Protein AF-0000000082941943 (afdb_homodimer)

Secondary structure (DSSP, 8-state):
--HHHHHHH-TTS-HHHHHH-EEEEEEE-SSTTEE--SEEEEESS------EE--TTPPSEEEEEEEEEEETT-GGG-EEEEEEEEEEE-EE--TTSEEEEEEEEE-SS--EEEEEEEPPTT--EEEEEEE---TT--EEEEEEEE---TTS-TTTTEEEEEEEESSSEEEEEEE--TTSEEEEEEEE-TT--S-EEEEEEEEEE--EESBSSEEEETT---EEEEEE--SS-EEEEEEEEEEEEEEEE--SEEEEEE--TTSEETTTEEPEEEEEEEEEEESS-EEEEEE-TTTTT-STT-SSS--EEEEEETT--EEEEE-SSGGG--EEE-SEEEEEEEEEEES-HHHHHTTTT--EEEEEEEEEEEEE-EESSHHHHHTT-PPPPPEEEPTTPPPEEEEEPPPPHHHHHHTT--TT-EEEEEEEEE--HHHHHHS-EEEEEE---------SS--------HHHHHHHHHHHHHHHHHHHSPTTHHHHHHHHHHHHHTTT--HHHHHHHHHHHS-GGGPPPTTS-GGG--HHHHHHHHHHHHHHHHHS-HHHHHHHHH-S----TTHHHHHHHHHHHHHHHHHHHHHHHHHHHHHHHHHHHHH----HHHHHHHHHHHHHHHTTS-TT---HHHHHHHHHHHHHHT-HHHHHHHHHHHHHH---HHHHHHHHHHHHHHS-TTTTHHHHHHHHHHHHHHS-SSPPP-/--HHHHHHH-TTS-HHHHHH-EEEEEEE-SSTTEE--SEEEEESS------EE--TTPPSEEEEEEEEEEETT-GGG-EEEEEEEEEEE-EE--TTSEEEEEEEEE-SS--EEEEEEEPPTT--EEEEEEEE--TT--EEEEEEEE---TTS-TTTTEEEEEEEESSSEEEEEEE--TTSEEEEEEEE-TT--S-EEEEEEEEEE--EESBSSEEEETT---EEEEEE--SS-EEEEEEEEEEEEEEEE--SEEEEEE--TTSEETTTEEPEEEEEEEEEEESS-EEEEEE-TTTTT-STT-SSS--EEEEEETT--EEEEE-SSGGG--EEE-SEEEEEEEEEEES-HHHHHTTTT--EEEEEEEEEEEEE-EESSHHHHHTT-PPPPPEEEPTTPPPEEEEEPPPPHHHHHHTT--TT-EEEEEEEEE--HHHHHHS-EEEEEE---------SS--------HHHHHHHHHHHHHHHHHHHSPTTHHHHHHHHHHHHHTTT--HHHHHHHHHHHS-GGGPPPTTS-GGG--HHHHHHHHHHHHHHHHHS-HHHHHHHHH-S----TTHHHHHHHHHHHHHHHHHHHHHHHHHHHHHHHHHHHHH----HHHHHHHHHHHHHHHTTS-TT---HHHHHHHHHHHHHHT-HHHHHHHHHHHHHH---HHHHHHHHHHHHHHS-TTTTHHHHHHHHHHHHHHS-SSPPP-

Sequence (1420 aa):
MRNAGNLLYQVFLDAEKKINFQMSLCLTSDVSWVSVPKYLELMYMSRNFNIKIDPSGLHPGVHTTTVRAYDTKNATKGPVFTFEVTIIRPLVTDHSGSLSHDNVEFNANSLIKRNFVLVPRNVSWATLHIKHLDTDVNANFCLHVVQLLPQKSCKHMEYCKMFNMKSNEFQAHFSVEENVVIEFVLAKYWSSCSSIKLSYKLQFHGVIPKTQNIAMYHGMGLHPVVLKSGIKNEEILPSVSLKHLITVLKPNEGKITALTSRDVIPPNRPIYQLILSYAFSLSKSTDAYATCGLFGELLYESEYESQLWMLFDSNKQYISAGDAYANRHVYKLDKGDYTIKMHVRHERREILEKIIDLPIQVVQKLQNPISLDVYSSHHQATIFGKKCSTFVIAPDSDLCRLFIGSLSNDKIISLKLIAGHCLSGSIHYVKDDNGKKVDNYVFKYFITDTLKTKNGLKPVEENKTKLEEFNEAMCETKLNWLTKLEYGVDSNVLYESLCDETENKNSLVHISWIQCIEPEDKKKFPNFSMKDIDVEKIKKIISAANAVLTIIDQDDLLAFYGIKSDQRPEASKLKISNDRLKNNLIEALSRKGAAMCQLYYYNFMNTKIKDESYLQEIDDVWLQVICFISPDSDSKSLNYFNIWHGAVHQNYGRMMKVLLRMLEDKHTKEVESCLLWTIKAKFAEDESKHLATAISNALIVHYPKTFRPFMRNAGNLLYQVFLDAEKKINFQMSLCLTSDVSWVSVPKYLELMYMSRNFNIKIDPSGLHPGVHTTTVRAYDTKNATKGPVFTFEVTIIRPLVTDHSGSLSHDNVEFNANSLIKRNFVLVPRNVSWATLHIKHLDTDVNANFCLHVVQLLPQKSCKHMEYCKMFNMKSNEFQAHFSVEENVVIEFVLAKYWSSCSSIKLSYKLQFHGVIPKTQNIAMYHGMGLHPVVLKSGIKNEEILPSVSLKHLITVLKPNEGKITALTSRDVIPPNRPIYQLILSYAFSLSKSTDAYATCGLFGELLYESEYESQLWMLFDSNKQYISAGDAYANRHVYKLDKGDYTIKMHVRHERREILEKIIDLPIQVVQKLQNPISLDVYSSHHQATIFGKKCSTFVIAPDSDLCRLFIGSLSNDKIISLKLIAGHCLSGSIHYVKDDNGKKVDNYVFKYFITDTLKTKNGLKPVEENKTKLEEFNEAMCETKLNWLTKLEYGVDSNVLYESLCDETENKNSLVHISWIQCIEPEDKKKFPNFSMKDIDVEKIKKIISAANAVLTIIDQDDLLAFYGIKSDQRPEASKLKISNDRLKNNLIEALSRKGAAMCQLYYYNFMNTKIKDESYLQEIDDVWLQVICFISPDSDSKSLNYFNIWHGAVHQNYGRMMKVLLRMLEDKHTKEVESCLLWTIKAKFAEDESKHLATAISNALIVHYPKTFRPF

Nearest PDB structures (foldseek):
  3lxu-assembly1_X-2  TM=8.836E-01  e=1.991E-58  Drosophila melanogaster
  8h3u-assembly1_A  TM=2.605E-01  e=3.645E-02  Homo sapiens
  7kzv-assembly1_G  TM=2.876E-01  e=2.899E-01  Homo sapiens
  5ykv-assembly1_A  TM=3.336E-01  e=2.429E+00  Macrobrachium rosenbergii nodavirus
  5l73-assembly1_B  TM=4.118E-01  e=5.862E+00  Homo sapiens

Foldseek 3Di:
DPPVVCVLPPPPDDPVCQQPDKFKKAKDKPDPQKDWDGIDIDHSDDDDTDIHGHCVPPDAAKDKIKIFIAGPVCNVVDGPDIDIDIDGRAAEDDLQQKDKDFFAKQALPRFKDKHKHQHAPFFWKKKKKKAFQAQPFKFKKKKWKFFDDPPDDRVPQIDIDIDMDHNDMDMDMATDDHRTMMMIMMGTDNPGHDMTTMMMMMHTHDKDKPDQEDEAEFPPFKDKIKIAFGSFKFKWDKWWKFWKKKDKWWFPFKDKDWDDPVAADPPGQTKIKIKTKTKDFDQAKFKKWKFFPVQAQDAPPGQWPFFKKWKAFPLQFTDDIDGHPGVVGIDTDGGHMMMMMTMIMDSDPVVVVVCRGGMMMMMTTDPDMDIWFKAQDPVCSNVVHDTDDMDIDGHPDDMGMMMTGHDDPVVCVVVQPAAPMKTKDWMDIGPDPSCRVHPIGIYMYGYHHGDDDPPDDPPPPPPDDVVRVVVVVVLVVLLVVLLVDAPDDVSVVSLVVSCVVVVLQDLSSLLSNLCNLPPPVRDDAPLDDLVPDDLVSLVSLLVSLVSLVVNDDLVVLLVLVVDPDDPDPCVVVVVVVSVVSLVSNLLSLLSNLLSLLSNQVSVCVVPVDHDVVSLVVSVVSLVSNCSRPPLPDPDPSNLSSQLSNCVSVVVLVSNLVSLVVVVVVPNDLNSLSSNLVSLCSVAPCVRCVVVSVVSVVVSPSNRPPHHDDD/DPPVVCVLPPPPDDPVCQQPDKFKKAKDKPDPQKDWDGIDIDHSDDDDTDIGGHCVPPDAAKDKIKIFIAGPVCRVVDGPDIDIDIDGRAAEDDLQQKDKDFFAKDALPRFKDKHKHAHAPFFWKKKKKKAFQDQPFKFKKKKWKFFDDPPDDRVPQIDIDIDMDHRDMDMDMATDDHRTMMMIMMGTDNPGHDMTTMMMMMHTHDKDKPDQEDEAEDPPFKDKIKIAFGSFKFKWDKWWKFWKKKDKWWFPFKDKDWDDPVAADPPGQTKIKIKTKTKDFDQAKFKKWKFFPVQAQDAPPGQKPFFKKWKAFPLLFTDDIDGHPGVVGIDTDGGHMMMMMTMIMDSDPVVSVVCRGGMMMMMTTDPDMDIWFKAQDPVCSNVVHDTDDMDMDGHPDDMGMMITGDDDPVVCVVVQPAAPMKTKDWMDIGPDPSCRVHPIGIYMYGYHHGDDDPPDDPPDPPPDDVVRVVVVVVLVVLLVVLLVDAPDDVSVVSLVVSCVVVVLQDLSSLLSNLCNLPPPVRDAAPLDDLVPDDLVSLVSLLVSLVSLVVNDDLVVLLVLVVDPDDPDPCNVVVVVVSVVSLVSNLLSLLSNLLSLLSVQVSVCVVPVDHDVVSLVVSVVSLVSNCSRPPLPDPDPSNLSSQLSNCVSVVVLVSNLVSLVVVVVVPNDLNSLSSNLVSLCSVAPCVRCVVVSVVSVVVSCSNRPPHHDDD

Solvent-accessible surface area (backbone atoms only — not comparable to full-atom values): 76467 Å² total; per-residue (Å²): 92,62,70,67,45,39,63,78,64,44,82,83,58,59,66,67,57,46,72,67,39,69,45,53,28,34,41,48,58,91,50,88,47,46,46,63,56,55,69,46,77,44,47,80,57,93,77,86,83,67,74,47,74,54,67,85,85,58,69,73,42,79,46,74,52,56,36,35,27,22,34,72,89,47,52,86,76,41,60,63,35,71,45,81,44,76,46,74,38,53,43,73,55,54,86,74,38,39,47,76,45,75,68,42,72,31,40,74,84,45,35,71,49,78,43,48,33,43,34,57,71,44,33,33,26,36,37,41,41,35,37,29,80,56,68,86,50,62,40,42,34,37,41,41,34,39,35,82,50,78,98,52,57,63,68,75,44,48,47,75,50,77,48,78,44,30,68,43,74,47,77,47,74,43,52,50,57,49,73,37,58,35,36,44,32,46,25,49,40,86,89,34,70,56,68,45,53,36,28,38,35,41,38,59,36,46,62,39,48,50,46,46,53,44,63,48,46,57,46,47,37,52,45,78,44,45,34,38,42,14,65,46,78,38,52,33,39,65,47,40,42,34,40,30,41,37,41,68,40,56,42,80,44,57,49,76,46,75,50,59,89,87,42,46,48,82,94,75,44,55,24,30,35,36,43,35,34,31,69,54,71,39,92,54,65,36,43,31,30,56,42,45,34,61,63,48,72,40,60,90,80,35,89,46,76,37,65,39,32,37,35,22,41,79,48,34,21,82,74,50,64,42,42,57,49,28,87,75,39,66,41,81,41,64,48,44,47,35,36,37,40,34,40,34,30,38,66,53,61,71,63,52,61,75,48,51,70,54,38,29,31,40,41,30,48,46,94,64,68,44,72,46,55,40,13,60,41,71,70,33,51,65,68,68,53,66,60,53,63,78,45,73,44,41,47,85,43,74,66,42,55,34,34,34,48,60,80,56,68,66,56,39,50,76,66,65,49,41,38,23,34,30,35,33,35,35,33,30,43,46,56,49,70,69,50,40,74,45,43,57,31,53,30,35,40,34,34,35,55,65,64,70,77,77,68,64,79,71,71,76,74,71,89,68,53,65,66,54,50,45,53,50,51,52,50,50,49,52,44,56,44,39,44,69,33,62,69,51,71,68,37,49,52,51,50,51,51,50,37,59,75,47,70,63,60,50,47,64,56,34,51,26,46,40,33,18,71,50,34,84,92,63,62,82,57,91,65,58,62,76,86,72,62,54,68,68,60,37,52,50,38,38,53,34,22,50,52,31,57,69,55,49,58,63,66,59,55,52,52,54,74,64,56,87,77,74,83,52,94,56,36,67,58,50,48,55,54,49,49,50,50,50,52,51,48,46,45,28,40,19,52,25,34,26,33,51,30,52,52,49,46,53,48,27,73,74,67,72,53,84,58,64,69,61,51,49,54,43,50,50,38,54,54,55,42,47,72,76,40,61,87,84,49,87,46,66,48,51,50,55,18,47,38,35,50,18,59,69,69,66,33,45,68,62,27,47,54,54,45,54,53,50,45,70,69,49,83,45,71,69,55,53,50,32,44,43,42,40,45,47,69,67,27,53,70,79,76,25,42,70,58,46,49,50,48,56,53,41,51,55,58,55,51,34,93,55,67,80,79,133,93,63,69,67,43,39,64,79,62,43,81,85,60,60,66,67,57,46,73,66,39,68,45,54,29,33,40,48,59,91,50,88,46,46,47,62,56,55,67,47,77,44,47,80,56,92,78,86,82,70,74,47,75,53,68,87,84,58,69,73,42,81,46,74,52,56,37,34,28,22,34,72,89,47,51,88,76,41,60,62,35,69,46,81,42,76,47,74,38,53,44,74,55,53,88,74,37,39,47,74,44,75,68,42,74,32,39,80,84,44,37,69,48,78,44,48,34,42,34,58,73,45,34,33,26,35,37,40,42,36,38,34,81,56,69,87,50,62,40,43,34,37,41,41,34,40,35,83,51,78,99,51,58,62,67,74,47,48,46,77,49,77,48,75,43,33,71,44,76,46,78,48,72,42,53,49,60,48,72,38,58,34,38,44,30,46,25,49,39,85,88,36,71,57,68,45,51,36,30,37,37,41,38,58,38,45,63,40,48,52,45,46,53,43,64,49,48,57,45,46,36,54,45,78,43,45,35,38,44,15,68,46,77,40,52,32,39,65,48,40,41,33,40,30,42,37,41,68,39,58,44,80,44,58,50,77,47,76,51,58,89,86,42,45,49,83,92,74,44,54,25,29,35,36,43,34,34,32,68,51,73,38,93,52,64,35,43,31,31,57,43,44,34,60,62,48,73,39,58,90,79,36,91,46,77,36,66,38,32,38,34,23,40,78,48,36,20,81,75,51,63,43,42,57,49,28,86,75,39,65,42,82,41,64,49,44,49,36,35,37,40,35,38,36,30,39,65,52,62,70,63,52,60,74,49,51,69,53,37,29,30,41,40,30,46,45,95,64,68,44,72,50,56,40,14,62,40,71,70,30,51,66,68,69,54,66,62,53,64,80,45,73,43,41,48,85,43,74,66,42,54,36,35,34,48,63,82,56,68,66,57,40,48,75,65,66,49,41,36,24,34,31,35,33,34,34,35,30,43,46,55,47,69,68,50,40,73,46,43,58,30,52,30,36,39,34,32,35,57,65,65,69,78,78,69,64,81,71,71,75,73,72,91,67,54,64,65,55,51,45,54,49,50,51,50,49,49,52,44,58,44,38,44,67,32,63,68,51,70,67,36,50,51,52,49,52,51,50,35,59,75,47,70,63,60,49,47,65,57,34,52,25,46,40,33,17,70,48,34,84,90,63,63,81,60,100,61,64,64,75,85,71,64,57,66,68,60,36,52,49,38,37,51,33,23,51,51,31,57,70,54,48,58,64,66,59,54,52,52,54,73,63,56,88,77,72,83,52,94,55,36,68,59,50,49,54,54,48,50,49,49,49,51,51,49,44,44,27,40,18,51,25,34,26,33,50,30,50,52,49,46,55,48,27,73,74,67,71,54,84,58,66,69,60,53,49,53,44,50,51,40,52,54,56,42,47,74,75,40,60,88,84,50,87,46,67,46,50,48,55,17,48,39,35,51,18,58,70,70,65,34,45,68,62,27,47,54,54,45,54,52,49,44,70,68,48,83,45,71,69,55,53,50,31,44,42,41,41,45,47,69,65,26,53,68,79,77,26,42,68,60,46,49,50,48,57,53,42,52,56,57,54,52,34,92,54,68,80,79,134

Organism: Aphis glycines (NCBI:txid307491)

pLDDT: mean 90.05, std 9.96, range [26.09, 98.19]

InterPro domains:
  IPR022229 Tripeptidyl peptidase II, second Ig-like domain [PF12580] (231-412)
  IPR022232 Tripeptidyl peptidase II, C-terminal domain, arthropoda [PF12583] (461-524)
  IPR046939 Tripeptidyl-peptidase 2, C-terminal domain superfamily [G3DSA:1.25.40.710] (464-710)
  IPR046940 Tripeptidyl peptidase II, Ig-like domain superfamily [G3DSA:2.60.40.3170] (10-99)
  IPR048383 Tripeptidyl-peptidase II, first Ig-like domain [PF21223] (13-88)
  IPR048384 Tripeptidyl-peptidase II, galactose-binding domain-like [PF21316] (112-193)

Radius of gyration: 41.9 Å; Cα contacts (8 Å, |Δi|>4): 2748; chains: 2; bounding box: 110×112×106 Å

Structure (mmCIF, N/CA/C/O backbone):
data_AF-0000000082941943-model_v1
#
loop_
_entity.id
_entity.type
_entity.pdbx_description
1 polymer 'Uncharacterized protein'
#
loop_
_atom_site.group_PDB
_atom_site.id
_atom_site.type_symbol
_atom_site.label_atom_id
_atom_site.label_alt_id
_atom_site.label_comp_id
_atom_site.label_asym_id
_atom_site.label_entity_id
_atom_site.label_seq_id
_atom_site.pdbx_PDB_ins_code
_atom_site.Cartn_x
_atom_site.Cartn_y
_atom_site.Cartn_z
_atom_site.occupancy
_atom_site.B_iso_or_equiv
_atom_site.auth_seq_id
_atom_site.auth_comp_id
_atom_site.auth_asym_id
_atom_site.auth_atom_id
_atom_site.pdbx_PDB_model_num
ATOM 1 N N . MET A 1 1 ? 25 -11.938 -43.75 1 26.09 1 MET A N 1
ATOM 2 C CA . MET A 1 1 ? 23.766 -11.18 -43.906 1 26.09 1 MET A CA 1
ATOM 3 C C . MET A 1 1 ? 24.062 -9.719 -44.25 1 26.09 1 MET A C 1
ATOM 5 O O . MET A 1 1 ? 23.141 -8.898 -44.312 1 26.09 1 MET A O 1
ATOM 9 N N . ARG A 1 2 ? 25.516 -9.484 -44.25 1 31.75 2 ARG A N 1
ATOM 10 C CA . ARG A 1 2 ? 25.953 -8.102 -44.312 1 31.75 2 ARG A CA 1
ATOM 11 C C . ARG A 1 2 ? 25.766 -7.523 -45.719 1 31.75 2 ARG A C 1
ATOM 13 O O . ARG A 1 2 ? 25.344 -6.371 -45.875 1 31.75 2 ARG A O 1
ATOM 20 N N . ASN A 1 3 ? 26.203 -8.305 -46.594 1 33.75 3 ASN A N 1
ATOM 21 C CA . ASN A 1 3 ? 26.344 -7.66 -47.875 1 33.75 3 ASN A CA 1
ATOM 22 C C . ASN A 1 3 ? 25 -7.52 -48.594 1 33.75 3 ASN A C 1
ATOM 24 O O . ASN A 1 3 ? 24.766 -6.531 -49.281 1 33.75 3 ASN A O 1
ATOM 28 N N . ALA A 1 4 ? 24.234 -8.617 -48.781 1 39.06 4 ALA A N 1
ATOM 29 C CA . ALA A 1 4 ? 22.922 -8.422 -49.375 1 39.06 4 ALA A CA 1
ATOM 30 C C . ALA A 1 4 ? 22.031 -7.543 -48.5 1 39.06 4 ALA A C 1
ATOM 32 O O . ALA A 1 4 ? 21.141 -6.855 -49 1 39.06 4 ALA A O 1
ATOM 33 N N . GLY A 1 5 ? 22.219 -7.609 -47.219 1 44.59 5 GLY A N 1
ATOM 34 C CA . GLY A 1 5 ? 21.547 -6.77 -46.219 1 44.59 5 GLY A CA 1
ATOM 35 C C . GLY A 1 5 ? 21.828 -5.289 -46.406 1 44.59 5 GLY A C 1
ATOM 36 O O . GLY A 1 5 ? 21.016 -4.449 -46.031 1 44.59 5 GLY A O 1
ATOM 37 N N . ASN A 1 6 ? 23 -5.043 -46.938 1 46.09 6 ASN A N 1
ATOM 38 C CA . ASN A 1 6 ? 23.375 -3.648 -47.156 1 46.09 6 ASN A CA 1
ATOM 39 C C . ASN A 1 6 ? 22.516 -2.99 -48.219 1 46.09 6 ASN A C 1
ATOM 41 O O . ASN A 1 6 ? 22.203 -1.801 -48.125 1 46.09 6 ASN A O 1
ATOM 45 N N . LEU A 1 7 ? 22.266 -3.662 -49.281 1 46.09 7 LEU A N 1
ATOM 46 C CA . LEU A 1 7 ? 21.484 -3.008 -50.312 1 46.09 7 LEU A CA 1
ATOM 47 C C . LEU A 1 7 ? 20.078 -2.682 -49.812 1 46.09 7 LEU A C 1
ATOM 49 O O . LEU A 1 7 ? 19.531 -1.626 -50.156 1 46.09 7 LEU A O 1
ATOM 53 N N . LEU A 1 8 ? 19.547 -3.678 -49.156 1 47.53 8 LEU A N 1
ATOM 54 C CA . LEU A 1 8 ? 18.188 -3.443 -48.656 1 47.53 8 LEU A CA 1
ATOM 55 C C . LEU A 1 8 ? 18.188 -2.365 -47.562 1 47.53 8 LEU A C 1
ATOM 57 O O . LEU A 1 8 ? 17.141 -1.789 -47.25 1 47.53 8 LEU A O 1
ATOM 61 N N . TYR A 1 9 ? 19.344 -2.156 -46.938 1 49.22 9 TYR A N 1
ATOM 62 C CA . TYR A 1 9 ? 19.359 -1.21 -45.844 1 49.22 9 TYR A CA 1
ATOM 63 C C . TYR A 1 9 ? 20 0.114 -46.25 1 49.22 9 TYR A C 1
ATOM 65 O O . TYR A 1 9 ? 20.109 1.04 -45.438 1 49.22 9 TYR A O 1
ATOM 73 N N . GLN A 1 10 ? 20.469 0.109 -47.562 1 51.56 10 GLN A N 1
ATOM 74 C CA . GLN A 1 10 ? 21.047 1.404 -47.906 1 51.56 10 GLN A CA 1
ATOM 75 C C . GLN A 1 10 ? 19.969 2.396 -48.312 1 51.56 10 GLN A C 1
ATOM 77 O O . GLN A 1 10 ? 19.188 2.133 -49.219 1 51.56 10 GLN A O 1
ATOM 82 N N . VAL A 1 11 ? 19.734 3.277 -47.594 1 55.22 11 VAL A N 1
ATOM 83 C CA . VAL A 1 11 ? 18.781 4.379 -47.75 1 55.22 11 VAL A CA 1
ATOM 84 C C . VAL A 1 11 ? 19.016 5.078 -49.094 1 55.22 11 VAL A C 1
ATOM 86 O O . VAL A 1 11 ? 18.047 5.508 -49.75 1 55.22 11 VAL A O 1
ATOM 89 N N . PHE A 1 12 ? 20.281 5.188 -49.562 1 60.69 12 PHE A N 1
ATOM 90 C CA . PHE A 1 12 ? 20.516 6.141 -50.656 1 60.69 12 PHE A CA 1
ATOM 91 C C . PHE A 1 12 ? 20.578 5.422 -52 1 60.69 12 PHE A C 1
ATOM 93 O O . PHE A 1 12 ? 21.344 5.824 -52.875 1 60.69 12 PHE A O 1
ATOM 100 N N . LEU A 1 13 ? 20.016 4.375 -52.125 1 62.31 13 LEU A N 1
ATOM 101 C CA . LEU A 1 13 ? 20.109 3.744 -53.438 1 62.31 13 LEU A CA 1
ATOM 102 C C . LEU A 1 13 ? 19.047 4.305 -54.375 1 62.31 13 LEU A C 1
ATOM 104 O O . LEU A 1 13 ? 17.969 4.715 -53.938 1 62.31 13 LEU A O 1
ATOM 108 N N . ASP A 1 14 ? 19.391 4.492 -55.688 1 74.81 14 ASP A N 1
ATOM 109 C CA . ASP A 1 14 ? 18.5 4.953 -56.75 1 74.81 14 ASP A CA 1
ATOM 110 C C . ASP A 1 14 ? 17.219 4.125 -56.812 1 74.81 14 ASP A C 1
ATOM 112 O O . ASP A 1 14 ? 17.266 2.904 -56.625 1 74.81 14 ASP A O 1
ATOM 116 N N . ALA A 1 15 ? 16.109 4.777 -56.812 1 77.81 15 ALA A N 1
ATOM 117 C CA . ALA A 1 15 ? 14.773 4.184 -56.812 1 77.81 15 ALA A CA 1
ATOM 118 C C . ALA A 1 15 ? 14.648 3.1 -57.875 1 77.81 15 ALA A C 1
ATOM 120 O O . ALA A 1 15 ? 14.023 2.062 -57.656 1 77.81 15 ALA A O 1
ATOM 121 N N . GLU A 1 16 ? 15.305 3.404 -59 1 80.75 16 GLU A N 1
ATOM 122 C CA . GLU A 1 16 ? 15.219 2.451 -60.094 1 80.75 16 GLU A CA 1
ATOM 123 C C . GLU A 1 16 ? 15.898 1.133 -59.75 1 80.75 16 GLU A C 1
ATOM 125 O O . GLU A 1 16 ? 15.406 0.058 -60.094 1 80.75 16 GLU A O 1
ATOM 130 N N . LYS A 1 17 ? 16.922 1.167 -59.094 1 78.56 17 LYS A N 1
ATOM 131 C CA . LYS A 1 17 ? 17.641 -0.032 -58.656 1 78.56 17 LYS A CA 1
ATOM 132 C C . LYS A 1 17 ? 16.844 -0.825 -57.625 1 78.56 17 LYS A C 1
ATOM 134 O O . LYS A 1 17 ? 16.844 -2.057 -57.656 1 78.56 17 LYS A O 1
ATOM 139 N N . LYS A 1 18 ? 16.172 -0.12 -56.875 1 79.75 18 LYS A N 1
ATOM 140 C CA . LYS A 1 18 ? 15.352 -0.771 -55.844 1 79.75 18 LYS A CA 1
ATOM 141 C C . LYS A 1 18 ? 14.203 -1.542 -56.5 1 79.75 18 LYS A C 1
ATOM 143 O O . LYS A 1 18 ? 13.938 -2.688 -56.125 1 79.75 18 LYS A O 1
ATOM 148 N N . ILE A 1 19 ? 13.617 -0.896 -57.375 1 80.5 19 ILE A N 1
ATOM 149 C CA . ILE A 1 19 ? 12.445 -1.466 -58.031 1 80.5 19 ILE A CA 1
ATOM 150 C C . ILE A 1 19 ? 12.852 -2.686 -58.875 1 80.5 19 ILE A C 1
ATOM 152 O O . ILE A 1 19 ? 12.109 -3.674 -58.938 1 80.5 19 ILE A O 1
ATOM 156 N N . ASN A 1 20 ? 14.078 -2.57 -59.469 1 82.44 20 ASN A N 1
ATOM 157 C CA . ASN A 1 20 ? 14.492 -3.621 -60.375 1 82.44 20 ASN A CA 1
ATOM 158 C C . ASN A 1 20 ? 15.258 -4.727 -59.656 1 82.44 20 ASN A C 1
ATOM 160 O O . ASN A 1 20 ? 15.656 -5.719 -60.281 1 82.44 20 ASN A O 1
ATOM 164 N N . PHE A 1 21 ? 15.359 -4.535 -58.469 1 84.06 21 PHE A N 1
ATOM 165 C CA . PHE A 1 21 ? 16.141 -5.535 -57.75 1 84.06 21 PHE A CA 1
ATOM 166 C C . PHE A 1 21 ? 15.383 -6.855 -57.688 1 84.06 21 PHE A C 1
ATOM 168 O O . PHE A 1 21 ? 14.227 -6.898 -57.25 1 84.06 21 PHE A O 1
ATOM 175 N N . GLN A 1 22 ? 15.953 -7.871 -58.188 1 87.19 22 GLN A N 1
ATOM 176 C CA . GLN A 1 22 ? 15.43 -9.227 -58.094 1 87.19 22 GLN A CA 1
ATOM 177 C C . GLN A 1 22 ? 16.562 -10.25 -58.062 1 87.19 22 GLN A C 1
ATOM 179 O O . GLN A 1 22 ? 17.5 -10.195 -58.844 1 87.19 22 GLN A O 1
ATOM 184 N N . MET A 1 23 ? 16.531 -11.055 -57.031 1 89 23 MET A N 1
ATOM 185 C CA . MET A 1 23 ? 17.531 -12.117 -56.906 1 89 23 MET A CA 1
ATOM 186 C C . MET A 1 23 ? 16.859 -13.461 -56.625 1 89 23 MET A C 1
ATOM 188 O O . MET A 1 23 ? 16.047 -13.57 -55.688 1 89 23 MET A O 1
ATOM 192 N N . SER A 1 24 ? 17.141 -14.445 -57.5 1 92 24 SER A N 1
ATOM 193 C CA . SER A 1 24 ? 16.625 -15.797 -57.281 1 92 24 SER A CA 1
ATOM 194 C C . SER A 1 24 ? 17.609 -16.641 -56.5 1 92 24 SER A C 1
ATOM 196 O O . SER A 1 24 ? 18.734 -16.875 -56.969 1 92 24 SER A O 1
ATOM 198 N N . LEU A 1 25 ? 17.078 -17.047 -55.344 1 93.5 25 LEU A N 1
ATOM 199 C CA . LEU A 1 25 ? 17.984 -17.781 -54.469 1 93.5 25 LEU A CA 1
ATOM 200 C C . LEU A 1 25 ? 17.531 -19.234 -54.344 1 93.5 25 LEU A C 1
ATOM 202 O O . LEU A 1 25 ? 16.344 -19.547 -54.438 1 93.5 25 LEU A O 1
ATOM 206 N N . CYS A 1 26 ? 18.5 -20.125 -54.281 1 94.19 26 CYS A N 1
ATOM 207 C CA . CYS A 1 26 ? 18.281 -21.531 -53.938 1 94.19 26 CYS A CA 1
ATOM 208 C C . CYS A 1 26 ? 18.844 -21.844 -52.562 1 94.19 26 CYS A C 1
ATOM 210 O O . CYS A 1 26 ? 20.016 -21.594 -52.281 1 94.19 26 CYS A O 1
ATOM 212 N N . LEU A 1 27 ? 17.906 -22.312 -51.688 1 94.75 27 LEU A N 1
ATOM 213 C CA . LEU A 1 27 ? 18.328 -22.688 -50.344 1 94.75 27 LEU A CA 1
ATOM 214 C C . LEU A 1 27 ? 18.703 -24.156 -50.281 1 94.75 27 LEU A C 1
ATOM 216 O O . LEU A 1 27 ? 18.047 -25 -50.875 1 94.75 27 LEU A O 1
ATOM 220 N N . THR A 1 28 ? 19.766 -24.453 -49.625 1 92.88 28 THR A N 1
ATOM 221 C CA . THR A 1 28 ? 20.203 -25.828 -49.469 1 92.88 28 THR A CA 1
ATOM 222 C C . THR A 1 28 ? 20.594 -26.109 -48.031 1 92.88 28 THR A C 1
ATOM 224 O O . THR A 1 28 ? 21 -25.203 -47.312 1 92.88 28 THR A O 1
ATOM 227 N N . SER A 1 29 ? 20.297 -27.344 -47.5 1 92.88 29 SER A N 1
ATOM 228 C CA . SER A 1 29 ? 20.766 -27.875 -46.25 1 92.88 29 SER A CA 1
ATOM 229 C C . SER A 1 29 ? 21.531 -29.172 -46.406 1 92.88 29 SER A C 1
ATOM 231 O O . SER A 1 29 ? 21.203 -29.969 -47.312 1 92.88 29 SER A O 1
ATOM 233 N N . ASP A 1 30 ? 22.516 -29.359 -45.656 1 90.88 30 ASP A N 1
ATOM 234 C CA . ASP A 1 30 ? 23.391 -30.516 -45.812 1 90.88 30 ASP A CA 1
ATOM 235 C C . ASP A 1 30 ? 22.938 -31.672 -44.938 1 90.88 30 ASP A C 1
ATOM 237 O O . ASP A 1 30 ? 23.594 -32.719 -44.875 1 90.88 30 ASP A O 1
ATOM 241 N N . VAL A 1 31 ? 21.844 -31.5 -44.188 1 93.88 31 VAL A N 1
ATOM 242 C CA . VAL A 1 31 ? 21.406 -32.562 -43.25 1 93.88 31 VAL A CA 1
ATOM 243 C C . VAL A 1 31 ? 19.953 -32.938 -43.562 1 93.88 31 VAL A C 1
ATOM 245 O O . VAL A 1 31 ? 19.203 -32.125 -44.125 1 93.88 31 VAL A O 1
ATOM 248 N N . SER A 1 32 ? 19.516 -34.094 -43.219 1 92.12 32 SER A N 1
ATOM 249 C CA . SER A 1 32 ? 18.172 -34.594 -43.531 1 92.12 32 SER A CA 1
ATOM 250 C C . SER A 1 32 ? 17.156 -34.094 -42.5 1 92.12 32 SER A C 1
ATOM 252 O O . SER A 1 32 ? 15.953 -34.062 -42.812 1 92.12 32 SER A O 1
ATOM 254 N N . TRP A 1 33 ? 17.672 -33.688 -41.312 1 94.31 33 TRP A N 1
ATOM 255 C CA . TRP A 1 33 ? 16.734 -33.312 -40.281 1 94.31 33 TRP A CA 1
ATOM 256 C C . TRP A 1 33 ? 16.328 -31.844 -40.406 1 94.31 33 TRP A C 1
ATOM 258 O O . TRP A 1 33 ? 15.547 -31.328 -39.594 1 94.31 33 TRP A O 1
ATOM 268 N N . VAL A 1 34 ? 16.891 -31.141 -41.344 1 94.88 34 VAL A N 1
ATOM 269 C CA . VAL A 1 34 ? 16.484 -29.766 -41.656 1 94.88 34 VAL A CA 1
ATOM 270 C C . VAL A 1 34 ? 15.969 -29.688 -43.094 1 94.88 34 VAL A C 1
ATOM 272 O O . VAL A 1 34 ? 16.656 -30.094 -44.031 1 94.88 34 VAL A O 1
ATOM 275 N N . SER A 1 35 ? 14.734 -29.203 -43.25 1 93.69 35 SER A N 1
ATOM 276 C CA . SER A 1 35 ? 14.141 -28.984 -44.562 1 93.69 35 SER A CA 1
ATOM 277 C C . SER A 1 35 ? 13.898 -27.516 -44.812 1 93.69 35 SER A C 1
ATOM 279 O O . SER A 1 35 ? 13.359 -26.797 -43.969 1 93.69 35 SER A O 1
ATOM 281 N N . VAL A 1 36 ? 14.375 -27.047 -45.875 1 93.75 36 VAL A N 1
ATOM 282 C CA . VAL A 1 36 ? 14.203 -25.656 -46.25 1 93.75 36 VAL A CA 1
ATOM 283 C C . VAL A 1 36 ? 13.547 -25.578 -47.625 1 93.75 36 VAL A C 1
ATOM 285 O O . VAL A 1 36 ? 13.625 -26.516 -48.406 1 93.75 36 VAL A O 1
ATOM 288 N N . PRO A 1 37 ? 12.852 -24.5 -47.844 1 91.69 37 PRO A N 1
ATOM 289 C CA . PRO A 1 37 ? 12.336 -24.297 -49.219 1 91.69 37 PRO A CA 1
ATOM 290 C C . PRO A 1 37 ? 13.445 -24.234 -50.25 1 91.69 37 PRO A C 1
ATOM 292 O O . PRO A 1 37 ? 14.508 -23.672 -50 1 91.69 37 PRO A O 1
ATOM 295 N N . LYS A 1 38 ? 13.172 -24.672 -51.406 1 90.06 38 LYS A N 1
ATOM 296 C CA . LYS A 1 38 ? 14.195 -24.781 -52.438 1 90.06 38 LYS A CA 1
ATOM 297 C C . LYS A 1 38 ? 14.5 -23.422 -53.062 1 90.06 38 LYS A C 1
ATOM 299 O O . LYS A 1 38 ? 15.648 -23.141 -53.406 1 90.06 38 LYS A O 1
ATOM 304 N N . TYR A 1 39 ? 13.43 -22.688 -53.219 1 91 39 TYR A N 1
ATOM 305 C CA . TYR A 1 39 ? 13.633 -21.422 -53.906 1 91 39 TYR A CA 1
ATOM 306 C C . TYR A 1 39 ? 13.086 -20.266 -53.094 1 91 39 TYR A C 1
ATOM 308 O O . TYR A 1 39 ? 12.047 -20.375 -52.438 1 91 39 TYR A O 1
ATOM 316 N N . LEU A 1 40 ? 13.836 -19.172 -53 1 91.31 40 LEU A N 1
ATOM 317 C CA . LEU A 1 40 ? 13.438 -17.922 -52.375 1 91.31 40 LEU A CA 1
ATOM 318 C C . LEU A 1 40 ? 13.711 -16.75 -53.312 1 91.31 40 LEU A C 1
ATOM 320 O O . LEU A 1 40 ? 14.844 -16.562 -53.781 1 91.31 40 LEU A O 1
ATOM 324 N N . GLU A 1 41 ? 12.68 -16.062 -53.719 1 89.56 41 GLU A N 1
ATOM 325 C CA . GLU A 1 41 ? 12.836 -14.875 -54.562 1 89.56 41 GLU A CA 1
ATOM 326 C C . GLU A 1 41 ? 12.938 -13.609 -53.719 1 89.56 41 GLU A C 1
ATOM 328 O O . GLU A 1 41 ? 12.016 -13.273 -52.969 1 89.56 41 GLU A O 1
ATOM 333 N N . LEU A 1 42 ? 14.094 -13.078 -53.75 1 86.69 42 LEU A N 1
ATOM 334 C CA . LEU A 1 42 ? 14.297 -11.852 -53 1 86.69 42 LEU A CA 1
ATOM 335 C C . LEU A 1 42 ? 14.055 -10.625 -53.875 1 86.69 42 LEU A C 1
ATOM 337 O O . LEU A 1 42 ? 14.602 -10.516 -54.969 1 86.69 42 LEU A O 1
ATOM 341 N N . MET A 1 43 ? 13.07 -9.82 -53.469 1 83.75 43 MET A N 1
ATOM 342 C CA . MET A 1 43 ? 12.828 -8.5 -54.031 1 83.75 43 MET A CA 1
ATOM 343 C C . MET A 1 43 ? 13.117 -7.406 -53.031 1 83.75 43 MET A C 1
ATOM 345 O O . MET A 1 43 ? 13.609 -7.688 -51.938 1 83.75 43 MET A O 1
ATOM 349 N N . TYR A 1 44 ? 12.969 -6.234 -53.469 1 79.25 44 TYR A N 1
ATOM 350 C CA . TYR A 1 44 ? 13.203 -5.137 -52.531 1 79.25 44 TYR A CA 1
ATOM 351 C C . TYR A 1 44 ? 12.109 -5.07 -51.469 1 79.25 44 TYR A C 1
ATOM 353 O O . TYR A 1 44 ? 11.398 -4.066 -51.375 1 79.25 44 TYR A O 1
ATOM 361 N N . MET A 1 45 ? 11.82 -6.242 -50.844 1 78.62 45 MET A N 1
ATOM 362 C CA . MET A 1 45 ? 10.875 -6.348 -49.719 1 78.62 45 MET A CA 1
ATOM 363 C C . MET A 1 45 ? 11.297 -7.441 -48.75 1 78.62 45 MET A C 1
ATOM 365 O O . MET A 1 45 ? 12.039 -8.352 -49.125 1 78.62 45 MET A O 1
ATOM 369 N N . SER A 1 46 ? 10.969 -7.297 -47.562 1 80.56 46 SER A N 1
ATOM 370 C CA . SER A 1 46 ? 11.234 -8.328 -46.562 1 80.56 46 SER A CA 1
ATOM 371 C C . SER A 1 46 ? 10.484 -9.617 -46.906 1 80.56 46 SER A C 1
ATOM 373 O O . SER A 1 46 ? 9.328 -9.586 -47.312 1 80.56 46 SER A O 1
ATOM 375 N N . ARG A 1 47 ? 11.219 -10.68 -46.969 1 82.06 47 ARG A N 1
ATOM 376 C CA . ARG A 1 47 ? 10.617 -11.992 -47.219 1 82.06 47 ARG A CA 1
ATOM 377 C C . ARG A 1 47 ? 10.922 -12.938 -46.062 1 82.06 47 ARG A C 1
ATOM 379 O O . ARG A 1 47 ? 11.992 -12.875 -45.469 1 82.06 47 ARG A O 1
ATOM 386 N N . ASN A 1 48 ? 9.914 -13.727 -45.688 1 85.88 48 ASN A N 1
ATOM 387 C CA . ASN A 1 48 ? 10.078 -14.758 -44.656 1 85.88 48 ASN A CA 1
ATOM 388 C C . ASN A 1 48 ? 10.094 -16.156 -45.281 1 85.88 48 ASN A C 1
ATOM 390 O O . ASN A 1 48 ? 9.547 -16.375 -46.344 1 85.88 48 ASN A O 1
ATOM 394 N N . PHE A 1 49 ? 10.906 -16.984 -44.844 1 86.88 49 PHE A N 1
ATOM 395 C CA . PHE A 1 49 ? 10.836 -18.391 -45.219 1 86.88 49 PHE A CA 1
ATOM 396 C C . PHE A 1 49 ? 10.82 -19.281 -43.969 1 86.88 49 PHE A C 1
ATOM 398 O O . PHE A 1 49 ? 11.258 -18.875 -42.906 1 86.88 49 PHE A O 1
ATOM 405 N N . ASN A 1 50 ? 10.312 -20.469 -44.031 1 89.25 50 ASN A N 1
ATOM 406 C CA . ASN A 1 50 ? 10.188 -21.391 -42.938 1 89.25 50 ASN A CA 1
ATOM 407 C C . ASN A 1 50 ? 11.203 -22.531 -43.031 1 89.25 50 ASN A C 1
ATOM 409 O O . ASN A 1 50 ? 11.484 -23.016 -44.125 1 89.25 50 ASN A O 1
ATOM 413 N N . ILE A 1 51 ? 11.758 -22.797 -42 1 90.12 51 ILE A N 1
ATOM 414 C CA . ILE A 1 51 ? 12.633 -23.953 -41.844 1 90.12 51 ILE A CA 1
ATOM 415 C C . ILE A 1 51 ? 11.953 -25.016 -41 1 90.12 51 ILE A C 1
ATOM 417 O O . ILE A 1 51 ? 11.438 -24.719 -39.906 1 90.12 51 ILE A O 1
ATOM 421 N N . LYS A 1 52 ? 11.875 -26.203 -41.5 1 92.88 52 LYS A N 1
ATOM 422 C CA . LYS A 1 52 ? 11.297 -27.312 -40.75 1 92.88 52 LYS A CA 1
ATOM 423 C C . LYS A 1 52 ? 12.383 -28.203 -40.156 1 92.88 52 LYS A C 1
ATOM 425 O O . LYS A 1 52 ? 13.289 -28.641 -40.875 1 92.88 52 LYS A O 1
ATOM 430 N N . ILE A 1 53 ? 12.312 -28.422 -38.906 1 92.25 53 ILE A N 1
ATOM 431 C CA . ILE A 1 53 ? 13.289 -29.234 -38.188 1 92.25 53 ILE A CA 1
ATOM 432 C C . ILE A 1 53 ? 12.617 -30.5 -37.656 1 92.25 53 ILE A C 1
ATOM 434 O O . ILE A 1 53 ? 11.594 -30.422 -36.969 1 92.25 53 ILE A O 1
ATOM 438 N N . ASP A 1 54 ? 13.109 -31.688 -37.969 1 91.81 54 ASP A N 1
ATOM 439 C CA . ASP A 1 54 ? 12.648 -32.969 -37.438 1 91.81 54 ASP A CA 1
ATOM 440 C C . ASP A 1 54 ? 13.719 -33.625 -36.562 1 91.81 54 ASP A C 1
ATOM 442 O O . ASP A 1 54 ? 14.617 -34.281 -37.062 1 91.81 54 ASP A O 1
ATOM 446 N N . PRO A 1 55 ? 13.5 -33.5 -35.312 1 89.06 55 PRO A N 1
ATOM 447 C CA . PRO A 1 55 ? 14.539 -34 -34.406 1 89.06 55 PRO A CA 1
ATOM 448 C C . PRO A 1 55 ? 14.367 -35.469 -34.062 1 89.06 55 PRO A C 1
ATOM 450 O O . PRO A 1 55 ? 15.164 -36.031 -33.312 1 89.06 55 PRO A O 1
ATOM 453 N N . SER A 1 56 ? 13.398 -36.281 -34.469 1 87.69 56 SER A N 1
ATOM 454 C CA . SER A 1 56 ? 13.031 -37.625 -34.062 1 87.69 56 SER A CA 1
ATOM 455 C C . SER A 1 56 ? 14.18 -38.594 -34.281 1 87.69 56 SER A C 1
ATOM 457 O O . SER A 1 56 ? 14.383 -39.531 -33.5 1 87.69 56 SER A O 1
ATOM 459 N N . GLY A 1 57 ? 14.938 -38.469 -35.219 1 87.81 57 GLY A N 1
ATOM 460 C CA . GLY A 1 57 ? 15.984 -39.438 -35.531 1 87.81 57 GLY A CA 1
ATOM 461 C C . GLY A 1 57 ? 17.344 -39.031 -35 1 87.81 57 GLY A C 1
ATOM 462 O O . GLY A 1 57 ? 18.328 -39.75 -35.188 1 87.81 57 GLY A O 1
ATOM 463 N N . LEU A 1 58 ? 17.344 -38 -34.219 1 92.81 58 LEU A N 1
ATOM 464 C CA . LEU A 1 58 ? 18.625 -37.5 -33.75 1 92.81 58 LEU A CA 1
ATOM 465 C C . LEU A 1 58 ? 19 -38.094 -32.406 1 92.81 58 LEU A C 1
ATOM 467 O O . LEU A 1 58 ? 18.125 -38.312 -31.547 1 92.81 58 LEU A O 1
ATOM 471 N N . HIS A 1 59 ? 20.188 -38.5 -32.156 1 92.62 59 HIS A N 1
ATOM 472 C CA . HIS A 1 59 ? 20.688 -38.906 -30.859 1 92.62 59 HIS A CA 1
ATOM 473 C C . HIS A 1 59 ? 20.781 -37.75 -29.906 1 92.62 59 HIS A C 1
ATOM 475 O O . HIS A 1 59 ? 20.844 -36.594 -30.344 1 92.62 59 HIS A O 1
ATOM 481 N N . PRO A 1 60 ? 20.719 -37.969 -28.578 1 91.94 60 PRO A N 1
ATOM 482 C CA . PRO A 1 60 ? 20.859 -36.844 -27.625 1 91.94 60 PRO A CA 1
ATOM 483 C C . PRO A 1 60 ? 22.156 -36.062 -27.828 1 91.94 60 PRO A C 1
ATOM 485 O O . PRO A 1 60 ? 23.203 -36.656 -28.109 1 91.94 60 PRO A O 1
ATOM 488 N N . GLY A 1 61 ? 22.078 -34.781 -27.719 1 91.62 61 GLY A N 1
ATOM 489 C CA . GLY A 1 61 ? 23.234 -33.906 -27.906 1 91.62 61 GLY A CA 1
ATOM 490 C C . GLY A 1 61 ? 22.938 -32.719 -28.766 1 91.62 61 GLY A C 1
ATOM 491 O O . GLY A 1 61 ? 21.781 -32.312 -28.938 1 91.62 61 GLY A O 1
ATOM 492 N N . VAL A 1 62 ? 24.047 -32.062 -29.203 1 93.81 62 VAL A N 1
ATOM 493 C CA . VAL A 1 62 ? 23.953 -30.844 -30 1 93.81 62 VAL A CA 1
ATOM 494 C C . VAL A 1 62 ? 24.156 -31.172 -31.469 1 93.81 62 VAL A C 1
ATOM 496 O O . VAL A 1 62 ? 25.078 -31.906 -31.828 1 93.81 62 VAL A O 1
ATOM 499 N N . HIS A 1 63 ? 23.297 -30.719 -32.25 1 94.81 63 HIS A N 1
ATOM 500 C CA . HIS A 1 63 ? 23.359 -30.891 -33.688 1 94.81 63 HIS A CA 1
ATOM 501 C C . HIS A 1 63 ? 23.312 -29.531 -34.406 1 94.81 63 HIS A C 1
ATOM 503 O O . HIS A 1 63 ? 22.469 -28.688 -34.094 1 94.81 63 HIS A O 1
ATOM 509 N N . THR A 1 64 ? 24.266 -29.281 -35.25 1 94.19 64 THR A N 1
ATOM 510 C CA . THR A 1 64 ? 24.344 -28 -35.938 1 94.19 64 THR A CA 1
ATOM 511 C C . THR A 1 64 ? 24.375 -28.203 -37.438 1 94.19 64 THR A C 1
ATOM 513 O O . THR A 1 64 ? 24.781 -29.266 -37.906 1 94.19 64 THR A O 1
ATOM 516 N N . THR A 1 65 ? 23.844 -27.312 -38.125 1 94.75 65 THR A N 1
ATOM 517 C CA . THR A 1 65 ? 23.938 -27.266 -39.594 1 94.75 65 THR A CA 1
ATOM 518 C C . THR A 1 65 ? 23.797 -25.844 -40.094 1 94.75 65 THR A C 1
ATOM 520 O O . THR A 1 65 ? 23.547 -24.922 -39.312 1 94.75 65 THR A O 1
ATOM 523 N N . THR A 1 66 ? 24.172 -25.578 -41.219 1 95 66 THR A N 1
ATOM 524 C CA . THR A 1 66 ? 24.078 -24.266 -41.844 1 95 66 THR A CA 1
ATOM 525 C C . THR A 1 66 ? 23.219 -24.328 -43.094 1 95 66 THR A C 1
ATOM 527 O O . THR A 1 66 ? 23.484 -25.141 -44 1 95 66 THR A O 1
ATOM 530 N N . VAL A 1 67 ? 22.234 -23.562 -43.125 1 94.56 67 VAL A N 1
ATOM 531 C CA . VAL A 1 67 ? 21.453 -23.375 -44.344 1 94.56 67 VAL A CA 1
ATOM 532 C C . VAL A 1 67 ? 22.109 -22.297 -45.219 1 94.56 67 VAL A C 1
ATOM 534 O O . VAL A 1 67 ? 22.469 -21.234 -44.719 1 94.56 67 VAL A O 1
ATOM 537 N N . ARG A 1 68 ? 22.266 -22.578 -46.406 1 94.5 68 ARG A N 1
ATOM 538 C CA . ARG A 1 68 ? 22.938 -21.672 -47.344 1 94.5 68 ARG A CA 1
ATOM 539 C C . ARG A 1 68 ? 22.016 -21.266 -48.5 1 94.5 68 ARG A C 1
ATOM 541 O O . ARG A 1 68 ? 21.25 -22.094 -49 1 94.5 68 ARG A O 1
ATOM 548 N N . ALA A 1 69 ? 22.078 -20.062 -48.781 1 93.88 69 ALA A N 1
ATOM 549 C CA . ALA A 1 69 ? 21.344 -19.547 -49.906 1 93.88 69 ALA A CA 1
ATOM 550 C C . ALA A 1 69 ? 22.281 -19.125 -51.031 1 93.88 69 ALA A C 1
ATOM 552 O O . ALA A 1 69 ? 23.156 -18.281 -50.844 1 93.88 69 ALA A O 1
ATOM 553 N N . TYR A 1 70 ? 22.047 -19.703 -52.281 1 93.5 70 TYR A N 1
ATOM 554 C CA . TYR A 1 70 ? 22.891 -19.406 -53.406 1 93.5 70 TYR A CA 1
ATOM 555 C C . TYR A 1 70 ? 22.109 -18.672 -54.5 1 93.5 70 TYR A C 1
ATOM 557 O O . TYR A 1 70 ? 20.922 -18.938 -54.719 1 93.5 70 TYR A O 1
ATOM 565 N N . ASP A 1 71 ? 22.797 -17.812 -55.062 1 93.06 71 ASP A N 1
ATOM 566 C CA . ASP A 1 71 ? 22.234 -17.203 -56.25 1 93.06 71 ASP A CA 1
ATOM 567 C C . ASP A 1 71 ? 22.141 -18.188 -57.406 1 93.06 71 ASP A C 1
ATOM 569 O O . ASP A 1 71 ? 23.156 -18.734 -57.844 1 93.06 71 ASP A O 1
ATOM 573 N N . THR A 1 72 ? 20.922 -18.406 -57.906 1 91.56 72 THR A N 1
ATOM 574 C CA . THR A 1 72 ? 20.734 -19.391 -58.969 1 91.56 72 THR A CA 1
ATOM 575 C C . THR A 1 72 ? 21.531 -19 -60.219 1 91.56 72 THR A C 1
ATOM 577 O O . THR A 1 72 ? 21.906 -19.875 -61 1 91.56 72 THR A O 1
ATOM 580 N N . LYS A 1 73 ? 21.797 -17.688 -60.375 1 89.56 73 LYS A N 1
ATOM 581 C CA . LYS A 1 73 ? 22.516 -17.203 -61.562 1 89.56 73 LYS A CA 1
ATOM 582 C C . LYS A 1 73 ? 24.016 -17.297 -61.375 1 89.56 73 LYS A C 1
ATOM 584 O O . LYS A 1 73 ? 24.766 -17.359 -62.344 1 89.56 73 LYS A O 1
ATOM 589 N N . ASN A 1 74 ? 24.438 -17.234 -60.219 1 87.88 74 ASN A N 1
ATOM 590 C CA . ASN A 1 74 ? 25.875 -17.266 -59.938 1 87.88 74 ASN A CA 1
ATOM 591 C C . ASN A 1 74 ? 26.188 -18.031 -58.656 1 87.88 74 ASN A C 1
ATOM 593 O O . ASN A 1 74 ? 26.656 -17.453 -57.688 1 87.88 74 ASN A O 1
ATOM 597 N N . ALA A 1 75 ? 26.047 -19.328 -58.656 1 85.5 75 ALA A N 1
ATOM 598 C CA . ALA A 1 75 ? 26.234 -20.156 -57.469 1 85.5 75 ALA A CA 1
ATOM 599 C C . ALA A 1 75 ? 27.719 -20.234 -57.094 1 85.5 75 ALA A C 1
ATOM 601 O O . ALA A 1 75 ? 28.062 -20.469 -55.938 1 85.5 75 ALA A O 1
ATOM 602 N N . THR A 1 76 ? 28.578 -19.938 -58.125 1 88.31 76 THR A N 1
ATOM 603 C CA . THR A 1 76 ? 30.016 -20.094 -57.906 1 88.31 76 THR A CA 1
ATOM 604 C C . THR A 1 76 ? 30.547 -18.984 -57 1 88.31 76 THR A C 1
ATOM 606 O O . THR A 1 76 ? 31.625 -19.125 -56.438 1 88.31 76 THR A O 1
ATOM 609 N N . LYS A 1 77 ? 29.734 -17.938 -56.875 1 89.81 77 LYS A N 1
ATOM 610 C CA . LYS A 1 77 ? 30.156 -16.812 -56.031 1 89.81 77 LYS A CA 1
ATOM 611 C C . LYS A 1 77 ? 30.016 -17.156 -54.562 1 89.81 77 LYS A C 1
ATOM 613 O O . LYS A 1 77 ? 30.484 -16.406 -53.719 1 89.81 77 LYS A O 1
ATOM 618 N N . GLY A 1 78 ? 29.516 -18.219 -54.188 1 89.94 78 GLY A N 1
ATOM 619 C CA . GLY A 1 78 ? 29.281 -18.578 -52.781 1 89.94 78 GLY A CA 1
ATOM 620 C C . GLY A 1 78 ? 27.891 -18.203 -52.312 1 89.94 78 GLY A C 1
ATOM 621 O O . GLY A 1 78 ? 27.109 -17.625 -53.062 1 89.94 78 GLY A O 1
ATOM 622 N N . PRO A 1 79 ? 27.578 -18.609 -51.094 1 93 79 PRO A N 1
ATOM 623 C CA . PRO A 1 79 ? 26.25 -18.281 -50.562 1 93 79 PRO A CA 1
ATOM 624 C C . PRO A 1 79 ? 26.047 -16.797 -50.344 1 93 79 PRO A C 1
ATOM 626 O O . PRO A 1 79 ? 26.969 -16.094 -49.906 1 93 79 PRO A O 1
ATOM 629 N N . VAL A 1 80 ? 24.891 -16.328 -50.75 1 92.12 80 VAL A N 1
ATOM 630 C CA . VAL A 1 80 ? 24.516 -14.945 -50.5 1 92.12 80 VAL A CA 1
ATOM 631 C C . VAL A 1 80 ? 24.359 -14.688 -49 1 92.12 80 VAL A C 1
ATOM 633 O O . VAL A 1 80 ? 24.781 -13.648 -48.5 1 92.12 80 VAL A O 1
ATOM 636 N N . PHE A 1 81 ? 23.719 -15.594 -48.281 1 90.5 81 PHE A N 1
ATOM 637 C CA . PHE A 1 81 ? 23.641 -15.547 -46.812 1 90.5 81 PHE A CA 1
ATOM 638 C C . PHE A 1 81 ? 23.594 -16.953 -46.25 1 90.5 81 PHE A C 1
ATOM 640 O O . PHE A 1 81 ? 23.391 -17.922 -46.969 1 90.5 81 PHE A O 1
ATOM 647 N N . THR A 1 82 ? 23.969 -17.016 -45.031 1 93.12 82 THR A N 1
ATOM 648 C CA . THR A 1 82 ? 23.922 -18.266 -44.281 1 93.12 82 THR A CA 1
ATOM 649 C C . THR A 1 82 ? 23.094 -18.109 -43.031 1 93.12 82 THR A C 1
ATOM 651 O O . THR A 1 82 ? 22.984 -17.016 -42.469 1 93.12 82 THR A O 1
ATOM 654 N N . PHE A 1 83 ? 22.359 -19.156 -42.75 1 92.06 83 PHE A N 1
ATOM 655 C CA . PHE A 1 83 ? 21.609 -19.25 -41.5 1 92.06 83 PHE A CA 1
ATOM 656 C C . PHE A 1 83 ? 22.047 -20.453 -40.688 1 92.06 83 PHE A C 1
ATOM 658 O O . PHE A 1 83 ? 21.891 -21.594 -41.125 1 92.06 83 PHE A O 1
ATOM 665 N N . GLU A 1 84 ? 22.547 -20.172 -39.5 1 93.38 84 GLU A N 1
ATOM 666 C CA . GLU A 1 84 ? 23 -21.25 -38.656 1 93.38 84 GLU A CA 1
ATOM 667 C C . GLU A 1 84 ? 21.844 -21.859 -37.875 1 93.38 84 GLU A C 1
ATOM 669 O O . GLU A 1 84 ? 21 -21.141 -37.344 1 93.38 84 GLU A O 1
ATOM 674 N N . VAL A 1 85 ? 21.75 -23.188 -37.906 1 93.62 85 VAL A N 1
ATOM 675 C CA . VAL A 1 85 ? 20.719 -23.906 -37.156 1 93.62 85 VAL A CA 1
ATOM 676 C C . VAL A 1 85 ? 21.375 -24.812 -36.125 1 93.62 85 VAL A C 1
ATOM 678 O O . VAL A 1 85 ? 22.234 -25.641 -36.438 1 93.62 85 VAL A O 1
ATOM 681 N N . THR A 1 86 ? 21.016 -24.562 -34.906 1 93 86 THR A N 1
ATOM 682 C CA . THR A 1 86 ? 21.484 -25.406 -33.812 1 93 86 THR A CA 1
ATOM 683 C C . THR A 1 86 ? 20.297 -26.031 -33.062 1 93 86 THR A C 1
ATOM 685 O O . THR A 1 86 ? 19.359 -25.312 -32.688 1 93 86 THR A O 1
ATOM 688 N N . ILE A 1 87 ? 20.297 -27.344 -32.969 1 92.56 87 ILE A N 1
ATOM 689 C CA . ILE A 1 87 ? 19.25 -28.047 -32.25 1 92.56 87 ILE A CA 1
ATOM 690 C C . ILE A 1 87 ? 19.875 -28.875 -31.125 1 92.56 87 ILE A C 1
ATOM 692 O O . ILE A 1 87 ? 20.922 -29.5 -31.312 1 92.56 87 ILE A O 1
ATOM 696 N N . ILE A 1 88 ? 19.203 -28.781 -29.984 1 93.88 88 ILE A N 1
ATOM 697 C CA . ILE A 1 88 ? 19.656 -29.578 -28.844 1 93.88 88 ILE A CA 1
ATOM 698 C C . ILE A 1 88 ? 18.609 -30.656 -28.531 1 93.88 88 ILE A C 1
ATOM 700 O O . ILE A 1 88 ? 17.453 -30.344 -28.266 1 93.88 88 ILE A O 1
ATOM 704 N N . ARG A 1 89 ? 18.969 -31.875 -28.703 1 94.69 89 ARG A N 1
ATOM 705 C CA . ARG A 1 89 ? 18.172 -32.969 -28.188 1 94.69 89 ARG A CA 1
ATOM 706 C C . ARG A 1 89 ? 18.578 -33.344 -26.75 1 94.69 89 ARG A C 1
ATOM 708 O O . ARG A 1 89 ? 19.578 -34 -26.531 1 94.69 89 ARG A O 1
ATOM 715 N N . PRO A 1 90 ? 17.766 -32.969 -25.812 1 95.19 90 PRO A N 1
ATOM 716 C CA . PRO A 1 90 ? 18.188 -33.125 -24.422 1 95.19 90 PRO A CA 1
ATOM 717 C C . PRO A 1 90 ? 18 -34.531 -23.906 1 95.19 90 PRO A C 1
ATOM 719 O O . PRO A 1 90 ? 17.25 -35.312 -24.484 1 95.19 90 PRO A O 1
ATOM 722 N N . LEU A 1 91 ? 18.781 -34.875 -22.828 1 95.06 91 LEU A N 1
ATOM 723 C CA . LEU A 1 91 ? 18.531 -36.094 -22.047 1 95.06 91 LEU A CA 1
ATOM 724 C C . LEU A 1 91 ? 17.281 -35.938 -21.188 1 95.06 91 LEU A C 1
ATOM 726 O O . LEU A 1 91 ? 16.953 -34.812 -20.75 1 95.06 91 LEU A O 1
ATOM 730 N N . VAL A 1 92 ? 16.547 -37 -21 1 93.06 92 VAL A N 1
ATOM 731 C CA . VAL A 1 92 ? 15.352 -37 -20.156 1 93.06 92 VAL A CA 1
ATOM 732 C C . VAL A 1 92 ? 15.57 -37.906 -18.953 1 93.06 92 VAL A C 1
ATOM 734 O O . VAL A 1 92 ? 16.125 -39 -19.078 1 93.06 92 VAL A O 1
ATOM 737 N N . THR A 1 93 ? 15.188 -37.438 -17.828 1 92.19 93 THR A N 1
ATOM 738 C CA . THR A 1 93 ? 15.367 -38.188 -16.609 1 92.19 93 THR A CA 1
ATOM 739 C C . THR A 1 93 ? 14.352 -39.312 -16.516 1 92.19 93 THR A C 1
ATOM 741 O O . THR A 1 93 ? 13.336 -39.312 -17.203 1 92.19 93 THR A O 1
ATOM 744 N N . ASP A 1 94 ? 14.664 -40.25 -15.656 1 85.25 94 ASP A N 1
ATOM 745 C CA . ASP A 1 94 ? 13.711 -41.312 -15.328 1 85.25 94 ASP A CA 1
ATOM 746 C C . ASP A 1 94 ? 12.664 -40.812 -14.328 1 85.25 94 ASP A C 1
ATOM 748 O O . ASP A 1 94 ? 12.648 -39.625 -13.977 1 85.25 94 ASP A O 1
ATOM 752 N N . HIS A 1 95 ? 11.836 -41.688 -13.891 1 81.94 95 HIS A N 1
ATOM 753 C CA . HIS A 1 95 ? 10.734 -41.344 -13 1 81.94 95 HIS A CA 1
ATOM 754 C C . HIS A 1 95 ? 11.25 -40.844 -11.656 1 81.94 95 HIS A C 1
ATOM 756 O O . HIS A 1 95 ? 10.539 -40.125 -10.938 1 81.94 95 HIS A O 1
ATOM 762 N N . SER A 1 96 ? 12.492 -41.125 -11.398 1 83.19 96 SER A N 1
ATOM 763 C CA . SER A 1 96 ? 13.07 -40.688 -10.125 1 83.19 96 SER A CA 1
ATOM 764 C C . SER A 1 96 ? 13.57 -39.25 -10.211 1 83.19 96 SER A C 1
ATOM 766 O O . SER A 1 96 ? 13.891 -38.656 -9.188 1 83.19 96 SER A O 1
ATOM 768 N N . GLY A 1 97 ? 13.594 -38.781 -11.359 1 89.06 97 GLY A N 1
ATOM 769 C CA . GLY A 1 97 ? 14.07 -37.406 -11.539 1 89.06 97 GLY A CA 1
ATOM 770 C C . GLY A 1 97 ? 15.578 -37.281 -11.414 1 89.06 97 GLY A C 1
ATOM 771 O O . GLY A 1 97 ? 16.078 -36.281 -10.953 1 89.06 97 GLY A O 1
ATOM 772 N N . SER A 1 98 ? 16.281 -38.344 -11.688 1 93.19 98 SER A N 1
ATOM 773 C CA . SER A 1 98 ? 17.734 -38.312 -11.555 1 93.19 98 SER A CA 1
ATOM 774 C C . SER A 1 98 ? 18.422 -38.781 -12.836 1 93.19 98 SER A C 1
ATOM 776 O O . SER A 1 98 ? 17.797 -39.469 -13.664 1 93.19 98 SER A O 1
ATOM 778 N N . LEU A 1 99 ? 19.578 -38.312 -13.086 1 94.81 99 LEU A N 1
ATOM 779 C CA . LEU A 1 99 ? 20.453 -38.719 -14.188 1 94.81 99 LEU A CA 1
ATOM 780 C C . LEU A 1 99 ? 21.891 -38.906 -13.703 1 94.81 99 LEU A C 1
ATOM 782 O O . LEU A 1 99 ? 22.438 -38.062 -13 1 94.81 99 LEU A O 1
ATOM 786 N N . SER A 1 100 ? 22.422 -40.094 -14.086 1 94 100 SER A N 1
ATOM 787 C CA . SER A 1 100 ? 23.781 -40.375 -13.617 1 94 100 SER A CA 1
ATOM 788 C C . SER A 1 100 ? 24.719 -40.625 -14.789 1 94 100 SER A C 1
ATOM 790 O O . SER A 1 100 ? 24.328 -41.188 -15.812 1 94 100 SER A O 1
ATOM 792 N N . HIS A 1 101 ? 25.906 -40.156 -14.703 1 93.62 101 HIS A N 1
ATOM 793 C CA . HIS A 1 101 ? 27.031 -40.406 -15.586 1 93.62 101 HIS A CA 1
ATOM 794 C C . HIS A 1 101 ? 28.188 -41.062 -14.82 1 93.62 101 HIS A C 1
ATOM 796 O O . HIS A 1 101 ? 28.812 -40.406 -13.977 1 93.62 101 HIS A O 1
ATOM 802 N N . ASP A 1 102 ? 28.438 -42.281 -15.234 1 93.19 102 ASP A N 1
ATOM 803 C CA . ASP A 1 102 ? 29.438 -43 -14.461 1 93.19 102 ASP A CA 1
ATOM 804 C C . ASP A 1 102 ? 30.781 -43.031 -15.195 1 93.19 102 ASP A C 1
ATOM 806 O O . ASP A 1 102 ? 30.812 -43.188 -16.422 1 93.19 102 ASP A O 1
ATOM 810 N N . ASN A 1 103 ? 31.797 -42.812 -14.516 1 90.94 103 ASN A N 1
ATOM 811 C CA . ASN A 1 103 ? 33.188 -43 -14.961 1 90.94 103 ASN A CA 1
ATOM 812 C C . ASN A 1 103 ? 33.469 -42.188 -16.203 1 90.94 103 ASN A C 1
ATOM 814 O O . ASN A 1 103 ? 33.969 -42.719 -17.203 1 90.94 103 ASN A O 1
ATOM 818 N N . VAL A 1 104 ? 33.156 -41 -16.125 1 92.19 104 VAL A N 1
ATOM 819 C CA . VAL A 1 104 ? 33.438 -40.094 -17.234 1 92.19 104 VAL A CA 1
ATOM 820 C C . VAL A 1 104 ? 34.906 -39.688 -17.188 1 92.19 104 VAL A C 1
ATOM 822 O O . VAL A 1 104 ? 35.375 -39.156 -16.172 1 92.19 104 VAL A O 1
ATOM 825 N N . GLU A 1 105 ? 35.594 -39.844 -18.25 1 89.69 105 GLU A N 1
ATOM 826 C CA . GLU A 1 105 ? 37.031 -39.625 -18.297 1 89.69 105 GLU A CA 1
ATOM 827 C C . GLU A 1 105 ? 37.344 -38.188 -18.75 1 89.69 105 GLU A C 1
ATOM 829 O O . GLU A 1 105 ? 36.781 -37.719 -19.75 1 89.69 105 GLU A O 1
ATOM 834 N N . PHE A 1 106 ? 38.125 -37.531 -17.922 1 90.75 106 PHE A N 1
ATOM 835 C CA . PHE A 1 106 ? 38.688 -36.25 -18.281 1 90.75 106 PHE A CA 1
ATOM 836 C C . PHE A 1 106 ? 40.188 -36.344 -18.469 1 90.75 106 PHE A C 1
ATOM 838 O O . PHE A 1 106 ? 40.938 -36.375 -17.5 1 90.75 106 PHE A O 1
ATOM 845 N N . ASN A 1 107 ? 40.531 -36.406 -19.734 1 84 107 ASN A N 1
ATOM 846 C CA . ASN A 1 107 ? 41.938 -36.562 -20.062 1 84 107 ASN A CA 1
ATOM 847 C C . ASN A 1 107 ? 42.594 -35.188 -20.375 1 84 107 ASN A C 1
ATOM 849 O O . ASN A 1 107 ? 41.906 -34.156 -20.312 1 84 107 ASN A O 1
ATOM 853 N N . ALA A 1 108 ? 43.906 -35.219 -20.609 1 74.25 108 ALA A N 1
ATOM 854 C CA . ALA A 1 108 ? 44.656 -33.969 -20.906 1 74.25 108 ALA A CA 1
ATOM 855 C C . ALA A 1 108 ? 44.062 -33.25 -22.109 1 74.25 108 ALA A C 1
ATOM 857 O O . ALA A 1 108 ? 44.156 -32.031 -22.219 1 74.25 108 ALA A O 1
ATOM 858 N N . ASN A 1 109 ? 43.375 -34 -22.969 1 68.5 109 ASN A N 1
ATOM 859 C CA . ASN A 1 109 ? 42.812 -33.406 -24.172 1 68.5 109 ASN A CA 1
ATOM 860 C C . ASN A 1 109 ? 41.312 -33.156 -24.016 1 68.5 109 ASN A C 1
ATOM 862 O O . ASN A 1 109 ? 40.719 -32.406 -24.812 1 68.5 109 ASN A O 1
ATOM 866 N N . SER A 1 110 ? 40.719 -33.875 -23.172 1 66.12 110 SER A N 1
ATOM 867 C CA . SER A 1 110 ? 39.312 -33.719 -22.969 1 66.12 110 SER A CA 1
ATOM 868 C C . SER A 1 110 ? 39 -32.844 -21.75 1 66.12 110 SER A C 1
ATOM 870 O O . SER A 1 110 ? 38.875 -33.344 -20.641 1 66.12 110 SER A O 1
ATOM 872 N N . LEU A 1 111 ? 38.656 -31.516 -22.094 1 79.81 111 LEU A N 1
ATOM 873 C CA . LEU A 1 111 ? 38.625 -30.578 -20.969 1 79.81 111 LEU A CA 1
ATOM 874 C C . LEU A 1 111 ? 37.219 -30.156 -20.625 1 79.81 111 LEU A C 1
ATOM 876 O O . LEU A 1 111 ? 36.906 -29.844 -19.484 1 79.81 111 LEU A O 1
ATOM 880 N N . ILE A 1 112 ? 36.312 -30.422 -21.625 1 91.12 112 ILE A N 1
ATOM 881 C CA . ILE A 1 112 ? 35 -29.859 -21.359 1 91.12 112 ILE A CA 1
ATOM 882 C C . ILE A 1 112 ? 33.938 -30.906 -21.656 1 91.12 112 ILE A C 1
ATOM 884 O O . ILE A 1 112 ? 33.906 -31.484 -22.75 1 91.12 112 ILE A O 1
ATOM 888 N N . LYS A 1 113 ? 33.188 -31.312 -20.75 1 92.94 113 LYS A N 1
ATOM 889 C CA . LYS A 1 113 ? 32.031 -32.188 -20.906 1 92.94 113 LYS A CA 1
ATOM 890 C C . LYS A 1 113 ? 30.734 -31.406 -20.75 1 92.94 113 LYS A C 1
ATOM 892 O O . LYS A 1 113 ? 30.453 -30.859 -19.688 1 92.94 113 LYS A O 1
ATOM 897 N N . ARG A 1 114 ? 29.906 -31.375 -21.781 1 94.12 114 ARG A N 1
ATOM 898 C CA . ARG A 1 114 ? 28.641 -30.641 -21.812 1 94.12 114 ARG A CA 1
ATOM 899 C C . ARG A 1 114 ? 27.453 -31.578 -21.781 1 94.12 114 ARG A C 1
ATOM 901 O O . ARG A 1 114 ? 27.422 -32.594 -22.484 1 94.12 114 ARG A O 1
ATOM 908 N N . ASN A 1 115 ? 26.547 -31.312 -20.938 1 95.19 115 ASN A N 1
ATOM 909 C CA . ASN A 1 115 ? 25.328 -32.094 -20.812 1 95.19 115 ASN A CA 1
ATOM 910 C C . ASN A 1 115 ? 24.078 -31.219 -20.953 1 95.19 115 ASN A C 1
ATOM 912 O O . ASN A 1 115 ? 24.031 -30.125 -20.375 1 95.19 115 ASN A O 1
ATOM 916 N N . PHE A 1 116 ? 23.125 -31.672 -21.75 1 96.75 116 PHE A N 1
ATOM 917 C CA . PHE A 1 116 ? 21.828 -31.016 -21.906 1 96.75 116 PHE A CA 1
ATOM 918 C C . PHE A 1 116 ? 20.703 -31.906 -21.391 1 96.75 116 PHE A C 1
ATOM 920 O O . PHE A 1 116 ? 20.516 -33 -21.891 1 96.75 116 PHE A O 1
ATOM 927 N N . VAL A 1 117 ? 20.031 -31.422 -20.375 1 96.88 117 VAL A N 1
ATOM 928 C CA . VAL A 1 117 ? 18.984 -32.219 -19.75 1 96.88 117 VAL A CA 1
ATOM 929 C C . VAL A 1 117 ? 17.672 -31.453 -19.734 1 96.88 117 VAL A C 1
ATOM 931 O O . VAL A 1 117 ? 17.641 -30.266 -19.391 1 96.88 117 VAL A O 1
ATOM 934 N N . LEU A 1 118 ? 16.578 -32.094 -20.141 1 95.88 118 LEU A N 1
ATOM 935 C CA . LEU A 1 118 ? 15.258 -31.5 -19.984 1 95.88 118 LEU A CA 1
ATOM 936 C C . LEU A 1 118 ? 14.805 -31.562 -18.531 1 95.88 118 LEU A C 1
ATOM 938 O O . LEU A 1 118 ? 14.641 -32.656 -17.969 1 95.88 118 LEU A O 1
ATOM 942 N N . VAL A 1 119 ? 14.641 -30.438 -17.922 1 96.62 119 VAL A N 1
ATOM 943 C CA . VAL A 1 119 ? 14.203 -30.391 -16.531 1 96.62 119 VAL A CA 1
ATOM 944 C C . VAL A 1 119 ? 12.773 -30.906 -16.406 1 96.62 119 VAL A C 1
ATOM 946 O O . VAL A 1 119 ? 11.883 -30.469 -17.141 1 96.62 119 VAL A O 1
ATOM 949 N N . PRO A 1 120 ? 12.547 -31.859 -15.484 1 94.5 120 PRO A N 1
ATOM 950 C CA . PRO A 1 120 ? 11.195 -32.406 -15.32 1 94.5 120 PRO A CA 1
ATOM 951 C C . PRO A 1 120 ? 10.195 -31.359 -14.82 1 94.5 120 PRO A C 1
ATOM 953 O O . PRO A 1 120 ? 10.602 -30.297 -14.359 1 94.5 120 PRO A O 1
ATOM 956 N N . ARG A 1 121 ? 8.891 -31.766 -14.883 1 91.38 121 ARG A N 1
ATOM 957 C CA . ARG A 1 121 ? 7.836 -30.891 -14.383 1 91.38 121 ARG A CA 1
ATOM 958 C C . ARG A 1 121 ? 7.762 -30.922 -12.867 1 91.38 121 ARG A C 1
ATOM 960 O O . ARG A 1 121 ? 8.102 -31.938 -12.242 1 91.38 121 ARG A O 1
ATOM 967 N N . ASN A 1 122 ? 7.336 -29.797 -12.266 1 92.94 122 ASN A N 1
ATOM 968 C CA . ASN A 1 122 ? 7.043 -29.641 -10.852 1 92.94 122 ASN A CA 1
ATOM 969 C C . ASN A 1 122 ? 8.305 -29.734 -10 1 92.94 122 ASN A C 1
ATOM 971 O O . ASN A 1 122 ? 8.297 -30.359 -8.938 1 92.94 122 ASN A O 1
ATOM 975 N N . VAL A 1 123 ? 9.406 -29.312 -10.531 1 95.62 123 VAL A N 1
ATOM 976 C CA . VAL A 1 123 ? 10.625 -29.188 -9.742 1 95.62 123 VAL A CA 1
ATOM 977 C C . VAL A 1 123 ? 11.102 -27.734 -9.734 1 95.62 123 VAL A C 1
ATOM 979 O O . VAL A 1 123 ? 10.75 -26.953 -10.625 1 95.62 123 VAL A O 1
ATOM 982 N N . SER A 1 124 ? 11.906 -27.438 -8.711 1 96.06 124 SER A N 1
ATOM 983 C CA . SER A 1 124 ? 12.297 -26.031 -8.586 1 96.06 124 SER A CA 1
ATOM 984 C C . SER A 1 124 ? 13.797 -25.891 -8.359 1 96.06 124 SER A C 1
ATOM 986 O O . SER A 1 124 ? 14.359 -24.812 -8.5 1 96.06 124 SER A O 1
ATOM 988 N N . TRP A 1 125 ? 14.539 -26.938 -7.973 1 97.31 125 TRP A N 1
ATOM 989 C CA . TRP A 1 125 ? 15.992 -26.875 -7.859 1 97.31 125 TRP A CA 1
ATOM 990 C C . TRP A 1 125 ? 16.609 -28.25 -8.109 1 97.31 125 TRP A C 1
ATOM 992 O O . TRP A 1 125 ? 15.906 -29.25 -8.242 1 97.31 125 TRP A O 1
ATOM 1002 N N . ALA A 1 126 ? 17.906 -28.25 -8.273 1 97.56 126 ALA A N 1
ATOM 1003 C CA . ALA A 1 126 ? 18.625 -29.484 -8.57 1 97.56 126 ALA A CA 1
ATOM 1004 C C . ALA A 1 126 ? 19.938 -29.562 -7.781 1 97.56 126 ALA A C 1
ATOM 1006 O O . ALA A 1 126 ? 20.453 -28.531 -7.332 1 97.56 126 ALA A O 1
ATOM 1007 N N . THR A 1 127 ? 20.344 -30.766 -7.531 1 97.12 127 THR A N 1
ATOM 1008 C CA . THR A 1 127 ? 21.625 -31.047 -6.891 1 97.12 127 THR A CA 1
ATOM 1009 C C . THR A 1 127 ? 22.5 -31.891 -7.801 1 97.12 127 THR A C 1
ATOM 1011 O O . THR A 1 127 ? 22.062 -32.906 -8.32 1 97.12 127 THR A O 1
ATOM 1014 N N . LEU A 1 128 ? 23.688 -31.422 -8.062 1 97 128 LEU A N 1
ATOM 1015 C CA . LEU A 1 128 ? 24.688 -32.188 -8.789 1 97 128 LEU A CA 1
ATOM 1016 C C . LEU A 1 128 ? 25.75 -32.75 -7.84 1 97 128 LEU A C 1
ATOM 1018 O O . LEU A 1 128 ? 26.469 -31.984 -7.191 1 97 128 LEU A O 1
ATOM 1022 N N . HIS A 1 129 ? 25.75 -34.062 -7.746 1 96 129 HIS A N 1
ATOM 1023 C CA . HIS A 1 129 ? 26.734 -34.75 -6.914 1 96 129 HIS A CA 1
ATOM 1024 C C . HIS A 1 129 ? 27.875 -35.281 -7.754 1 96 129 HIS A C 1
ATOM 1026 O O . HIS A 1 129 ? 27.656 -36.125 -8.633 1 96 129 HIS A O 1
ATOM 1032 N N . ILE A 1 130 ? 29.094 -34.812 -7.508 1 94.94 130 ILE A N 1
ATOM 1033 C CA . ILE A 1 130 ? 30.266 -35.281 -8.25 1 94.94 130 ILE A CA 1
ATOM 1034 C C . ILE A 1 130 ? 31.203 -36.031 -7.32 1 94.94 130 ILE A C 1
ATOM 1036 O O . ILE A 1 130 ? 31.516 -35.562 -6.227 1 94.94 130 ILE A O 1
ATOM 1040 N N . LYS A 1 131 ? 31.594 -37.188 -7.836 1 92.25 131 LYS A N 1
ATOM 1041 C CA . LYS A 1 131 ? 32.469 -38.031 -7.02 1 92.25 131 LYS A CA 1
ATOM 1042 C C . LYS A 1 131 ? 33.688 -38.5 -7.809 1 92.25 131 LYS A C 1
ATOM 1044 O O . LYS A 1 131 ? 33.562 -38.781 -9 1 92.25 131 LYS A O 1
ATOM 1049 N N . HIS A 1 132 ? 34.781 -38.344 -7.219 1 86.62 132 HIS A N 1
ATOM 1050 C CA . HIS A 1 132 ? 36.031 -38.938 -7.688 1 86.62 132 HIS A CA 1
ATOM 1051 C C . HIS A 1 132 ? 36.625 -39.906 -6.66 1 86.62 132 HIS A C 1
ATOM 1053 O O . HIS A 1 132 ? 36.75 -39.562 -5.484 1 86.62 132 HIS A O 1
ATOM 1059 N N . LEU A 1 133 ? 36.875 -41.156 -7.027 1 75.06 133 LEU A N 1
ATOM 1060 C CA . LEU A 1 133 ? 37.281 -42.156 -6.043 1 75.06 133 LEU A CA 1
ATOM 1061 C C . LEU A 1 133 ? 38.781 -42.344 -6.043 1 75.06 133 LEU A C 1
ATOM 1063 O O . LEU A 1 133 ? 39.344 -42.938 -5.113 1 75.06 133 LEU A O 1
ATOM 1067 N N . ASP A 1 134 ? 39.469 -41.875 -7.141 1 75.5 134 ASP A N 1
ATOM 1068 C CA . ASP A 1 134 ? 40.906 -42.125 -7.141 1 75.5 134 ASP A CA 1
ATOM 1069 C C . ASP A 1 134 ? 41.625 -41.125 -6.25 1 75.5 134 ASP A C 1
ATOM 1071 O O . ASP A 1 134 ? 41.5 -39.906 -6.426 1 75.5 134 ASP A O 1
ATOM 1075 N N . THR A 1 135 ? 42.25 -41.531 -5.172 1 70.19 135 THR A N 1
ATOM 1076 C CA . THR A 1 135 ? 42.875 -40.719 -4.121 1 70.19 135 THR A CA 1
ATOM 1077 C C . THR A 1 135 ? 44.188 -40.125 -4.605 1 70.19 135 THR A C 1
ATOM 1079 O O . THR A 1 135 ? 44.688 -39.156 -4.016 1 70.19 135 THR A O 1
ATOM 1082 N N . ASP A 1 136 ? 44.656 -40.5 -5.641 1 77.31 136 ASP A N 1
ATOM 1083 C CA . ASP A 1 136 ? 46.062 -40.156 -5.934 1 77.31 136 ASP A CA 1
ATOM 1084 C C . ASP A 1 136 ? 46.094 -39 -6.938 1 77.31 136 ASP A C 1
ATOM 1086 O O . ASP A 1 136 ? 47.188 -38.469 -7.242 1 77.31 136 ASP A O 1
ATOM 1090 N N . VAL A 1 137 ? 44.969 -38.625 -7.449 1 80.75 137 VAL A N 1
ATOM 1091 C CA . VAL A 1 137 ? 45.031 -37.594 -8.484 1 80.75 137 VAL A CA 1
ATOM 1092 C C . VAL A 1 137 ? 44.094 -36.469 -8.102 1 80.75 137 VAL A C 1
ATOM 1094 O O . VAL A 1 137 ? 43.031 -36.688 -7.523 1 80.75 137 VAL A O 1
ATOM 1097 N N . ASN A 1 138 ? 44.719 -35.25 -8.266 1 85.19 138 ASN A N 1
ATOM 1098 C CA . ASN A 1 138 ? 43.875 -34.062 -8.039 1 85.19 138 ASN A CA 1
ATOM 1099 C C . ASN A 1 138 ? 43.781 -33.188 -9.289 1 85.19 138 ASN A C 1
ATOM 1101 O O . ASN A 1 138 ? 44.688 -33.219 -10.125 1 85.19 138 ASN A O 1
ATOM 1105 N N . ALA A 1 139 ? 42.656 -32.562 -9.461 1 88.12 139 ALA A N 1
ATOM 1106 C CA . ALA A 1 139 ? 42.469 -31.656 -10.586 1 88.12 139 ALA A CA 1
ATOM 1107 C C . ALA A 1 139 ? 41.438 -30.562 -10.258 1 88.12 139 ALA A C 1
ATOM 1109 O O . ALA A 1 139 ? 40.5 -30.797 -9.5 1 88.12 139 ALA A O 1
ATOM 1110 N N . ASN A 1 140 ? 41.75 -29.438 -10.859 1 89.69 140 ASN A N 1
ATOM 1111 C CA . ASN A 1 140 ? 40.781 -28.344 -10.742 1 89.69 140 ASN A CA 1
ATOM 1112 C C . ASN A 1 140 ? 39.719 -28.406 -11.836 1 89.69 140 ASN A C 1
ATOM 1114 O O . ASN A 1 140 ? 40.031 -28.688 -12.992 1 89.69 140 ASN A O 1
ATOM 1118 N N . PHE A 1 141 ? 38.469 -28.156 -11.391 1 92.31 141 PHE A N 1
ATOM 1119 C CA . PHE A 1 141 ? 37.375 -28.203 -12.336 1 92.31 141 PHE A CA 1
ATOM 1120 C C . PHE A 1 141 ? 36.531 -26.922 -12.258 1 92.31 141 PHE A C 1
ATOM 1122 O O . PHE A 1 141 ? 36.594 -26.203 -11.258 1 92.31 141 PHE A O 1
ATOM 1129 N N . CYS A 1 142 ? 35.875 -26.625 -13.367 1 94.5 142 CYS A N 1
ATOM 1130 C CA . CYS A 1 142 ? 34.844 -25.578 -13.422 1 94.5 142 CYS A CA 1
ATOM 1131 C C . CYS A 1 142 ? 33.5 -26.172 -13.773 1 94.5 142 CYS A C 1
ATOM 1133 O O . CYS A 1 142 ? 33.375 -26.922 -14.75 1 94.5 142 CYS A O 1
ATOM 1135 N N . LEU A 1 143 ? 32.5 -25.875 -12.891 1 96.56 143 LEU A N 1
ATOM 1136 C CA . LEU A 1 143 ? 31.125 -26.219 -13.188 1 96.56 143 LEU A CA 1
ATOM 1137 C C . LEU A 1 143 ? 30.344 -25 -13.641 1 96.56 143 LEU A C 1
ATOM 1139 O O . LEU A 1 143 ? 30.312 -23.984 -12.945 1 96.56 143 LEU A O 1
ATOM 1143 N N . HIS A 1 144 ? 29.766 -25.094 -14.828 1 97.25 144 HIS A N 1
ATOM 1144 C CA . HIS A 1 144 ? 28.922 -24.031 -15.367 1 97.25 144 HIS A CA 1
ATOM 1145 C C . HIS A 1 144 ? 27.531 -24.547 -15.719 1 97.25 144 HIS A C 1
ATOM 1147 O O . HIS A 1 144 ? 27.406 -25.469 -16.531 1 97.25 144 HIS A O 1
ATOM 1153 N N . VAL A 1 145 ? 26.5 -24 -15.047 1 97.88 145 VAL A N 1
ATOM 1154 C CA . VAL A 1 145 ? 25.125 -24.391 -15.281 1 97.88 145 VAL A CA 1
ATOM 1155 C C . VAL A 1 145 ? 24.312 -23.188 -15.773 1 97.88 145 VAL A C 1
ATOM 1157 O O . VAL A 1 145 ? 24.344 -22.125 -15.164 1 97.88 145 VAL A O 1
ATOM 1160 N N . VAL A 1 146 ? 23.516 -23.391 -16.922 1 97.12 146 VAL A N 1
ATOM 1161 C CA . VAL A 1 146 ? 22.766 -22.266 -17.469 1 97.12 146 VAL A CA 1
ATOM 1162 C C . VAL A 1 146 ? 21.422 -22.734 -18.016 1 97.12 146 VAL A C 1
ATOM 1164 O O . VAL A 1 146 ? 21.344 -23.812 -18.609 1 97.12 146 VAL A O 1
ATOM 1167 N N . GLN A 1 147 ? 20.375 -22.047 -17.75 1 96.06 147 GLN A N 1
ATOM 1168 C CA . GLN A 1 147 ? 19.109 -22.125 -18.453 1 96.06 147 GLN A CA 1
ATOM 1169 C C . GLN A 1 147 ? 18.781 -20.781 -19.109 1 96.06 147 GLN A C 1
ATOM 1171 O O . GLN A 1 147 ? 18.859 -19.734 -18.469 1 96.06 147 GLN A O 1
ATOM 1176 N N . LEU A 1 148 ? 18.422 -20.797 -20.344 1 92.94 148 LEU A N 1
ATOM 1177 C CA . LEU A 1 148 ? 18.047 -19.578 -21.047 1 92.94 148 LEU A CA 1
ATOM 1178 C C . LEU A 1 148 ? 16.547 -19.359 -20.984 1 92.94 148 LEU A C 1
ATOM 1180 O O . LEU A 1 148 ? 15.766 -20.188 -21.453 1 92.94 148 LEU A O 1
ATOM 1184 N N . LEU A 1 149 ? 16.141 -18.281 -20.391 1 91.75 149 LEU A N 1
ATOM 1185 C CA . LEU A 1 149 ? 14.742 -17.906 -20.312 1 91.75 149 LEU A CA 1
ATOM 1186 C C . LEU A 1 149 ? 14.438 -16.75 -21.266 1 91.75 149 LEU A C 1
ATOM 1188 O O . LEU A 1 149 ? 15.305 -15.914 -21.531 1 91.75 149 LEU A O 1
ATOM 1192 N N . PRO A 1 150 ? 13.18 -16.719 -21.703 1 88.12 150 PRO A N 1
ATOM 1193 C CA . PRO A 1 150 ? 12.836 -15.648 -22.641 1 88.12 150 PRO A CA 1
ATOM 1194 C C . PRO A 1 150 ? 12.945 -14.258 -22.031 1 88.12 150 PRO A C 1
ATOM 1196 O O . PRO A 1 150 ? 12.43 -14.023 -20.922 1 88.12 150 PRO A O 1
ATOM 1199 N N . GLN A 1 151 ? 13.609 -13.367 -22.797 1 85.19 151 GLN A N 1
ATOM 1200 C CA . GLN A 1 151 ? 13.719 -11.945 -22.469 1 85.19 151 GLN A CA 1
ATOM 1201 C C . GLN A 1 151 ? 14.43 -11.734 -21.141 1 85.19 151 GLN A C 1
ATOM 1203 O O . GLN A 1 151 ? 14.039 -10.867 -20.359 1 85.19 151 GLN A O 1
ATOM 1208 N N . LYS A 1 152 ? 15.25 -12.672 -20.75 1 86.5 152 LYS A N 1
ATOM 1209 C CA . LYS A 1 152 ? 16.125 -12.547 -19.594 1 86.5 152 LYS A CA 1
ATOM 1210 C C . LYS A 1 152 ? 17.594 -12.703 -19.969 1 86.5 152 LYS A C 1
ATOM 1212 O O . LYS A 1 152 ? 17.906 -13.289 -21.016 1 86.5 152 LYS A O 1
ATOM 1217 N N . SER A 1 153 ? 18.422 -12.172 -19.156 1 84.62 153 SER A N 1
ATOM 1218 C CA . SER A 1 153 ? 19.844 -12.352 -19.359 1 84.62 153 SER A CA 1
ATOM 1219 C C . SER A 1 153 ? 20.281 -13.789 -19.062 1 84.62 153 SER A C 1
ATOM 1221 O O . SER A 1 153 ? 19.625 -14.492 -18.297 1 84.62 153 SER A O 1
ATOM 1223 N N . CYS A 1 154 ? 21.328 -14.227 -19.688 1 86.69 154 CYS A N 1
ATOM 1224 C CA . CYS A 1 154 ? 21.859 -15.57 -19.469 1 86.69 154 CYS A CA 1
ATOM 1225 C C . CYS A 1 154 ? 22.328 -15.742 -18.031 1 86.69 154 CYS A C 1
ATOM 1227 O O . CYS A 1 154 ? 22.453 -16.859 -17.547 1 86.69 154 CYS A O 1
ATOM 1229 N N . LYS A 1 155 ? 22.516 -14.617 -17.391 1 87.25 155 LYS A N 1
ATOM 1230 C CA . LYS A 1 155 ? 23.047 -14.648 -16.016 1 87.25 155 LYS A CA 1
ATOM 1231 C C . LYS A 1 155 ? 21.922 -14.891 -15.008 1 87.25 155 LYS A C 1
ATOM 1233 O O . LYS A 1 155 ? 22.188 -15.219 -13.852 1 87.25 155 LYS A O 1
ATOM 1238 N N . HIS A 1 156 ? 20.766 -14.773 -15.508 1 87.62 156 HIS A N 1
ATOM 1239 C CA . HIS A 1 156 ? 19.625 -14.867 -14.594 1 87.62 156 HIS A CA 1
ATOM 1240 C C . HIS A 1 156 ? 19.562 -16.234 -13.922 1 87.62 156 HIS A C 1
ATOM 1242 O O . HIS A 1 156 ? 19.344 -16.328 -12.711 1 87.62 156 HIS A O 1
ATOM 1248 N N . MET A 1 157 ? 19.781 -17.312 -14.656 1 93.56 157 MET A N 1
ATOM 1249 C CA . MET A 1 157 ? 19.781 -18.672 -14.133 1 93.56 157 MET A CA 1
ATOM 1250 C C . MET A 1 157 ? 21.156 -19.312 -14.273 1 93.56 157 MET A C 1
ATOM 1252 O O . MET A 1 157 ? 21.266 -20.484 -14.664 1 93.56 157 MET A O 1
ATOM 1256 N N . GLU A 1 158 ? 22.125 -18.578 -14.008 1 95.25 158 GLU A N 1
ATOM 1257 C CA . GLU A 1 158 ? 23.484 -19.062 -14.172 1 95.25 158 GLU A CA 1
ATOM 1258 C C . GLU A 1 158 ? 24.094 -19.469 -12.82 1 95.25 158 GLU A C 1
ATOM 1260 O O . GLU A 1 158 ? 23.875 -18.781 -11.812 1 95.25 158 GLU A O 1
ATOM 1265 N N . TYR A 1 159 ? 24.703 -20.547 -12.773 1 96.38 159 TYR A N 1
ATOM 1266 C CA . TYR A 1 159 ? 25.547 -21 -11.664 1 96.38 159 TYR A CA 1
ATOM 1267 C C . TYR A 1 159 ? 26.938 -21.375 -12.148 1 96.38 159 TYR A C 1
ATOM 1269 O O . TYR A 1 159 ? 27.094 -22.219 -13.031 1 96.38 159 TYR A O 1
ATOM 1277 N N . CYS A 1 160 ? 27.969 -20.766 -11.625 1 96.5 160 CYS A N 1
ATOM 1278 C CA . CYS A 1 160 ? 29.344 -21.031 -12 1 96.5 160 CYS A CA 1
ATOM 1279 C C . CYS A 1 160 ? 30.234 -21.156 -10.766 1 96.5 160 CYS A C 1
ATOM 1281 O O . CYS A 1 160 ? 30.281 -20.25 -9.938 1 96.5 160 CYS A O 1
ATOM 1283 N N . LYS A 1 161 ? 30.953 -22.266 -10.656 1 96 161 LYS A N 1
ATOM 1284 C CA . LYS A 1 161 ? 31.797 -22.5 -9.484 1 96 161 LYS A CA 1
ATOM 1285 C C . LYS A 1 161 ? 33.062 -23.266 -9.859 1 96 161 LYS A C 1
ATOM 1287 O O . LYS A 1 161 ? 33 -24.234 -10.617 1 96 161 LYS A O 1
ATOM 1292 N N . MET A 1 162 ? 34.188 -22.828 -9.328 1 94.44 162 MET A N 1
ATOM 1293 C CA . MET A 1 162 ? 35.438 -23.578 -9.414 1 94.44 162 MET A CA 1
ATOM 1294 C C . MET A 1 162 ? 35.656 -24.453 -8.18 1 94.44 162 MET A C 1
ATOM 1296 O O . MET A 1 162 ? 35.344 -24.016 -7.062 1 94.44 162 MET A O 1
ATOM 1300 N N . PHE A 1 163 ? 36.062 -25.672 -8.438 1 91.44 163 PHE A N 1
ATOM 1301 C CA . PHE A 1 163 ? 36.312 -26.547 -7.301 1 91.44 163 PHE A CA 1
ATOM 1302 C C . PHE A 1 163 ? 37.438 -27.5 -7.582 1 91.44 163 PHE A C 1
ATOM 1304 O O . PHE A 1 163 ? 37.812 -27.734 -8.742 1 91.44 163 PHE A O 1
ATOM 1311 N N . ASN A 1 164 ? 38 -27.953 -6.527 1 89.56 164 ASN A N 1
ATOM 1312 C CA . ASN A 1 164 ? 39.094 -28.938 -6.621 1 89.56 164 ASN A CA 1
ATOM 1313 C C . ASN A 1 164 ? 38.625 -30.344 -6.293 1 89.56 164 ASN A C 1
ATOM 1315 O O . ASN A 1 164 ? 37.906 -30.547 -5.305 1 89.56 164 ASN A O 1
ATOM 1319 N N . MET A 1 165 ? 38.969 -31.281 -7.301 1 87.44 165 MET A N 1
ATOM 1320 C CA . MET A 1 165 ? 38.562 -32.688 -7.074 1 87.44 165 MET A CA 1
ATOM 1321 C C . MET A 1 165 ? 39.781 -33.5 -6.652 1 87.44 165 MET A C 1
ATOM 1323 O O . MET A 1 165 ? 40.75 -33.656 -7.418 1 87.44 165 MET A O 1
ATOM 1327 N N . LYS A 1 166 ? 39.812 -33.906 -5.562 1 79.12 166 LYS A N 1
ATOM 1328 C CA . LYS A 1 166 ? 40.781 -34.906 -5.145 1 79.12 166 LYS A CA 1
ATOM 1329 C C . LYS A 1 166 ? 40.094 -36.188 -4.691 1 79.12 166 LYS A C 1
ATOM 1331 O O . LYS A 1 166 ? 39.125 -36.625 -5.309 1 79.12 166 LYS A O 1
ATOM 1336 N N . SER A 1 167 ? 40.188 -36.625 -3.449 1 67.56 167 SER A N 1
ATOM 1337 C CA . SER A 1 167 ? 39.5 -37.781 -2.918 1 67.56 167 SER A CA 1
ATOM 1338 C C . SER A 1 167 ? 38.219 -37.406 -2.178 1 67.56 167 SER A C 1
ATOM 1340 O O . SER A 1 167 ? 37.875 -37.969 -1.142 1 67.56 167 SER A O 1
ATOM 1342 N N . ASN A 1 168 ? 37.625 -36.344 -2.828 1 77.75 168 ASN A N 1
ATOM 1343 C CA . ASN A 1 168 ? 36.438 -35.844 -2.117 1 77.75 168 ASN A CA 1
ATOM 1344 C C . ASN A 1 168 ? 35.219 -35.781 -3.027 1 77.75 168 ASN A C 1
ATOM 1346 O O . ASN A 1 168 ? 35.25 -36.281 -4.148 1 77.75 168 ASN A O 1
ATOM 1350 N N . GLU A 1 169 ? 34.125 -35.625 -2.412 1 89 169 GLU A N 1
ATOM 1351 C CA . GLU A 1 169 ? 32.844 -35.406 -3.072 1 89 169 GLU A CA 1
ATOM 1352 C C . GLU A 1 169 ? 32.531 -33.938 -3.137 1 89 169 GLU A C 1
ATOM 1354 O O . GLU A 1 169 ? 32.906 -33.156 -2.264 1 89 169 GLU A O 1
ATOM 1359 N N . PHE A 1 170 ? 32.094 -33.531 -4.336 1 92.38 170 PHE A N 1
ATOM 1360 C CA . PHE A 1 170 ? 31.625 -32.156 -4.512 1 92.38 170 PHE A CA 1
ATOM 1361 C C . PHE A 1 170 ? 30.141 -32.125 -4.82 1 92.38 170 PHE A C 1
ATOM 1363 O O . PHE A 1 170 ? 29.641 -32.969 -5.59 1 92.38 170 PHE A O 1
ATOM 1370 N N . GLN A 1 171 ? 29.375 -31.219 -4.113 1 95 171 GLN A N 1
ATOM 1371 C CA . GLN A 1 171 ? 27.938 -31.047 -4.363 1 95 171 GLN A CA 1
ATOM 1372 C C . GLN A 1 171 ? 27.609 -29.594 -4.719 1 95 171 GLN A C 1
ATOM 1374 O O . GLN A 1 171 ? 28.109 -28.672 -4.074 1 95 171 GLN A O 1
ATOM 1379 N N . ALA A 1 172 ? 26.906 -29.469 -5.781 1 96.38 172 ALA A N 1
ATOM 1380 C CA . ALA A 1 172 ? 26.406 -28.156 -6.188 1 96.38 172 ALA A CA 1
ATOM 1381 C C . ALA A 1 172 ? 24.891 -28.125 -6.188 1 96.38 172 ALA A C 1
ATOM 1383 O O . ALA A 1 172 ? 24.234 -29.109 -6.574 1 96.38 172 ALA A O 1
ATOM 1384 N N . HIS A 1 173 ? 24.281 -27.031 -5.703 1 97.31 173 HIS A N 1
ATOM 1385 C CA . HIS A 1 173 ? 22.844 -26.812 -5.691 1 97.31 173 HIS A CA 1
ATOM 1386 C C . HIS A 1 173 ? 22.469 -25.531 -6.453 1 97.31 173 HIS A C 1
ATOM 1388 O O . HIS A 1 173 ? 23.141 -24.516 -6.32 1 97.31 173 HIS A O 1
ATOM 1394 N N . PHE A 1 174 ? 21.484 -25.594 -7.289 1 97.06 174 PHE A N 1
ATOM 1395 C CA . PHE A 1 174 ? 21.078 -24.422 -8.062 1 97.06 174 PHE A CA 1
ATOM 1396 C C . PHE A 1 174 ? 19.609 -24.484 -8.438 1 97.06 174 PHE A C 1
ATOM 1398 O O . PHE A 1 174 ? 19.031 -25.578 -8.516 1 97.06 174 PHE A O 1
ATOM 1405 N N . SER A 1 175 ? 18.984 -23.375 -8.617 1 96.12 175 SER A N 1
ATOM 1406 C CA . SER A 1 175 ? 17.594 -23.297 -9.023 1 96.12 175 SER A CA 1
ATOM 1407 C C . SER A 1 175 ? 17.406 -23.703 -10.477 1 96.12 175 SER A C 1
ATOM 1409 O O . SER A 1 175 ? 18.312 -23.547 -11.297 1 96.12 175 SER A O 1
ATOM 1411 N N . VAL A 1 176 ? 16.25 -24.25 -10.766 1 97.12 176 VAL A N 1
ATOM 1412 C CA . VAL A 1 176 ? 15.953 -24.641 -12.141 1 97.12 176 VAL A CA 1
ATOM 1413 C C . VAL A 1 176 ? 14.523 -24.25 -12.5 1 97.12 176 VAL A C 1
ATOM 1415 O O . VAL A 1 176 ? 13.688 -24.047 -11.609 1 97.12 176 VAL A O 1
ATOM 1418 N N . GLU A 1 177 ? 14.281 -24.078 -13.789 1 95.62 177 GLU A N 1
ATOM 1419 C CA . GLU A 1 177 ? 12.953 -23.875 -14.359 1 95.62 177 GLU A CA 1
ATOM 1420 C C . GLU A 1 177 ? 12.43 -25.141 -15.023 1 95.62 177 GLU A C 1
ATOM 1422 O O . GLU A 1 177 ? 13.125 -25.75 -15.844 1 95.62 177 GLU A O 1
ATOM 1427 N N . GLU A 1 178 ? 11.266 -25.516 -14.609 1 94.44 178 GLU A N 1
ATOM 1428 C CA . GLU A 1 178 ? 10.688 -26.75 -15.156 1 94.44 178 GLU A CA 1
ATOM 1429 C C . GLU A 1 178 ? 10.477 -26.625 -16.656 1 94.44 178 GLU A C 1
ATOM 1431 O O . GLU A 1 178 ? 10.203 -25.547 -17.172 1 94.44 178 GLU A O 1
ATOM 1436 N N . ASN A 1 179 ? 10.594 -27.766 -17.328 1 92.38 179 ASN A N 1
ATOM 1437 C CA . ASN A 1 179 ? 10.305 -27.906 -18.75 1 92.38 179 ASN A CA 1
ATOM 1438 C C . ASN A 1 179 ? 11.188 -27 -19.594 1 92.38 179 ASN A C 1
ATOM 1440 O O . ASN A 1 179 ? 10.75 -26.5 -20.641 1 92.38 179 ASN A O 1
ATOM 1444 N N . VAL A 1 180 ? 12.281 -26.578 -19.156 1 95.12 180 VAL A N 1
ATOM 1445 C CA . VAL A 1 180 ? 13.32 -25.844 -19.859 1 95.12 180 VAL A CA 1
ATOM 1446 C C . VAL A 1 180 ? 14.641 -26.625 -19.797 1 95.12 180 VAL A C 1
ATOM 1448 O O . VAL A 1 180 ? 14.992 -27.172 -18.75 1 95.12 180 VAL A O 1
ATOM 1451 N N . VAL A 1 181 ? 15.297 -26.672 -20.906 1 95.94 181 VAL A N 1
ATOM 1452 C CA . VAL A 1 181 ? 16.531 -27.453 -20.969 1 95.94 181 VAL A CA 1
ATOM 1453 C C . VAL A 1 181 ? 17.625 -26.766 -20.156 1 95.94 181 VAL A C 1
ATOM 1455 O O . VAL A 1 181 ? 17.812 -25.547 -20.25 1 95.94 181 VAL A O 1
ATOM 1458 N N . ILE A 1 182 ? 18.281 -27.531 -19.328 1 97.19 182 ILE A N 1
ATOM 1459 C CA . ILE A 1 182 ? 19.422 -27.031 -18.562 1 97.19 182 ILE A CA 1
ATOM 1460 C C . ILE A 1 182 ? 20.719 -27.562 -19.156 1 97.19 182 ILE A C 1
ATOM 1462 O O . ILE A 1 182 ? 20.781 -28.734 -19.578 1 97.19 182 ILE A O 1
ATOM 1466 N N . GLU A 1 183 ? 21.656 -26.672 -19.312 1 97 183 GLU A N 1
ATOM 1467 C CA . GLU A 1 183 ? 23.016 -27.047 -19.703 1 97 183 GLU A CA 1
ATOM 14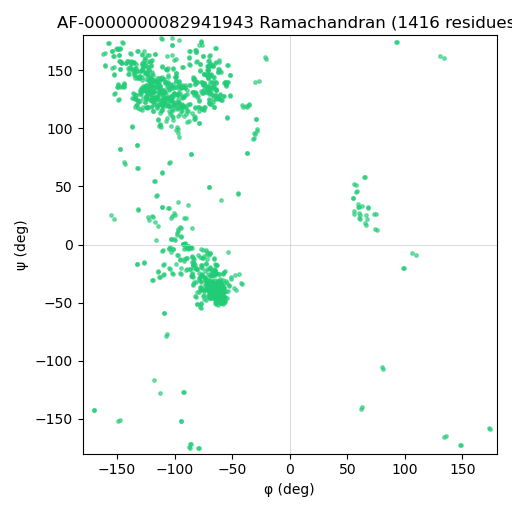68 C C . GLU A 1 183 ? 23.953 -27.016 -18.5 1 97 183 GLU A C 1
ATOM 1470 O O . GLU A 1 183 ? 24.125 -25.984 -17.859 1 97 183 GLU A O 1
ATOM 1475 N N . PHE A 1 184 ? 24.5 -28.125 -18.125 1 96.62 184 PHE A N 1
ATOM 1476 C CA . PHE A 1 184 ? 25.562 -28.078 -17.141 1 96.62 184 PHE A CA 1
ATOM 1477 C C . PHE A 1 184 ? 26.859 -28.641 -17.719 1 96.62 184 PHE A C 1
ATOM 1479 O O . PHE A 1 184 ? 26.844 -29.656 -18.422 1 96.62 184 PHE A O 1
ATOM 1486 N N . VAL A 1 185 ? 27.938 -27.922 -17.531 1 96.06 185 VAL A N 1
ATOM 1487 C CA . VAL A 1 185 ? 29.234 -28.203 -18.141 1 96.06 185 VAL A CA 1
ATOM 1488 C C . VAL A 1 185 ? 30.281 -28.406 -17.047 1 96.06 185 VAL A C 1
ATOM 1490 O O . VAL A 1 185 ? 30.359 -27.625 -16.109 1 96.06 185 VAL A O 1
ATOM 1493 N N . LEU A 1 186 ? 30.984 -29.469 -17.172 1 95 186 LEU A N 1
ATOM 1494 C CA . LEU A 1 186 ? 32.156 -29.719 -16.344 1 95 186 LEU A CA 1
ATOM 1495 C C . LEU A 1 186 ? 33.438 -29.609 -17.156 1 95 186 LEU A C 1
ATOM 1497 O O . LEU A 1 186 ? 33.594 -30.297 -18.156 1 95 186 LEU A O 1
ATOM 1501 N N . ALA A 1 187 ? 34.219 -28.719 -16.703 1 93.25 187 ALA A N 1
ATOM 1502 C CA . ALA A 1 187 ? 35.469 -28.5 -17.422 1 93.25 187 ALA A CA 1
ATOM 1503 C C . ALA A 1 187 ? 36.688 -28.641 -16.484 1 93.25 187 ALA A C 1
ATOM 1505 O O . ALA A 1 187 ? 36.719 -28.016 -15.422 1 93.25 187 ALA A O 1
ATOM 1506 N N . LYS A 1 188 ? 37.562 -29.469 -16.891 1 91.5 188 LYS A N 1
ATOM 1507 C CA . LYS A 1 188 ? 38.812 -29.547 -16.188 1 91.5 188 LYS A CA 1
ATOM 1508 C C . LYS A 1 188 ? 39.719 -28.344 -16.516 1 91.5 188 LYS A C 1
ATOM 1510 O O . LYS A 1 188 ? 39.781 -27.922 -17.672 1 91.5 188 LYS A O 1
ATOM 1515 N N . TYR A 1 189 ? 40.281 -27.875 -15.516 1 87.44 189 TYR A N 1
ATOM 1516 C CA . TYR A 1 189 ? 41.156 -26.719 -15.75 1 87.44 189 TYR A CA 1
ATOM 1517 C C . TYR A 1 189 ? 42.406 -27.109 -16.547 1 87.44 189 TYR A C 1
ATOM 1519 O O . TYR A 1 189 ? 42.969 -28.188 -16.312 1 87.44 189 TYR A O 1
ATOM 1527 N N . TRP A 1 190 ? 42.906 -26.312 -17.344 1 81.5 190 TRP A N 1
ATOM 1528 C CA . TRP A 1 190 ? 43.938 -26.609 -18.312 1 81.5 190 TRP A CA 1
ATOM 1529 C C . TRP A 1 190 ? 45.281 -26.938 -17.625 1 81.5 190 TRP A C 1
ATOM 1531 O O . TRP A 1 190 ? 46.094 -27.688 -18.141 1 81.5 190 TRP A O 1
ATOM 1541 N N . SER A 1 191 ? 45.438 -26.391 -16.438 1 79.25 191 SER A N 1
ATOM 1542 C CA . SER A 1 191 ? 46.719 -26.531 -15.758 1 79.25 191 SER A CA 1
ATOM 1543 C C . SER A 1 191 ? 46.844 -27.906 -15.094 1 79.25 191 SER A C 1
ATOM 1545 O O . SER A 1 191 ? 47.906 -28.281 -14.609 1 79.25 191 SER A O 1
ATOM 1547 N N . SER A 1 192 ? 45.688 -28.625 -15.102 1 78.56 192 SER A N 1
ATOM 1548 C CA . SER A 1 192 ? 45.719 -29.938 -14.484 1 78.56 192 SER A CA 1
ATOM 1549 C C . SER A 1 192 ? 46.094 -31.016 -15.5 1 78.56 192 SER A C 1
ATOM 1551 O O . SER A 1 192 ? 45.375 -31.25 -16.469 1 78.56 192 SER A O 1
ATOM 1553 N N . CYS A 1 193 ? 47.188 -31.703 -15.32 1 75.12 193 CYS A N 1
ATOM 1554 C CA . CYS A 1 193 ? 47.719 -32.656 -16.312 1 75.12 193 CYS A CA 1
ATOM 1555 C C . CYS A 1 193 ? 47.188 -34.062 -16.047 1 75.12 193 CYS A C 1
ATOM 1557 O O . CYS A 1 193 ? 47.25 -34.906 -16.938 1 75.12 193 CYS A O 1
ATOM 1559 N N . SER A 1 194 ? 46.656 -34.25 -15.016 1 78.44 194 SER A N 1
ATOM 1560 C CA . SER A 1 194 ? 46.281 -35.625 -14.633 1 78.44 194 SER A CA 1
ATOM 1561 C C . SER A 1 194 ? 44.969 -36.062 -15.297 1 78.44 194 SER A C 1
ATOM 1563 O O . SER A 1 194 ? 44.094 -35.219 -15.531 1 78.44 194 SER A O 1
ATOM 1565 N N . SER A 1 195 ? 44.969 -37.281 -15.711 1 85.38 195 SER A N 1
ATOM 1566 C CA . SER A 1 195 ? 43.719 -37.906 -16.141 1 85.38 195 SER A CA 1
ATOM 1567 C C . SER A 1 195 ? 42.906 -38.344 -14.945 1 85.38 195 SER A C 1
ATOM 1569 O O . SER A 1 195 ? 43.406 -38.969 -14.008 1 85.38 195 SER A O 1
ATOM 1571 N N . ILE A 1 196 ? 41.688 -37.812 -14.984 1 87.44 196 ILE A N 1
ATOM 1572 C CA . ILE A 1 196 ? 40.812 -38.125 -13.844 1 87.44 196 ILE A CA 1
ATOM 1573 C C . ILE A 1 196 ? 39.469 -38.656 -14.344 1 87.44 196 ILE A C 1
ATOM 1575 O O . ILE A 1 196 ? 39 -38.25 -15.406 1 87.44 196 ILE A O 1
ATOM 1579 N N . LYS A 1 197 ? 38.938 -39.594 -13.602 1 88.38 197 LYS A N 1
ATOM 1580 C CA . LYS A 1 197 ? 37.625 -40.125 -13.875 1 88.38 197 LYS A CA 1
ATOM 1581 C C . LYS A 1 197 ? 36.625 -39.656 -12.82 1 88.38 197 LYS A C 1
ATOM 1583 O O . LYS A 1 197 ? 36.812 -39.875 -11.625 1 88.38 197 LYS A O 1
ATOM 1588 N N . LEU A 1 198 ? 35.562 -39.031 -13.336 1 91.25 198 LEU A N 1
ATOM 1589 C CA . LEU A 1 198 ? 34.562 -38.562 -12.414 1 91.25 198 LEU A CA 1
ATOM 1590 C C . LEU A 1 198 ? 33.219 -39.25 -12.68 1 91.25 198 LEU A C 1
ATOM 1592 O O . LEU A 1 198 ? 32.906 -39.594 -13.828 1 91.25 198 LEU A O 1
ATOM 1596 N N . SER A 1 199 ? 32.531 -39.562 -11.57 1 93.56 199 SER A N 1
ATOM 1597 C CA . SER A 1 199 ? 31.125 -39.906 -11.648 1 93.56 199 SER A CA 1
ATOM 1598 C C . SER A 1 199 ? 30.25 -38.812 -11.062 1 93.56 199 SER A C 1
ATOM 1600 O O . SER A 1 199 ? 30.562 -38.25 -10.016 1 93.56 199 SER A O 1
ATOM 1602 N N . TYR A 1 200 ? 29.25 -38.438 -11.805 1 94.75 200 TYR A N 1
ATOM 1603 C CA . TYR A 1 200 ? 28.375 -37.406 -11.266 1 94.75 200 TYR A CA 1
ATOM 1604 C C . TYR A 1 200 ? 26.906 -37.75 -11.508 1 94.75 200 TYR A C 1
ATOM 1606 O O . TYR A 1 200 ? 26.578 -38.438 -12.461 1 94.75 200 TYR A O 1
ATOM 1614 N N . LYS A 1 201 ? 26.062 -37.25 -10.57 1 95.75 201 LYS A N 1
ATOM 1615 C CA . LYS A 1 201 ? 24.625 -37.531 -10.547 1 95.75 201 LYS A CA 1
ATOM 1616 C C . LYS A 1 201 ? 23.828 -36.25 -10.375 1 95.75 201 LYS A C 1
ATOM 1618 O O . LYS A 1 201 ? 24.078 -35.469 -9.438 1 95.75 201 LYS A O 1
ATOM 1623 N N . LEU A 1 202 ? 22.906 -36 -11.336 1 97.12 202 LEU A N 1
ATOM 1624 C CA . LEU A 1 202 ? 21.984 -34.875 -11.266 1 97.12 202 LEU A CA 1
ATOM 1625 C C . LEU A 1 202 ? 20.641 -35.312 -10.695 1 97.12 202 LEU A C 1
ATOM 1627 O O . LEU A 1 202 ? 20.031 -36.281 -11.18 1 97.12 202 LEU A O 1
ATOM 1631 N N . GLN A 1 203 ? 20.234 -34.656 -9.602 1 96.5 203 GLN A N 1
ATOM 1632 C CA . GLN A 1 203 ? 18.969 -34.969 -8.961 1 96.5 203 GLN A CA 1
ATOM 1633 C C . GLN A 1 203 ? 18.094 -33.719 -8.867 1 96.5 203 GLN A C 1
ATOM 1635 O O . GLN A 1 203 ? 18.547 -32.656 -8.43 1 96.5 203 GLN A O 1
ATOM 1640 N N . PHE A 1 204 ? 16.797 -33.844 -9.281 1 97.19 204 PHE A N 1
ATOM 1641 C CA . PHE A 1 204 ? 15.859 -32.719 -9.227 1 97.19 204 PHE A CA 1
ATOM 1642 C C . PHE A 1 204 ? 14.984 -32.812 -7.984 1 97.19 204 PHE A C 1
ATOM 1644 O O . PHE A 1 204 ? 14.68 -33.906 -7.512 1 97.19 204 PHE A O 1
ATOM 1651 N N . HIS A 1 205 ? 14.664 -31.594 -7.41 1 95.94 205 HIS A N 1
ATOM 1652 C CA . HIS A 1 205 ? 13.906 -31.469 -6.172 1 95.94 205 HIS A CA 1
ATOM 1653 C C . HIS A 1 205 ? 12.891 -30.328 -6.266 1 95.94 205 HIS A C 1
ATOM 1655 O O . HIS A 1 205 ? 12.938 -29.531 -7.195 1 95.94 205 HIS A O 1
ATOM 1661 N N . GLY A 1 206 ? 11.977 -30.375 -5.305 1 94.12 206 GLY A N 1
ATOM 1662 C CA . GLY A 1 206 ? 11.242 -29.141 -5.059 1 94.12 206 GLY A CA 1
ATOM 1663 C C . GLY A 1 206 ? 9.742 -29.344 -5.023 1 94.12 206 GLY A C 1
ATOM 1664 O O . GLY A 1 206 ? 9.242 -30.406 -5.398 1 94.12 206 GLY A O 1
ATOM 1665 N N . VAL A 1 207 ? 9.047 -28.359 -4.445 1 94.88 207 VAL A N 1
ATOM 1666 C CA . VAL A 1 207 ? 7.602 -28.156 -4.508 1 94.88 207 VAL A CA 1
ATOM 1667 C C . VAL A 1 207 ? 7.305 -26.812 -5.156 1 94.88 207 VAL A C 1
ATOM 1669 O O . VAL A 1 207 ? 8.094 -25.875 -5.051 1 94.88 207 VAL A O 1
ATOM 1672 N N . ILE A 1 208 ? 6.234 -26.797 -5.863 1 94 208 ILE A N 1
ATOM 1673 C CA . ILE A 1 208 ? 5.961 -25.594 -6.617 1 94 208 ILE A CA 1
ATOM 1674 C C . ILE A 1 208 ? 4.719 -24.891 -6.055 1 94 208 ILE A C 1
ATOM 1676 O O . ILE A 1 208 ? 3.635 -25.484 -6.02 1 94 208 ILE A O 1
ATOM 1680 N N . PRO A 1 209 ? 4.855 -23.641 -5.605 1 95.88 209 PRO A N 1
ATOM 1681 C CA . PRO A 1 209 ? 3.664 -22.875 -5.238 1 95.88 209 PRO A CA 1
ATOM 1682 C C . PRO A 1 209 ? 2.877 -22.391 -6.457 1 95.88 209 PRO A C 1
ATOM 1684 O O . PRO A 1 209 ? 3.469 -22.047 -7.477 1 95.88 209 PRO A O 1
ATOM 1687 N N . LYS A 1 210 ? 1.569 -22.312 -6.352 1 94.31 210 LYS A N 1
ATOM 1688 C CA . LYS A 1 210 ? 0.731 -21.812 -7.438 1 94.31 210 LYS A CA 1
ATOM 1689 C C . LYS A 1 210 ? 1.006 -20.328 -7.715 1 94.31 210 LYS A C 1
ATOM 1691 O O . LYS A 1 210 ? 0.904 -19.875 -8.859 1 94.31 210 LYS A O 1
ATOM 1696 N N . THR A 1 211 ? 1.26 -19.703 -6.641 1 95.06 211 THR A N 1
ATOM 1697 C CA . THR A 1 211 ? 1.677 -18.312 -6.727 1 95.06 211 THR A CA 1
ATOM 1698 C C . THR A 1 211 ? 3.117 -18.141 -6.254 1 95.06 211 THR A C 1
ATOM 1700 O O . THR A 1 211 ? 3.387 -18.172 -5.051 1 95.06 211 THR A O 1
ATOM 1703 N N . GLN A 1 212 ? 3.967 -17.922 -7.137 1 93.69 212 GLN A N 1
ATOM 1704 C CA . GLN A 1 212 ? 5.387 -17.906 -6.801 1 93.69 212 GLN A CA 1
ATOM 1705 C C . GLN A 1 212 ? 5.773 -16.609 -6.105 1 93.69 212 GLN A C 1
ATOM 1707 O O . GLN A 1 212 ? 6.469 -16.625 -5.086 1 93.69 212 GLN A O 1
ATOM 1712 N N . ASN A 1 213 ? 5.426 -15.492 -6.648 1 91.69 213 ASN A N 1
ATOM 1713 C CA . ASN A 1 213 ? 5.672 -14.211 -5.996 1 91.69 213 ASN A CA 1
ATOM 1714 C C . ASN A 1 213 ? 4.43 -13.711 -5.27 1 91.69 213 ASN A C 1
ATOM 1716 O O . ASN A 1 213 ? 3.408 -13.43 -5.898 1 91.69 213 ASN A O 1
ATOM 1720 N N . ILE A 1 214 ? 4.629 -13.633 -3.938 1 94.5 214 ILE A N 1
ATOM 1721 C CA . ILE A 1 214 ? 3.463 -13.344 -3.113 1 94.5 214 ILE A CA 1
ATOM 1722 C C . ILE A 1 214 ? 3.506 -11.891 -2.654 1 94.5 214 ILE A C 1
ATOM 1724 O O . ILE A 1 214 ? 4.574 -11.359 -2.342 1 94.5 214 ILE A O 1
ATOM 1728 N N . ALA A 1 215 ? 2.424 -11.289 -2.711 1 93.31 215 ALA A N 1
ATOM 1729 C CA . ALA A 1 215 ? 2.236 -9.977 -2.094 1 93.31 215 ALA A CA 1
ATOM 1730 C C . ALA A 1 215 ? 1.068 -10 -1.11 1 93.31 215 ALA A C 1
ATOM 1732 O O . ALA A 1 215 ? -0.061 -10.32 -1.485 1 93.31 215 ALA A O 1
ATOM 1733 N N . MET A 1 216 ? 1.305 -9.758 0.075 1 95.31 216 MET A N 1
ATOM 1734 C CA . MET A 1 216 ? 0.342 -9.656 1.168 1 95.31 216 MET A CA 1
ATOM 1735 C C . MET A 1 216 ? 0.233 -8.211 1.657 1 95.31 216 MET A C 1
ATOM 1737 O O . MET A 1 216 ? 1.084 -7.379 1.342 1 95.31 216 MET A O 1
ATOM 1741 N N . TYR A 1 217 ? -0.898 -7.801 2.238 1 93.94 217 TYR A N 1
ATOM 1742 C CA . TYR A 1 217 ? -1.004 -6.457 2.801 1 93.94 217 TYR A CA 1
ATOM 1743 C C . TYR A 1 217 ? -1.634 -6.496 4.188 1 93.94 217 TYR A C 1
ATOM 1745 O O . TYR A 1 217 ? -2.346 -7.441 4.527 1 93.94 217 TYR A O 1
ATOM 1753 N N . HIS A 1 218 ? -1.289 -5.473 4.875 1 92.94 218 HIS A N 1
ATOM 1754 C CA . HIS A 1 218 ? -1.811 -5.383 6.234 1 92.94 218 HIS A CA 1
ATOM 1755 C C . HIS A 1 218 ? -3.322 -5.184 6.23 1 92.94 218 HIS A C 1
ATOM 1757 O O . HIS A 1 218 ? -3.832 -4.281 5.562 1 92.94 218 HIS A O 1
ATOM 1763 N N . GLY A 1 219 ? -4.117 -5.996 6.84 1 90.88 219 GLY A N 1
ATOM 1764 C CA . GLY A 1 219 ? -5.57 -5.926 6.848 1 90.88 219 GLY A CA 1
ATOM 1765 C C . GLY A 1 219 ? -6.223 -7.043 6.055 1 90.88 219 GLY A C 1
ATOM 1766 O O . GLY A 1 219 ? -7.445 -7.207 6.098 1 90.88 219 GLY A O 1
ATOM 1767 N N . MET A 1 220 ? -5.461 -7.777 5.348 1 91.38 220 MET A N 1
ATOM 1768 C CA . MET A 1 220 ? -5.977 -8.875 4.531 1 91.38 220 MET A CA 1
ATOM 1769 C C . MET A 1 220 ? -6.332 -10.078 5.398 1 91.38 220 MET A C 1
ATOM 1771 O O . MET A 1 220 ? -7.07 -10.961 4.965 1 91.38 220 MET A O 1
ATOM 1775 N N . GLY A 1 221 ? -5.812 -10.094 6.613 1 92.44 221 GLY A N 1
ATOM 1776 C CA . GLY A 1 221 ? -6.012 -11.242 7.477 1 92.44 221 GLY A CA 1
ATOM 1777 C C . GLY A 1 221 ? -5.07 -12.391 7.168 1 92.44 221 GLY A C 1
ATOM 1778 O O . GLY A 1 221 ? -3.865 -12.297 7.402 1 92.44 221 GLY A O 1
ATOM 1779 N N . LEU A 1 222 ? -5.59 -13.414 6.543 1 94.81 222 LEU A N 1
ATOM 1780 C CA . LEU A 1 222 ? -4.781 -14.578 6.199 1 94.81 222 LEU A CA 1
ATOM 1781 C C . LEU A 1 222 ? -4.516 -14.641 4.699 1 94.81 222 LEU A C 1
ATOM 1783 O O . LEU A 1 222 ? -5.383 -14.281 3.896 1 94.81 222 LEU A O 1
ATOM 1787 N N . HIS A 1 223 ? -3.32 -15.008 4.383 1 95.69 223 HIS A N 1
ATOM 1788 C CA . HIS A 1 223 ? -2.986 -15.227 2.98 1 95.69 223 HIS A CA 1
ATOM 1789 C C . HIS A 1 223 ? -2.795 -16.703 2.686 1 95.69 223 HIS A C 1
ATOM 1791 O O . HIS A 1 223 ? -1.881 -17.344 3.221 1 95.69 223 HIS A O 1
ATOM 1797 N N . PRO A 1 224 ? -3.543 -17.219 1.823 1 94.44 224 PRO A N 1
ATOM 1798 C CA . PRO A 1 224 ? -3.418 -18.641 1.511 1 94.44 224 PRO A CA 1
ATOM 1799 C C . PRO A 1 224 ? -2.314 -18.922 0.494 1 94.44 224 PRO A C 1
ATOM 1801 O O . PRO A 1 224 ? -2.086 -18.125 -0.416 1 94.44 224 PRO A O 1
ATOM 1804 N N . VAL A 1 225 ? -1.65 -20.016 0.651 1 96 225 VAL A N 1
ATOM 1805 C CA . VAL A 1 225 ? -0.642 -20.531 -0.267 1 96 225 VAL A CA 1
ATOM 1806 C C . VAL A 1 225 ? -0.95 -21.984 -0.605 1 96 225 VAL A C 1
ATOM 1808 O O . VAL A 1 225 ? -1.291 -22.781 0.279 1 96 225 VAL A O 1
ATOM 1811 N N . VAL A 1 226 ? -0.869 -22.297 -1.846 1 96.31 226 VAL A N 1
ATOM 1812 C CA . VAL A 1 226 ? -1.116 -23.672 -2.277 1 96.31 226 VAL A CA 1
ATOM 1813 C C . VAL A 1 226 ? 0.147 -24.25 -2.912 1 96.31 226 VAL A C 1
ATOM 1815 O O . VAL A 1 226 ? 0.707 -23.656 -3.842 1 96.31 226 VAL A O 1
ATOM 1818 N N . LEU A 1 227 ? 0.557 -25.391 -2.43 1 96.44 227 LEU A N 1
ATOM 1819 C CA . LEU A 1 227 ? 1.742 -26.078 -2.939 1 96.44 227 LEU A CA 1
ATOM 1820 C C . LEU A 1 227 ? 1.355 -27.312 -3.738 1 96.44 227 LEU A C 1
ATOM 1822 O O . LEU A 1 227 ? 0.45 -28.047 -3.346 1 96.44 227 LEU A O 1
ATOM 1826 N N . LYS A 1 228 ? 2.043 -27.453 -4.785 1 95.44 228 LYS A N 1
ATOM 1827 C CA . LYS A 1 228 ? 1.936 -28.672 -5.582 1 95.44 228 LYS A CA 1
ATOM 1828 C C . LYS A 1 228 ? 3.078 -29.641 -5.273 1 95.44 228 LYS A C 1
ATOM 1830 O O . LYS A 1 228 ? 4.219 -29.219 -5.09 1 95.44 228 LYS A O 1
ATOM 1835 N N . SER A 1 229 ? 2.746 -30.891 -5.312 1 94 229 SER A N 1
ATOM 1836 C CA . SER A 1 229 ? 3.756 -31.906 -5.027 1 94 229 SER A CA 1
ATOM 1837 C C . SER A 1 229 ? 4.777 -32 -6.156 1 94 229 SER A C 1
ATOM 1839 O O . SER A 1 229 ? 4.449 -31.75 -7.32 1 94 229 SER A O 1
ATOM 1841 N N . GLY A 1 230 ? 5.984 -32.375 -5.801 1 93.31 230 GLY A N 1
ATOM 1842 C CA . GLY A 1 230 ? 7.047 -32.594 -6.766 1 93.31 230 GLY A CA 1
ATOM 1843 C C . GLY A 1 230 ? 7.172 -34.031 -7.191 1 93.31 230 GLY A C 1
ATOM 1844 O O . GLY A 1 230 ? 6.18 -34.75 -7.238 1 93.31 230 GLY A O 1
ATOM 1845 N N . ILE A 1 231 ? 8.375 -34.438 -7.57 1 93.81 231 ILE A N 1
ATOM 1846 C CA . ILE A 1 231 ? 8.586 -35.75 -8.172 1 93.81 231 ILE A CA 1
ATOM 1847 C C . ILE A 1 231 ? 9.062 -36.719 -7.102 1 93.81 231 ILE A C 1
ATOM 1849 O O . ILE A 1 231 ? 9.109 -37.938 -7.34 1 93.81 231 ILE A O 1
ATOM 1853 N N . LYS A 1 232 ? 9.375 -36.25 -5.945 1 93.69 232 LYS A N 1
ATOM 1854 C CA . LYS A 1 232 ? 9.812 -37.094 -4.844 1 93.69 232 LYS A CA 1
ATOM 1855 C C . LYS A 1 232 ? 9.312 -36.562 -3.504 1 93.69 232 LYS A C 1
ATOM 1857 O O . LYS A 1 232 ? 8.719 -35.469 -3.441 1 93.69 232 LYS A O 1
ATOM 1862 N N . ASN A 1 233 ? 9.555 -37.344 -2.449 1 94.69 233 ASN A N 1
ATOM 1863 C CA . ASN A 1 233 ? 9.227 -36.875 -1.107 1 94.69 233 ASN A CA 1
ATOM 1864 C C . ASN A 1 233 ? 10.055 -35.656 -0.723 1 94.69 233 ASN A C 1
ATOM 1866 O O . ASN A 1 233 ? 11.281 -35.656 -0.868 1 94.69 233 ASN A O 1
ATOM 1870 N N . GLU A 1 234 ? 9.375 -34.656 -0.366 1 95.75 234 GLU A N 1
ATOM 1871 C CA . GLU A 1 234 ? 10.047 -33.438 0.081 1 95.75 234 GLU A CA 1
ATOM 1872 C C . GLU A 1 234 ? 9.617 -33.062 1.491 1 95.75 234 GLU A C 1
ATOM 1874 O O . GLU A 1 234 ? 8.422 -33.062 1.796 1 95.75 234 GLU A O 1
ATOM 1879 N N . GLU A 1 235 ? 10.531 -32.75 2.326 1 97.25 235 GLU A N 1
ATOM 1880 C CA . GLU A 1 235 ? 10.219 -32.219 3.65 1 97.25 235 GLU A CA 1
ATOM 1881 C C . GLU A 1 235 ? 9.953 -30.719 3.596 1 97.25 235 GLU A C 1
ATOM 1883 O O . GLU A 1 235 ? 10.781 -29.953 3.104 1 97.25 235 GLU A O 1
ATOM 1888 N N . ILE A 1 236 ? 8.828 -30.375 4.18 1 96.88 236 ILE A N 1
ATOM 1889 C CA . ILE A 1 236 ? 8.359 -29 4.047 1 96.88 236 ILE A CA 1
ATOM 1890 C C . ILE A 1 236 ? 8.414 -28.297 5.402 1 96.88 236 ILE A C 1
ATOM 1892 O O . ILE A 1 236 ? 7.957 -28.844 6.406 1 96.88 236 ILE A O 1
ATOM 1896 N N . LEU A 1 237 ? 8.961 -27.172 5.449 1 97.5 237 LEU A N 1
ATOM 1897 C CA . LEU A 1 237 ? 8.961 -26.266 6.582 1 97.5 237 LEU A CA 1
ATOM 1898 C C . LEU A 1 237 ? 8.977 -24.812 6.109 1 97.5 237 LEU A C 1
ATOM 1900 O O . LEU A 1 237 ? 10.031 -24.172 6.098 1 97.5 237 LEU A O 1
ATOM 1904 N N . PRO A 1 238 ? 7.797 -24.328 5.777 1 97 238 PRO A N 1
ATOM 1905 C CA . PRO A 1 238 ? 7.723 -23 5.18 1 97 238 PRO A CA 1
ATOM 1906 C C . PRO A 1 238 ? 8.141 -21.891 6.148 1 97 238 PRO A C 1
ATOM 1908 O O . PRO A 1 238 ? 7.867 -21.984 7.348 1 97 238 PRO A O 1
ATOM 1911 N N . SER A 1 239 ? 8.789 -20.891 5.594 1 97.06 239 SER A N 1
ATOM 1912 C CA . SER A 1 239 ? 9.219 -19.75 6.406 1 97.06 239 SER A CA 1
ATOM 1913 C C . SER A 1 239 ? 9.25 -18.469 5.586 1 97.06 239 SER A C 1
ATOM 1915 O O . SER A 1 239 ? 9.656 -18.484 4.422 1 97.06 239 SER A O 1
ATOM 1917 N N . VAL A 1 240 ? 8.734 -17.438 6.172 1 97.69 240 VAL A N 1
ATOM 1918 C CA . VAL A 1 240 ? 8.734 -16.109 5.559 1 97.69 240 VAL A CA 1
ATOM 1919 C C . VAL A 1 240 ? 9.68 -15.188 6.32 1 97.69 240 VAL A C 1
ATOM 1921 O O . VAL A 1 240 ? 9.656 -15.148 7.551 1 97.69 240 VAL A O 1
ATOM 1924 N N . SER A 1 241 ? 10.539 -14.492 5.602 1 97.5 241 SER A N 1
ATOM 1925 C CA . SER A 1 241 ? 11.453 -13.531 6.207 1 97.5 241 SER A CA 1
ATOM 1926 C C . SER A 1 241 ? 11.469 -12.219 5.441 1 97.5 241 SER A C 1
ATOM 1928 O O . SER A 1 241 ? 11.781 -12.188 4.246 1 97.5 241 SER A O 1
ATOM 1930 N N . LEU A 1 242 ? 11.117 -11.156 6.09 1 97.88 242 LEU A N 1
ATOM 1931 C CA . LEU A 1 242 ? 11.18 -9.82 5.523 1 97.88 242 LEU A CA 1
ATOM 1932 C C . LEU A 1 242 ? 12.453 -9.102 5.945 1 97.88 242 LEU A C 1
ATOM 1934 O O . LEU A 1 242 ? 12.734 -8.977 7.141 1 97.88 242 LEU A O 1
ATOM 1938 N N . LYS A 1 243 ? 13.172 -8.578 4.977 1 97.62 243 LYS A N 1
ATOM 1939 C CA . LYS A 1 243 ? 14.516 -8.109 5.297 1 97.62 243 LYS A CA 1
ATOM 1940 C C . LYS A 1 243 ? 14.703 -6.656 4.863 1 97.62 243 LYS A C 1
ATOM 1942 O O . LYS A 1 243 ? 15.656 -5.996 5.281 1 97.62 243 LYS A O 1
ATOM 1947 N N . HIS A 1 244 ? 13.836 -6.121 4.016 1 97.69 244 HIS A N 1
ATOM 1948 C CA . HIS A 1 244 ? 14.047 -4.793 3.453 1 97.69 244 HIS A CA 1
ATOM 1949 C C . HIS A 1 244 ? 12.781 -3.947 3.543 1 97.69 244 HIS A C 1
ATOM 1951 O O . HIS A 1 244 ? 11.672 -4.484 3.566 1 97.69 244 HIS A O 1
ATOM 1957 N N . LEU A 1 245 ? 12.984 -2.705 3.666 1 97.19 245 LEU A N 1
ATOM 1958 C CA . LEU A 1 245 ? 11.914 -1.714 3.535 1 97.19 245 LEU A CA 1
ATOM 1959 C C . LEU A 1 245 ? 12.031 -0.964 2.213 1 97.19 245 LEU A C 1
ATOM 1961 O O . LEU A 1 245 ? 13.086 -0.398 1.905 1 97.19 245 LEU A O 1
ATOM 1965 N N . ILE A 1 246 ? 11.008 -1.031 1.438 1 96.62 246 ILE A N 1
ATOM 1966 C CA . ILE A 1 246 ? 10.977 -0.34 0.153 1 96.62 246 ILE A CA 1
ATOM 1967 C C . ILE A 1 246 ? 10.125 0.926 0.271 1 96.62 246 ILE A C 1
ATOM 1969 O O . ILE A 1 246 ? 8.969 0.87 0.695 1 96.62 246 ILE A O 1
ATOM 1973 N N . THR A 1 247 ? 10.68 2.039 -0.066 1 95.56 247 THR A N 1
ATOM 1974 C CA . THR A 1 247 ? 9.977 3.312 -0.15 1 95.56 247 THR A CA 1
ATOM 1975 C C . THR A 1 247 ? 9.977 3.838 -1.583 1 95.56 247 THR A C 1
ATOM 1977 O O . THR A 1 247 ? 11.031 3.9 -2.227 1 95.56 247 THR A O 1
ATOM 1980 N N . VAL A 1 248 ? 8.82 4.137 -2.039 1 95.62 248 VAL A N 1
ATOM 1981 C CA . VAL A 1 248 ? 8.711 4.676 -3.391 1 95.62 248 VAL A CA 1
ATOM 1982 C C . VAL A 1 248 ? 8.797 6.203 -3.348 1 95.62 248 VAL A C 1
ATOM 1984 O O . VAL A 1 248 ? 8.094 6.848 -2.57 1 95.62 248 VAL A O 1
ATOM 1987 N N . LEU A 1 249 ? 9.672 6.773 -4.168 1 95.62 249 LEU A N 1
ATOM 1988 C CA . LEU A 1 249 ? 9.852 8.219 -4.219 1 95.62 249 LEU A CA 1
ATOM 1989 C C . LEU A 1 249 ? 9.383 8.781 -5.555 1 95.62 249 LEU A C 1
ATOM 1991 O O . LEU A 1 249 ? 9.648 8.195 -6.609 1 95.62 249 LEU A O 1
ATOM 1995 N N . LYS A 1 250 ? 8.711 9.836 -5.484 1 92.88 250 LYS A N 1
ATOM 1996 C CA . LYS A 1 250 ? 8.391 10.609 -6.68 1 92.88 250 LYS A CA 1
ATOM 1997 C C . LYS A 1 250 ? 9.352 11.781 -6.844 1 92.88 250 LYS A C 1
ATOM 1999 O O . LYS A 1 250 ? 9.812 12.359 -5.859 1 92.88 250 LYS A O 1
ATOM 2004 N N . PRO A 1 251 ? 9.586 12.07 -8.094 1 94.81 251 PRO A N 1
ATOM 2005 C CA . PRO A 1 251 ? 10.508 13.203 -8.266 1 94.81 251 PRO A CA 1
ATOM 2006 C C . PRO A 1 251 ? 9.875 14.539 -7.867 1 94.81 251 PRO A C 1
ATOM 2008 O O . PRO A 1 251 ? 8.703 14.789 -8.164 1 94.81 251 PRO A O 1
ATOM 2011 N N . ASN A 1 252 ? 10.641 15.32 -7.172 1 92.19 252 ASN A N 1
ATOM 2012 C CA . ASN A 1 252 ? 10.227 16.672 -6.832 1 92.19 252 ASN A CA 1
ATOM 2013 C C . ASN A 1 252 ? 10.375 17.625 -8.023 1 92.19 252 ASN A C 1
ATOM 2015 O O . ASN A 1 252 ? 9.656 18.625 -8.117 1 92.19 252 ASN A O 1
ATOM 2019 N N . GLU A 1 253 ? 11.383 17.281 -8.797 1 92.62 253 GLU A N 1
ATOM 2020 C CA . GLU A 1 253 ? 11.688 18.094 -9.969 1 92.62 253 GLU A CA 1
ATOM 2021 C C . GLU A 1 253 ? 12.164 17.234 -11.133 1 92.62 253 GLU A C 1
ATOM 2023 O O . GLU A 1 253 ? 12.828 16.203 -10.922 1 92.62 253 GLU A O 1
ATOM 2028 N N . GLY A 1 254 ? 11.719 17.516 -12.344 1 93.94 254 GLY A N 1
ATOM 2029 C CA . GLY A 1 254 ? 12.188 16.922 -13.578 1 93.94 254 GLY A CA 1
ATOM 2030 C C . GLY A 1 254 ? 12.406 17.938 -14.688 1 93.94 254 GLY A C 1
ATOM 2031 O O . GLY A 1 254 ? 11.555 18.797 -14.93 1 93.94 254 GLY A O 1
ATOM 2032 N N . LYS A 1 255 ? 13.609 17.938 -15.266 1 95.25 255 LYS A N 1
ATOM 2033 C CA . LYS A 1 255 ? 13.961 18.906 -16.312 1 95.25 255 LYS A CA 1
ATOM 2034 C C . LYS A 1 255 ? 14.555 18.203 -17.531 1 95.25 255 LYS A C 1
ATOM 2036 O O . LYS A 1 255 ? 15.438 17.359 -17.391 1 95.25 255 LYS A O 1
ATOM 2041 N N . ILE A 1 256 ? 14.023 18.516 -18.688 1 96.44 256 ILE A N 1
ATOM 2042 C CA . ILE A 1 256 ? 14.547 18 -19.938 1 96.44 256 ILE A CA 1
ATOM 2043 C C . ILE A 1 256 ? 15.344 19.078 -20.656 1 96.44 256 ILE A C 1
ATOM 2045 O O . ILE A 1 256 ? 14.852 20.203 -20.859 1 96.44 256 ILE A O 1
ATOM 2049 N N . THR A 1 257 ? 16.594 18.766 -20.984 1 94.69 257 THR A N 1
ATOM 2050 C CA . THR A 1 257 ? 17.438 19.703 -21.703 1 94.69 257 THR A CA 1
ATOM 2051 C C . THR A 1 257 ? 18.156 19.016 -22.859 1 94.69 257 THR A C 1
ATOM 2053 O O . THR A 1 257 ? 18.344 17.797 -22.844 1 94.69 257 THR A O 1
ATOM 2056 N N . ALA A 1 258 ? 18.484 19.75 -23.891 1 92.69 258 ALA A N 1
ATOM 2057 C CA . ALA A 1 258 ? 19.312 19.234 -24.969 1 92.69 258 ALA A CA 1
ATOM 2058 C C . ALA A 1 258 ? 20.781 19.188 -24.562 1 92.69 258 ALA A C 1
ATOM 2060 O O . ALA A 1 258 ? 21.281 20.125 -23.906 1 92.69 258 ALA A O 1
ATOM 2061 N N . LEU A 1 259 ? 21.344 18.078 -24.828 1 89.88 259 LEU A N 1
ATOM 2062 C CA . LEU A 1 259 ? 22.75 17.969 -24.484 1 89.88 259 LEU A CA 1
ATOM 2063 C C . LEU A 1 259 ? 23.625 18.703 -25.5 1 89.88 259 LEU A C 1
ATOM 2065 O O . LEU A 1 259 ? 23.094 19.312 -26.438 1 89.88 259 LEU A O 1
ATOM 2069 N N . THR A 1 260 ? 24.938 18.734 -25.203 1 83.88 260 THR A N 1
ATOM 2070 C CA . THR A 1 260 ? 25.859 19.562 -25.984 1 83.88 260 THR A CA 1
ATOM 2071 C C . THR A 1 260 ? 26.359 18.812 -27.203 1 83.88 260 THR A C 1
ATOM 2073 O O . THR A 1 260 ? 25.844 17.75 -27.547 1 83.88 260 THR A O 1
ATOM 2076 N N . SER A 1 261 ? 27.344 19.391 -27.906 1 79.5 261 SER A N 1
ATOM 2077 C CA . SER A 1 261 ? 27.844 18.922 -29.188 1 79.5 261 SER A CA 1
ATOM 2078 C C . SER A 1 261 ? 28.531 17.562 -29.062 1 79.5 261 SER A C 1
ATOM 2080 O O . SER A 1 261 ? 28.656 16.844 -30.047 1 79.5 261 SER A O 1
ATOM 2082 N N . ARG A 1 262 ? 28.781 17.156 -27.875 1 78.38 262 ARG A N 1
ATOM 2083 C CA . ARG A 1 262 ? 29.422 15.867 -27.688 1 78.38 262 ARG A CA 1
ATOM 2084 C C . ARG A 1 262 ? 28.406 14.727 -27.75 1 78.38 262 ARG A C 1
ATOM 2086 O O . ARG A 1 262 ? 28.766 13.57 -27.984 1 78.38 262 ARG A O 1
ATOM 2093 N N . ASP A 1 263 ? 27.156 15.086 -27.594 1 78.12 263 ASP A N 1
ATOM 2094 C CA . ASP A 1 263 ? 26.109 14.07 -27.484 1 78.12 263 ASP A CA 1
ATOM 2095 C C . ASP A 1 263 ? 25.109 14.172 -28.625 1 78.12 263 ASP A C 1
ATOM 2097 O O . ASP A 1 263 ? 23.938 14.492 -28.422 1 78.12 263 ASP A O 1
ATOM 2101 N N . VAL A 1 264 ? 25.578 14.133 -29.797 1 77.38 264 VAL A N 1
ATOM 2102 C CA . VAL A 1 264 ? 24.734 14.227 -30.984 1 77.38 264 VAL A CA 1
ATOM 2103 C C . VAL A 1 264 ? 24.875 12.953 -31.812 1 77.38 264 VAL A C 1
ATOM 2105 O O . VAL A 1 264 ? 25.953 12.367 -31.891 1 77.38 264 VAL A O 1
ATOM 2108 N N . ILE A 1 265 ? 23.75 12.398 -32.188 1 75.44 265 ILE A N 1
ATOM 2109 C CA . ILE A 1 265 ? 23.781 11.328 -33.188 1 75.44 265 ILE A CA 1
ATOM 2110 C C . ILE A 1 265 ? 24.062 11.914 -34.562 1 75.44 265 ILE A C 1
ATOM 2112 O O . ILE A 1 265 ? 23.328 12.781 -35.062 1 75.44 265 ILE A O 1
ATOM 2116 N N . PRO A 1 266 ? 25.094 11.516 -35.094 1 74.19 266 PRO A N 1
ATOM 2117 C CA . PRO A 1 266 ? 25.422 12.086 -36.406 1 74.19 266 PRO A CA 1
ATOM 2118 C C . PRO A 1 266 ? 24.281 11.977 -37.375 1 74.19 266 PRO A C 1
ATOM 2120 O O . PRO A 1 266 ? 23.562 10.977 -37.406 1 74.19 266 PRO A O 1
ATOM 2123 N N . PRO A 1 267 ? 24.141 12.969 -38.25 1 69.69 267 PRO A N 1
ATOM 2124 C CA . PRO A 1 267 ? 25 14.156 -38.375 1 69.69 267 PRO A CA 1
ATOM 2125 C C . PRO A 1 267 ? 24.578 15.273 -37.406 1 69.69 267 PRO A C 1
ATOM 2127 O O . PRO A 1 267 ? 25.406 16.109 -37.031 1 69.69 267 PRO A O 1
ATOM 2130 N N . ASN A 1 268 ? 23.172 15.289 -37 1 71.81 268 ASN A N 1
ATOM 2131 C CA . ASN A 1 268 ? 22.859 16.484 -36.219 1 71.81 268 ASN A CA 1
ATOM 2132 C C . ASN A 1 268 ? 21.656 16.234 -35.312 1 71.81 268 ASN A C 1
ATOM 2134 O O . ASN A 1 268 ? 21 17.188 -34.875 1 71.81 268 ASN A O 1
ATOM 2138 N N . ARG A 1 269 ? 21.422 15.062 -34.969 1 82.69 269 ARG A N 1
ATOM 2139 C CA . ARG A 1 269 ? 20.281 14.844 -34.094 1 82.69 269 ARG A CA 1
ATOM 2140 C C . ARG A 1 269 ? 20.703 14.945 -32.625 1 82.69 269 ARG A C 1
ATOM 2142 O O . ARG A 1 269 ? 21.516 14.148 -32.156 1 82.69 269 ARG A O 1
ATOM 2149 N N . PRO A 1 270 ? 20.188 15.914 -31.984 1 88.38 270 PRO A N 1
ATOM 2150 C CA . PRO A 1 270 ? 20.594 16.094 -30.578 1 88.38 270 PRO A CA 1
ATOM 2151 C C . PRO A 1 270 ? 20.062 14.992 -29.672 1 88.38 270 PRO A C 1
ATOM 2153 O O . PRO A 1 270 ? 19.016 14.414 -29.938 1 88.38 270 PRO A O 1
ATOM 2156 N N . ILE A 1 271 ? 20.844 14.672 -28.703 1 92.94 271 ILE A N 1
ATOM 2157 C CA . ILE A 1 271 ? 20.406 13.805 -27.609 1 92.94 271 ILE A CA 1
ATOM 2158 C C . ILE A 1 271 ? 19.906 14.648 -26.438 1 92.94 271 ILE A C 1
ATOM 2160 O O . ILE A 1 271 ? 20.531 15.664 -26.094 1 92.94 271 ILE A O 1
ATOM 2164 N N . TYR A 1 272 ? 18.812 14.258 -25.906 1 94.5 272 TYR A N 1
ATOM 2165 C CA . TYR A 1 272 ? 18.219 14.977 -24.797 1 94.5 272 TYR A CA 1
ATOM 2166 C C . TYR A 1 272 ? 18.5 14.266 -23.469 1 94.5 272 TYR A C 1
ATOM 2168 O O . TYR A 1 272 ? 18.734 13.055 -23.453 1 94.5 272 TYR A O 1
ATOM 2176 N N . GLN A 1 273 ? 18.547 15.055 -22.453 1 95.31 273 GLN A N 1
ATOM 2177 C CA . GLN A 1 273 ? 18.703 14.484 -21.109 1 95.31 273 GLN A CA 1
ATOM 2178 C C . GLN A 1 273 ? 17.547 14.859 -20.203 1 95.31 273 GLN A C 1
ATOM 2180 O O . GLN A 1 273 ? 17 15.961 -20.312 1 95.31 273 GLN A O 1
ATOM 2185 N N . LEU A 1 274 ? 17.141 13.945 -19.422 1 96.75 274 LEU A N 1
ATOM 2186 C CA . LEU A 1 274 ? 16.188 14.141 -18.344 1 96.75 274 LEU A CA 1
ATOM 2187 C C . LEU A 1 274 ? 16.859 13.984 -16.984 1 96.75 274 LEU A C 1
ATOM 2189 O O . LEU A 1 274 ? 17.484 12.953 -16.719 1 96.75 274 LEU A O 1
ATOM 2193 N N . ILE A 1 275 ? 16.812 15.07 -16.203 1 97.38 275 ILE A N 1
ATOM 2194 C CA . ILE A 1 275 ? 17.344 15 -14.852 1 97.38 275 ILE A CA 1
ATOM 2195 C C . ILE A 1 275 ? 16.188 15.039 -13.844 1 97.38 275 ILE A C 1
ATOM 2197 O O . ILE A 1 275 ? 15.383 15.977 -13.852 1 97.38 275 ILE A O 1
ATOM 2201 N N . LEU A 1 276 ? 16.141 14.023 -13.055 1 97.25 276 LEU A N 1
ATOM 2202 C CA . LEU A 1 276 ? 15.117 13.914 -12.023 1 97.25 276 LEU A CA 1
ATOM 2203 C C . LEU A 1 276 ? 15.727 14.023 -10.633 1 97.25 276 LEU A C 1
ATOM 2205 O O . LEU A 1 276 ? 16.844 13.539 -10.398 1 97.25 276 LEU A O 1
ATOM 2209 N N . SER A 1 277 ? 15.039 14.68 -9.703 1 97.69 277 SER A N 1
ATOM 2210 C CA . SER A 1 277 ? 15.492 14.844 -8.328 1 97.69 277 SER A CA 1
ATOM 2211 C C . SER A 1 277 ? 14.508 14.234 -7.336 1 97.69 277 SER A C 1
ATOM 2213 O O . SER A 1 277 ? 13.312 14.531 -7.375 1 97.69 277 SER A O 1
ATOM 2215 N N . TYR A 1 278 ? 15.031 13.375 -6.492 1 97.44 278 TYR A N 1
ATOM 2216 C CA . TYR A 1 278 ? 14.234 12.727 -5.461 1 97.44 278 TYR A CA 1
ATOM 2217 C C . TYR A 1 278 ? 14.766 13.055 -4.07 1 97.44 278 TYR A C 1
ATOM 2219 O O . TYR A 1 278 ? 15.977 13.031 -3.844 1 97.44 278 TYR A O 1
ATOM 2227 N N . ALA A 1 279 ? 13.875 13.367 -3.146 1 97 279 ALA A N 1
ATOM 2228 C CA . ALA A 1 279 ? 14.273 13.641 -1.769 1 97 279 ALA A CA 1
ATOM 2229 C C . ALA A 1 279 ? 13.742 12.578 -0.817 1 97 279 ALA A C 1
ATOM 2231 O O . ALA A 1 279 ? 12.633 12.062 -1.008 1 97 279 ALA A O 1
ATOM 2232 N N . PHE A 1 280 ? 14.523 12.18 0.143 1 95.88 280 PHE A N 1
ATOM 2233 C CA . PHE A 1 280 ? 14.055 11.273 1.177 1 95.88 280 PHE A CA 1
ATOM 2234 C C . PHE A 1 280 ? 14.852 11.445 2.461 1 95.88 280 PHE A C 1
ATOM 2236 O O . PHE A 1 280 ? 15.867 12.148 2.477 1 95.88 280 PHE A O 1
ATOM 2243 N N . SER A 1 281 ? 14.398 10.906 3.545 1 94.38 281 SER A N 1
ATOM 2244 C CA . SER A 1 281 ? 15.031 11.016 4.855 1 94.38 281 SER A CA 1
ATOM 2245 C C . SER A 1 281 ? 15.164 9.641 5.516 1 94.38 281 SER A C 1
ATOM 2247 O O . SER A 1 281 ? 14.297 8.781 5.34 1 94.38 281 SER A O 1
ATOM 2249 N N . LEU A 1 282 ? 16.234 9.438 6.211 1 93.31 282 LEU A N 1
ATOM 2250 C CA . LEU A 1 282 ? 16.469 8.219 6.984 1 93.31 282 LEU A CA 1
ATOM 2251 C C . LEU A 1 282 ? 16.484 8.523 8.484 1 93.31 282 LEU A C 1
ATOM 2253 O O . LEU A 1 282 ? 17.172 9.453 8.922 1 93.31 282 LEU A O 1
ATOM 2257 N N . SER A 1 283 ? 15.766 7.785 9.219 1 87.31 283 SER A N 1
ATOM 2258 C CA . SER A 1 283 ? 15.695 7.988 10.664 1 87.31 283 SER A CA 1
ATOM 2259 C C . SER A 1 283 ? 16.812 7.238 11.383 1 87.31 283 SER A C 1
ATOM 2261 O O . SER A 1 283 ? 17.109 7.523 12.547 1 87.31 283 SER A O 1
ATOM 2263 N N . LYS A 1 284 ? 17.391 6.234 10.758 1 89 284 LYS A N 1
ATOM 2264 C CA . LYS A 1 284 ? 18.484 5.438 11.312 1 89 284 LYS A CA 1
ATOM 2265 C C . LYS A 1 284 ? 19.5 5.078 10.234 1 89 284 LYS A C 1
ATOM 2267 O O . LYS A 1 284 ? 19.188 5.086 9.039 1 89 284 LYS A O 1
ATOM 2272 N N . SER A 1 285 ? 20.734 4.809 10.734 1 92.94 285 SER A N 1
ATOM 2273 C CA . SER A 1 285 ? 21.766 4.336 9.82 1 92.94 285 SER A CA 1
ATOM 2274 C C . SER A 1 285 ? 21.422 2.961 9.258 1 92.94 285 SER A C 1
ATOM 2276 O O . SER A 1 285 ? 20.953 2.084 9.992 1 92.94 285 SER A O 1
ATOM 2278 N N . THR A 1 286 ? 21.594 2.799 7.953 1 95.31 286 THR A N 1
ATOM 2279 C CA . THR A 1 286 ? 21.25 1.525 7.332 1 95.31 286 THR A CA 1
ATOM 2280 C C . THR A 1 286 ? 21.938 1.38 5.98 1 95.31 286 THR A C 1
ATOM 2282 O O . THR A 1 286 ? 22.516 2.34 5.465 1 95.31 286 THR A O 1
ATOM 2285 N N . ASP A 1 287 ? 21.953 0.134 5.469 1 96.81 287 ASP A N 1
ATOM 2286 C CA . ASP A 1 287 ? 22.359 -0.113 4.086 1 96.81 287 ASP A CA 1
ATOM 2287 C C . ASP A 1 287 ? 21.188 0.144 3.127 1 96.81 287 ASP A C 1
ATOM 2289 O O . ASP A 1 287 ? 20.062 -0.297 3.371 1 96.81 287 ASP A O 1
ATOM 2293 N N . ALA A 1 288 ? 21.484 0.895 2.111 1 96.12 288 ALA A N 1
ATOM 2294 C CA . ALA A 1 288 ? 20.391 1.241 1.203 1 96.12 288 ALA A CA 1
ATOM 2295 C C . ALA A 1 288 ? 20.891 1.353 -0.235 1 96.12 288 ALA A C 1
ATOM 2297 O O . ALA A 1 288 ? 22.094 1.492 -0.473 1 96.12 288 ALA A O 1
ATOM 2298 N N . TYR A 1 289 ? 20.047 1.186 -1.174 1 94.88 289 TYR A N 1
ATOM 2299 C CA . TYR A 1 289 ? 20.312 1.465 -2.58 1 94.88 289 TYR A CA 1
ATOM 2300 C C . TYR A 1 289 ? 19.031 1.918 -3.293 1 94.88 289 TYR A C 1
ATOM 2302 O O . TYR A 1 289 ? 17.938 1.748 -2.771 1 94.88 289 TYR A O 1
ATOM 2310 N N . ALA A 1 290 ? 19.219 2.51 -4.426 1 94.81 290 ALA A N 1
ATOM 2311 C CA . ALA A 1 290 ? 18.094 2.971 -5.238 1 94.81 290 ALA A CA 1
ATOM 2312 C C . ALA A 1 290 ? 17.938 2.113 -6.488 1 94.81 290 ALA A C 1
ATOM 2314 O O . ALA A 1 290 ? 18.922 1.605 -7.031 1 94.81 290 ALA A O 1
ATOM 2315 N N . THR A 1 291 ? 16.703 1.871 -6.855 1 94 291 THR A N 1
ATOM 2316 C CA . THR A 1 291 ? 16.438 1.117 -8.07 1 94 291 THR A CA 1
ATOM 2317 C C . THR A 1 291 ? 15.25 1.709 -8.828 1 94 291 THR A C 1
ATOM 2319 O O . THR A 1 291 ? 14.367 2.316 -8.219 1 94 291 THR A O 1
ATOM 2322 N N . CYS A 1 292 ? 15.281 1.631 -10.117 1 93.12 292 CYS A N 1
ATOM 2323 C CA . CYS A 1 292 ? 14.195 2.082 -10.984 1 93.12 292 CYS A CA 1
ATOM 2324 C C . CYS A 1 292 ? 13.508 0.899 -11.656 1 93.12 292 CYS A C 1
ATOM 2326 O O . CYS A 1 292 ? 14.086 0.231 -12.508 1 93.12 292 CYS A O 1
ATOM 2328 N N . GLY A 1 293 ? 12.297 0.688 -11.383 1 90.5 293 GLY A N 1
ATOM 2329 C CA . GLY A 1 293 ? 11.555 -0.48 -11.828 1 90.5 293 GLY A CA 1
ATOM 2330 C C . GLY A 1 293 ? 11.297 -0.498 -13.32 1 90.5 293 GLY A C 1
ATOM 2331 O O . GLY A 1 293 ? 11.172 -1.566 -13.922 1 90.5 293 GLY A O 1
ATOM 2332 N N . LEU A 1 294 ? 11.242 0.639 -13.93 1 92.19 294 LEU A N 1
ATOM 2333 C CA . LEU A 1 294 ? 10.945 0.71 -15.352 1 92.19 294 LEU A CA 1
ATOM 2334 C C . LEU A 1 294 ? 12.086 0.134 -16.172 1 92.19 294 LEU A C 1
ATOM 2336 O O . LEU A 1 294 ? 11.859 -0.563 -17.172 1 92.19 294 LEU A O 1
ATOM 2340 N N . PHE A 1 295 ? 13.328 0.462 -15.742 1 88.44 295 PHE A N 1
ATOM 2341 C CA . PHE A 1 295 ? 14.484 0.088 -16.547 1 88.44 295 PHE A CA 1
ATOM 2342 C C . PHE A 1 295 ? 15 -1.289 -16.141 1 88.44 295 PHE A C 1
ATOM 2344 O O . PHE A 1 295 ? 15.648 -1.975 -16.938 1 88.44 295 PHE A O 1
ATOM 2351 N N . GLY A 1 296 ? 14.656 -1.628 -14.992 1 75.75 296 GLY A N 1
ATOM 2352 C CA . GLY A 1 296 ? 15.078 -2.947 -14.547 1 75.75 296 GLY A CA 1
ATOM 2353 C C . GLY A 1 296 ? 16.594 -3.1 -14.477 1 75.75 296 GLY A C 1
ATOM 2354 O O . GLY A 1 296 ? 17.281 -2.207 -13.984 1 75.75 296 GLY A O 1
ATOM 2355 N N . GLU A 1 297 ? 17.031 -4.297 -14.906 1 77.56 297 GLU A N 1
ATOM 2356 C CA . GLU A 1 297 ? 18.438 -4.637 -14.812 1 77.56 297 GLU A CA 1
ATOM 2357 C C . GLU A 1 297 ? 19.125 -4.598 -16.172 1 77.56 297 GLU A C 1
ATOM 2359 O O . GLU A 1 297 ? 20.062 -5.344 -16.422 1 77.56 297 GLU A O 1
ATOM 2364 N N . LEU A 1 298 ? 18.562 -3.674 -16.953 1 80.38 298 LEU A N 1
ATOM 2365 C CA . LEU A 1 298 ? 19.125 -3.621 -18.312 1 80.38 298 LEU A CA 1
ATOM 2366 C C . LEU A 1 298 ? 20.172 -2.531 -18.422 1 80.38 298 LEU A C 1
ATOM 2368 O O . LEU A 1 298 ? 20.031 -1.452 -17.844 1 80.38 298 LEU A O 1
ATOM 2372 N N . LEU A 1 299 ? 21.203 -2.863 -19.062 1 80.06 299 LEU A N 1
ATOM 2373 C CA . LEU A 1 299 ? 22.234 -1.883 -19.344 1 80.06 299 LEU A CA 1
ATOM 2374 C C . LEU A 1 299 ? 22.234 -1.479 -20.812 1 80.06 299 LEU A C 1
ATOM 2376 O O . LEU A 1 299 ? 21.406 -0.654 -21.219 1 80.06 299 LEU A O 1
ATOM 2380 N N . TYR A 1 300 ? 22.797 -2.387 -21.688 1 72.75 300 TYR A N 1
ATOM 2381 C CA . TYR A 1 300 ? 22.938 -2.047 -23.109 1 72.75 300 TYR A CA 1
ATOM 2382 C C . TYR A 1 300 ? 21.641 -2.342 -23.859 1 72.75 300 TYR A C 1
ATOM 2384 O O . TYR A 1 300 ? 21.406 -1.777 -24.938 1 72.75 300 TYR A O 1
ATOM 2392 N N . GLU A 1 301 ? 20.828 -3.127 -23.234 1 78.5 301 GLU A N 1
ATOM 2393 C CA . GLU A 1 301 ? 19.578 -3.537 -23.891 1 78.5 301 GLU A CA 1
ATOM 2394 C C . GLU A 1 301 ? 18.453 -2.549 -23.609 1 78.5 301 GLU A C 1
ATOM 2396 O O . GLU A 1 301 ? 17.391 -2.625 -24.219 1 78.5 301 GLU A O 1
ATOM 2401 N N . SER A 1 302 ? 18.781 -1.616 -22.812 1 82.81 302 SER A N 1
ATOM 2402 C CA . SER A 1 302 ? 17.75 -0.646 -22.453 1 82.81 302 SER A CA 1
ATOM 2403 C C . SER A 1 302 ? 17.516 0.354 -23.594 1 82.81 302 SER A C 1
ATOM 2405 O O . SER A 1 302 ? 18.453 0.753 -24.281 1 82.81 302 SER A O 1
ATOM 2407 N N . GLU A 1 303 ? 16.297 0.665 -23.797 1 85.88 303 GLU A N 1
ATOM 2408 C CA . GLU A 1 303 ? 15.938 1.688 -24.766 1 85.88 303 GLU A CA 1
ATOM 2409 C C . GLU A 1 303 ? 16.484 3.055 -24.359 1 85.88 303 GLU A C 1
ATOM 2411 O O . GLU A 1 303 ? 16.672 3.928 -25.219 1 85.88 303 GLU A O 1
ATOM 2416 N N . TYR A 1 304 ? 16.688 3.168 -23.125 1 90.56 304 TYR A N 1
ATOM 2417 C CA . TYR A 1 304 ? 17.219 4.422 -22.594 1 90.56 304 TYR A CA 1
ATOM 2418 C C . TYR A 1 304 ? 18.734 4.344 -22.438 1 90.56 304 TYR A C 1
ATOM 2420 O O . TYR A 1 304 ? 19.266 3.281 -22.109 1 90.56 304 TYR A O 1
ATOM 2428 N N . GLU A 1 305 ? 19.406 5.363 -22.734 1 84.19 305 GLU A N 1
ATOM 2429 C CA . GLU A 1 305 ? 20.859 5.348 -22.828 1 84.19 305 GLU A CA 1
ATOM 2430 C C . GLU A 1 305 ? 21.5 5.473 -21.453 1 84.19 305 GLU A C 1
ATOM 2432 O O . GLU A 1 305 ? 22.688 5.18 -21.281 1 84.19 305 GLU A O 1
ATOM 2437 N N . SER A 1 306 ? 20.75 5.992 -20.469 1 86.44 306 SER A N 1
ATOM 2438 C CA . SER A 1 306 ? 21.359 6.164 -19.156 1 86.44 306 SER A CA 1
ATOM 2439 C C . SER A 1 306 ? 20.312 6.016 -18.047 1 86.44 306 SER A C 1
ATOM 2441 O O . SER A 1 306 ? 19.156 6.43 -18.219 1 86.44 306 SER A O 1
ATOM 2443 N N . GLN A 1 307 ? 20.734 5.285 -16.953 1 89.12 307 GLN A N 1
ATOM 2444 C CA . GLN A 1 307 ? 19.938 5.262 -15.734 1 89.12 307 GLN A CA 1
ATOM 2445 C C . GLN A 1 307 ? 20.797 5.523 -14.508 1 89.12 307 GLN A C 1
ATOM 2447 O O . GLN A 1 307 ? 20.547 4.988 -13.43 1 89.12 307 GLN A O 1
ATOM 2452 N N . LEU A 1 308 ? 21.797 6.297 -14.797 1 93.19 308 LEU A N 1
ATOM 2453 C CA . LEU A 1 308 ? 22.734 6.637 -13.734 1 93.19 308 LEU A CA 1
ATOM 2454 C C . LEU A 1 308 ? 22.078 7.551 -12.703 1 93.19 308 LEU A C 1
ATOM 2456 O O . LEU A 1 308 ? 21.375 8.492 -13.062 1 93.19 308 LEU A O 1
ATOM 2460 N N . TRP A 1 309 ? 22.312 7.23 -11.43 1 94.88 309 TRP A N 1
ATOM 2461 C CA . TRP A 1 309 ? 21.859 8.133 -10.383 1 94.88 309 TRP A CA 1
ATOM 2462 C C . TRP A 1 309 ? 22.984 8.438 -9.398 1 94.88 309 TRP A C 1
ATOM 2464 O O . TRP A 1 309 ? 23.906 7.629 -9.234 1 94.88 309 TRP A O 1
ATOM 2474 N N . MET A 1 310 ? 22.969 9.594 -8.828 1 97.31 310 MET A N 1
ATOM 2475 C CA . MET A 1 310 ? 23.922 10.039 -7.812 1 97.31 310 MET A CA 1
ATOM 2476 C C . MET A 1 310 ? 23.203 10.383 -6.512 1 97.31 310 MET A C 1
ATOM 2478 O O . MET A 1 310 ? 22.094 10.938 -6.535 1 97.31 310 MET A O 1
ATOM 2482 N N . LEU A 1 311 ? 23.844 10.031 -5.445 1 97.44 311 LEU A N 1
ATOM 2483 C CA . LEU A 1 311 ? 23.297 10.258 -4.113 1 97.44 311 LEU A CA 1
ATOM 2484 C C . LEU A 1 311 ? 24.062 11.367 -3.395 1 97.44 311 LEU A C 1
ATOM 2486 O O . LEU A 1 311 ? 25.297 11.359 -3.371 1 97.44 311 LEU A O 1
ATOM 2490 N N . PHE A 1 312 ? 23.297 12.328 -2.811 1 97.25 312 PHE A N 1
ATOM 2491 C CA . PHE A 1 312 ? 23.875 13.469 -2.107 1 97.25 312 PHE A CA 1
ATOM 2492 C C . PHE A 1 312 ? 23.266 13.602 -0.712 1 97.25 312 PHE A C 1
ATOM 2494 O O . PHE A 1 312 ? 22.125 13.211 -0.482 1 97.25 312 PHE A O 1
ATOM 2501 N N . ASP A 1 313 ? 24.016 14.125 0.188 1 94.75 313 ASP A N 1
ATOM 2502 C CA . ASP A 1 313 ? 23.469 14.414 1.51 1 94.75 313 ASP A CA 1
ATOM 2503 C C . ASP A 1 313 ? 22.828 15.797 1.542 1 94.75 313 ASP A C 1
ATOM 2505 O O . ASP A 1 313 ? 22.625 16.422 0.497 1 94.75 313 ASP A O 1
ATOM 2509 N N . SER A 1 314 ? 22.391 16.25 2.699 1 92.81 314 SER A N 1
ATOM 2510 C CA . SER A 1 314 ? 21.656 17.5 2.842 1 92.81 314 SER A CA 1
ATOM 2511 C C . SER A 1 314 ? 22.531 18.703 2.469 1 92.81 314 SER A C 1
ATOM 2513 O O . SER A 1 314 ? 22.016 19.766 2.141 1 92.81 314 SER A O 1
ATOM 2515 N N . ASN A 1 315 ? 23.891 18.547 2.52 1 94.19 315 ASN A N 1
ATOM 2516 C CA . ASN A 1 315 ? 24.812 19.625 2.193 1 94.19 315 ASN A CA 1
ATOM 2517 C C . ASN A 1 315 ? 25.266 19.562 0.738 1 94.19 315 ASN A C 1
ATOM 2519 O O . ASN A 1 315 ? 26.219 20.234 0.346 1 94.19 315 ASN A O 1
ATOM 2523 N N . LYS A 1 316 ? 24.672 18.641 -0.076 1 95.06 316 LYS A N 1
ATOM 2524 C CA . LYS A 1 316 ? 24.953 18.453 -1.495 1 95.06 316 LYS A CA 1
ATOM 2525 C C . LYS A 1 316 ? 26.281 17.734 -1.697 1 95.06 316 LYS A C 1
ATOM 2527 O O . LYS A 1 316 ? 26.875 17.812 -2.773 1 95.06 316 LYS A O 1
ATOM 2532 N N . GLN A 1 317 ? 26.781 17.203 -0.631 1 94.56 317 GLN A N 1
ATOM 2533 C CA . GLN A 1 317 ? 27.984 16.391 -0.758 1 94.56 317 GLN A CA 1
ATOM 2534 C C . GLN A 1 317 ? 27.703 15.078 -1.47 1 94.56 317 GLN A C 1
ATOM 2536 O O . GLN A 1 317 ? 26.75 14.367 -1.116 1 94.56 317 GLN A O 1
ATOM 2541 N N . TYR A 1 318 ? 28.594 14.734 -2.453 1 95.25 318 TYR A N 1
ATOM 2542 C CA . TYR A 1 318 ? 28.484 13.477 -3.182 1 95.25 318 TYR A CA 1
ATOM 2543 C C . TYR A 1 318 ? 28.812 12.289 -2.281 1 95.25 318 TYR A C 1
ATOM 2545 O O . TYR A 1 318 ? 29.859 12.273 -1.622 1 95.25 318 TYR A O 1
ATOM 2553 N N . ILE A 1 319 ? 27.969 11.297 -2.26 1 94.31 319 ILE A N 1
ATOM 2554 C CA . ILE A 1 319 ? 28.188 10.117 -1.431 1 94.31 319 ILE A CA 1
ATOM 2555 C C . ILE A 1 319 ? 28.531 8.922 -2.316 1 94.31 319 ILE A C 1
ATOM 2557 O O . ILE A 1 319 ? 29.578 8.297 -2.152 1 94.31 319 ILE A O 1
ATOM 2561 N N . SER A 1 320 ? 27.562 8.672 -3.176 1 94.19 320 SER A N 1
ATOM 2562 C CA . SER A 1 320 ? 27.75 7.508 -4.035 1 94.19 320 SER A CA 1
ATOM 2563 C C . SER A 1 320 ? 26.922 7.621 -5.309 1 94.19 320 SER A C 1
ATOM 2565 O O . SER A 1 320 ? 26.234 8.617 -5.52 1 94.19 320 SER A O 1
ATOM 2567 N N . ALA A 1 321 ? 27.125 6.715 -6.172 1 95.19 321 ALA A N 1
ATOM 2568 C CA . ALA A 1 321 ? 26.359 6.617 -7.41 1 95.19 321 ALA A CA 1
ATOM 2569 C C . ALA A 1 321 ? 26 5.168 -7.723 1 95.19 321 ALA A C 1
ATOM 2571 O O . ALA A 1 321 ? 26.578 4.242 -7.145 1 95.19 321 ALA A O 1
ATOM 2572 N N . GLY A 1 322 ? 25.016 5.023 -8.492 1 92.88 322 GLY A N 1
ATOM 2573 C CA . GLY A 1 322 ? 24.609 3.699 -8.93 1 92.88 322 GLY A CA 1
ATOM 2574 C C . GLY A 1 322 ? 24.016 3.695 -10.328 1 92.88 322 GLY A C 1
ATOM 2575 O O . GLY A 1 322 ? 23.781 4.754 -10.914 1 92.88 322 GLY A O 1
ATOM 2576 N N . ASP A 1 323 ? 23.859 2.58 -10.867 1 90.81 323 ASP A N 1
ATOM 2577 C CA . ASP A 1 323 ? 23.344 2.35 -12.219 1 90.81 323 ASP A CA 1
ATOM 2578 C C . ASP A 1 323 ? 22.562 1.042 -12.297 1 90.81 323 ASP A C 1
ATOM 2580 O O . ASP A 1 323 ? 21.844 0.689 -11.359 1 90.81 323 ASP A O 1
ATOM 2584 N N . ALA A 1 324 ? 22.547 0.413 -13.492 1 87.94 324 ALA A N 1
ATOM 2585 C CA . ALA A 1 324 ? 21.875 -0.874 -13.641 1 87.94 324 ALA A CA 1
ATOM 2586 C C . ALA A 1 324 ? 22.391 -1.888 -12.625 1 87.94 324 ALA A C 1
ATOM 2588 O O . ALA A 1 324 ? 23.469 -1.706 -12.055 1 87.94 324 ALA A O 1
ATOM 2589 N N . TYR A 1 325 ? 21.594 -2.871 -12.281 1 87.56 325 TYR A N 1
ATOM 2590 C CA . TYR A 1 325 ? 21.938 -3.881 -11.289 1 87.56 325 TYR A CA 1
ATOM 2591 C C . TYR A 1 325 ? 22.094 -3.254 -9.906 1 87.56 325 TYR A C 1
ATOM 2593 O O . TYR A 1 325 ? 23.141 -3.375 -9.273 1 87.56 325 TYR A O 1
ATOM 2601 N N . ALA A 1 326 ? 21.031 -2.643 -9.531 1 85.88 326 ALA A N 1
ATOM 2602 C CA . ALA A 1 326 ? 20.953 -1.755 -8.375 1 85.88 326 ALA A CA 1
ATOM 2603 C C . ALA A 1 326 ? 21.453 -2.459 -7.109 1 85.88 326 ALA A C 1
ATOM 2605 O O . ALA A 1 326 ? 22.047 -1.834 -6.238 1 85.88 326 ALA A O 1
ATOM 2606 N N . ASN A 1 327 ? 21.25 -3.742 -7 1 84.94 327 ASN A N 1
ATOM 2607 C CA . ASN A 1 327 ? 21.594 -4.469 -5.781 1 84.94 327 ASN A CA 1
ATOM 2608 C C . ASN A 1 327 ? 23.109 -4.562 -5.59 1 84.94 327 ASN A C 1
ATOM 2610 O O . ASN A 1 327 ? 23.578 -4.977 -4.531 1 84.94 327 ASN A O 1
ATOM 2614 N N . ARG A 1 328 ? 23.844 -4.121 -6.586 1 87 328 ARG A N 1
ATOM 2615 C CA . ARG A 1 328 ? 25.312 -4.09 -6.48 1 87 328 ARG A CA 1
ATOM 2616 C C . ARG A 1 328 ? 25.781 -2.758 -5.91 1 87 328 ARG A C 1
ATOM 2618 O O . ARG A 1 328 ? 26.953 -2.621 -5.527 1 87 328 ARG A O 1
ATOM 2625 N N . HIS A 1 329 ? 24.844 -1.834 -5.863 1 90.31 329 HIS A N 1
ATOM 2626 C CA . HIS A 1 329 ? 25.203 -0.493 -5.406 1 90.31 329 HIS A CA 1
ATOM 2627 C C . HIS A 1 329 ? 24.578 -0.193 -4.051 1 90.31 329 HIS A C 1
ATOM 2629 O O . HIS A 1 329 ? 23.812 0.775 -3.908 1 90.31 329 HIS A O 1
ATOM 2635 N N . VAL A 1 330 ? 25.016 -1.062 -3.064 1 93.69 330 VAL A N 1
ATOM 2636 C CA . VAL A 1 330 ? 24.516 -0.9 -1.705 1 93.69 330 VAL A CA 1
ATOM 2637 C C . VAL A 1 330 ? 25.5 -0.073 -0.882 1 93.69 330 VAL A C 1
ATOM 2639 O O . VAL A 1 330 ? 26.688 -0.358 -0.868 1 93.69 330 VAL A O 1
ATOM 2642 N N . TYR A 1 331 ? 24.984 0.917 -0.227 1 94.75 331 TYR A N 1
ATOM 2643 C CA . TYR A 1 331 ? 25.844 1.797 0.557 1 94.75 331 TYR A CA 1
ATOM 2644 C C . TYR A 1 331 ? 25.297 1.981 1.967 1 94.75 331 TYR A C 1
ATOM 2646 O O . TYR A 1 331 ? 24.078 2.021 2.166 1 94.75 331 TYR A O 1
ATOM 2654 N N . LYS A 1 332 ? 26.219 2.082 2.865 1 95.25 332 LYS A N 1
ATOM 2655 C CA . LYS A 1 332 ? 25.828 2.408 4.234 1 95.25 332 LYS A CA 1
ATOM 2656 C C . LYS A 1 332 ? 25.578 3.904 4.391 1 95.25 332 LYS A C 1
ATOM 2658 O O . LYS A 1 332 ? 26.469 4.719 4.164 1 95.25 332 LYS A O 1
ATOM 2663 N N . LEU A 1 333 ? 24.359 4.258 4.738 1 94.94 333 LEU A N 1
ATOM 2664 C CA . LEU A 1 333 ? 23.984 5.656 4.902 1 94.94 333 LEU A CA 1
ATOM 2665 C C . LEU A 1 333 ? 23.625 5.953 6.355 1 94.94 333 LEU A C 1
ATOM 2667 O O . LEU A 1 333 ? 23 5.133 7.027 1 94.94 333 LEU A O 1
ATOM 2671 N N . ASP A 1 334 ? 24 7.07 6.84 1 92.5 334 ASP A N 1
ATOM 2672 C CA . ASP A 1 334 ? 23.688 7.504 8.195 1 92.5 334 ASP A CA 1
ATOM 2673 C C . ASP A 1 334 ? 22.328 8.195 8.242 1 92.5 334 ASP A C 1
ATOM 2675 O O . ASP A 1 334 ? 21.719 8.469 7.203 1 92.5 334 ASP A O 1
ATOM 2679 N N . LYS A 1 335 ? 21.875 8.359 9.438 1 91.19 335 LYS A N 1
ATOM 2680 C CA . LYS A 1 335 ? 20.625 9.109 9.625 1 91.19 335 LYS A CA 1
ATOM 2681 C C . LYS A 1 335 ? 20.734 10.508 9.016 1 91.19 335 LYS A C 1
ATOM 2683 O O . LYS A 1 335 ? 21.781 11.156 9.117 1 91.19 335 LYS A O 1
ATOM 2688 N N . GLY A 1 336 ? 19.625 10.984 8.32 1 92.88 336 GLY A N 1
ATOM 2689 C CA . GLY A 1 336 ? 19.641 12.32 7.754 1 92.88 336 GLY A CA 1
ATOM 2690 C C . GLY A 1 336 ? 18.812 12.445 6.488 1 92.88 336 GLY A C 1
ATOM 2691 O O . GLY A 1 336 ? 18.094 11.516 6.121 1 92.88 336 GLY A O 1
ATOM 2692 N N . ASP A 1 337 ? 18.938 13.609 5.875 1 95.06 337 ASP A N 1
ATOM 2693 C CA . ASP A 1 337 ? 18.219 13.898 4.641 1 95.06 337 ASP A CA 1
ATOM 2694 C C . ASP A 1 337 ? 19.125 13.703 3.422 1 95.06 337 ASP A C 1
ATOM 2696 O O . ASP A 1 337 ? 20.312 14.039 3.459 1 95.06 337 ASP A O 1
ATOM 2700 N N . TYR A 1 338 ? 18.516 13.148 2.389 1 96.94 338 TYR A N 1
ATOM 2701 C CA . TYR A 1 338 ? 19.281 12.82 1.196 1 96.94 338 TYR A CA 1
ATOM 2702 C C . TYR A 1 338 ? 18.547 13.242 -0.066 1 96.94 338 TYR A C 1
ATOM 2704 O O . TYR A 1 338 ? 17.328 13.445 -0.044 1 96.94 338 TYR A O 1
ATOM 2712 N N . THR A 1 339 ? 19.328 13.43 -1.13 1 97.69 339 THR A N 1
ATOM 2713 C CA . THR A 1 339 ? 18.797 13.711 -2.457 1 97.69 339 THR A CA 1
ATOM 2714 C C . THR A 1 339 ? 19.406 12.773 -3.496 1 97.69 339 THR A C 1
ATOM 2716 O O . THR A 1 339 ? 20.625 12.609 -3.545 1 97.69 339 THR A O 1
ATOM 2719 N N . ILE A 1 340 ? 18.562 12.227 -4.309 1 97.75 340 ILE A N 1
ATOM 2720 C CA . ILE A 1 340 ? 19.031 11.414 -5.43 1 97.75 340 ILE A CA 1
ATOM 2721 C C . ILE A 1 340 ? 18.766 12.141 -6.742 1 97.75 340 ILE A C 1
ATOM 2723 O O . ILE A 1 340 ? 17.641 12.625 -6.973 1 97.75 340 ILE A O 1
ATOM 2727 N N . LYS A 1 341 ? 19.781 12.266 -7.535 1 97.69 341 LYS A N 1
ATOM 2728 C CA . LYS A 1 341 ? 19.625 12.789 -8.891 1 97.69 341 LYS A CA 1
ATOM 2729 C C . LYS A 1 341 ? 19.812 11.68 -9.922 1 97.69 341 LYS A C 1
ATOM 2731 O O . LYS A 1 341 ? 20.828 10.992 -9.93 1 97.69 341 LYS A O 1
ATOM 2736 N N . MET A 1 342 ? 18.859 11.531 -10.75 1 96.56 342 MET A N 1
ATOM 2737 C CA . MET A 1 342 ? 18.922 10.492 -11.773 1 96.56 342 MET A CA 1
ATOM 2738 C C . MET A 1 342 ? 18.984 11.102 -13.172 1 96.56 342 MET A C 1
ATOM 2740 O O . MET A 1 342 ? 18.297 12.078 -13.461 1 96.56 342 MET A O 1
ATOM 2744 N N . HIS A 1 343 ? 19.812 10.531 -13.969 1 95.81 343 HIS A N 1
ATOM 2745 C CA . HIS A 1 343 ? 20.062 10.992 -15.328 1 95.81 343 HIS A CA 1
ATOM 2746 C C . HIS A 1 343 ? 19.594 9.961 -16.359 1 95.81 343 HIS A C 1
ATOM 2748 O O . HIS A 1 343 ? 20 8.797 -16.312 1 95.81 343 HIS A O 1
ATOM 2754 N N . VAL A 1 344 ? 18.656 10.367 -17.219 1 95.25 344 VAL A N 1
ATOM 2755 C CA . VAL A 1 344 ? 18.172 9.508 -18.297 1 95.25 344 VAL A CA 1
ATOM 2756 C C . VAL A 1 344 ? 18.344 10.227 -19.641 1 95.25 344 VAL A C 1
ATOM 2758 O O . VAL A 1 344 ? 18.078 11.43 -19.734 1 95.25 344 VAL A O 1
ATOM 2761 N N . ARG A 1 345 ? 18.812 9.508 -20.656 1 93.81 345 ARG A N 1
ATOM 2762 C CA . ARG A 1 345 ? 19.062 10.109 -21.969 1 93.81 345 ARG A CA 1
ATOM 2763 C C . ARG A 1 345 ? 18.281 9.375 -23.062 1 93.81 345 ARG A C 1
ATOM 2765 O O . ARG A 1 345 ? 18.078 8.164 -22.969 1 93.81 345 ARG A O 1
ATOM 2772 N N . HIS A 1 346 ? 17.875 10.109 -23.984 1 92.88 346 HIS A N 1
ATOM 2773 C CA . HIS A 1 346 ? 17.25 9.562 -25.172 1 92.88 346 HIS A CA 1
ATOM 2774 C C . HIS A 1 346 ? 17.281 10.555 -26.328 1 92.88 346 HIS A C 1
ATOM 2776 O O . HIS A 1 346 ? 17.297 11.773 -26.094 1 92.88 346 HIS A O 1
ATOM 2782 N N . GLU A 1 347 ? 17.25 10.094 -27.484 1 91.06 347 GLU A N 1
ATOM 2783 C CA . GLU A 1 347 ? 17.266 10.977 -28.656 1 91.06 347 GLU A CA 1
ATOM 2784 C C . GLU A 1 347 ? 15.906 11.602 -28.906 1 91.06 347 GLU A C 1
ATOM 2786 O O . GLU A 1 347 ? 15.812 12.672 -29.516 1 91.06 347 GLU A O 1
ATOM 2791 N N . ARG A 1 348 ? 14.844 10.938 -28.516 1 91.62 348 ARG A N 1
ATOM 2792 C CA . ARG A 1 348 ? 13.492 11.445 -28.703 1 91.62 348 ARG A CA 1
ATOM 2793 C C . ARG A 1 348 ? 12.992 12.133 -27.438 1 91.62 348 ARG A C 1
ATOM 2795 O O . ARG A 1 348 ? 12.836 11.5 -26.391 1 91.62 348 ARG A O 1
ATOM 2802 N N . ARG A 1 349 ? 12.656 13.336 -27.531 1 93.88 349 ARG A N 1
ATOM 2803 C CA . ARG A 1 349 ? 12.211 14.141 -26.406 1 93.88 349 ARG A CA 1
ATOM 2804 C C . ARG A 1 349 ? 10.867 13.648 -25.875 1 93.88 349 ARG A C 1
ATOM 2806 O O . ARG A 1 349 ? 10.617 13.672 -24.672 1 93.88 349 ARG A O 1
ATOM 2813 N N . GLU A 1 350 ? 9.992 13.219 -26.766 1 93.81 350 GLU A N 1
ATOM 2814 C CA . GLU A 1 350 ? 8.648 12.789 -26.422 1 93.81 350 GLU A CA 1
ATOM 2815 C C . GLU A 1 350 ? 8.688 11.602 -25.453 1 93.81 350 GLU A C 1
ATOM 2817 O O . GLU A 1 350 ? 7.824 11.477 -24.578 1 93.81 350 GLU A O 1
ATOM 2822 N N . ILE A 1 351 ? 9.648 10.742 -25.609 1 94.5 351 ILE A N 1
ATOM 2823 C CA . ILE A 1 351 ? 9.781 9.555 -24.766 1 94.5 351 ILE A CA 1
ATOM 2824 C C . ILE A 1 351 ? 10.195 9.961 -23.359 1 94.5 351 ILE A C 1
ATOM 2826 O O . ILE A 1 351 ? 9.727 9.391 -22.375 1 94.5 351 ILE A O 1
ATOM 2830 N N . LEU A 1 352 ? 11.047 10.961 -23.281 1 96.12 352 LEU A N 1
ATOM 2831 C CA . LEU A 1 352 ? 11.484 11.445 -21.969 1 96.12 352 LEU A CA 1
ATOM 2832 C C . LEU A 1 352 ? 10.352 12.164 -21.25 1 96.12 352 LEU A C 1
ATOM 2834 O O . LEU A 1 352 ? 10.258 12.109 -20.031 1 96.12 352 LEU A O 1
ATOM 2838 N N . GLU A 1 353 ? 9.531 12.844 -22.031 1 95.75 353 GLU A N 1
ATOM 2839 C CA . GLU A 1 353 ? 8.391 13.555 -21.453 1 95.75 353 GLU A CA 1
ATOM 2840 C C . GLU A 1 353 ? 7.434 12.578 -20.766 1 95.75 353 GLU A C 1
ATOM 2842 O O . GLU A 1 353 ? 6.805 12.922 -19.766 1 95.75 353 GLU A O 1
ATOM 2847 N N . LYS A 1 354 ? 7.363 11.414 -21.281 1 93.75 354 LYS A N 1
ATOM 2848 C CA . LYS A 1 354 ? 6.449 10.406 -20.75 1 93.75 354 LYS A CA 1
ATOM 2849 C C . LYS A 1 354 ? 6.902 9.922 -19.375 1 93.75 354 LYS A C 1
ATOM 2851 O O . LYS A 1 354 ? 6.113 9.352 -18.625 1 93.75 354 LYS A O 1
ATOM 2856 N N . ILE A 1 355 ? 8.227 10.133 -19.031 1 95.31 355 ILE A N 1
ATOM 2857 C CA . ILE A 1 355 ? 8.734 9.586 -17.781 1 95.31 355 ILE A CA 1
ATOM 2858 C C . ILE A 1 355 ? 9.219 10.727 -16.891 1 95.31 355 ILE A C 1
ATOM 2860 O O . ILE A 1 355 ? 10.117 10.531 -16.062 1 95.31 355 ILE A O 1
ATOM 2864 N N . ILE A 1 356 ? 8.719 11.945 -17.078 1 95 356 ILE A N 1
ATOM 2865 C CA . ILE A 1 356 ? 9.148 13.125 -16.328 1 95 356 ILE A CA 1
ATOM 2866 C C . ILE A 1 356 ? 8.805 12.953 -14.852 1 95 356 ILE A C 1
ATOM 2868 O O . ILE A 1 356 ? 9.453 13.547 -13.984 1 95 356 ILE A O 1
ATOM 2872 N N . ASP A 1 357 ? 7.777 12.109 -14.523 1 92.75 357 ASP A N 1
ATOM 2873 C CA . ASP A 1 357 ? 7.371 11.828 -13.148 1 92.75 357 ASP A CA 1
ATOM 2874 C C . ASP A 1 357 ? 7.715 10.391 -12.758 1 92.75 357 ASP A C 1
ATOM 2876 O O . ASP A 1 357 ? 7.004 9.773 -11.969 1 92.75 357 ASP A O 1
ATOM 2880 N N . LEU A 1 358 ? 8.773 9.867 -13.289 1 94.62 358 LEU A N 1
ATOM 2881 C CA . LEU A 1 358 ? 9.164 8.477 -13.07 1 94.62 358 LEU A CA 1
ATOM 2882 C C . LEU A 1 358 ? 9.539 8.234 -11.609 1 94.62 358 LEU A C 1
ATOM 2884 O O . LEU A 1 358 ? 10.477 8.859 -11.094 1 94.62 358 LEU A O 1
ATOM 2888 N N . PRO A 1 359 ? 8.844 7.379 -10.938 1 94.62 359 PRO A N 1
ATOM 2889 C CA . PRO A 1 359 ? 9.203 7.07 -9.555 1 94.62 359 PRO A CA 1
ATOM 2890 C C . PRO A 1 359 ? 10.398 6.125 -9.453 1 94.62 359 PRO A C 1
ATOM 2892 O O . PRO A 1 359 ? 10.672 5.375 -10.391 1 94.62 359 PRO A O 1
ATOM 2895 N N . ILE A 1 360 ? 11.078 6.18 -8.367 1 95.69 360 ILE A N 1
ATOM 2896 C CA . ILE A 1 360 ? 12.133 5.215 -8.062 1 95.69 360 ILE A CA 1
ATOM 2897 C C . ILE A 1 360 ? 11.906 4.625 -6.676 1 95.69 360 ILE A C 1
ATOM 2899 O O . ILE A 1 360 ? 11.078 5.117 -5.91 1 95.69 360 ILE A O 1
ATOM 2903 N N . GLN A 1 361 ? 12.586 3.52 -6.414 1 95.81 361 GLN A N 1
ATOM 2904 C CA . GLN A 1 361 ? 12.469 2.852 -5.121 1 95.81 361 GLN A CA 1
ATOM 2905 C C . GLN A 1 361 ? 13.766 2.971 -4.324 1 95.81 361 GLN A C 1
ATOM 2907 O O . GLN A 1 361 ? 14.859 2.855 -4.887 1 95.81 361 GLN A O 1
ATOM 2912 N N . VAL A 1 362 ? 13.641 3.326 -3.127 1 96.62 362 VAL A N 1
ATOM 2913 C CA . VAL A 1 362 ? 14.758 3.213 -2.193 1 96.62 362 VAL A CA 1
ATOM 2914 C C . VAL A 1 362 ? 14.57 1.981 -1.31 1 96.62 362 VAL A C 1
ATOM 2916 O O . VAL A 1 362 ? 13.562 1.856 -0.615 1 96.62 362 VAL A O 1
ATOM 2919 N N . VAL A 1 363 ? 15.523 1.076 -1.389 1 96.5 363 VAL A N 1
ATOM 2920 C CA . VAL A 1 363 ? 15.477 -0.173 -0.635 1 96.5 363 VAL A CA 1
ATOM 2921 C C . VAL A 1 363 ? 16.438 -0.106 0.543 1 96.5 363 VAL A C 1
ATOM 2923 O O . VAL A 1 363 ? 17.656 0.06 0.355 1 96.5 363 VAL A O 1
ATOM 2926 N N . GLN A 1 364 ? 15.93 -0.226 1.714 1 96.5 364 GLN A N 1
ATOM 2927 C CA . GLN A 1 364 ? 16.734 -0.165 2.936 1 96.5 364 GLN A CA 1
ATOM 2928 C C . GLN A 1 364 ? 16.734 -1.513 3.65 1 96.5 364 GLN A C 1
ATOM 2930 O O . GLN A 1 364 ? 15.703 -2.17 3.77 1 96.5 364 GLN A O 1
ATOM 2935 N N . LYS A 1 365 ? 17.875 -1.88 4.105 1 97 365 LYS A N 1
ATOM 2936 C CA . LYS A 1 365 ? 17.984 -3.105 4.891 1 97 365 LYS A CA 1
ATOM 2937 C C . LYS A 1 365 ? 17.453 -2.891 6.312 1 97 365 LYS A C 1
ATOM 2939 O O . LYS A 1 365 ? 17.812 -1.9 6.961 1 97 365 LYS A O 1
ATOM 2944 N N . LEU A 1 366 ? 16.609 -3.768 6.734 1 96.38 366 LEU A N 1
ATOM 2945 C CA . LEU A 1 366 ? 16.141 -3.697 8.109 1 96.38 366 LEU A CA 1
ATOM 2946 C C . LEU A 1 366 ? 17.234 -4.098 9.094 1 96.38 366 LEU A C 1
ATOM 2948 O O . LEU A 1 366 ? 18.062 -4.953 8.781 1 96.38 366 LEU A O 1
ATOM 2952 N N . GLN A 1 367 ? 17.234 -3.51 10.227 1 93.62 367 GLN A N 1
ATOM 2953 C CA . GLN A 1 367 ? 18.203 -3.887 11.25 1 93.62 367 GLN A CA 1
ATOM 2954 C C . GLN A 1 367 ? 18.047 -5.355 11.641 1 93.62 367 GLN A C 1
ATOM 2956 O O . GLN A 1 367 ? 19.031 -6.074 11.773 1 93.62 367 GLN A O 1
ATOM 2961 N N . ASN A 1 368 ? 16.781 -5.75 11.828 1 94.31 368 ASN A N 1
ATOM 2962 C CA . ASN A 1 368 ? 16.453 -7.145 12.094 1 94.31 368 ASN A CA 1
ATOM 2963 C C . ASN A 1 368 ? 15.375 -7.664 11.148 1 94.31 368 ASN A C 1
ATOM 2965 O O . ASN A 1 368 ? 14.359 -6.996 10.938 1 94.31 368 ASN A O 1
ATOM 2969 N N . PRO A 1 369 ? 15.648 -8.797 10.617 1 96.19 369 PRO A N 1
ATOM 2970 C CA . PRO A 1 369 ? 14.594 -9.375 9.773 1 96.19 369 PRO A CA 1
ATOM 2971 C C . PRO A 1 369 ? 13.312 -9.664 10.547 1 96.19 369 PRO A C 1
ATOM 2973 O O . PRO A 1 369 ? 13.352 -9.891 11.758 1 96.19 369 PRO A O 1
ATOM 2976 N N . ILE A 1 370 ? 12.203 -9.602 9.836 1 97.19 370 ILE A N 1
ATOM 2977 C CA . ILE A 1 370 ? 10.906 -9.883 10.43 1 97.19 370 ILE A CA 1
ATOM 2978 C C . ILE A 1 370 ? 10.359 -11.195 9.883 1 97.19 370 ILE A C 1
ATOM 2980 O O . ILE A 1 370 ? 10.375 -11.43 8.672 1 97.19 370 ILE A O 1
ATOM 2984 N N . SER A 1 371 ? 9.883 -12.031 10.734 1 96.94 371 SER A N 1
ATOM 2985 C CA . SER A 1 371 ? 9.289 -13.297 10.312 1 96.94 371 SER A CA 1
ATOM 2986 C C . SER A 1 371 ? 7.773 -13.266 10.43 1 96.94 371 SER A C 1
ATOM 2988 O O . SER A 1 371 ? 7.227 -12.617 11.32 1 96.94 371 SER A O 1
ATOM 2990 N N . LEU A 1 372 ? 7.066 -13.867 9.57 1 97.31 372 LEU A N 1
ATOM 2991 C CA . LEU A 1 372 ? 5.621 -14.062 9.641 1 97.31 372 LEU A CA 1
ATOM 2992 C C . LEU A 1 372 ? 5.289 -15.508 9.984 1 97.31 372 LEU A C 1
ATOM 2994 O O . LEU A 1 372 ? 6.008 -16.422 9.586 1 97.31 372 LEU A O 1
ATOM 2998 N N . ASP A 1 373 ? 4.195 -15.641 10.625 1 97.25 373 ASP A N 1
ATOM 2999 C CA . ASP A 1 373 ? 3.783 -16.984 11.031 1 97.25 373 ASP A CA 1
ATOM 3000 C C . ASP A 1 373 ? 3.094 -17.719 9.875 1 97.25 373 ASP A C 1
ATOM 3002 O O . ASP A 1 373 ? 2.297 -17.125 9.148 1 97.25 373 ASP A O 1
ATOM 3006 N N . VAL A 1 374 ? 3.424 -18.984 9.742 1 98.19 374 VAL A N 1
ATOM 3007 C CA . VAL A 1 374 ? 2.805 -19.844 8.742 1 98.19 374 VAL A CA 1
ATOM 3008 C C . VAL A 1 374 ? 2.057 -20.984 9.422 1 98.19 374 VAL A C 1
ATOM 3010 O O . VAL A 1 374 ? 2.574 -21.594 10.359 1 98.19 374 VAL A O 1
ATOM 3013 N N . TYR A 1 375 ? 0.843 -21.25 8.93 1 97.38 375 TYR A N 1
ATOM 3014 C CA . TYR A 1 375 ? -0.017 -22.266 9.531 1 97.38 375 TYR A CA 1
ATOM 3015 C C . TYR A 1 375 ? -0.393 -23.328 8.508 1 97.38 375 TYR A C 1
ATOM 3017 O O . TYR A 1 375 ? -0.55 -23.031 7.32 1 97.38 375 TYR A O 1
ATOM 3025 N N . SER A 1 376 ? -0.611 -24.547 8.953 1 95.38 376 SER A N 1
ATOM 3026 C CA . SER A 1 376 ? -0.973 -25.656 8.062 1 95.38 376 SER A CA 1
ATOM 3027 C C . SER A 1 376 ? -2.484 -25.844 8.008 1 95.38 376 SER A C 1
ATOM 3029 O O . SER A 1 376 ? -2.986 -26.625 7.199 1 95.38 376 SER A O 1
ATOM 3031 N N . SER A 1 377 ? -3.146 -25.172 8.945 1 92.94 377 SER A N 1
ATOM 3032 C CA . SER A 1 377 ? -4.602 -25.281 8.945 1 92.94 377 SER A CA 1
ATOM 3033 C C . SER A 1 377 ? -5.258 -23.922 9.141 1 92.94 377 SER A C 1
ATOM 3035 O O . SER A 1 377 ? -4.762 -23.094 9.898 1 92.94 377 SER A O 1
ATOM 3037 N N . HIS A 1 378 ? -6.367 -23.797 8.492 1 91.75 378 HIS A N 1
ATOM 3038 C CA . HIS A 1 378 ? -7.125 -22.547 8.594 1 91.75 378 HIS A CA 1
ATOM 3039 C C . HIS A 1 378 ? -7.586 -22.297 10.023 1 91.75 378 HIS A C 1
ATOM 3041 O O . HIS A 1 378 ? -7.566 -21.172 10.5 1 91.75 378 HIS A O 1
ATOM 3047 N N . HIS A 1 379 ? -7.945 -23.375 10.664 1 90.44 379 HIS A N 1
ATOM 3048 C CA . HIS A 1 379 ? -8.422 -23.297 12.039 1 90.44 379 HIS A CA 1
ATOM 3049 C C . HIS A 1 379 ? -7.355 -22.703 12.961 1 90.44 379 HIS A C 1
ATOM 3051 O O . HIS A 1 379 ? -7.617 -21.766 13.695 1 90.44 379 HIS A O 1
ATOM 3057 N N . GLN A 1 380 ? -6.199 -23.25 12.859 1 94 380 GLN A N 1
ATOM 3058 C CA . GLN A 1 380 ? -5.109 -22.781 13.703 1 94 380 GLN A CA 1
ATOM 3059 C C . GLN A 1 380 ? -4.711 -21.359 13.344 1 94 380 GLN A C 1
ATOM 3061 O O . GLN A 1 380 ? -4.371 -20.562 14.219 1 94 380 GLN A O 1
ATOM 3066 N N . ALA A 1 381 ? -4.781 -21.031 12.125 1 94.56 381 ALA A N 1
ATOM 3067 C CA . ALA A 1 381 ? -4.398 -19.703 11.656 1 94.56 381 ALA A CA 1
ATOM 3068 C C . ALA A 1 381 ? -5.324 -18.641 12.227 1 94.56 381 ALA A C 1
ATOM 3070 O O . ALA A 1 381 ? -4.871 -17.547 12.602 1 94.56 381 ALA A O 1
ATOM 3071 N N . THR A 1 382 ? -6.625 -18.891 12.359 1 93.5 382 THR A N 1
ATOM 3072 C CA . THR A 1 382 ? -7.605 -17.891 12.773 1 93.5 382 THR A CA 1
ATOM 3073 C C . THR A 1 382 ? -7.484 -17.609 14.266 1 93.5 382 THR A C 1
ATOM 3075 O O . THR A 1 382 ? -7.816 -16.5 14.719 1 93.5 382 THR A O 1
ATOM 3078 N N . ILE A 1 383 ? -7.016 -18.578 15.055 1 93.75 383 ILE A N 1
ATOM 3079 C CA . ILE A 1 383 ? -6.926 -18.375 16.5 1 93.75 383 ILE A CA 1
ATOM 3080 C C . ILE A 1 383 ? -5.477 -18.109 16.891 1 93.75 383 ILE A C 1
ATOM 3082 O O . ILE A 1 383 ? -5.145 -18.078 18.078 1 93.75 383 ILE A O 1
ATOM 3086 N N . PHE A 1 384 ? -4.598 -18.016 15.914 1 93.69 384 PHE A N 1
ATOM 3087 C CA . PHE A 1 384 ? -3.182 -17.766 16.156 1 93.69 384 PHE A CA 1
ATOM 3088 C C . PHE A 1 384 ? -2.586 -18.844 17.047 1 93.69 384 PHE A C 1
ATOM 3090 O O . PHE A 1 384 ? -1.882 -18.562 18.016 1 93.69 384 PHE A O 1
ATOM 3097 N N . GLY A 1 385 ? -2.932 -20.062 16.688 1 94.5 385 GLY A N 1
ATOM 3098 C CA . GLY A 1 385 ? -2.523 -21.203 17.484 1 94.5 385 GLY A CA 1
ATOM 3099 C C . GLY A 1 385 ? -1.22 -21.828 17.016 1 94.5 385 GLY A C 1
ATOM 3100 O O . GLY A 1 385 ? -0.224 -21.125 16.828 1 94.5 385 GLY A O 1
ATOM 3101 N N . LYS A 1 386 ? -1.282 -23.078 16.797 1 95.25 386 LYS A N 1
ATOM 3102 C CA . LYS A 1 386 ? -0.075 -23.828 16.453 1 95.25 386 LYS A CA 1
ATOM 3103 C C . LYS A 1 386 ? 0.386 -23.516 15.039 1 95.25 386 LYS A C 1
ATOM 3105 O O . LYS A 1 386 ? -0.402 -23.578 14.094 1 95.25 386 LYS A O 1
ATOM 3110 N N . LYS A 1 387 ? 1.649 -23.234 14.938 1 96.44 387 LYS A N 1
ATOM 3111 C CA . LYS A 1 387 ? 2.264 -22.922 13.648 1 96.44 387 LYS A CA 1
ATOM 3112 C C . LYS A 1 387 ? 2.592 -24.203 12.883 1 96.44 387 LYS A C 1
ATOM 3114 O O . LYS A 1 387 ? 2.525 -25.297 13.43 1 96.44 387 LYS A O 1
ATOM 3119 N N . CYS A 1 388 ? 2.852 -24.016 11.641 1 96.88 388 CYS A N 1
ATOM 3120 C CA . CYS A 1 388 ? 3.164 -25.141 10.766 1 96.88 388 CYS A CA 1
ATOM 3121 C C . CYS A 1 388 ? 4.41 -25.875 11.242 1 96.88 388 CYS A C 1
ATOM 3123 O O . CYS A 1 388 ? 5.445 -25.25 11.5 1 96.88 388 CYS A O 1
ATOM 3125 N N . SER A 1 389 ? 4.32 -27.172 11.375 1 95.94 389 SER A N 1
ATOM 3126 C CA . SER A 1 389 ? 5.461 -28.016 11.688 1 95.94 389 SER A CA 1
ATOM 3127 C C . SER A 1 389 ? 5.973 -28.75 10.445 1 95.94 389 SER A C 1
ATOM 3129 O O . SER A 1 389 ? 5.371 -28.641 9.375 1 95.94 389 SER A O 1
ATOM 3131 N N . THR A 1 390 ? 7.07 -29.391 10.594 1 96.5 390 THR A N 1
ATOM 3132 C CA . THR A 1 390 ? 7.664 -30.109 9.477 1 96.5 390 THR A CA 1
ATOM 3133 C C . THR A 1 390 ? 6.754 -31.25 9.023 1 96.5 390 THR A C 1
ATOM 3135 O O . THR A 1 390 ? 6.18 -31.953 9.859 1 96.5 390 THR A O 1
ATOM 3138 N N . PHE A 1 391 ? 6.535 -31.406 7.746 1 95.81 391 PHE A N 1
ATOM 3139 C CA . PHE A 1 391 ? 5.773 -32.531 7.195 1 95.81 391 PHE A CA 1
ATOM 3140 C C . PHE A 1 391 ? 6.281 -32.875 5.809 1 95.81 391 PHE A C 1
ATOM 3142 O O . PHE A 1 391 ? 7.098 -32.156 5.227 1 95.81 391 PHE A O 1
ATOM 3149 N N . VAL A 1 392 ? 5.852 -34 5.316 1 96.62 392 VAL A N 1
ATOM 3150 C CA . VAL A 1 392 ? 6.348 -34.5 4.043 1 96.62 392 VAL A CA 1
ATOM 3151 C C . VAL A 1 392 ? 5.242 -34.438 2.99 1 96.62 392 VAL A C 1
ATOM 3153 O O . VAL A 1 392 ? 4.094 -34.781 3.26 1 96.62 392 VAL A O 1
ATOM 3156 N N . ILE A 1 393 ? 5.566 -33.875 1.853 1 95.88 393 ILE A N 1
ATOM 31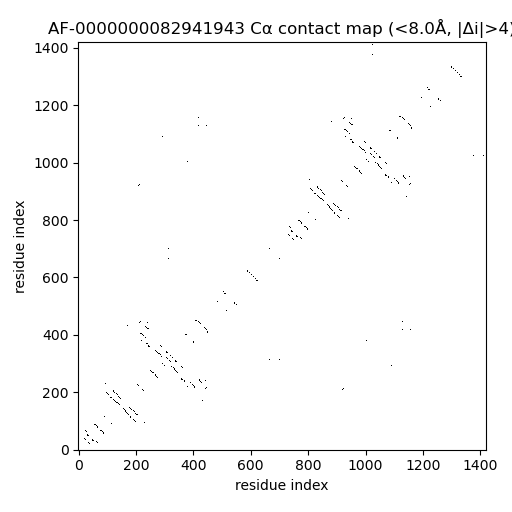57 C CA . ILE A 1 393 ? 4.695 -33.938 0.686 1 95.88 393 ILE A CA 1
ATOM 3158 C C . ILE A 1 393 ? 5.191 -35.031 -0.268 1 95.88 393 ILE A C 1
ATOM 3160 O O . ILE A 1 393 ? 6.324 -34.969 -0.757 1 95.88 393 ILE A O 1
ATOM 3164 N N . ALA A 1 394 ? 4.305 -35.938 -0.521 1 94.19 394 ALA A N 1
ATOM 3165 C CA . ALA A 1 394 ? 4.652 -37.062 -1.411 1 94.19 394 ALA A CA 1
ATOM 3166 C C . ALA A 1 394 ? 4.254 -36.75 -2.85 1 94.19 394 ALA A C 1
ATOM 3168 O O . ALA A 1 394 ? 3.387 -35.906 -3.092 1 94.19 394 ALA A O 1
ATOM 3169 N N . PRO A 1 395 ? 4.988 -37.375 -3.799 1 91.62 395 PRO A N 1
ATOM 3170 C CA . PRO A 1 395 ? 4.562 -37.188 -5.191 1 91.62 395 PRO A CA 1
ATOM 3171 C C . PRO A 1 395 ? 3.1 -37.562 -5.414 1 91.62 395 PRO A C 1
ATOM 3173 O O . PRO A 1 395 ? 2.596 -38.5 -4.801 1 91.62 395 PRO A O 1
ATOM 3176 N N . ASP A 1 396 ? 2.404 -36.781 -6.211 1 86.12 396 ASP A N 1
ATOM 3177 C CA . ASP A 1 396 ? 1.03 -37.031 -6.645 1 86.12 396 ASP A CA 1
ATOM 3178 C C . ASP A 1 396 ? 0.064 -36.969 -5.461 1 86.12 396 ASP A C 1
ATOM 3180 O O . ASP A 1 396 ? -0.994 -37.594 -5.48 1 86.12 396 ASP A O 1
ATOM 3184 N N . SER A 1 397 ? 0.565 -36.344 -4.426 1 89.06 397 SER A N 1
ATOM 3185 C CA . SER A 1 397 ? -0.333 -36.125 -3.299 1 89.06 397 SER A CA 1
ATOM 3186 C C . SER A 1 397 ? -1.271 -34.938 -3.576 1 89.06 397 SER A C 1
ATOM 3188 O O . SER A 1 397 ? -1.133 -34.25 -4.59 1 89.06 397 SER A O 1
ATOM 3190 N N . ASP A 1 398 ? -2.205 -34.812 -2.666 1 88.31 398 ASP A N 1
ATOM 3191 C CA . ASP A 1 398 ? -3.143 -33.688 -2.756 1 88.31 398 ASP A CA 1
ATOM 3192 C C . ASP A 1 398 ? -2.424 -32.375 -2.59 1 88.31 398 ASP A C 1
ATOM 3194 O O . ASP A 1 398 ? -1.32 -32.312 -2.045 1 88.31 398 ASP A O 1
ATOM 3198 N N . LEU A 1 399 ? -3.068 -31.359 -3.123 1 94.06 399 LEU A N 1
ATOM 3199 C CA . LEU A 1 399 ? -2.58 -30 -2.92 1 94.06 399 LEU A CA 1
ATOM 3200 C C . LEU A 1 399 ? -2.445 -29.688 -1.433 1 94.06 399 LEU A C 1
ATOM 3202 O O . LEU A 1 399 ? -3.238 -30.172 -0.619 1 94.06 399 LEU A O 1
ATOM 3206 N N . CYS A 1 400 ? -1.396 -29.031 -1.169 1 95.12 400 CYS A N 1
ATOM 3207 C CA . CYS A 1 400 ? -1.175 -28.609 0.208 1 95.12 400 CYS A CA 1
ATOM 3208 C C . CYS A 1 400 ? -1.485 -27.125 0.375 1 95.12 400 CYS A C 1
ATOM 3210 O O . CYS A 1 400 ? -0.909 -26.281 -0.316 1 95.12 400 CYS A O 1
ATOM 3212 N N . ARG A 1 401 ? -2.34 -26.859 1.324 1 95 401 ARG A N 1
ATOM 3213 C CA . ARG A 1 401 ? -2.715 -25.469 1.556 1 95 401 ARG A CA 1
ATOM 3214 C C . ARG A 1 401 ? -2.129 -24.953 2.867 1 95 401 ARG A C 1
ATOM 3216 O O . ARG A 1 401 ? -2.225 -25.625 3.9 1 95 401 ARG A O 1
ATOM 3223 N N . LEU A 1 402 ? -1.537 -23.859 2.816 1 96.94 402 LEU A N 1
ATOM 3224 C CA . LEU A 1 402 ? -0.962 -23.156 3.963 1 96.94 402 LEU A CA 1
ATOM 3225 C C . LEU A 1 402 ? -1.562 -21.766 4.109 1 96.94 402 LEU A C 1
ATOM 3227 O O . LEU A 1 402 ? -2.195 -21.25 3.182 1 96.94 402 LEU A O 1
ATOM 3231 N N . PHE A 1 403 ? -1.374 -21.188 5.316 1 96.56 403 PHE A N 1
ATOM 3232 C CA . PHE A 1 403 ? -1.883 -19.859 5.582 1 96.56 403 PHE A CA 1
ATOM 3233 C C . PHE A 1 403 ? -0.82 -19 6.258 1 96.56 403 PHE A C 1
ATOM 3235 O O . PHE A 1 403 ? -0.194 -19.422 7.23 1 96.56 403 PHE A O 1
ATOM 3242 N N . ILE A 1 404 ? -0.602 -17.859 5.711 1 97.5 404 ILE A N 1
ATOM 3243 C CA . ILE A 1 404 ? 0.354 -16.922 6.297 1 97.5 404 ILE A CA 1
ATOM 3244 C C . ILE A 1 404 ? -0.391 -15.852 7.086 1 97.5 404 ILE A C 1
ATOM 3246 O O . ILE A 1 404 ? -1.354 -15.266 6.586 1 97.5 404 ILE A O 1
ATOM 3250 N N . GLY A 1 405 ? 0.039 -15.633 8.305 1 96.19 405 GLY A N 1
ATOM 3251 C CA . GLY A 1 405 ? -0.567 -14.617 9.148 1 96.19 405 GLY A CA 1
ATOM 3252 C C . GLY A 1 405 ? -0.04 -13.227 8.875 1 96.19 405 GLY A C 1
ATOM 3253 O O . GLY A 1 405 ? 0.985 -13.062 8.211 1 96.19 405 GLY A O 1
ATOM 3254 N N . SER A 1 406 ? -0.733 -12.25 9.422 1 93.62 406 SER A N 1
ATOM 3255 C CA . SER A 1 406 ? -0.375 -10.852 9.211 1 93.62 406 SER A CA 1
ATOM 3256 C C . SER A 1 406 ? 0.652 -10.383 10.234 1 93.62 406 SER A C 1
ATOM 3258 O O . SER A 1 406 ? 0.819 -11.008 11.289 1 93.62 406 SER A O 1
ATOM 3260 N N . LEU A 1 407 ? 1.293 -9.305 9.859 1 93.56 407 LEU A N 1
ATOM 3261 C CA . LEU A 1 407 ? 2.211 -8.625 10.773 1 93.56 407 LEU A CA 1
ATOM 3262 C C . LEU A 1 407 ? 1.453 -7.98 11.922 1 93.56 407 LEU A C 1
ATOM 3264 O O . LEU A 1 407 ? 0.394 -7.383 11.719 1 93.56 407 LEU A O 1
ATOM 3268 N N . SER A 1 408 ? 1.987 -8.062 13.133 1 90.81 408 SER A N 1
ATOM 3269 C CA . SER A 1 408 ? 1.328 -7.469 14.289 1 90.81 408 SER A CA 1
ATOM 3270 C C . SER A 1 408 ? 1.382 -5.945 14.227 1 90.81 408 SER A C 1
ATOM 3272 O O . SER A 1 408 ? 2.334 -5.371 13.695 1 90.81 408 SER A O 1
ATOM 3274 N N . ASN A 1 409 ? 0.414 -5.266 14.852 1 89.75 409 ASN A N 1
ATOM 3275 C CA . ASN A 1 409 ? 0.381 -3.807 14.906 1 89.75 409 ASN A CA 1
ATOM 3276 C C . ASN A 1 409 ? 1.572 -3.246 15.68 1 89.75 409 ASN A C 1
ATOM 3278 O O . ASN A 1 409 ? 2.09 -2.18 15.344 1 89.75 409 ASN A O 1
ATOM 3282 N N . ASP A 1 410 ? 1.982 -3.961 16.656 1 88.94 410 ASP A N 1
ATOM 3283 C CA . ASP A 1 410 ? 3.111 -3.521 17.469 1 88.94 410 ASP A CA 1
ATOM 3284 C C . ASP A 1 410 ? 4.375 -3.371 16.625 1 88.94 410 ASP A C 1
ATOM 3286 O O . ASP A 1 410 ? 5.152 -2.436 16.828 1 88.94 410 ASP A O 1
ATOM 3290 N N . LYS A 1 411 ? 4.531 -4.305 15.75 1 90.56 411 LYS A N 1
ATOM 3291 C CA . LYS A 1 411 ? 5.703 -4.246 14.883 1 90.56 411 LYS A CA 1
ATOM 3292 C C . LYS A 1 411 ? 5.621 -3.064 13.922 1 90.56 411 LYS A C 1
ATOM 3294 O O . LYS A 1 411 ? 6.633 -2.432 13.617 1 90.56 411 LYS A O 1
ATOM 3299 N N . ILE A 1 412 ? 4.477 -2.818 13.422 1 92.19 412 ILE A N 1
ATOM 3300 C CA . ILE A 1 412 ? 4.277 -1.699 12.508 1 92.19 412 ILE A CA 1
ATOM 3301 C C . ILE A 1 412 ? 4.609 -0.388 13.211 1 92.19 412 ILE A C 1
ATOM 3303 O O . ILE A 1 412 ? 5.285 0.476 12.648 1 92.19 412 ILE A O 1
ATOM 3307 N N . ILE A 1 413 ? 4.148 -0.236 14.453 1 90.94 413 ILE A N 1
ATOM 3308 C CA . ILE A 1 413 ? 4.367 0.972 15.242 1 90.94 413 ILE A CA 1
ATOM 3309 C C . ILE A 1 413 ? 5.852 1.108 15.578 1 90.94 413 ILE A C 1
ATOM 3311 O O . ILE A 1 413 ? 6.434 2.182 15.414 1 90.94 413 ILE A O 1
ATOM 3315 N N . SER A 1 414 ? 6.441 -0.014 16 1 88.81 414 SER A N 1
ATOM 3316 C CA . SER A 1 414 ? 7.836 0.01 16.438 1 88.81 414 SER A CA 1
ATOM 3317 C C . SER A 1 414 ? 8.758 0.372 15.273 1 88.81 414 SER A C 1
ATOM 3319 O O . SER A 1 414 ? 9.773 1.049 15.469 1 88.81 414 SER A O 1
ATOM 3321 N N . LEU A 1 415 ? 8.375 -0.046 14.086 1 90.56 415 LEU A N 1
ATOM 3322 C CA . LEU A 1 415 ? 9.211 0.209 12.914 1 90.56 415 LEU A CA 1
ATOM 3323 C C . LEU A 1 415 ? 8.812 1.513 12.234 1 90.56 415 LEU A C 1
ATOM 3325 O O . LEU A 1 415 ? 9.398 1.896 11.219 1 90.56 415 LEU A O 1
ATOM 3329 N N . LYS A 1 416 ? 7.785 2.229 12.781 1 90.19 416 LYS A N 1
ATOM 3330 C CA . LYS A 1 416 ? 7.309 3.51 12.273 1 90.19 416 LYS A CA 1
ATOM 3331 C C . LYS A 1 416 ? 6.941 3.412 10.797 1 90.19 416 LYS A C 1
ATOM 3333 O O . LYS A 1 416 ? 7.34 4.258 9.992 1 90.19 416 LYS A O 1
ATOM 3338 N N . LEU A 1 417 ? 6.316 2.293 10.461 1 93.56 417 LEU A N 1
ATOM 3339 C CA . LEU A 1 417 ? 5.879 2.094 9.086 1 93.56 417 LEU A CA 1
ATOM 3340 C C . LEU A 1 417 ? 4.641 2.934 8.781 1 93.56 417 LEU A C 1
ATOM 3342 O O . LEU A 1 417 ? 3.764 3.086 9.633 1 93.56 417 LEU A O 1
ATOM 3346 N N . ILE A 1 418 ? 4.59 3.539 7.625 1 92.94 418 ILE A N 1
ATOM 3347 C CA . ILE A 1 418 ? 3.465 4.375 7.223 1 92.94 418 ILE A CA 1
ATOM 3348 C C . ILE A 1 418 ? 2.789 3.771 5.992 1 92.94 418 ILE A C 1
ATOM 3350 O O . ILE A 1 418 ? 3.367 2.918 5.312 1 92.94 418 ILE A O 1
ATOM 3354 N N . ALA A 1 419 ? 1.548 4.234 5.711 1 94.19 419 ALA A N 1
ATOM 3355 C CA . ALA A 1 419 ? 0.817 3.762 4.535 1 94.19 419 ALA A CA 1
ATOM 3356 C C . ALA A 1 419 ? 1.633 3.965 3.264 1 94.19 419 ALA A C 1
ATOM 3358 O O . ALA A 1 419 ? 2.254 5.016 3.078 1 94.19 419 ALA A O 1
ATOM 3359 N N . GLY A 1 420 ? 1.644 2.922 2.355 1 93.62 420 GLY A N 1
ATOM 3360 C CA . GLY A 1 420 ? 2.385 3.01 1.108 1 93.62 420 GLY A CA 1
ATOM 3361 C C . GLY A 1 420 ? 3.734 2.32 1.167 1 93.62 420 GLY A C 1
ATOM 3362 O O . GLY A 1 420 ? 4.332 2.023 0.131 1 93.62 420 GLY A O 1
ATOM 3363 N N . HIS A 1 421 ? 4.277 2.086 2.432 1 95.44 421 HIS A N 1
ATOM 3364 C CA . HIS A 1 421 ? 5.516 1.335 2.592 1 95.44 421 HIS A CA 1
ATOM 3365 C C . HIS A 1 421 ? 5.336 -0.123 2.184 1 95.44 421 HIS A C 1
ATOM 3367 O O . HIS A 1 421 ? 4.223 -0.648 2.219 1 95.44 421 HIS A O 1
ATOM 3373 N N . CYS A 1 422 ? 6.426 -0.727 1.776 1 96.56 422 CYS A N 1
ATOM 3374 C CA . CYS A 1 422 ? 6.438 -2.143 1.423 1 96.56 422 CYS A CA 1
ATOM 3375 C C . CYS A 1 422 ? 7.633 -2.852 2.051 1 96.56 422 CYS A C 1
ATOM 3377 O O . CYS A 1 422 ? 8.766 -2.395 1.923 1 96.56 422 CYS A O 1
ATOM 3379 N N . LEU A 1 423 ? 7.344 -3.887 2.766 1 97.44 423 LEU A N 1
ATOM 3380 C CA . LEU A 1 423 ? 8.406 -4.762 3.24 1 97.44 423 LEU A CA 1
ATOM 3381 C C . LEU A 1 423 ? 8.672 -5.887 2.246 1 97.44 423 LEU A C 1
ATOM 3383 O O . LEU A 1 423 ? 7.734 -6.438 1.661 1 97.44 423 LEU A O 1
ATOM 3387 N N . SER A 1 424 ? 9.906 -6.117 2.012 1 97.12 424 SER A N 1
ATOM 3388 C CA . SER A 1 424 ? 10.234 -7.168 1.058 1 97.12 424 SER A CA 1
ATOM 3389 C C . SER A 1 424 ? 11.195 -8.188 1.665 1 97.12 424 SER A C 1
ATOM 3391 O O . SER A 1 424 ? 12 -7.844 2.533 1 97.12 424 SER A O 1
ATOM 3393 N N . GLY A 1 425 ? 11.078 -9.391 1.261 1 97.38 425 GLY A N 1
ATOM 3394 C CA . GLY A 1 425 ? 11.914 -10.516 1.649 1 97.38 425 GLY A CA 1
ATOM 3395 C C . GLY A 1 425 ? 11.672 -11.758 0.819 1 97.38 425 GLY A C 1
ATOM 3396 O O . GLY A 1 425 ? 11.57 -11.68 -0.407 1 97.38 425 GLY A O 1
ATOM 3397 N N . SER A 1 426 ? 11.742 -12.875 1.52 1 97.19 426 SER A N 1
ATOM 3398 C CA . SER A 1 426 ? 11.633 -14.133 0.783 1 97.19 426 SER A CA 1
ATOM 3399 C C . SER A 1 426 ? 10.812 -15.156 1.562 1 97.19 426 SER A C 1
ATOM 3401 O O . SER A 1 426 ? 10.594 -15 2.766 1 97.19 426 SER A O 1
ATOM 3403 N N . ILE A 1 427 ? 10.297 -16.078 0.813 1 97.5 427 ILE A N 1
ATOM 3404 C CA . ILE A 1 427 ? 9.633 -17.25 1.381 1 97.5 427 ILE A CA 1
ATOM 3405 C C . ILE A 1 427 ? 10.266 -18.516 0.813 1 97.5 427 ILE A C 1
ATOM 3407 O O . ILE A 1 427 ? 10.594 -18.578 -0.374 1 97.5 427 ILE A O 1
ATOM 3411 N N . HIS A 1 428 ? 10.531 -19.484 1.589 1 97.31 428 HIS A N 1
ATOM 3412 C CA . HIS A 1 428 ? 10.922 -20.812 1.16 1 97.31 428 HIS A CA 1
ATOM 3413 C C . HIS A 1 428 ? 10.031 -21.875 1.786 1 97.31 428 HIS A C 1
ATOM 3415 O O . HIS A 1 428 ? 9.398 -21.641 2.818 1 97.31 428 HIS A O 1
ATOM 3421 N N . TYR A 1 429 ? 9.961 -23.016 1.235 1 97.38 429 TYR A N 1
ATOM 3422 C CA . TYR A 1 429 ? 8.984 -24.016 1.67 1 97.38 429 TYR A CA 1
ATOM 3423 C C . TYR A 1 429 ? 9.68 -25.281 2.182 1 97.38 429 TYR A C 1
ATOM 3425 O O . TYR A 1 429 ? 9.211 -25.906 3.127 1 97.38 429 TYR A O 1
ATOM 3433 N N . VAL A 1 430 ? 10.82 -25.578 1.645 1 97.12 430 VAL A N 1
ATOM 3434 C CA . VAL A 1 430 ? 11.445 -26.859 1.966 1 97.12 430 VAL A CA 1
ATOM 3435 C C . VAL A 1 430 ? 12.289 -26.719 3.23 1 97.12 430 VAL A C 1
ATOM 3437 O O . VAL A 1 430 ? 12.75 -25.625 3.559 1 97.12 430 VAL A O 1
ATOM 3440 N N . LYS A 1 431 ? 12.492 -27.797 3.926 1 96.81 431 LYS A N 1
ATOM 3441 C CA . LYS A 1 431 ? 13.289 -27.812 5.148 1 96.81 431 LYS A CA 1
ATOM 3442 C C . LYS A 1 431 ? 14.781 -27.969 4.836 1 96.81 431 LYS A C 1
ATOM 3444 O O . LYS A 1 431 ? 15.625 -27.484 5.59 1 96.81 431 LYS A O 1
ATOM 3449 N N . ASP A 1 432 ? 15.102 -28.547 3.689 1 94.62 432 ASP A N 1
ATOM 3450 C CA . ASP A 1 432 ? 16.484 -28.781 3.281 1 94.62 432 ASP A CA 1
ATOM 3451 C C . ASP A 1 432 ? 17.281 -27.484 3.258 1 94.62 432 ASP A C 1
ATOM 3453 O O . ASP A 1 432 ? 16.891 -26.516 2.584 1 94.62 432 ASP A O 1
ATOM 3457 N N . ASP A 1 433 ? 18.391 -27.484 3.906 1 93.44 433 ASP A N 1
ATOM 3458 C CA . ASP A 1 433 ? 19.172 -26.25 4.043 1 93.44 433 ASP A CA 1
ATOM 3459 C C . ASP A 1 433 ? 19.703 -25.781 2.693 1 93.44 433 ASP A C 1
ATOM 3461 O O . ASP A 1 433 ? 19.797 -24.594 2.43 1 93.44 433 ASP A O 1
ATOM 3465 N N . ASN A 1 434 ? 20.109 -26.734 1.916 1 93.38 434 ASN A N 1
ATOM 3466 C CA . ASN A 1 434 ? 20.609 -26.375 0.594 1 93.38 434 ASN A CA 1
ATOM 3467 C C . ASN A 1 434 ? 19.484 -25.922 -0.326 1 93.38 434 ASN A C 1
ATOM 3469 O O . ASN A 1 434 ? 19.656 -24.984 -1.104 1 93.38 434 ASN A O 1
ATOM 3473 N N . GLY A 1 435 ? 18.375 -26.578 -0.207 1 94.5 435 GLY A N 1
ATOM 3474 C CA . GLY A 1 435 ? 17.203 -26.172 -0.966 1 94.5 435 GLY A CA 1
ATOM 3475 C C . GLY A 1 435 ? 16.719 -24.781 -0.605 1 94.5 435 GLY A C 1
ATOM 3476 O O . GLY A 1 435 ? 16.328 -24 -1.484 1 94.5 435 GLY A O 1
ATOM 3477 N N . LYS A 1 436 ? 16.812 -24.484 0.656 1 94.19 436 LYS A N 1
ATOM 3478 C CA . LYS A 1 436 ? 16.359 -23.188 1.134 1 94.19 436 LYS A CA 1
ATOM 3479 C C . LYS A 1 436 ? 17.156 -22.047 0.482 1 94.19 436 LYS A C 1
ATOM 3481 O O . LYS A 1 436 ? 16.625 -20.969 0.242 1 94.19 436 LYS A O 1
ATOM 3486 N N . LYS A 1 437 ? 18.344 -22.312 0.269 1 93.44 437 LYS A N 1
ATOM 3487 C CA . LYS A 1 437 ? 19.25 -21.297 -0.23 1 93.44 437 LYS A CA 1
ATOM 3488 C C . LYS A 1 437 ? 18.984 -20.984 -1.699 1 93.44 437 LYS A C 1
ATOM 3490 O O . LYS A 1 437 ? 19.203 -19.844 -2.15 1 93.44 437 LYS A O 1
ATOM 3495 N N . VAL A 1 438 ? 18.484 -21.953 -2.408 1 95.31 438 VAL A N 1
ATOM 3496 C CA . VAL A 1 438 ? 18.406 -21.766 -3.854 1 95.31 438 VAL A CA 1
ATOM 3497 C C . VAL A 1 438 ? 16.953 -21.719 -4.289 1 95.31 438 VAL A C 1
ATOM 3499 O O . VAL A 1 438 ? 16.625 -21.188 -5.355 1 95.31 438 VAL A O 1
ATOM 3502 N N . ASP A 1 439 ? 16.109 -22.297 -3.516 1 93.88 439 ASP A N 1
ATOM 3503 C CA . ASP A 1 439 ? 14.68 -22.328 -3.838 1 93.88 439 ASP A CA 1
ATOM 3504 C C . ASP A 1 439 ? 13.898 -21.328 -2.982 1 93.88 439 ASP A C 1
ATOM 3506 O O . ASP A 1 439 ? 13.094 -21.719 -2.141 1 93.88 439 ASP A O 1
ATOM 3510 N N . ASN A 1 440 ? 14.047 -20.141 -3.207 1 94.56 440 ASN A N 1
ATOM 3511 C CA . ASN A 1 440 ? 13.336 -19.094 -2.484 1 94.56 440 ASN A CA 1
ATOM 3512 C C . ASN A 1 440 ? 12.594 -18.172 -3.436 1 94.56 440 ASN A C 1
ATOM 3514 O O . ASN A 1 440 ? 12.961 -18.047 -4.605 1 94.56 440 ASN A O 1
ATOM 3518 N N . TYR A 1 441 ? 11.5 -17.656 -2.998 1 96.12 441 TYR A N 1
ATOM 3519 C CA . TYR A 1 441 ? 10.625 -16.797 -3.787 1 96.12 441 TYR A CA 1
ATOM 3520 C C . TYR A 1 441 ? 10.477 -15.43 -3.135 1 96.12 441 TYR A C 1
ATOM 3522 O O . TYR A 1 441 ? 10.586 -15.305 -1.912 1 96.12 441 TYR A O 1
ATOM 3530 N N . VAL A 1 442 ? 10.203 -14.461 -3.955 1 95.56 442 VAL A N 1
ATOM 3531 C CA . VAL A 1 442 ? 10.055 -13.102 -3.451 1 95.56 442 VAL A CA 1
ATOM 3532 C C . VAL A 1 442 ? 8.75 -12.977 -2.668 1 95.56 442 VAL A C 1
ATOM 3534 O O . VAL A 1 442 ? 7.719 -13.516 -3.082 1 95.56 442 VAL A O 1
ATOM 3537 N N . PHE A 1 443 ? 8.82 -12.359 -1.527 1 97.31 443 PHE A N 1
ATOM 3538 C CA . PHE A 1 443 ? 7.66 -12.055 -0.695 1 97.31 443 PHE A CA 1
ATOM 3539 C C . PHE A 1 443 ? 7.602 -10.562 -0.386 1 97.31 443 PHE A C 1
ATOM 3541 O O . PHE A 1 443 ? 8.594 -9.969 0.046 1 97.31 443 PHE A O 1
ATOM 3548 N N . LYS A 1 444 ? 6.48 -9.969 -0.642 1 96.94 444 LYS A N 1
ATOM 3549 C CA . LYS A 1 444 ? 6.277 -8.562 -0.324 1 96.94 444 LYS A CA 1
ATOM 3550 C C . LYS A 1 444 ? 5.098 -8.375 0.625 1 96.94 444 LYS A C 1
ATOM 3552 O O . LYS A 1 444 ? 4.125 -9.125 0.565 1 96.94 444 LYS A O 1
ATOM 3557 N N . TYR A 1 445 ? 5.172 -7.473 1.517 1 97.31 445 TYR A N 1
ATOM 3558 C CA . TYR A 1 445 ? 4.133 -7.125 2.48 1 97.31 445 TYR A CA 1
ATOM 3559 C C . TYR A 1 445 ? 3.838 -5.629 2.449 1 97.31 445 TYR A C 1
ATOM 3561 O O . TYR A 1 445 ? 4.684 -4.816 2.828 1 97.31 445 TYR A O 1
ATOM 3569 N N . PHE A 1 446 ? 2.625 -5.215 2.109 1 96.62 446 PHE A N 1
ATOM 3570 C CA . PHE A 1 446 ? 2.27 -3.812 1.919 1 96.62 446 PHE A CA 1
ATOM 3571 C C . PHE A 1 446 ? 1.574 -3.258 3.156 1 96.62 446 PHE A C 1
ATOM 3573 O O . PHE A 1 446 ? 0.696 -3.91 3.725 1 96.62 446 PHE A O 1
ATOM 3580 N N . ILE A 1 447 ? 1.974 -2.062 3.557 1 96.25 447 ILE A N 1
ATOM 3581 C CA . ILE A 1 447 ? 1.368 -1.395 4.703 1 96.25 447 ILE A CA 1
ATOM 3582 C C . ILE A 1 447 ? 0.224 -0.499 4.238 1 96.25 447 ILE A C 1
ATOM 3584 O O . ILE A 1 447 ? 0.413 0.361 3.373 1 96.25 447 ILE A O 1
ATOM 3588 N N . THR A 1 448 ? -0.93 -0.668 4.824 1 93 448 THR A N 1
ATOM 3589 C CA . THR A 1 448 ? -2.104 0.024 4.305 1 93 448 THR A CA 1
ATOM 3590 C C . THR A 1 448 ? -2.473 1.208 5.195 1 93 448 THR A C 1
ATOM 3592 O O . THR A 1 448 ? -3.232 2.088 4.785 1 93 448 THR A O 1
ATOM 3595 N N . ASP A 1 449 ? -2.08 1.292 6.449 1 86 449 ASP A N 1
ATOM 3596 C CA . ASP A 1 449 ? -2.488 2.35 7.367 1 86 449 ASP A CA 1
ATOM 3597 C C . ASP A 1 449 ? -1.324 2.785 8.258 1 86 449 ASP A C 1
ATOM 3599 O O . ASP A 1 449 ? -0.339 2.059 8.398 1 86 449 ASP A O 1
ATOM 3603 N N . THR A 1 450 ? -1.502 4.047 8.594 1 78.94 450 THR A N 1
ATOM 3604 C CA . THR A 1 450 ? -0.554 4.574 9.57 1 78.94 450 THR A CA 1
ATOM 3605 C C . THR A 1 450 ? -1.11 4.449 10.984 1 78.94 450 THR A C 1
ATOM 3607 O O . THR A 1 450 ? -2.191 4.965 11.281 1 78.94 450 THR A O 1
ATOM 3610 N N . LEU A 1 451 ? -0.461 3.652 11.766 1 77.69 451 LEU A N 1
ATOM 3611 C CA . LEU A 1 451 ? -0.928 3.432 13.133 1 77.69 451 LEU A CA 1
ATOM 3612 C C . LEU A 1 451 ? -0.203 4.352 14.109 1 77.69 451 LEU A C 1
ATOM 3614 O O . LEU A 1 451 ? 1.005 4.566 13.984 1 77.69 451 LEU A O 1
ATOM 3618 N N . LYS A 1 452 ? -1.008 5.281 14.641 1 68.31 452 LYS A N 1
ATOM 3619 C CA . LYS A 1 452 ? -0.423 6.109 15.688 1 68.31 452 LYS A CA 1
ATOM 3620 C C . LYS A 1 452 ? -0.49 5.41 17.047 1 68.31 452 LYS A C 1
ATOM 3622 O O . LYS A 1 452 ? -1.351 4.555 17.266 1 68.31 452 LYS A O 1
ATOM 3627 N N . THR A 1 453 ? 0.576 5.598 17.781 1 60.94 453 THR A N 1
ATOM 3628 C CA . THR A 1 453 ? 0.604 5.062 19.141 1 60.94 453 THR A CA 1
ATOM 3629 C C . THR A 1 453 ? -0.606 5.547 19.938 1 60.94 453 THR A C 1
ATOM 3631 O O . THR A 1 453 ? -1.01 6.707 19.812 1 60.94 453 THR A O 1
ATOM 3634 N N . LYS A 1 454 ? -1.545 4.684 20.234 1 53.94 454 LYS A N 1
ATOM 3635 C CA . LYS A 1 454 ? -2.678 5.035 21.094 1 53.94 454 LYS A CA 1
ATOM 3636 C C . LYS A 1 454 ? -2.254 5.973 22.219 1 53.94 454 LYS A C 1
ATOM 3638 O O . LYS A 1 454 ? -1.388 5.633 23.031 1 53.94 454 LYS A O 1
ATOM 3643 N N . ASN A 1 455 ? -2.111 7.207 21.859 1 48.16 455 ASN A N 1
ATOM 3644 C CA . ASN A 1 455 ? -1.854 8.094 23 1 48.16 455 ASN A CA 1
ATOM 3645 C C . ASN A 1 455 ? -2.713 7.727 24.203 1 48.16 455 ASN A C 1
ATOM 3647 O O . ASN A 1 455 ? -3.83 7.23 24.047 1 48.16 455 ASN A O 1
ATOM 3651 N N . GLY A 1 456 ? -2.08 7.387 25.234 1 46.03 456 GLY A N 1
ATOM 3652 C CA . GLY A 1 456 ? -2.74 7.262 26.531 1 46.03 456 GLY A CA 1
ATOM 3653 C C . GLY A 1 456 ? -4.047 8.031 26.609 1 46.03 456 GLY A C 1
ATOM 3654 O O . GLY A 1 456 ? -4.387 8.781 25.688 1 46.03 456 GLY A O 1
ATOM 3655 N N . LEU A 1 457 ? -4.918 7.719 27.5 1 46.72 457 LEU A N 1
ATOM 3656 C CA . LEU A 1 457 ? -6.152 8.43 27.828 1 46.72 457 LEU A CA 1
ATOM 3657 C C . LEU A 1 457 ? -6 9.93 27.578 1 46.72 457 LEU A C 1
ATOM 3659 O O . LEU A 1 457 ? -5.035 10.539 28.031 1 46.72 457 LEU A O 1
ATOM 3663 N N . LYS A 1 458 ? -6.426 10.32 26.406 1 48.69 458 LYS A N 1
ATOM 3664 C CA . LYS A 1 458 ? -6.484 11.773 26.25 1 48.69 458 LYS A CA 1
ATOM 3665 C C . LYS A 1 458 ? -6.734 12.461 27.594 1 48.69 458 LYS A C 1
ATOM 3667 O O . LYS A 1 458 ? -7.617 12.055 28.344 1 48.69 458 LYS A O 1
ATOM 3672 N N . PRO A 1 459 ? -5.805 13.117 28.188 1 47.03 459 PRO A N 1
ATOM 3673 C CA . PRO A 1 459 ? -6.09 13.82 29.438 1 47.03 459 PRO A CA 1
ATOM 3674 C C . PRO A 1 459 ? -7.484 14.445 29.453 1 47.03 459 PRO A C 1
ATOM 3676 O O . PRO A 1 459 ? -8 14.844 28.406 1 47.03 459 PRO A O 1
ATOM 3679 N N . VAL A 1 460 ? -8.25 13.992 30.359 1 48.38 460 VAL A N 1
ATOM 3680 C CA . VAL A 1 460 ? -9.531 14.617 30.656 1 48.38 460 VAL A CA 1
ATOM 3681 C C . VAL A 1 460 ? -9.477 16.109 30.328 1 48.38 460 VAL A C 1
ATOM 3683 O O . VAL A 1 460 ? -8.586 16.812 30.781 1 48.38 460 VAL A O 1
ATOM 3686 N N . GLU A 1 461 ? -9.914 16.469 29.266 1 50.38 461 GLU A N 1
ATOM 3687 C CA . GLU A 1 461 ? -10.078 17.859 28.859 1 50.38 461 GLU A CA 1
ATOM 3688 C C . GLU A 1 461 ? -10.375 18.75 30.047 1 50.38 461 GLU A C 1
ATOM 3690 O O . GLU A 1 461 ? -11.305 18.5 30.812 1 50.38 461 GLU A O 1
ATOM 3695 N N . GLU A 1 462 ? -9.43 19.312 30.672 1 55.22 462 GLU A N 1
ATOM 3696 C CA . GLU A 1 462 ? -9.664 20.375 31.641 1 55.22 462 GLU A CA 1
ATOM 3697 C C . GLU A 1 462 ? -10.836 21.266 31.219 1 55.22 462 GLU A C 1
ATOM 3699 O O . GLU A 1 462 ? -11.086 21.453 30.031 1 55.22 462 GLU A O 1
ATOM 3704 N N . ASN A 1 463 ? -11.828 21.359 31.969 1 65.75 463 ASN A N 1
ATOM 3705 C CA . ASN A 1 463 ? -13.008 22.203 31.875 1 65.75 463 ASN A CA 1
ATOM 3706 C C . ASN A 1 463 ? -12.641 23.641 31.516 1 65.75 463 ASN A C 1
ATOM 3708 O O . ASN A 1 463 ? -12.609 24.516 32.375 1 65.75 463 ASN A O 1
ATOM 3712 N N . LYS A 1 464 ? -11.766 23.953 30.578 1 78.44 464 LYS A N 1
ATOM 3713 C CA . LYS A 1 464 ? -11.469 25.328 30.203 1 78.44 464 LYS A CA 1
ATOM 3714 C C . LYS A 1 464 ? -12.602 25.938 29.375 1 78.44 464 LYS A C 1
ATOM 3716 O O . LYS A 1 464 ? -13.281 25.219 28.625 1 78.44 464 LYS A O 1
ATOM 3721 N N . THR A 1 465 ? -12.883 27.25 29.719 1 84.12 465 THR A N 1
ATOM 3722 C CA . THR A 1 465 ? -13.859 27.969 28.906 1 84.12 465 THR A CA 1
ATOM 3723 C C . THR A 1 465 ? -13.305 28.266 27.516 1 84.12 465 THR A C 1
ATOM 3725 O O . THR A 1 465 ? -12.094 28.234 27.312 1 84.12 465 THR A O 1
ATOM 3728 N N . LYS A 1 466 ? -14.039 28.562 26.562 1 88 466 LYS A N 1
ATOM 3729 C CA . LYS A 1 466 ? -13.625 28.875 25.203 1 88 466 LYS A CA 1
ATOM 3730 C C . LYS A 1 466 ? -12.773 30.141 25.156 1 88 466 LYS A C 1
ATOM 3732 O O . LYS A 1 466 ? -11.859 30.266 24.344 1 88 466 LYS A O 1
ATOM 3737 N N . LEU A 1 467 ? -13.141 31.031 26.062 1 87.62 467 LEU A N 1
ATOM 3738 C CA . LEU A 1 467 ? -12.352 32.25 26.141 1 87.62 467 LEU A CA 1
ATOM 3739 C C . LEU A 1 467 ? -10.93 31.969 26.594 1 87.62 467 LEU A C 1
ATOM 3741 O O . LEU A 1 467 ? -9.977 32.562 26.062 1 87.62 467 LEU A O 1
ATOM 3745 N N . GLU A 1 468 ? -10.883 31.109 27.5 1 88.38 468 GLU A N 1
ATOM 3746 C CA . GLU A 1 468 ? -9.562 30.719 27.984 1 88.38 468 GLU A CA 1
ATOM 3747 C C . GLU A 1 468 ? -8.758 30.031 26.891 1 88.38 468 GLU A C 1
ATOM 3749 O O . GLU A 1 468 ? -7.562 30.266 26.734 1 88.38 468 GLU A O 1
ATOM 3754 N N . GLU A 1 469 ? -9.43 29.281 26.172 1 90.31 469 GLU A N 1
ATOM 3755 C CA . GLU A 1 469 ? -8.773 28.594 25.062 1 90.31 469 GLU A CA 1
ATOM 3756 C C . GLU A 1 469 ? -8.289 29.594 24.016 1 90.31 469 GLU A C 1
ATOM 3758 O O . GLU A 1 469 ? -7.223 29.422 23.438 1 90.31 469 GLU A O 1
ATOM 3763 N N . PHE A 1 470 ? -9.141 30.547 23.844 1 89.69 470 PHE A N 1
ATOM 3764 C CA . PHE A 1 470 ? -8.789 31.594 22.906 1 89.69 470 PHE A CA 1
ATOM 3765 C C . PHE A 1 470 ? -7.535 32.344 23.344 1 89.69 470 PHE A C 1
ATOM 3767 O O . PHE A 1 470 ? -6.609 32.531 22.562 1 89.69 470 PHE A O 1
ATOM 3774 N N . ASN A 1 471 ? -7.586 32.75 24.5 1 88.81 471 ASN A N 1
ATOM 3775 C CA . ASN A 1 471 ? -6.445 33.469 25.031 1 88.81 471 ASN A CA 1
ATOM 3776 C C . ASN A 1 471 ? -5.168 32.625 24.969 1 88.81 471 ASN A C 1
ATOM 3778 O O . ASN A 1 471 ? -4.09 33.156 24.672 1 88.81 471 ASN A O 1
ATOM 3782 N N . GLU A 1 472 ? -5.316 31.453 25.266 1 88.12 472 GLU A N 1
ATOM 3783 C CA . GLU A 1 472 ? -4.172 30.547 25.188 1 88.12 472 GLU A CA 1
ATOM 3784 C C . GLU A 1 472 ? -3.666 30.422 23.766 1 88.12 472 GLU A C 1
ATOM 3786 O O . GLU A 1 472 ? -2.455 30.406 23.516 1 88.12 472 GLU A O 1
ATOM 3791 N N . ALA A 1 473 ? -4.566 30.328 22.891 1 91.19 473 ALA A N 1
ATOM 3792 C CA . ALA A 1 473 ? -4.195 30.203 21.484 1 91.19 473 ALA A CA 1
ATOM 3793 C C . ALA A 1 473 ? -3.488 31.469 20.984 1 91.19 473 ALA A C 1
ATOM 3795 O O . ALA A 1 473 ? -2.531 31.391 20.203 1 91.19 473 ALA A O 1
ATOM 3796 N N . MET A 1 474 ? -3.959 32.562 21.391 1 91.06 474 MET A N 1
ATOM 3797 C CA . MET A 1 474 ? -3.352 33.844 21.031 1 91.06 474 MET A CA 1
ATOM 3798 C C . MET A 1 474 ? -1.935 33.938 21.578 1 91.06 474 MET A C 1
ATOM 3800 O O . MET A 1 474 ? -1.019 34.375 20.875 1 91.06 474 MET A O 1
ATOM 3804 N N . CYS A 1 475 ? -1.87 33.594 22.781 1 90.12 475 CYS A N 1
ATOM 3805 C CA . CYS A 1 475 ? -0.559 33.625 23.422 1 90.12 475 CYS A CA 1
ATOM 3806 C C . CYS A 1 475 ? 0.417 32.688 22.719 1 90.12 475 CYS A C 1
ATOM 3808 O O . CYS A 1 475 ? 1.562 33.062 22.453 1 90.12 475 CYS A O 1
ATOM 3810 N N . GLU A 1 476 ? -0.039 31.594 22.453 1 90.88 476 GLU A N 1
ATOM 3811 C CA . GLU A 1 476 ? 0.801 30.609 21.781 1 90.88 476 GLU A CA 1
ATOM 3812 C C . GLU A 1 476 ? 1.23 31.094 20.391 1 90.88 476 GLU A C 1
ATOM 3814 O O . GLU A 1 476 ? 2.369 30.875 19.984 1 90.88 476 GLU A O 1
ATOM 3819 N N . THR A 1 477 ? 0.338 31.688 19.734 1 92.88 477 THR A N 1
ATOM 3820 C CA . THR A 1 477 ? 0.652 32.219 18.406 1 92.88 477 THR A CA 1
ATOM 3821 C C . THR A 1 477 ? 1.712 33.312 18.516 1 92.88 477 THR A C 1
ATOM 3823 O O . THR A 1 477 ? 2.646 33.344 17.703 1 92.88 477 THR A O 1
ATOM 3826 N N . LYS A 1 478 ? 1.514 34.125 19.406 1 92.81 478 LYS A N 1
ATOM 3827 C CA . LYS A 1 478 ? 2.477 35.219 19.609 1 92.81 478 LYS A CA 1
ATOM 3828 C C . LYS A 1 478 ? 3.857 34.656 19.953 1 92.81 478 LYS A C 1
ATOM 3830 O O . LYS A 1 478 ? 4.871 35.156 19.438 1 92.81 478 LYS A O 1
ATOM 3835 N N . LEU A 1 479 ? 3.859 33.656 20.797 1 92.81 479 LEU A N 1
ATOM 3836 C CA . LEU A 1 479 ? 5.117 33.031 21.188 1 92.81 479 LEU A CA 1
ATOM 3837 C C . LEU A 1 479 ? 5.824 32.438 19.984 1 92.81 479 LEU A C 1
ATOM 3839 O O . LEU A 1 479 ? 7.031 32.594 19.812 1 92.81 479 LEU A O 1
ATOM 3843 N N . ASN A 1 480 ? 5.066 31.797 19.281 1 92.94 480 ASN A N 1
ATOM 3844 C CA . ASN A 1 480 ? 5.621 31.156 18.094 1 92.94 480 ASN A CA 1
ATOM 3845 C C . ASN A 1 480 ? 6.199 32.188 17.125 1 92.94 480 ASN A C 1
ATOM 3847 O O . ASN A 1 480 ? 7.242 31.938 16.516 1 92.94 480 ASN A O 1
ATOM 3851 N N . TRP A 1 481 ? 5.539 33.25 17.016 1 92.56 481 TRP A N 1
ATOM 3852 C CA . TRP A 1 481 ? 5.98 34.25 16.062 1 92.56 481 TRP A CA 1
ATOM 3853 C C . TRP A 1 481 ? 7.156 35.062 16.609 1 92.56 481 TRP A C 1
ATOM 3855 O O . TRP A 1 481 ? 7.945 35.625 15.844 1 92.56 481 TRP A O 1
ATOM 3865 N N . LEU A 1 482 ? 7.234 35.094 17.906 1 94.5 482 LEU A N 1
ATOM 3866 C CA . LEU A 1 482 ? 8.383 35.781 18.5 1 94.5 482 LEU A CA 1
ATOM 3867 C C . LEU A 1 482 ? 9.688 35.156 18.062 1 94.5 482 LEU A C 1
ATOM 3869 O O . LEU A 1 482 ? 10.68 35.844 17.828 1 94.5 482 LEU A O 1
ATOM 3873 N N . THR A 1 483 ? 9.656 33.875 17.906 1 93.5 483 THR A N 1
ATOM 3874 C CA . THR A 1 483 ? 10.852 33.156 17.484 1 93.5 483 THR A CA 1
ATOM 3875 C C . THR A 1 483 ? 11.109 33.344 16 1 93.5 483 THR A C 1
ATOM 3877 O O . THR A 1 483 ? 12.242 33.156 15.531 1 93.5 483 THR A O 1
ATOM 3880 N N . LYS A 1 484 ? 10.102 33.719 15.297 1 91.25 484 LYS A N 1
ATOM 3881 C CA . LYS A 1 484 ? 10.211 33.812 13.844 1 91.25 484 LYS A CA 1
ATOM 3882 C C . LYS A 1 484 ? 10.578 35.25 13.414 1 91.25 484 LYS A C 1
ATOM 3884 O O . LYS A 1 484 ? 11.148 35.438 12.336 1 91.25 484 LYS A O 1
ATOM 3889 N N . LEU A 1 485 ? 10.234 36.219 14.234 1 92.62 485 LEU A N 1
ATOM 3890 C CA . LEU A 1 485 ? 10.531 37.625 13.914 1 92.62 485 LEU A CA 1
ATOM 3891 C C . LEU A 1 485 ? 12.023 37.906 14.031 1 92.62 485 LEU A C 1
ATOM 3893 O O . LEU A 1 485 ? 12.711 37.281 14.867 1 92.62 485 LEU A O 1
ATOM 3897 N N . GLU A 1 486 ? 12.477 38.719 13.164 1 91.06 486 GLU A N 1
ATOM 3898 C CA . GLU A 1 486 ? 13.867 39.156 13.305 1 91.06 486 GLU A CA 1
ATOM 3899 C C . GLU A 1 486 ? 14.031 40.094 14.492 1 91.06 486 GLU A C 1
ATOM 3901 O O . GLU A 1 486 ? 13.141 40.875 14.789 1 91.06 486 GLU A O 1
ATOM 3906 N N . TYR A 1 487 ? 15.203 39.875 15.062 1 93.19 487 TYR A N 1
ATOM 3907 C CA . TYR A 1 487 ? 15.508 40.781 16.172 1 93.19 487 TYR A CA 1
ATOM 3908 C C . TYR A 1 487 ? 15.492 42.219 15.727 1 93.19 487 TYR A C 1
ATOM 3910 O O . TYR A 1 487 ? 16.172 42.594 14.766 1 93.19 487 TYR A O 1
ATOM 3918 N N . GLY A 1 488 ? 14.672 43.062 16.406 1 92.06 488 GLY A N 1
ATOM 3919 C CA . GLY A 1 488 ? 14.516 44.469 16.078 1 92.06 488 GLY A CA 1
ATOM 3920 C C . GLY A 1 488 ? 13.43 45.156 16.891 1 92.06 488 GLY A C 1
ATOM 3921 O O . GLY A 1 488 ? 13.094 44.688 18 1 92.06 488 GLY A O 1
ATOM 3922 N N . VAL A 1 489 ? 12.953 46.156 16.469 1 93.12 489 VAL A N 1
ATOM 3923 C CA . VAL A 1 489 ? 11.961 46.969 17.156 1 93.12 489 VAL A CA 1
ATOM 3924 C C . VAL A 1 489 ? 10.664 46.156 17.312 1 93.12 489 VAL A C 1
ATOM 3926 O O . VAL A 1 489 ? 10.078 46.125 18.391 1 93.12 489 VAL A O 1
ATOM 3929 N N . ASP A 1 490 ? 10.297 45.531 16.266 1 92.12 490 ASP A N 1
ATOM 3930 C CA . ASP A 1 490 ? 9.031 44.812 16.25 1 92.12 490 ASP A CA 1
ATOM 3931 C C . ASP A 1 490 ? 9.055 43.656 17.234 1 92.12 490 ASP A C 1
ATOM 3933 O O . ASP A 1 490 ? 8.078 43.406 17.953 1 92.12 490 ASP A O 1
ATOM 3937 N N . SER A 1 491 ? 10.141 42.906 17.25 1 95.25 491 SER A N 1
ATOM 3938 C CA . SER A 1 491 ? 10.242 41.781 18.172 1 95.25 491 SER A CA 1
ATOM 3939 C C . SER A 1 491 ? 10.305 42.25 19.609 1 95.25 491 SER A C 1
ATOM 3941 O O . SER A 1 491 ? 9.781 41.594 20.516 1 95.25 491 SER A O 1
ATOM 3943 N N . ASN A 1 492 ? 10.891 43.344 19.859 1 95.19 492 ASN A N 1
ATOM 3944 C CA . ASN A 1 492 ? 10.945 43.906 21.203 1 95.19 492 ASN A CA 1
ATOM 3945 C C . ASN A 1 492 ? 9.555 44.281 21.719 1 95.19 492 ASN A C 1
ATOM 3947 O O . ASN A 1 492 ? 9.234 44 22.875 1 95.19 492 ASN A O 1
ATOM 3951 N N . VAL A 1 493 ? 8.836 44.844 20.828 1 94.75 493 VAL A N 1
ATOM 3952 C CA . VAL A 1 493 ? 7.48 45.25 21.188 1 94.75 493 VAL A CA 1
ATOM 3953 C C . VAL A 1 493 ? 6.652 44 21.516 1 94.75 493 VAL A C 1
ATOM 3955 O O . VAL A 1 493 ? 5.898 43.969 22.484 1 94.75 493 VAL A O 1
ATOM 3958 N N . LEU A 1 494 ? 6.777 43.062 20.719 1 95.19 494 LEU A N 1
ATOM 3959 C CA . LEU A 1 494 ? 6.035 41.844 20.922 1 95.19 494 LEU A CA 1
ATOM 3960 C C . LEU A 1 494 ? 6.469 41.156 22.234 1 95.19 494 LEU A C 1
ATOM 3962 O O . LEU A 1 494 ? 5.633 40.625 22.969 1 95.19 494 LEU A O 1
ATOM 3966 N N . TYR A 1 495 ? 7.766 41.156 22.484 1 95.81 495 TYR A N 1
ATOM 3967 C CA . TYR A 1 495 ? 8.297 40.562 23.719 1 95.81 495 TYR A CA 1
ATOM 3968 C C . TYR A 1 495 ? 7.734 41.281 24.938 1 95.81 495 TYR A C 1
ATOM 3970 O O . TYR A 1 495 ? 7.277 40.625 25.891 1 95.81 495 TYR A O 1
ATOM 3978 N N . GLU A 1 496 ? 7.727 42.5 24.906 1 95.25 496 GLU A N 1
ATOM 3979 C CA . GLU A 1 496 ? 7.219 43.281 26.031 1 95.25 496 GLU A CA 1
ATOM 3980 C C . GLU A 1 496 ? 5.73 43.062 26.25 1 95.25 496 GLU A C 1
ATOM 3982 O O . GLU A 1 496 ? 5.273 42.938 27.391 1 95.25 496 GLU A O 1
ATOM 3987 N N . SER A 1 497 ? 5.043 43 25.172 1 93.69 497 SER A N 1
ATOM 3988 C CA . SER A 1 497 ? 3.609 42.719 25.25 1 93.69 497 SER A CA 1
ATOM 3989 C C . SER A 1 497 ? 3.338 41.375 25.875 1 93.69 497 SER A C 1
ATOM 3991 O O . SER A 1 497 ? 2.422 41.219 26.703 1 93.69 497 SER A O 1
ATOM 3993 N N . LEU A 1 498 ? 4.094 40.438 25.516 1 95.06 498 LEU A N 1
ATOM 3994 C CA . LEU A 1 498 ? 3.934 39.094 26.047 1 95.06 498 LEU A CA 1
ATOM 3995 C C . LEU A 1 498 ? 4.289 39.062 27.531 1 95.06 498 LEU A C 1
ATOM 3997 O O . LEU A 1 498 ? 3.643 38.344 28.297 1 95.06 498 LEU A O 1
ATOM 4001 N N . CYS A 1 499 ? 5.332 39.75 27.875 1 95 499 CYS A N 1
ATOM 4002 C CA . CYS A 1 499 ? 5.719 39.812 29.281 1 95 499 CYS A CA 1
ATOM 4003 C C . CYS A 1 499 ? 4.594 40.406 30.141 1 95 499 CYS A C 1
ATOM 4005 O O . CYS A 1 499 ? 4.289 39.875 31.203 1 95 499 CYS A O 1
ATOM 4007 N N . ASP A 1 500 ? 3.963 41.375 29.594 1 93.06 500 ASP A N 1
ATOM 4008 C CA . ASP A 1 500 ? 2.869 42.031 30.312 1 93.06 500 ASP A CA 1
ATOM 4009 C C . ASP A 1 500 ? 1.651 41.125 30.406 1 93.06 500 ASP A C 1
ATOM 4011 O O . ASP A 1 500 ? 1.035 41 31.469 1 93.06 500 ASP A O 1
ATOM 4015 N N . GLU A 1 501 ? 1.326 40.531 29.344 1 90.69 501 GLU A N 1
ATOM 4016 C CA . GLU A 1 501 ? 0.149 39.656 29.281 1 90.69 501 GLU A CA 1
ATOM 4017 C C . GLU A 1 501 ? 0.282 38.469 30.203 1 90.69 501 GLU A C 1
ATOM 4019 O O . GLU A 1 501 ? -0.715 37.969 30.734 1 90.69 501 GLU A O 1
ATOM 4024 N N . THR A 1 502 ? 1.451 37.969 30.406 1 91.19 502 THR A N 1
ATOM 4025 C CA . THR A 1 502 ? 1.651 36.781 31.219 1 91.19 502 THR A CA 1
ATOM 4026 C C . THR A 1 502 ? 2.109 37.156 32.625 1 91.19 502 THR A C 1
ATOM 4028 O O . THR A 1 502 ? 2.461 36.281 33.438 1 91.19 502 THR A O 1
ATOM 4031 N N . GLU A 1 503 ? 2.164 38.469 32.906 1 88.25 503 GLU A N 1
ATOM 4032 C CA . GLU A 1 503 ? 2.623 39 34.219 1 88.25 503 GLU A CA 1
ATOM 4033 C C . GLU A 1 503 ? 4.02 38.469 34.531 1 88.25 503 GLU A C 1
ATOM 4035 O O . GLU A 1 503 ? 4.316 38.188 35.688 1 88.25 503 GLU A O 1
ATOM 4040 N N . ASN A 1 504 ? 4.801 38.188 33.438 1 88.69 504 ASN A N 1
ATOM 4041 C CA . ASN A 1 504 ? 6.176 37.688 33.562 1 88.69 504 ASN A CA 1
ATOM 4042 C C . ASN A 1 504 ? 6.25 36.375 34.312 1 88.69 504 ASN A C 1
ATOM 4044 O O . ASN A 1 504 ? 7.164 36.188 35.125 1 88.69 504 ASN A O 1
ATOM 4048 N N . LYS A 1 505 ? 5.27 35.656 34.094 1 90.12 505 LYS A N 1
ATOM 4049 C CA . LYS A 1 505 ? 5.234 34.406 34.812 1 90.12 505 LYS A CA 1
ATOM 4050 C C . LYS A 1 505 ? 5.434 33.219 33.875 1 90.12 505 LYS A C 1
ATOM 4052 O O . LYS A 1 505 ? 5.496 32.062 34.312 1 90.12 505 LYS A O 1
ATOM 4057 N N . ASN A 1 506 ? 5.48 33.531 32.656 1 93.19 506 ASN A N 1
ATOM 4058 C CA . ASN A 1 506 ? 5.652 32.5 31.641 1 93.19 506 ASN A CA 1
ATOM 4059 C C . ASN A 1 506 ? 7.09 32.438 31.125 1 93.19 506 ASN A C 1
ATOM 4061 O O . ASN A 1 506 ? 7.516 33.312 30.375 1 93.19 506 ASN A O 1
ATOM 4065 N N . SER A 1 507 ? 7.746 31.406 31.484 1 94.56 507 SER A N 1
ATOM 4066 C CA . SER A 1 507 ? 9.156 31.281 31.141 1 94.56 507 SER A CA 1
ATOM 4067 C C . SER A 1 507 ? 9.344 31.141 29.641 1 94.56 507 SER A C 1
ATOM 4069 O O . SER A 1 507 ? 10.391 31.516 29.094 1 94.56 507 SER A O 1
ATOM 4071 N N . LEU A 1 508 ? 8.344 30.641 28.969 1 94.25 508 LEU A N 1
ATOM 4072 C CA . LEU A 1 508 ? 8.438 30.391 27.531 1 94.25 508 LEU A CA 1
ATOM 4073 C C . LEU A 1 508 ? 8.594 31.703 26.766 1 94.25 508 LEU A C 1
ATOM 4075 O O . LEU A 1 508 ? 9.18 31.734 25.672 1 94.25 508 LEU A O 1
ATOM 4079 N N . VAL A 1 509 ? 8.125 32.781 27.297 1 95.88 509 VAL A N 1
ATOM 4080 C CA . VAL A 1 509 ? 8.219 34.094 26.672 1 95.88 509 VAL A CA 1
ATOM 4081 C C . VAL A 1 509 ? 9.68 34.5 26.547 1 95.88 509 VAL A C 1
ATOM 4083 O O . VAL A 1 509 ? 10.125 34.938 25.484 1 95.88 509 VAL A O 1
ATOM 4086 N N . HIS A 1 510 ? 10.375 34.281 27.625 1 96.81 510 HIS A N 1
ATOM 4087 C CA . HIS A 1 510 ? 11.781 34.688 27.672 1 96.81 510 HIS A CA 1
ATOM 4088 C C . HIS A 1 510 ? 12.648 33.781 26.828 1 96.81 510 HIS A C 1
ATOM 4090 O O . HIS A 1 510 ? 13.625 34.219 26.219 1 96.81 510 HIS A O 1
ATOM 4096 N N . ILE A 1 511 ? 12.289 32.531 26.797 1 96.12 511 ILE A N 1
ATOM 4097 C CA . ILE A 1 511 ? 13.023 31.594 25.969 1 96.12 511 ILE A CA 1
ATOM 4098 C C . ILE A 1 511 ? 12.836 31.953 24.5 1 96.12 511 ILE A C 1
ATOM 4100 O O . ILE A 1 511 ? 13.805 31.953 23.734 1 96.12 511 ILE A O 1
ATOM 4104 N N . SER A 1 512 ? 11.602 32.25 24.125 1 96.12 512 SER A N 1
ATOM 4105 C CA . SER A 1 512 ? 11.328 32.625 22.75 1 96.12 512 SER A CA 1
ATOM 4106 C C . SER A 1 512 ? 12.07 33.906 22.391 1 96.12 512 SER A C 1
ATOM 4108 O O . SER A 1 512 ? 12.516 34.062 21.25 1 96.12 512 SER A O 1
ATOM 4110 N N . TRP A 1 513 ? 12.188 34.75 23.344 1 96.75 513 TRP A N 1
ATOM 4111 C CA . TRP A 1 513 ? 12.914 36 23.141 1 96.75 513 TRP A CA 1
ATOM 4112 C C . TRP A 1 513 ? 14.398 35.75 22.891 1 96.75 513 TRP A C 1
ATOM 4114 O O . TRP A 1 513 ? 15 36.312 21.984 1 96.75 513 TRP A O 1
ATOM 4124 N N . ILE A 1 514 ? 14.93 34.812 23.641 1 96.75 514 ILE A N 1
ATOM 4125 C CA . ILE A 1 514 ? 16.328 34.438 23.469 1 96.75 514 ILE A CA 1
ATOM 4126 C C . ILE A 1 514 ? 16.531 33.875 22.062 1 96.75 514 ILE A C 1
ATOM 4128 O O . ILE A 1 514 ? 17.516 34.219 21.406 1 96.75 514 ILE A O 1
ATOM 4132 N N . GLN A 1 515 ? 15.625 33.125 21.656 1 95.12 515 GLN A N 1
ATOM 4133 C CA . GLN A 1 515 ? 15.719 32.5 20.344 1 95.12 515 GLN A CA 1
ATOM 4134 C C . GLN A 1 515 ? 15.547 33.531 19.219 1 95.12 515 GLN A C 1
ATOM 4136 O O . GLN A 1 515 ? 16.078 33.344 18.125 1 95.12 515 GLN A O 1
ATOM 4141 N N . CYS A 1 516 ? 14.766 34.531 19.547 1 95.62 516 CYS A N 1
ATOM 4142 C CA . CYS A 1 516 ? 14.609 35.625 18.594 1 95.62 516 CYS A CA 1
ATOM 4143 C C . CYS A 1 516 ? 15.906 36.406 18.438 1 95.62 516 CYS A C 1
ATOM 4145 O O . CYS A 1 516 ? 16.312 36.719 17.312 1 95.62 516 CYS A O 1
ATOM 4147 N N . ILE A 1 517 ? 16.562 36.656 19.547 1 95.88 517 ILE A N 1
ATOM 4148 C CA . ILE A 1 517 ? 17.797 37.438 19.531 1 95.88 517 ILE A CA 1
ATOM 4149 C C . ILE A 1 517 ? 18.906 36.625 18.844 1 95.88 517 ILE A C 1
ATOM 4151 O O . ILE A 1 517 ? 19.656 37.156 18.031 1 95.88 517 ILE A O 1
ATOM 4155 N N . GLU A 1 518 ? 18.984 35.344 19.172 1 93.38 518 GLU A N 1
ATOM 4156 C CA . GLU A 1 518 ? 20 34.469 18.625 1 93.38 518 GLU A CA 1
ATOM 4157 C C . GLU A 1 518 ? 19.375 33.156 18.141 1 93.38 518 GLU A C 1
ATOM 4159 O O . GLU A 1 518 ? 19.359 32.156 18.875 1 93.38 518 GLU A O 1
ATOM 4164 N N . PRO A 1 519 ? 18.922 33.219 16.938 1 91.88 519 PRO A N 1
ATOM 4165 C CA . PRO A 1 519 ? 18.359 31.984 16.391 1 91.88 519 PRO A CA 1
ATOM 4166 C C . PRO A 1 519 ? 19.359 30.859 16.312 1 91.88 519 PRO A C 1
ATOM 4168 O O . PRO A 1 519 ? 20.578 31.094 16.266 1 91.88 519 PRO A O 1
ATOM 4171 N N . GLU A 1 520 ? 18.844 29.734 16.266 1 87.31 520 GLU A N 1
ATOM 4172 C CA . GLU A 1 520 ? 19.656 28.531 16.297 1 87.31 520 GLU A CA 1
ATOM 4173 C C . GLU A 1 520 ? 20.641 28.5 15.125 1 87.31 520 GLU A C 1
ATOM 4175 O O . GLU A 1 520 ? 21.766 28.047 15.273 1 87.31 520 GLU A O 1
ATOM 4180 N N . ASP A 1 521 ? 20.188 29.016 14.039 1 84.12 521 ASP A N 1
ATOM 4181 C CA . ASP A 1 521 ? 21 28.906 12.828 1 84.12 521 ASP A CA 1
ATOM 4182 C C . ASP A 1 521 ? 22.016 30.047 12.742 1 84.12 521 ASP A C 1
ATOM 4184 O O . ASP A 1 521 ? 22.859 30.062 11.852 1 84.12 521 ASP A O 1
ATOM 4188 N N . LYS A 1 522 ? 22.016 30.969 13.688 1 85.19 522 LYS A N 1
ATOM 4189 C CA . LYS A 1 522 ? 22.938 32.094 13.641 1 85.19 522 LYS A CA 1
ATOM 4190 C C . LYS A 1 522 ? 23.797 32.188 14.898 1 85.19 522 LYS A C 1
ATOM 4192 O O . LYS A 1 522 ? 24.297 33.25 15.258 1 85.19 522 LYS A O 1
ATOM 4197 N N . LYS A 1 523 ? 23.906 31.094 15.5 1 88.25 523 LYS A N 1
ATOM 4198 C CA . LYS A 1 523 ? 24.75 31.047 16.688 1 88.25 523 LYS A CA 1
ATOM 4199 C C . LYS A 1 523 ? 26.219 31.281 16.312 1 88.25 523 LYS A C 1
ATOM 4201 O O . LYS A 1 523 ? 26.688 30.797 15.289 1 88.25 523 LYS A O 1
ATOM 4206 N N . LYS A 1 524 ? 26.812 32.031 17.156 1 88.06 524 LYS A N 1
ATOM 4207 C CA . LYS A 1 524 ? 28.219 32.344 16.906 1 88.06 524 LYS A CA 1
ATOM 4208 C C . LYS A 1 524 ? 29.141 31.422 17.688 1 88.06 524 LYS A C 1
ATOM 4210 O O . LYS A 1 524 ? 28.969 31.234 18.891 1 88.06 524 LYS A O 1
ATOM 4215 N N . PHE A 1 525 ? 30.047 30.875 16.969 1 91.44 525 PHE A N 1
ATOM 4216 C CA . PHE A 1 525 ? 31.047 30.016 17.594 1 91.44 525 PHE A CA 1
ATOM 4217 C C . PHE A 1 525 ? 32.375 30.766 17.797 1 91.44 525 PHE A C 1
ATOM 4219 O O . PHE A 1 525 ? 32.562 31.859 17.25 1 91.44 525 PHE A O 1
ATOM 4226 N N . PRO A 1 526 ? 33.281 30.344 18.719 1 88.69 526 PRO A N 1
ATOM 4227 C CA . PRO A 1 526 ? 34.531 31.047 19.016 1 88.69 526 PRO A CA 1
ATOM 4228 C C . PRO A 1 526 ? 35.375 31.297 17.781 1 88.69 526 PRO A C 1
ATOM 4230 O O . PRO A 1 526 ? 36.312 32.125 17.797 1 88.69 526 PRO A O 1
ATOM 4233 N N . ASN A 1 527 ? 35.094 30.828 16.594 1 73.12 527 ASN A N 1
ATOM 4234 C CA . ASN A 1 527 ? 35.906 31.016 15.398 1 73.12 527 ASN A CA 1
ATOM 4235 C C . ASN A 1 527 ? 35.594 32.344 14.711 1 73.12 527 ASN A C 1
ATOM 4237 O O . ASN A 1 527 ? 36.031 32.562 13.578 1 73.12 527 ASN A O 1
ATOM 4241 N N . PHE A 1 528 ? 34.875 33.25 15.438 1 65.5 528 PHE A N 1
ATOM 4242 C CA . PHE A 1 528 ? 34.406 34.438 14.734 1 65.5 528 PHE A CA 1
ATOM 4243 C C . PHE A 1 528 ? 35.312 35.625 15.086 1 65.5 528 PHE A C 1
ATOM 4245 O O . PHE A 1 528 ? 36.125 35.562 16 1 65.5 528 PHE A O 1
ATOM 4252 N N . SER A 1 529 ? 35.156 36.625 14.203 1 67.56 529 SER A N 1
ATOM 4253 C CA . SER A 1 529 ? 35.844 37.906 14.406 1 67.56 529 SER A CA 1
ATOM 4254 C C . SER A 1 529 ? 35.188 38.719 15.508 1 67.56 529 SER A C 1
ATOM 4256 O O . SER A 1 529 ? 33.969 38.656 15.688 1 67.56 529 SER A O 1
ATOM 4258 N N . MET A 1 530 ? 36.031 39.281 16.422 1 69.12 530 MET A N 1
ATOM 4259 C CA . MET A 1 530 ? 35.594 40.125 17.531 1 69.12 530 MET A CA 1
ATOM 4260 C C . MET A 1 530 ? 34.625 41.188 17.047 1 69.12 530 MET A C 1
ATOM 4262 O O . MET A 1 530 ? 33.75 41.625 17.797 1 69.12 530 MET A O 1
ATOM 4266 N N . LYS A 1 531 ? 34.75 41.531 15.805 1 70.19 531 LYS A N 1
ATOM 4267 C CA . LYS A 1 531 ? 33.938 42.594 15.227 1 70.19 531 LYS A CA 1
ATOM 4268 C C . LYS A 1 531 ? 32.469 42.156 15.094 1 70.19 531 LYS A C 1
ATOM 4270 O O . LYS A 1 531 ? 31.562 42.969 15.031 1 70.19 531 LYS A O 1
ATOM 4275 N N . ASP A 1 532 ? 32.281 40.875 15.336 1 76.94 532 ASP A N 1
ATOM 4276 C CA . ASP A 1 532 ? 30.938 40.344 15.07 1 76.94 532 ASP A CA 1
ATOM 4277 C C . ASP A 1 532 ? 30.141 40.188 16.359 1 76.94 532 ASP A C 1
ATOM 4279 O O . ASP A 1 532 ? 28.953 39.844 16.328 1 76.94 532 ASP A O 1
ATOM 4283 N N . ILE A 1 533 ? 30.812 40.469 17.453 1 82.94 533 ILE A N 1
ATOM 4284 C CA . ILE A 1 533 ? 30.156 40.25 18.734 1 82.94 533 ILE A CA 1
ATOM 4285 C C . ILE A 1 533 ? 29.359 41.5 19.109 1 82.94 533 ILE A C 1
ATOM 4287 O O . ILE A 1 533 ? 29.891 42.625 19.109 1 82.94 533 ILE A O 1
ATOM 4291 N N . ASP A 1 534 ? 28.141 41.344 19.281 1 89.38 534 ASP A N 1
ATOM 4292 C CA . ASP A 1 534 ? 27.234 42.406 19.719 1 89.38 534 ASP A CA 1
ATOM 4293 C C . ASP A 1 534 ? 26.984 42.344 21.219 1 89.38 534 ASP A C 1
ATOM 4295 O O . ASP A 1 534 ? 26.109 41.594 21.672 1 89.38 534 ASP A O 1
ATOM 4299 N N . VAL A 1 535 ? 27.672 43.156 21.984 1 93 535 VAL A N 1
ATOM 4300 C CA . VAL A 1 535 ? 27.672 43.094 23.438 1 93 535 VAL A CA 1
ATOM 4301 C C . VAL A 1 535 ? 26.266 43.375 23.953 1 93 535 VAL A C 1
ATOM 4303 O O . VAL A 1 535 ? 25.828 42.812 24.953 1 93 535 VAL A O 1
ATOM 4306 N N . GLU A 1 536 ? 25.547 44.25 23.375 1 93.5 536 GLU A N 1
ATOM 4307 C CA . GLU A 1 536 ? 24.188 44.594 23.812 1 93.5 536 GLU A CA 1
ATOM 4308 C C . GLU A 1 536 ? 23.25 43.406 23.688 1 93.5 536 GLU A C 1
ATOM 4310 O O . GLU A 1 536 ? 22.438 43.156 24.578 1 93.5 536 GLU A O 1
ATOM 4315 N N . LYS A 1 537 ? 23.375 42.719 22.594 1 94.06 537 LYS A N 1
ATOM 4316 C CA . LYS A 1 537 ? 22.562 41.5 22.406 1 94.06 537 LYS A CA 1
ATOM 4317 C C . LYS A 1 537 ? 22.875 40.469 23.453 1 94.06 537 LYS A C 1
ATOM 4319 O O . LYS A 1 537 ? 21.984 39.781 23.969 1 94.06 537 LYS A O 1
ATOM 4324 N N . ILE A 1 538 ? 24.125 40.344 23.734 1 95.94 538 ILE A N 1
ATOM 4325 C CA . ILE A 1 538 ? 24.578 39.344 24.719 1 95.94 538 ILE A CA 1
ATOM 4326 C C . ILE A 1 538 ? 24 39.688 26.094 1 95.94 538 ILE A C 1
ATOM 4328 O O . ILE A 1 538 ? 23.531 38.781 26.797 1 95.94 538 ILE A O 1
ATOM 4332 N N . LYS A 1 539 ? 24.016 40.875 26.438 1 96.62 539 LYS A N 1
ATOM 4333 C CA . LYS A 1 539 ? 23.484 41.312 27.719 1 96.62 539 LYS A CA 1
ATOM 4334 C C . LYS A 1 539 ? 21.984 41.062 27.797 1 96.62 539 LYS A C 1
ATOM 4336 O O . LYS A 1 539 ? 21.453 40.719 28.859 1 96.62 539 LYS A O 1
ATOM 4341 N N . LYS A 1 540 ? 21.312 41.25 26.703 1 96.81 540 LYS A N 1
ATOM 4342 C CA . LYS A 1 540 ? 19.875 41 26.656 1 96.81 540 LYS A CA 1
ATOM 4343 C C . LYS A 1 540 ? 19.578 39.5 26.828 1 96.81 540 LYS A C 1
ATOM 4345 O O . LYS A 1 540 ? 18.594 39.125 27.469 1 96.81 540 LYS A O 1
ATOM 4350 N N . ILE A 1 541 ? 20.406 38.688 26.25 1 97.69 541 ILE A N 1
ATOM 4351 C CA . ILE A 1 541 ? 20.25 37.25 26.422 1 97.69 541 ILE A CA 1
ATOM 4352 C C . ILE A 1 541 ? 20.422 36.875 27.891 1 97.69 541 ILE A C 1
ATOM 4354 O O . ILE A 1 541 ? 19.625 36.094 28.438 1 97.69 541 ILE A O 1
ATOM 4358 N N . ILE A 1 542 ? 21.406 37.438 28.531 1 98.06 542 ILE A N 1
ATOM 4359 C CA . ILE A 1 542 ? 21.672 37.156 29.938 1 98.06 542 ILE A CA 1
ATOM 4360 C C . ILE A 1 542 ? 20.484 37.625 30.781 1 98.06 542 ILE A C 1
ATOM 4362 O O . ILE A 1 542 ? 20.047 36.906 31.688 1 98.06 542 ILE A O 1
ATOM 4366 N N . SER A 1 543 ? 19.984 38.781 30.453 1 97.56 543 SER A N 1
ATOM 4367 C CA . SER A 1 543 ? 18.844 39.312 31.188 1 97.56 543 SER A CA 1
ATOM 4368 C C . SER A 1 543 ? 17.609 38.438 31.031 1 97.56 543 SER A C 1
ATOM 4370 O O . SER A 1 543 ? 16.891 38.188 32 1 97.56 543 SER A O 1
ATOM 4372 N N . ALA A 1 544 ? 17.328 38.062 29.828 1 97.62 544 ALA A N 1
ATOM 4373 C CA . ALA A 1 544 ? 16.188 37.188 29.562 1 97.62 544 ALA A CA 1
ATOM 4374 C C . ALA A 1 544 ? 16.328 35.875 30.281 1 97.62 544 ALA A C 1
ATOM 4376 O O . ALA A 1 544 ? 15.352 35.312 30.812 1 97.62 544 ALA A O 1
ATOM 4377 N N . ALA A 1 545 ? 17.5 35.281 30.25 1 98.19 545 ALA A N 1
ATOM 4378 C CA . ALA A 1 545 ? 17.75 34.031 30.938 1 98.19 545 ALA A CA 1
ATOM 4379 C C . ALA A 1 545 ? 17.531 34.156 32.438 1 98.19 545 ALA A C 1
ATOM 4381 O O . ALA A 1 545 ? 16.984 33.281 33.094 1 98.19 545 ALA A O 1
ATOM 4382 N N . ASN A 1 546 ? 18.031 35.281 32.969 1 97.62 546 ASN A N 1
ATOM 4383 C CA . ASN A 1 546 ? 17.828 35.531 34.375 1 97.62 546 ASN A CA 1
ATOM 4384 C C . ASN A 1 546 ? 16.359 35.594 34.75 1 97.62 546 ASN A C 1
ATOM 4386 O O . ASN A 1 546 ? 15.953 35.188 35.812 1 97.62 546 ASN A O 1
ATOM 4390 N N . ALA A 1 547 ? 15.555 36.125 33.875 1 97.31 547 ALA A N 1
ATOM 4391 C CA . ALA A 1 547 ? 14.109 36.188 34.094 1 97.31 547 ALA A CA 1
ATOM 4392 C C . ALA A 1 547 ? 13.523 34.781 34.188 1 97.31 547 ALA A C 1
ATOM 4394 O O . ALA A 1 547 ? 12.656 34.531 35.031 1 97.31 547 ALA A O 1
ATOM 4395 N N . VAL A 1 548 ? 13.984 33.938 33.375 1 97.69 548 VAL A N 1
ATOM 4396 C CA . VAL A 1 548 ? 13.523 32.531 33.375 1 97.69 548 VAL A CA 1
ATOM 4397 C C . VAL A 1 548 ? 13.883 31.906 34.719 1 97.69 548 VAL A C 1
ATOM 4399 O O . VAL A 1 548 ? 13.07 31.188 35.312 1 97.69 548 VAL A O 1
ATOM 4402 N N . LEU A 1 549 ? 15.086 32.188 35.188 1 96.75 549 LEU A N 1
ATOM 4403 C CA . LEU A 1 549 ? 15.578 31.609 36.406 1 96.75 549 LEU A CA 1
ATOM 4404 C C . LEU A 1 549 ? 14.773 32.125 37.625 1 96.75 549 LEU A C 1
ATOM 4406 O O . LEU A 1 549 ? 14.648 31.406 38.625 1 96.75 549 LEU A O 1
ATOM 4410 N N . THR A 1 550 ? 14.227 33.281 37.469 1 95.5 550 THR A N 1
ATOM 4411 C CA . THR A 1 550 ? 13.406 33.844 38.531 1 95.5 550 THR A CA 1
ATOM 4412 C C . THR A 1 550 ? 12.016 33.219 38.531 1 95.5 550 THR A C 1
ATOM 4414 O O . THR A 1 550 ? 11.383 33.094 39.594 1 95.5 550 THR A O 1
ATOM 4417 N N . ILE A 1 551 ? 11.57 32.844 37.438 1 95.75 551 ILE A N 1
ATOM 4418 C CA . ILE A 1 551 ? 10.219 32.281 37.281 1 95.75 551 ILE A CA 1
ATOM 4419 C C . ILE A 1 551 ? 10.203 30.828 37.719 1 95.75 551 ILE A C 1
ATOM 4421 O O . ILE A 1 551 ? 9.25 30.375 38.375 1 95.75 551 ILE A O 1
ATOM 4425 N N . ILE A 1 552 ? 11.234 30.094 37.375 1 96.31 552 ILE A N 1
ATOM 4426 C CA . ILE A 1 552 ? 11.242 28.656 37.594 1 96.31 552 ILE A CA 1
ATOM 4427 C C . ILE A 1 552 ? 11.914 28.359 38.938 1 96.31 552 ILE A C 1
ATOM 4429 O O . ILE A 1 552 ? 13.062 28.75 39.156 1 96.31 552 ILE A O 1
ATOM 4433 N N . ASP A 1 553 ? 11.18 27.75 39.781 1 94.88 553 ASP A N 1
ATOM 4434 C CA . ASP A 1 553 ? 11.766 27.312 41.031 1 94.88 553 ASP A CA 1
ATOM 4435 C C . ASP A 1 553 ? 12.578 26.031 40.844 1 94.88 553 ASP A C 1
ATOM 4437 O O . ASP A 1 553 ? 12.023 24.938 40.812 1 94.88 553 ASP A O 1
ATOM 4441 N N . GLN A 1 554 ? 13.852 26.141 40.844 1 94.75 554 GLN A N 1
ATOM 4442 C CA . GLN A 1 554 ? 14.758 25.031 40.562 1 94.75 554 GLN A CA 1
ATOM 4443 C C . GLN A 1 554 ? 14.656 23.938 41.625 1 94.75 554 GLN A C 1
ATOM 4445 O O . GLN A 1 554 ? 14.75 22.75 41.312 1 94.75 554 GLN A O 1
ATOM 4450 N N . ASP A 1 555 ? 14.406 24.359 42.844 1 93.88 555 ASP A N 1
ATOM 4451 C CA . ASP A 1 555 ? 14.312 23.375 43.938 1 93.88 555 ASP A CA 1
ATOM 4452 C C . ASP A 1 555 ? 13.07 22.5 43.781 1 93.88 555 ASP A C 1
ATOM 4454 O O . ASP A 1 555 ? 13.125 21.297 43.969 1 93.88 555 ASP A O 1
ATOM 4458 N N . ASP A 1 556 ? 12.023 23.188 43.438 1 94 556 ASP A N 1
ATOM 4459 C CA . ASP A 1 556 ? 10.781 22.453 43.188 1 94 556 ASP A CA 1
ATOM 4460 C C . ASP A 1 556 ? 10.93 21.469 42.031 1 94 556 ASP A C 1
ATOM 4462 O O . ASP A 1 556 ? 10.391 20.359 42.062 1 94 556 ASP A O 1
ATOM 4466 N N . LEU A 1 557 ? 11.547 21.953 41.031 1 94.81 557 LEU A N 1
ATOM 4467 C CA . LEU A 1 557 ? 11.758 21.109 39.844 1 94.81 557 LEU A CA 1
ATOM 4468 C C . LEU A 1 557 ? 12.625 19.906 40.188 1 94.81 557 LEU A C 1
ATOM 4470 O O . LEU A 1 557 ? 12.344 18.797 39.781 1 94.81 557 LEU A O 1
ATOM 4474 N N . LEU A 1 558 ? 13.672 20.078 41 1 93.69 558 LEU A N 1
ATOM 4475 C CA . LEU A 1 558 ? 14.547 18.984 41.406 1 93.69 558 LEU A CA 1
ATOM 4476 C C . LEU A 1 558 ? 13.797 18.016 42.312 1 93.69 558 LEU A C 1
ATOM 4478 O O . LEU A 1 558 ? 14 16.797 42.219 1 93.69 558 LEU A O 1
ATOM 4482 N N . ALA A 1 559 ? 12.977 18.609 43.125 1 92.75 559 ALA A N 1
ATOM 4483 C CA . ALA A 1 559 ? 12.18 17.766 44.031 1 92.75 559 ALA A CA 1
ATOM 4484 C C . ALA A 1 559 ? 11.234 16.875 43.219 1 92.75 559 ALA A C 1
ATOM 4486 O O . ALA A 1 559 ? 11.016 15.719 43.594 1 92.75 559 ALA A O 1
ATOM 4487 N N . PHE A 1 560 ? 10.672 17.516 42.312 1 93.19 560 PHE A N 1
ATOM 4488 C CA . PHE A 1 560 ? 9.758 16.75 41.469 1 93.19 560 PHE A CA 1
ATOM 4489 C C . PHE A 1 560 ? 10.469 15.547 40.844 1 93.19 560 PHE A C 1
ATOM 4491 O O . PHE A 1 560 ? 9.938 14.438 40.844 1 93.19 560 PHE A O 1
ATOM 4498 N N . TYR A 1 561 ? 11.641 15.695 40.219 1 90.81 561 TYR A N 1
ATOM 4499 C CA . TYR A 1 561 ? 12.359 14.633 39.531 1 90.81 561 TYR A CA 1
ATOM 4500 C C . TYR A 1 561 ? 12.984 13.656 40.531 1 90.81 561 TYR A C 1
ATOM 4502 O O . TYR A 1 561 ? 13.484 12.602 40.125 1 90.81 561 TYR A O 1
ATOM 4510 N N . GLY A 1 562 ? 12.852 14 41.781 1 87 562 GLY A N 1
ATOM 4511 C CA . GLY A 1 562 ? 13.273 13.094 42.844 1 87 562 GLY A CA 1
ATOM 4512 C C . GLY A 1 562 ? 12.219 12.07 43.219 1 87 562 GLY A C 1
ATOM 4513 O O . GLY A 1 562 ? 12.516 11.062 43.844 1 87 562 GLY A O 1
ATOM 4514 N N . ILE A 1 563 ? 10.984 12.383 42.75 1 87.31 563 ILE A N 1
ATOM 4515 C CA . ILE A 1 563 ? 9.883 11.477 43.031 1 87.31 563 ILE A CA 1
ATOM 4516 C C . ILE A 1 563 ? 10.047 10.18 42.25 1 87.31 563 ILE A C 1
ATOM 4518 O O . ILE A 1 563 ? 10.125 10.203 41 1 87.31 563 ILE A O 1
ATOM 4522 N N . LYS A 1 564 ? 10.078 8.969 42.75 1 81.44 564 LYS A N 1
ATOM 4523 C CA . LYS A 1 564 ? 10.289 7.688 42.094 1 81.44 564 LYS A CA 1
ATOM 4524 C C . LYS A 1 564 ? 9 7.184 41.469 1 81.44 564 LYS A C 1
ATOM 4526 O O . LYS A 1 564 ? 9.023 6.664 40.344 1 81.44 564 LYS A O 1
ATOM 4531 N N . SER A 1 565 ? 7.859 7.281 42.188 1 81 565 SER A N 1
ATOM 4532 C CA . SER A 1 565 ? 6.562 6.855 41.688 1 81 565 SER A CA 1
ATOM 4533 C C . SER A 1 565 ? 5.473 7.863 42.031 1 81 565 SER A C 1
ATOM 4535 O O . SER A 1 565 ? 5.094 8 43.188 1 81 565 SER A O 1
ATOM 4537 N N . ASP A 1 566 ? 5.156 8.625 41.031 1 79.06 566 ASP A N 1
ATOM 4538 C CA . ASP A 1 566 ? 4.09 9.609 41.219 1 79.06 566 ASP A CA 1
ATOM 4539 C C . ASP A 1 566 ? 2.717 8.969 41.031 1 79.06 566 ASP A C 1
ATOM 4541 O O . ASP A 1 566 ? 2.348 8.57 39.938 1 79.06 566 ASP A O 1
ATOM 4545 N N . GLN A 1 567 ? 1.882 8.734 42 1 79.56 567 GLN A N 1
ATOM 4546 C CA . GLN A 1 567 ? 0.607 8.023 41.938 1 79.56 567 GLN A CA 1
ATOM 4547 C C . GLN A 1 567 ? -0.56 9 41.812 1 79.56 567 GLN A C 1
ATOM 4549 O O . GLN A 1 567 ? -1.723 8.594 41.875 1 79.56 567 GLN A O 1
ATOM 4554 N N . ARG A 1 568 ? -0.228 10.273 41.531 1 79.69 568 ARG A N 1
ATOM 4555 C CA . ARG A 1 568 ? -1.293 11.266 41.406 1 79.69 568 ARG A CA 1
ATOM 4556 C C . ARG A 1 568 ? -2.047 11.094 40.094 1 79.69 568 ARG A C 1
ATOM 4558 O O . ARG A 1 568 ? -1.48 10.633 39.094 1 79.69 568 ARG A O 1
ATOM 4565 N N . PRO A 1 569 ? -3.436 11.227 40.156 1 80.38 569 PRO A N 1
ATOM 4566 C CA . PRO A 1 569 ? -4.25 11.062 38.938 1 80.38 569 PRO A CA 1
ATOM 4567 C C . PRO A 1 569 ? -3.746 11.906 37.781 1 80.38 569 PRO A C 1
ATOM 4569 O O . PRO A 1 569 ? -3.836 11.484 36.625 1 80.38 569 PRO A O 1
ATOM 4572 N N . GLU A 1 570 ? -3.066 13.102 38.156 1 83.06 570 GLU A N 1
ATOM 4573 C CA . GLU A 1 570 ? -2.635 13.977 37.062 1 83.06 570 GLU A CA 1
ATOM 4574 C C . GLU A 1 570 ? -1.137 13.836 36.812 1 83.06 570 GLU A C 1
ATOM 4576 O O . GLU A 1 570 ? -0.501 14.766 36.312 1 83.06 570 GLU A O 1
ATOM 4581 N N . ALA A 1 571 ? -0.695 12.695 37.25 1 83.81 571 ALA A N 1
ATOM 4582 C CA . ALA A 1 571 ? 0.748 12.477 37.188 1 83.81 571 ALA A CA 1
ATOM 4583 C C . ALA A 1 571 ? 1.279 12.711 35.781 1 83.81 571 ALA A C 1
ATOM 4585 O O . ALA A 1 571 ? 2.342 13.312 35.594 1 83.81 571 ALA A O 1
ATOM 4586 N N . SER A 1 572 ? 0.625 12.32 34.812 1 82.88 572 SER A N 1
ATOM 4587 C CA . SER A 1 572 ? 1.079 12.477 33.438 1 82.88 572 SER A CA 1
ATOM 4588 C C . SER A 1 572 ? 1.129 13.945 33.031 1 82.88 572 SER A C 1
ATOM 4590 O O . SER A 1 572 ? 2.07 14.375 32.344 1 82.88 572 SER A O 1
ATOM 4592 N N . LYS A 1 573 ? 0.117 14.641 33.438 1 83.5 573 LYS A N 1
ATOM 4593 C CA . LYS A 1 573 ? 0.062 16.062 33.125 1 83.5 573 LYS A CA 1
ATOM 4594 C C . LYS A 1 573 ? 1.178 16.828 33.812 1 83.5 573 LYS A C 1
ATOM 4596 O O . LYS A 1 573 ? 1.794 17.719 33.25 1 83.5 573 LYS A O 1
ATOM 4601 N N . LEU A 1 574 ? 1.403 16.484 35 1 88.56 574 LEU A N 1
ATOM 4602 C CA . LEU A 1 574 ? 2.461 17.125 35.781 1 88.56 574 LEU A CA 1
ATOM 4603 C C . LEU A 1 574 ? 3.828 16.844 35.188 1 88.56 574 LEU A C 1
ATOM 4605 O O . LEU A 1 574 ? 4.699 17.719 35.156 1 88.56 574 LEU A O 1
ATOM 4609 N N . LYS A 1 575 ? 3.955 15.703 34.75 1 90.12 575 LYS A N 1
ATOM 4610 C CA . LYS A 1 575 ? 5.227 15.352 34.125 1 90.12 575 LYS A CA 1
ATOM 4611 C C . LYS A 1 575 ? 5.473 16.188 32.875 1 90.12 575 LYS A C 1
ATOM 4613 O O . LYS A 1 575 ? 6.57 16.719 32.688 1 90.12 575 LYS A O 1
ATOM 4618 N N . ILE A 1 576 ? 4.484 16.328 32.094 1 89.25 576 ILE A N 1
ATOM 4619 C CA . ILE A 1 576 ? 4.613 17.094 30.844 1 89.25 576 ILE A CA 1
ATOM 4620 C C . ILE A 1 576 ? 4.957 18.547 31.188 1 89.25 576 ILE A C 1
ATOM 4622 O O . ILE A 1 576 ? 5.844 19.141 30.562 1 89.25 576 ILE A O 1
ATOM 4626 N N . SER A 1 577 ? 4.258 19.078 32.188 1 90.25 577 SER A N 1
ATOM 4627 C CA . SER A 1 577 ? 4.477 20.469 32.594 1 90.25 577 SER A CA 1
ATOM 4628 C C . SER A 1 577 ? 5.879 20.672 33.156 1 90.25 577 SER A C 1
ATOM 4630 O O . SER A 1 577 ? 6.562 21.625 32.812 1 90.25 577 SER A O 1
ATOM 4632 N N . ASN A 1 578 ? 6.285 19.734 33.969 1 92.31 578 ASN A N 1
ATOM 4633 C CA . ASN A 1 578 ? 7.605 19.859 34.594 1 92.31 578 ASN A CA 1
ATOM 4634 C C . ASN A 1 578 ? 8.719 19.609 33.562 1 92.31 578 ASN A C 1
ATOM 4636 O O . ASN A 1 578 ? 9.789 20.203 33.656 1 92.31 578 ASN A O 1
ATOM 4640 N N . ASP A 1 579 ? 8.438 18.781 32.688 1 93.75 579 ASP A N 1
ATOM 4641 C CA . ASP A 1 579 ? 9.414 18.562 31.609 1 93.75 579 ASP A CA 1
ATOM 4642 C C . ASP A 1 579 ? 9.617 19.828 30.797 1 93.75 579 ASP A C 1
ATOM 4644 O O . ASP A 1 579 ? 10.742 20.141 30.391 1 93.75 579 ASP A O 1
ATOM 4648 N N . ARG A 1 580 ? 8.555 20.453 30.578 1 93 580 ARG A N 1
ATOM 4649 C CA . ARG A 1 580 ? 8.641 21.719 29.844 1 93 580 ARG A CA 1
ATOM 4650 C C . ARG A 1 580 ? 9.461 22.75 30.625 1 93 580 ARG A C 1
ATOM 4652 O O . ARG A 1 580 ? 10.305 23.438 30.047 1 93 580 ARG A O 1
ATOM 4659 N N . LEU A 1 581 ? 9.188 22.859 31.859 1 94.75 581 LEU A N 1
ATOM 4660 C CA . LEU A 1 581 ? 9.922 23.797 32.719 1 94.75 581 LEU A CA 1
ATOM 4661 C C . LEU A 1 581 ? 11.406 23.438 32.75 1 94.75 581 LEU A C 1
ATOM 4663 O O . LEU A 1 581 ? 12.266 24.312 32.688 1 94.75 581 LEU A O 1
ATOM 4667 N N . LYS A 1 582 ? 11.617 22.172 32.844 1 95.44 582 LYS A N 1
ATOM 4668 C CA . LYS A 1 582 ? 13 21.703 32.875 1 95.44 582 LYS A CA 1
ATOM 4669 C C . LYS A 1 582 ? 13.719 22.078 31.578 1 95.44 582 LYS A C 1
ATOM 4671 O O . LYS A 1 582 ? 14.844 22.578 31.609 1 95.44 582 LYS A O 1
ATOM 4676 N N . ASN A 1 583 ? 13.086 21.875 30.5 1 95.56 583 ASN A N 1
ATOM 4677 C CA . ASN A 1 583 ? 13.672 22.219 29.203 1 95.56 583 ASN A CA 1
ATOM 4678 C C . ASN A 1 583 ? 13.938 23.719 29.094 1 95.56 583 ASN A C 1
ATOM 4680 O O . ASN A 1 583 ? 14.977 24.125 28.562 1 95.56 583 ASN A O 1
ATOM 4684 N N . ASN A 1 584 ? 13.023 24.5 29.562 1 96.12 584 ASN A N 1
ATOM 4685 C CA . ASN A 1 584 ? 13.195 25.938 29.562 1 96.12 584 ASN A CA 1
ATOM 4686 C C . ASN A 1 584 ? 14.383 26.375 30.422 1 96.12 584 ASN A C 1
ATOM 4688 O O . ASN A 1 584 ? 15.148 27.25 30.047 1 96.12 584 ASN A O 1
ATOM 4692 N N . LEU A 1 585 ? 14.445 25.703 31.547 1 96.88 585 LEU A N 1
ATOM 4693 C CA . LEU A 1 585 ? 15.523 26.031 32.469 1 96.88 585 LEU A CA 1
ATOM 4694 C C . LEU A 1 585 ? 16.891 25.703 31.859 1 96.88 585 LEU A C 1
ATOM 4696 O O . LEU A 1 585 ? 17.797 26.531 31.906 1 96.88 585 LEU A O 1
ATOM 4700 N N . ILE A 1 586 ? 16.969 24.578 31.25 1 96.75 586 ILE A N 1
ATOM 4701 C CA . ILE A 1 586 ? 18.219 24.141 30.656 1 96.75 586 ILE A CA 1
ATOM 4702 C C . ILE A 1 586 ? 18.594 25.062 29.5 1 96.75 586 ILE A C 1
ATOM 4704 O O . ILE A 1 586 ? 19.766 25.469 29.391 1 96.75 586 ILE A O 1
ATOM 4708 N N . GLU A 1 587 ? 17.625 25.391 28.719 1 96.69 587 GLU A N 1
ATOM 4709 C CA . GLU A 1 587 ? 17.875 26.297 27.609 1 96.69 587 GLU A CA 1
ATOM 4710 C C . GLU A 1 587 ? 18.344 27.656 28.109 1 96.69 587 GLU A C 1
ATOM 4712 O O . GLU A 1 587 ? 19.312 28.234 27.594 1 96.69 587 GLU A O 1
ATOM 4717 N N . ALA A 1 588 ? 17.703 28.172 29.125 1 97.69 588 ALA A N 1
ATOM 4718 C CA . ALA A 1 588 ? 18.031 29.484 29.672 1 97.69 588 ALA A CA 1
ATOM 4719 C C . ALA A 1 588 ? 19.438 29.484 30.266 1 97.69 588 ALA A C 1
ATOM 4721 O O . ALA A 1 588 ? 20.234 30.391 29.984 1 97.69 588 ALA A O 1
ATOM 4722 N N . LEU A 1 589 ? 19.734 28.484 31.047 1 97.94 589 LEU A N 1
ATOM 4723 C CA . LEU A 1 589 ? 21.031 28.406 31.703 1 97.94 589 LEU A CA 1
ATOM 4724 C C . LEU A 1 589 ? 22.141 28.25 30.656 1 97.94 589 LEU A C 1
ATOM 4726 O O . LEU A 1 589 ? 23.188 28.891 30.766 1 97.94 589 LEU A O 1
ATOM 4730 N N . SER A 1 590 ? 21.906 27.438 29.719 1 97.69 590 SER A N 1
ATOM 4731 C CA . SER A 1 590 ? 22.922 27.188 28.703 1 97.69 590 SER A CA 1
ATOM 4732 C C . SER A 1 590 ? 23.172 28.422 27.859 1 97.69 590 SER A C 1
ATOM 4734 O O . SER A 1 590 ? 24.328 28.75 27.562 1 97.69 590 SER A O 1
ATOM 4736 N N . ARG A 1 591 ? 22.109 29.062 27.453 1 97.38 591 ARG A N 1
ATOM 4737 C CA . ARG A 1 591 ? 22.266 30.281 26.656 1 97.38 591 ARG A CA 1
ATOM 4738 C C . ARG A 1 591 ? 22.906 31.391 27.469 1 97.38 591 ARG A C 1
ATOM 4740 O O . ARG A 1 591 ? 23.703 32.156 26.938 1 97.38 591 ARG A O 1
ATOM 4747 N N . LYS A 1 592 ? 22.562 31.516 28.75 1 98.06 592 LYS A N 1
ATOM 4748 C CA . LYS A 1 592 ? 23.203 32.469 29.656 1 98.06 592 LYS A CA 1
ATOM 4749 C C . LYS A 1 592 ? 24.688 32.219 29.781 1 98.06 592 LYS A C 1
ATOM 4751 O O . LYS A 1 592 ? 25.5 33.125 29.656 1 98.06 592 LYS A O 1
ATOM 4756 N N . GLY A 1 593 ? 24.953 30.969 30.047 1 98 593 GLY A N 1
ATOM 4757 C CA . GLY A 1 593 ? 26.359 30.594 30.172 1 98 593 GLY A CA 1
ATOM 4758 C C . GLY A 1 593 ? 27.172 30.906 28.922 1 98 593 GLY A C 1
ATOM 4759 O O . GLY A 1 593 ? 28.266 31.453 29.016 1 98 593 GLY A O 1
ATOM 4760 N N . ALA A 1 594 ? 26.688 30.547 27.797 1 97 594 ALA A N 1
ATOM 4761 C CA . ALA A 1 594 ? 27.375 30.828 26.547 1 97 594 ALA A CA 1
ATOM 4762 C C . ALA A 1 594 ? 27.531 32.344 26.344 1 97 594 ALA A C 1
ATOM 4764 O O . ALA A 1 594 ? 28.594 32.812 25.906 1 97 594 ALA A O 1
ATOM 4765 N N . ALA A 1 595 ? 26.516 33.094 26.609 1 97 595 ALA A N 1
ATOM 4766 C CA . ALA A 1 595 ? 26.562 34.531 26.484 1 97 595 ALA A CA 1
ATOM 4767 C C . ALA A 1 595 ? 27.609 35.125 27.422 1 97 595 ALA A C 1
ATOM 4769 O O . ALA A 1 595 ? 28.359 36.031 27.031 1 97 595 ALA A O 1
ATOM 4770 N N . MET A 1 596 ? 27.672 34.656 28.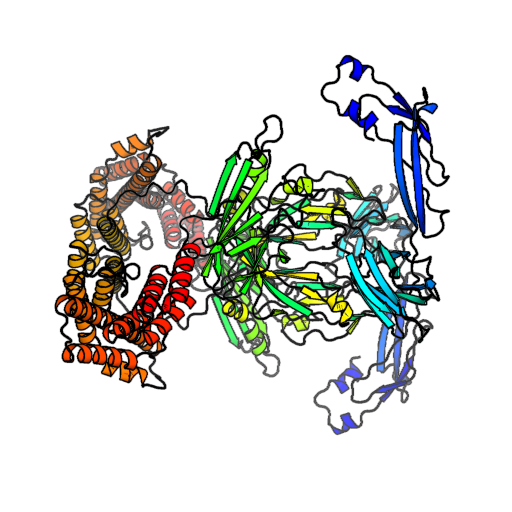641 1 97.75 596 MET A N 1
ATOM 4771 C CA . MET A 1 596 ? 28.672 35.094 29.609 1 97.75 596 MET A CA 1
ATOM 4772 C C . MET A 1 596 ? 30.078 34.781 29.109 1 97.75 596 MET A C 1
ATOM 4774 O O . MET A 1 596 ? 31 35.594 29.281 1 97.75 596 MET A O 1
ATOM 4778 N N . CYS A 1 597 ? 30.219 33.656 28.562 1 96.81 597 CYS A N 1
ATOM 4779 C CA . CYS A 1 597 ? 31.516 33.281 27.984 1 96.81 597 CYS A CA 1
ATOM 4780 C C . CYS A 1 597 ? 31.891 34.25 26.859 1 96.81 597 CYS A C 1
ATOM 4782 O O . CYS A 1 597 ? 33.062 34.656 26.75 1 96.81 597 CYS A O 1
ATOM 4784 N N . GLN A 1 598 ? 30.938 34.531 26 1 95.19 598 GLN A N 1
ATOM 4785 C CA . GLN A 1 598 ? 31.172 35.469 24.891 1 95.19 598 GLN A CA 1
ATOM 4786 C C . GLN A 1 598 ? 31.594 36.844 25.406 1 95.19 598 GLN A C 1
ATOM 4788 O O . GLN A 1 598 ? 32.5 37.469 24.875 1 95.19 598 GLN A O 1
ATOM 4793 N N . LEU A 1 599 ? 30.906 37.281 26.422 1 94.38 599 LEU A N 1
ATOM 4794 C CA . LEU A 1 599 ? 31.234 38.594 27.031 1 94.38 599 LEU A CA 1
ATOM 4795 C C . LEU A 1 599 ? 32.625 38.562 27.625 1 94.38 599 LEU A C 1
ATOM 4797 O O . LEU A 1 599 ? 33.375 39.531 27.469 1 94.38 599 LEU A O 1
ATOM 4801 N N . TYR A 1 600 ? 32.938 37.531 28.328 1 95 600 TYR A N 1
ATOM 4802 C CA . TYR A 1 600 ? 34.281 37.375 28.891 1 95 600 TYR A CA 1
ATOM 4803 C C . TYR A 1 600 ? 35.344 37.406 27.797 1 95 600 TYR A C 1
ATOM 4805 O O . TYR A 1 600 ? 36.344 38.094 27.938 1 95 600 TYR A O 1
ATOM 4813 N N . TYR A 1 601 ? 35.094 36.594 26.828 1 91.75 601 TYR A N 1
ATOM 4814 C CA . TYR A 1 601 ? 36.031 36.5 25.719 1 91.75 601 TYR A CA 1
ATOM 4815 C C . TYR A 1 601 ? 36.25 37.844 25.062 1 91.75 601 TYR A C 1
ATOM 4817 O O . TYR A 1 601 ? 37.406 38.219 24.781 1 91.75 601 TYR A O 1
ATOM 4825 N N . TYR A 1 602 ? 35.188 38.562 24.828 1 91.12 602 TYR A N 1
ATOM 4826 C CA . TYR A 1 602 ? 35.25 39.875 24.234 1 91.12 602 TYR A CA 1
ATOM 4827 C C . TYR A 1 602 ? 36.094 40.812 25.094 1 91.12 602 TYR A C 1
ATOM 4829 O O . TYR A 1 602 ? 36.969 41.531 24.578 1 91.12 602 TYR A O 1
ATOM 4837 N N . ASN A 1 603 ? 35.844 40.844 26.359 1 91.69 603 ASN A N 1
ATOM 4838 C CA . ASN A 1 603 ? 36.562 41.688 27.281 1 91.69 603 ASN A CA 1
ATOM 4839 C C . ASN A 1 603 ? 38.031 41.312 27.391 1 91.69 603 ASN A C 1
ATOM 4841 O O . ASN A 1 603 ? 38.938 42.156 27.438 1 91.69 603 ASN A O 1
ATOM 4845 N N . PHE A 1 604 ? 38.219 40.062 27.469 1 90.88 604 PHE A N 1
ATOM 4846 C CA . PHE A 1 604 ? 39.594 39.562 27.562 1 90.88 604 PHE A CA 1
ATOM 4847 C C . PHE A 1 604 ? 40.406 39.938 26.344 1 90.88 604 PHE A C 1
ATOM 4849 O O . PHE A 1 604 ? 41.562 40.344 26.453 1 90.88 604 PHE A O 1
ATOM 4856 N N . MET A 1 605 ? 39.844 39.812 25.219 1 86.69 605 MET A N 1
ATOM 4857 C CA . MET A 1 605 ? 40.562 40.125 23.969 1 86.69 605 MET A CA 1
ATOM 4858 C C . MET A 1 605 ? 40.844 41.625 23.859 1 86.69 605 MET A C 1
ATOM 4860 O O . MET A 1 605 ? 41.844 42.031 23.297 1 86.69 605 MET A O 1
ATOM 4864 N N . ASN A 1 606 ? 40 42.438 24.391 1 87 606 ASN A N 1
ATOM 4865 C CA . ASN A 1 606 ? 40.156 43.875 24.312 1 87 606 ASN A CA 1
ATOM 4866 C C . ASN A 1 606 ? 41.094 44.406 25.406 1 87 606 ASN A C 1
ATOM 4868 O O . ASN A 1 606 ? 41.875 45.344 25.172 1 87 606 ASN A O 1
ATOM 4872 N N . THR A 1 607 ? 41.094 43.812 26.594 1 91 607 THR A N 1
ATOM 4873 C CA . THR A 1 607 ? 41.844 44.344 27.719 1 91 607 THR A CA 1
ATOM 4874 C C . THR A 1 607 ? 43.031 43.469 28.062 1 91 607 THR A C 1
ATOM 4876 O O . THR A 1 607 ? 43.969 43.906 28.75 1 91 607 THR A O 1
ATOM 4879 N N . LYS A 1 608 ? 43.031 42.156 27.766 1 88.56 608 LYS A N 1
ATOM 4880 C CA . LYS A 1 608 ? 44.031 41.156 28.078 1 88.56 608 LYS A CA 1
ATOM 4881 C C . LYS A 1 608 ? 44.125 40.906 29.578 1 88.56 608 LYS A C 1
ATOM 4883 O O . LYS A 1 608 ? 45.156 40.5 30.094 1 88.56 608 LYS A O 1
ATOM 4888 N N . ILE A 1 609 ? 43.031 41.25 30.234 1 91.44 609 ILE A N 1
ATOM 4889 C CA . ILE A 1 609 ? 42.969 41.031 31.688 1 91.44 609 ILE A CA 1
ATOM 4890 C C . ILE A 1 609 ? 42.062 39.844 31.984 1 91.44 609 ILE A C 1
ATOM 4892 O O . ILE A 1 609 ? 40.938 39.781 31.516 1 91.44 609 ILE A O 1
ATOM 4896 N N . LYS A 1 610 ? 42.625 38.969 32.719 1 91.44 610 LYS A N 1
ATOM 4897 C CA . LYS A 1 610 ? 41.875 37.812 33.125 1 91.44 610 LYS A CA 1
ATOM 4898 C C . LYS A 1 610 ? 41 38.125 34.344 1 91.44 610 LYS A C 1
ATOM 4900 O O . LYS A 1 610 ? 41.531 38.5 35.406 1 91.44 610 LYS A O 1
ATOM 4905 N N . ASP A 1 611 ? 39.719 38.031 34.219 1 93.38 611 ASP A N 1
ATOM 4906 C CA . ASP A 1 611 ? 38.781 38.219 35.344 1 93.38 611 ASP A CA 1
ATOM 4907 C C . ASP A 1 611 ? 38.375 36.875 35.938 1 93.38 611 ASP A C 1
ATOM 4909 O O . ASP A 1 611 ? 37.375 36.281 35.562 1 93.38 611 ASP A O 1
ATOM 4913 N N . GLU A 1 612 ? 39.031 36.469 36.969 1 93.56 612 GLU A N 1
ATOM 4914 C CA . GLU A 1 612 ? 38.844 35.156 37.594 1 93.56 612 GLU A CA 1
ATOM 4915 C C . GLU A 1 612 ? 37.469 35.062 38.281 1 93.56 612 GLU A C 1
ATOM 4917 O O . GLU A 1 612 ? 36.875 33.969 38.344 1 93.56 612 GLU A O 1
ATOM 4922 N N . SER A 1 613 ? 37.094 36.156 38.781 1 94.44 613 SER A N 1
ATOM 4923 C CA . SER A 1 613 ? 35.781 36.188 39.469 1 94.44 613 SER A CA 1
ATOM 4924 C C . SER A 1 613 ? 34.656 35.906 38.5 1 94.44 613 SER A C 1
ATOM 4926 O O . SER A 1 613 ? 33.719 35.188 38.812 1 94.44 613 SER A O 1
ATOM 4928 N N . TYR A 1 614 ? 34.781 36.531 37.375 1 95.44 614 TYR A N 1
ATOM 4929 C CA . TYR A 1 614 ? 33.75 36.344 36.344 1 95.44 614 TYR A CA 1
ATOM 4930 C C . TYR A 1 614 ? 33.781 34.906 35.812 1 95.44 614 TYR A C 1
ATOM 4932 O O . TYR A 1 614 ? 32.719 34.312 35.531 1 95.44 614 TYR A O 1
ATOM 4940 N N . LEU A 1 615 ? 34.875 34.281 35.656 1 96.62 615 LEU A N 1
ATOM 4941 C CA . LEU A 1 615 ? 35.031 32.906 35.219 1 96.62 615 LEU A CA 1
ATOM 4942 C C . LEU A 1 615 ? 34.344 31.953 36.188 1 96.62 615 LEU A C 1
ATOM 4944 O O . LEU A 1 615 ? 33.75 30.953 35.812 1 96.62 615 LEU A O 1
ATOM 4948 N N . GLN A 1 616 ? 34.5 32.281 37.438 1 96.69 616 GLN A N 1
ATOM 4949 C CA . GLN A 1 616 ? 33.875 31.469 38.469 1 96.69 616 GLN A CA 1
ATOM 4950 C C . GLN A 1 616 ? 32.344 31.531 38.344 1 96.69 616 GLN A C 1
ATOM 4952 O O . GLN A 1 616 ? 31.656 30.531 38.594 1 96.69 616 GLN A O 1
ATOM 4957 N N . GLU A 1 617 ? 31.844 32.688 38.094 1 97.12 617 GLU A N 1
ATOM 4958 C CA . GLU A 1 617 ? 30.406 32.812 37.875 1 97.12 617 GLU A CA 1
ATOM 4959 C C . GLU A 1 617 ? 29.938 31.953 36.719 1 97.12 617 GLU A C 1
ATOM 4961 O O . GLU A 1 617 ? 28.844 31.359 36.781 1 97.12 617 GLU A O 1
ATOM 4966 N N . ILE A 1 618 ? 30.719 31.938 35.625 1 98.06 618 ILE A N 1
ATOM 4967 C CA . ILE A 1 618 ? 30.406 31.094 34.469 1 98.06 618 ILE A CA 1
ATOM 4968 C C . ILE A 1 618 ? 30.406 29.625 34.906 1 98.06 618 ILE A C 1
ATOM 4970 O O . ILE A 1 618 ? 29.516 28.875 34.531 1 98.06 618 ILE A O 1
ATOM 4974 N N . ASP A 1 619 ? 31.328 29.219 35.688 1 97.44 619 ASP A N 1
ATOM 4975 C CA . ASP A 1 619 ? 31.422 27.844 36.156 1 97.44 619 ASP A CA 1
ATOM 4976 C C . ASP A 1 619 ? 30.219 27.484 37.031 1 97.44 619 ASP A C 1
ATOM 4978 O O . ASP A 1 619 ? 29.75 26.344 36.969 1 97.44 619 ASP A O 1
ATOM 4982 N N . ASP A 1 620 ? 29.797 28.453 37.781 1 97.06 620 ASP A N 1
ATOM 4983 C CA . ASP A 1 620 ? 28.625 28.219 38.594 1 97.06 620 ASP A CA 1
ATOM 4984 C C . ASP A 1 620 ? 27.391 27.938 37.75 1 97.06 620 ASP A C 1
ATOM 4986 O O . ASP A 1 620 ? 26.547 27.109 38.125 1 97.06 620 ASP A O 1
ATOM 4990 N N . VAL A 1 621 ? 27.266 28.672 36.688 1 97.75 621 VAL A N 1
ATOM 4991 C CA . VAL A 1 621 ? 26.141 28.438 35.781 1 97.75 621 VAL A CA 1
ATOM 4992 C C . VAL A 1 621 ? 26.25 27.047 35.156 1 97.75 621 VAL A C 1
ATOM 4994 O O . VAL A 1 621 ? 25.234 26.344 35.031 1 97.75 621 VAL A O 1
ATOM 4997 N N . TRP A 1 622 ? 27.406 26.688 34.719 1 96.56 622 TRP A N 1
ATOM 4998 C CA . TRP A 1 622 ? 27.625 25.359 34.156 1 96.56 622 TRP A CA 1
ATOM 4999 C C . TRP A 1 622 ? 27.25 24.266 35.156 1 96.56 622 TRP A C 1
ATOM 5001 O O . TRP A 1 622 ? 26.609 23.281 34.781 1 96.56 622 TRP A O 1
ATOM 5011 N N . LEU A 1 623 ? 27.594 24.453 36.406 1 95.44 623 LEU A N 1
ATOM 5012 C CA . LEU A 1 623 ? 27.281 23.484 37.469 1 95.44 623 LEU A CA 1
ATOM 5013 C C . LEU A 1 623 ? 25.766 23.391 37.656 1 95.44 623 LEU A C 1
ATOM 5015 O O . LEU A 1 623 ? 25.234 22.312 37.938 1 95.44 623 LEU A O 1
ATOM 5019 N N . GLN A 1 624 ? 25.141 24.484 37.531 1 95.44 624 GLN A N 1
ATOM 5020 C CA . GLN A 1 624 ? 23.688 24.5 37.656 1 95.44 624 GLN A CA 1
ATOM 5021 C C . GLN A 1 624 ? 23.016 23.688 36.562 1 95.44 624 GLN A C 1
ATOM 5023 O O . GLN A 1 624 ? 22.047 22.984 36.781 1 95.44 624 GLN A O 1
ATOM 5028 N N . VAL A 1 625 ? 23.516 23.859 35.312 1 96.56 625 VAL A N 1
ATOM 5029 C CA . VAL A 1 625 ? 22.953 23.109 34.219 1 96.56 625 VAL A CA 1
ATOM 5030 C C . VAL A 1 625 ? 23.109 21.609 34.469 1 96.56 625 VAL A C 1
ATOM 5032 O O . VAL A 1 625 ? 22.172 20.844 34.219 1 96.56 625 VAL A O 1
ATOM 5035 N N . ILE A 1 626 ? 24.203 21.172 35 1 94.12 626 ILE A N 1
ATOM 5036 C CA . ILE A 1 626 ? 24.531 19.766 35.125 1 94.12 626 ILE A CA 1
ATOM 5037 C C . ILE A 1 626 ? 23.719 19.141 36.281 1 94.12 626 ILE A C 1
ATOM 5039 O O . ILE A 1 626 ? 23.656 17.922 36.406 1 94.12 626 ILE A O 1
ATOM 5043 N N . CYS A 1 627 ? 23.094 20 37.062 1 93.88 627 CYS A N 1
ATOM 5044 C CA . CYS A 1 627 ? 22.172 19.484 38.062 1 93.88 627 CYS A CA 1
ATOM 5045 C C . CYS A 1 627 ? 20.953 18.859 37.406 1 93.88 627 CYS A C 1
ATOM 5047 O O . CYS A 1 627 ? 20.312 17.984 38 1 93.88 627 CYS A O 1
ATOM 5049 N N . PHE A 1 628 ? 20.719 19.281 36.25 1 94.25 628 PHE A N 1
ATOM 5050 C CA . PHE A 1 628 ? 19.469 18.875 35.625 1 94.25 628 PHE A CA 1
ATOM 5051 C C . PHE A 1 628 ? 19.719 17.969 34.438 1 94.25 628 PHE A C 1
ATOM 5053 O O . PHE A 1 628 ? 18.828 17.219 34 1 94.25 628 PHE A O 1
ATOM 5060 N N . ILE A 1 629 ? 20.812 18.094 33.812 1 92.75 629 ILE A N 1
ATOM 5061 C CA . ILE A 1 629 ? 21.125 17.266 32.656 1 92.75 629 ILE A CA 1
ATOM 5062 C C . ILE A 1 629 ? 22.562 16.766 32.75 1 92.75 629 ILE A C 1
ATOM 5064 O O . ILE A 1 629 ? 23.438 17.438 33.281 1 92.75 629 ILE A O 1
ATOM 5068 N N . SER A 1 630 ? 22.812 15.586 32.25 1 90.81 630 SER A N 1
ATOM 5069 C CA . SER A 1 630 ? 24.156 15.016 32.25 1 90.81 630 SER A CA 1
ATOM 5070 C C . SER A 1 630 ? 25.109 15.828 31.406 1 90.81 630 SER A C 1
ATOM 5072 O O . SER A 1 630 ? 24.75 16.312 30.328 1 90.81 630 SER A O 1
ATOM 5074 N N . PRO A 1 631 ? 26.281 15.977 31.891 1 85.38 631 PRO A N 1
ATOM 5075 C CA . PRO A 1 631 ? 27.266 16.703 31.094 1 85.38 631 PRO A CA 1
ATOM 5076 C C . PRO A 1 631 ? 27.516 16.078 29.719 1 85.38 631 PRO A C 1
ATOM 5078 O O . PRO A 1 631 ? 27.953 16.75 28.797 1 85.38 631 PRO A O 1
ATOM 5081 N N . ASP A 1 632 ? 27.234 14.797 29.672 1 81.69 632 ASP A N 1
ATOM 5082 C CA . ASP A 1 632 ? 27.453 14.078 28.422 1 81.69 632 ASP A CA 1
ATOM 5083 C C . ASP A 1 632 ? 26.156 14 27.609 1 81.69 632 ASP A C 1
ATOM 5085 O O . ASP A 1 632 ? 26.062 13.188 26.688 1 81.69 632 ASP A O 1
ATOM 5089 N N . SER A 1 633 ? 25.266 14.82 28.016 1 87.06 633 SER A N 1
ATOM 5090 C CA . SER A 1 633 ? 23.984 14.812 27.312 1 87.06 633 SER A CA 1
ATOM 5091 C C . SER A 1 633 ? 24.141 15.375 25.906 1 87.06 633 SER A C 1
ATOM 5093 O O . SER A 1 633 ? 25.047 16.156 25.625 1 87.06 633 SER A O 1
ATOM 5095 N N . ASP A 1 634 ? 23.328 15.008 25.047 1 82.5 634 ASP A N 1
ATOM 5096 C CA . ASP A 1 634 ? 23.359 15.469 23.656 1 82.5 634 ASP A CA 1
ATOM 5097 C C . ASP A 1 634 ? 22.516 16.719 23.469 1 82.5 634 ASP A C 1
ATOM 5099 O O . ASP A 1 634 ? 22.078 17.016 22.344 1 82.5 634 ASP A O 1
ATOM 5103 N N . SER A 1 635 ? 22.297 17.438 24.5 1 89.69 635 SER A N 1
ATOM 5104 C CA . SER A 1 635 ? 21.547 18.688 24.406 1 89.69 635 SER A CA 1
ATOM 5105 C C . SER A 1 635 ? 22.281 19.719 23.547 1 89.69 635 SER A C 1
ATOM 5107 O O . SER A 1 635 ? 23.453 20.031 23.828 1 89.69 635 SER A O 1
ATOM 5109 N N . LYS A 1 636 ? 21.594 20.266 22.609 1 88.88 636 LYS A N 1
ATOM 5110 C CA . LYS A 1 636 ? 22.203 21.234 21.703 1 88.88 636 LYS A CA 1
ATOM 5111 C C . LYS A 1 636 ? 22.594 22.5 22.453 1 88.88 636 LYS A C 1
ATOM 5113 O O . LYS A 1 636 ? 23.656 23.078 22.188 1 88.88 636 LYS A O 1
ATOM 5118 N N . SER A 1 637 ? 21.797 22.891 23.328 1 91.69 637 SER A N 1
ATOM 5119 C CA . SER A 1 637 ? 22.047 24.109 24.078 1 91.69 637 SER A CA 1
ATOM 5120 C C . SER A 1 637 ? 23.25 23.953 25 1 91.69 637 SER A C 1
ATOM 5122 O O . SER A 1 637 ? 24.078 24.875 25.125 1 91.69 637 SER A O 1
ATOM 5124 N N . LEU A 1 638 ? 23.328 22.797 25.625 1 94.56 638 LEU A N 1
ATOM 5125 C CA . LEU A 1 638 ? 24.453 22.562 26.516 1 94.56 638 LEU A CA 1
ATOM 5126 C C . LEU A 1 638 ? 25.75 22.438 25.719 1 94.56 638 LEU A C 1
ATOM 5128 O O . LEU A 1 638 ? 26.797 22.922 26.156 1 94.56 638 LEU A O 1
ATOM 5132 N N . ASN A 1 639 ? 25.703 21.812 24.609 1 94.44 639 ASN A N 1
ATOM 5133 C CA . ASN A 1 639 ? 26.891 21.688 23.766 1 94.44 639 ASN A CA 1
ATOM 5134 C C . ASN A 1 639 ? 27.438 23.047 23.359 1 94.44 639 ASN A C 1
ATOM 5136 O O . ASN A 1 639 ? 28.656 23.266 23.375 1 94.44 639 ASN A O 1
ATOM 5140 N N . TYR A 1 640 ? 26.531 23.828 22.938 1 94 640 TYR A N 1
ATOM 5141 C CA . TYR A 1 640 ? 26.922 25.188 22.547 1 94 640 TYR A CA 1
ATOM 5142 C C . TYR A 1 640 ? 27.625 25.891 23.703 1 94 640 TYR A C 1
ATOM 5144 O O . TYR A 1 640 ? 28.672 26.516 23.516 1 94 640 TYR A O 1
ATOM 5152 N N . PHE A 1 641 ? 27.094 25.797 24.906 1 96.25 641 PHE A N 1
ATOM 5153 C CA . PHE A 1 641 ? 27.703 26.375 26.109 1 96.25 641 PHE A CA 1
ATOM 5154 C C . PHE A 1 641 ? 29.062 25.75 26.391 1 96.25 641 PHE A C 1
ATOM 5156 O O . PHE A 1 641 ? 30.016 26.453 26.703 1 96.25 641 PHE A O 1
ATOM 5163 N N . ASN A 1 642 ? 29.047 24.453 26.281 1 95.5 642 ASN A N 1
ATOM 5164 C CA . ASN A 1 642 ? 30.281 23.719 26.547 1 95.5 642 ASN A CA 1
ATOM 5165 C C . ASN A 1 642 ? 31.422 24.172 25.625 1 95.5 642 ASN A C 1
ATOM 5167 O O . ASN A 1 642 ? 32.594 24.219 26.047 1 95.5 642 ASN A O 1
ATOM 5171 N N . ILE A 1 643 ? 31.078 24.438 24.469 1 95.69 643 ILE A N 1
ATOM 5172 C CA . ILE A 1 643 ? 32.094 24.891 23.516 1 95.69 643 ILE A CA 1
ATOM 5173 C C . ILE A 1 643 ? 32.656 26.234 23.953 1 95.69 643 ILE A C 1
ATOM 5175 O O . ILE A 1 643 ? 33.875 26.422 24.031 1 95.69 643 ILE A O 1
ATOM 5179 N N . TRP A 1 644 ? 31.812 27.172 24.25 1 95.94 644 TRP A N 1
ATOM 5180 C CA . TRP A 1 644 ? 32.25 28.5 24.703 1 95.94 644 TRP A CA 1
ATOM 5181 C C . TRP A 1 644 ? 33 28.406 26.031 1 95.94 644 TRP A C 1
ATOM 5183 O O . TRP A 1 644 ? 33.969 29.109 26.25 1 95.94 644 TRP A O 1
ATOM 5193 N N . HIS A 1 645 ? 32.438 27.578 26.891 1 96.19 645 HIS A N 1
ATOM 5194 C CA . HIS A 1 645 ? 33.094 27.344 28.172 1 96.19 645 HIS A CA 1
ATOM 5195 C C . HIS A 1 645 ? 34.531 26.828 27.969 1 96.19 645 HIS A C 1
ATOM 5197 O O . HIS A 1 645 ? 35.438 27.281 28.656 1 96.19 645 HIS A O 1
ATOM 5203 N N . GLY A 1 646 ? 34.656 25.922 27.109 1 95.31 646 GLY A N 1
ATOM 5204 C CA . GLY A 1 646 ? 35.969 25.438 26.766 1 95.31 646 GLY A CA 1
ATOM 5205 C C . GLY A 1 646 ? 36.875 26.516 26.188 1 95.31 646 GLY A C 1
ATOM 5206 O O . GLY A 1 646 ? 38.062 26.562 26.484 1 95.31 646 GLY A O 1
ATOM 5207 N N . ALA A 1 647 ? 36.344 27.375 25.391 1 94.31 647 ALA A N 1
ATOM 5208 C CA . ALA A 1 647 ? 37.125 28.438 24.75 1 94.31 647 ALA A CA 1
ATOM 5209 C C . ALA A 1 647 ? 37.656 29.422 25.797 1 94.31 647 ALA A C 1
ATOM 5211 O O . ALA A 1 647 ? 38.812 29.828 25.719 1 94.31 647 ALA A O 1
ATOM 5212 N N . VAL A 1 648 ? 36.844 29.812 26.766 1 94.81 648 VAL A N 1
ATOM 5213 C CA . VAL A 1 648 ? 37.25 30.828 27.734 1 94.81 648 VAL A CA 1
ATOM 5214 C C . VAL A 1 648 ? 38.281 30.25 28.703 1 94.81 648 VAL A C 1
ATOM 5216 O O . VAL A 1 648 ? 39.156 30.953 29.203 1 94.81 648 VAL A O 1
ATOM 5219 N N . HIS A 1 649 ? 38.188 28.953 28.953 1 94.69 649 HIS A N 1
ATOM 5220 C CA . HIS A 1 649 ? 39.156 28.281 29.812 1 94.69 649 HIS A CA 1
ATOM 5221 C C . HIS A 1 649 ? 40.312 27.719 29.016 1 94.69 649 HIS A C 1
ATOM 5223 O O . HIS A 1 649 ? 41.25 27.141 29.594 1 94.69 649 HIS A O 1
ATOM 5229 N N . GLN A 1 650 ? 40.312 27.812 27.656 1 92.56 650 GLN A N 1
ATOM 5230 C CA . GLN A 1 650 ? 41.312 27.312 26.734 1 92.56 650 GLN A CA 1
ATOM 5231 C C . GLN A 1 650 ? 41.469 25.812 26.859 1 92.56 650 GLN A C 1
ATOM 5233 O O . GLN A 1 650 ? 42.594 25.297 26.875 1 92.56 650 GLN A O 1
ATOM 5238 N N . ASN A 1 651 ? 40.344 25.203 27.188 1 95.12 651 ASN A N 1
ATOM 5239 C CA . ASN A 1 651 ? 40.281 23.75 27.141 1 95.12 651 ASN A CA 1
ATOM 5240 C C . ASN A 1 651 ? 39.938 23.234 25.75 1 95.12 651 ASN A C 1
ATOM 5242 O O . ASN A 1 651 ? 38.844 22.75 25.516 1 95.12 651 ASN A O 1
ATOM 5246 N N . TYR A 1 652 ? 40.906 23.25 24.953 1 93.94 652 TYR A N 1
ATOM 5247 C CA . TYR A 1 652 ? 40.688 22.984 23.547 1 93.94 652 TYR A CA 1
ATOM 5248 C C . TYR A 1 652 ? 40.375 21.516 23.312 1 93.94 652 TYR A C 1
ATOM 5250 O O . TYR A 1 652 ? 39.625 21.156 22.391 1 93.94 652 TYR A O 1
ATOM 5258 N N . GLY A 1 653 ? 40.938 20.578 24.094 1 93.81 653 GLY A N 1
ATOM 5259 C CA . GLY A 1 653 ? 40.594 19.172 24 1 93.81 653 GLY A CA 1
ATOM 5260 C C . GLY A 1 653 ? 39.125 18.891 24.203 1 93.81 653 GLY A C 1
ATOM 5261 O O . GLY A 1 653 ? 38.5 18.125 23.453 1 93.81 653 GLY A O 1
ATOM 5262 N N . ARG A 1 654 ? 38.594 19.531 25.266 1 94.19 654 ARG A N 1
ATOM 5263 C CA . ARG A 1 654 ? 37.188 19.391 25.562 1 94.19 654 ARG A CA 1
ATOM 5264 C C . ARG A 1 654 ? 36.312 19.953 24.422 1 94.19 654 ARG A C 1
ATOM 5266 O O . ARG A 1 654 ? 35.312 19.359 24.062 1 94.19 654 ARG A O 1
ATOM 5273 N N . MET A 1 655 ? 36.719 21.031 23.891 1 94.69 655 MET A N 1
ATOM 5274 C CA . MET A 1 655 ? 36 21.625 22.766 1 94.69 655 MET A CA 1
ATOM 5275 C C . MET A 1 655 ? 35.969 20.672 21.578 1 94.69 655 MET A C 1
ATOM 5277 O O . MET A 1 655 ? 34.906 20.469 20.969 1 94.69 655 MET A O 1
ATOM 5281 N N . MET A 1 656 ? 37.125 20.109 21.266 1 94.5 656 MET A N 1
ATOM 5282 C CA . MET A 1 656 ? 37.219 19.188 20.125 1 94.5 656 MET A CA 1
ATOM 5283 C C . MET A 1 656 ? 36.281 18 20.328 1 94.5 656 MET A C 1
ATOM 5285 O O . MET A 1 656 ? 35.625 17.547 19.375 1 94.5 656 MET A O 1
ATOM 5289 N N . LYS A 1 657 ? 36.281 17.531 21.516 1 94.56 657 LYS A N 1
ATOM 5290 C CA . LYS A 1 657 ? 35.406 16.391 21.812 1 94.56 657 LYS A CA 1
ATOM 5291 C C . LYS A 1 657 ? 33.938 16.719 21.531 1 94.56 657 LYS A C 1
ATOM 5293 O O . LYS A 1 657 ? 33.25 15.93 20.906 1 94.56 657 LYS A O 1
ATOM 5298 N N . VAL A 1 658 ? 33.438 17.844 22 1 94.38 658 VAL A N 1
ATOM 5299 C CA . VAL A 1 658 ? 32.062 18.25 21.828 1 94.38 658 VAL A CA 1
ATOM 5300 C C . VAL A 1 658 ? 31.766 18.516 20.344 1 94.38 658 VAL A C 1
ATOM 5302 O O . VAL A 1 658 ? 30.719 18.109 19.828 1 94.38 658 VAL A O 1
ATOM 5305 N N . LEU A 1 659 ? 32.656 19.188 19.719 1 94.75 659 LEU A N 1
ATOM 5306 C CA . LEU A 1 659 ? 32.5 19.516 18.297 1 94.75 659 LEU A CA 1
ATOM 5307 C C . LEU A 1 659 ? 32.406 18.25 17.453 1 94.75 659 LEU A C 1
ATOM 5309 O O . LEU A 1 659 ? 31.578 18.156 16.562 1 94.75 659 LEU A O 1
ATOM 5313 N N . LEU A 1 660 ? 33.281 17.312 17.719 1 93.31 660 LEU A N 1
ATOM 5314 C CA . LEU A 1 660 ? 33.281 16.047 16.984 1 93.31 660 LEU A CA 1
ATOM 5315 C C . LEU A 1 660 ? 31.969 15.297 17.203 1 93.31 660 LEU A C 1
ATOM 5317 O O . LEU A 1 660 ? 31.438 14.695 16.266 1 93.31 660 LEU A O 1
ATOM 5321 N N . ARG A 1 661 ? 31.469 15.344 18.344 1 91.38 661 ARG A N 1
ATOM 5322 C CA . ARG A 1 661 ? 30.188 14.703 18.641 1 91.38 661 ARG A CA 1
ATOM 5323 C C . ARG A 1 661 ? 29.062 15.359 17.859 1 91.38 661 ARG A C 1
ATOM 5325 O O . ARG A 1 661 ? 28.156 14.672 17.359 1 91.38 661 ARG A O 1
ATOM 5332 N N . MET A 1 662 ? 29.031 16.656 17.828 1 91.38 662 MET A N 1
ATOM 5333 C CA . MET A 1 662 ? 28.016 17.406 17.094 1 91.38 662 MET A CA 1
ATOM 5334 C C . MET A 1 662 ? 28.047 17.031 15.609 1 91.38 662 MET A C 1
ATOM 5336 O O . MET A 1 662 ? 27 16.922 14.969 1 91.38 662 MET A O 1
ATOM 5340 N N . LEU A 1 663 ? 29.219 16.859 15.141 1 90.06 663 LEU A N 1
ATOM 5341 C CA . LEU A 1 663 ? 29.375 16.562 13.727 1 90.06 663 LEU A CA 1
ATOM 5342 C C . LEU A 1 663 ? 28.953 15.125 13.422 1 90.06 663 LEU A C 1
ATOM 5344 O O . LEU A 1 663 ? 28.625 14.797 12.281 1 90.06 663 LEU A O 1
ATOM 5348 N N . GLU A 1 664 ? 28.984 14.32 14.43 1 84.06 664 GLU A N 1
ATOM 5349 C CA . GLU A 1 664 ? 28.469 12.969 14.266 1 84.06 664 GLU A CA 1
ATOM 5350 C C . GLU A 1 664 ? 26.969 12.977 14.023 1 84.06 664 GLU A C 1
ATOM 5352 O O . GLU A 1 664 ? 26.438 12.125 13.305 1 84.06 664 GLU A O 1
ATOM 5357 N N . ASP A 1 665 ? 26.312 13.922 14.594 1 79.88 665 ASP A N 1
ATOM 5358 C CA . ASP A 1 665 ? 24.859 14.016 14.461 1 79.88 665 ASP A CA 1
ATOM 5359 C C . ASP A 1 665 ? 24.469 14.656 13.125 1 79.88 665 ASP A C 1
ATOM 5361 O O . ASP A 1 665 ? 23.594 14.164 12.422 1 79.88 665 ASP A O 1
ATOM 5365 N N . LYS A 1 666 ? 25.078 15.781 12.875 1 83.5 666 LYS A N 1
ATOM 5366 C CA . LYS A 1 666 ? 24.812 16.5 11.641 1 83.5 666 LYS A CA 1
ATOM 5367 C C . LYS A 1 666 ? 26.016 17.344 11.227 1 83.5 666 LYS A C 1
ATOM 5369 O O . LYS A 1 666 ? 26.562 18.094 12.031 1 83.5 666 LYS A O 1
ATOM 5374 N N . HIS A 1 667 ? 26.344 17.156 10.031 1 85.94 667 HIS A N 1
ATOM 5375 C CA . HIS A 1 667 ? 27.438 17.969 9.523 1 85.94 667 HIS A CA 1
ATOM 5376 C C . HIS A 1 667 ? 26.969 19.406 9.242 1 85.94 667 HIS A C 1
ATOM 5378 O O . HIS A 1 667 ? 26.094 19.625 8.414 1 85.94 667 HIS A O 1
ATOM 5384 N N . THR A 1 668 ? 27.562 20.312 9.984 1 89.88 668 THR A N 1
ATOM 5385 C CA . THR A 1 668 ? 27.281 21.734 9.82 1 89.88 668 THR A CA 1
ATOM 5386 C C . THR A 1 668 ? 28.562 22.516 9.578 1 89.88 668 THR A C 1
ATOM 5388 O O . THR A 1 668 ? 29.562 22.312 10.266 1 89.88 668 THR A O 1
ATOM 5391 N N . LYS A 1 669 ? 28.531 23.328 8.641 1 91.06 669 LYS A N 1
ATOM 5392 C CA . LYS A 1 669 ? 29.734 24.047 8.227 1 91.06 669 LYS A CA 1
ATOM 5393 C C . LYS A 1 669 ? 30.297 24.875 9.375 1 91.06 669 LYS A C 1
ATOM 5395 O O . LYS A 1 669 ? 31.516 24.891 9.594 1 91.06 669 LYS A O 1
ATOM 5400 N N . GLU A 1 670 ? 29.469 25.531 10.148 1 90.44 670 GLU A N 1
ATOM 5401 C CA . GLU A 1 670 ? 29.906 26.391 11.25 1 90.44 670 GLU A CA 1
ATOM 5402 C C . GLU A 1 670 ? 30.609 25.578 12.336 1 90.44 670 GLU A C 1
ATOM 5404 O O . GLU A 1 670 ? 31.594 26.031 12.914 1 90.44 670 GLU A O 1
ATOM 5409 N N . VAL A 1 671 ? 30.109 24.453 12.539 1 92.62 671 VAL A N 1
ATOM 5410 C CA . VAL A 1 671 ? 30.688 23.594 13.562 1 92.62 671 VAL A CA 1
ATOM 5411 C C . VAL A 1 671 ? 32.062 23.078 13.109 1 92.62 671 VAL A C 1
ATOM 5413 O O . VAL A 1 671 ? 33 23.062 13.891 1 92.62 671 VAL A O 1
ATOM 5416 N N . GLU A 1 672 ? 32.125 22.703 11.914 1 92.31 672 GLU A N 1
ATOM 5417 C CA . GLU A 1 672 ? 33.406 22.203 11.398 1 92.31 672 GLU A CA 1
ATOM 5418 C C . GLU A 1 672 ? 34.438 23.312 11.289 1 92.31 672 GLU A C 1
ATOM 5420 O O . GLU A 1 672 ? 35.625 23.078 11.5 1 92.31 672 GLU A O 1
ATOM 5425 N N . SER A 1 673 ? 34.031 24.484 10.961 1 92.31 673 SER A N 1
ATOM 5426 C CA . SER A 1 673 ? 34.938 25.641 10.961 1 92.31 673 SER A CA 1
ATOM 5427 C C . SER A 1 673 ? 35.438 25.938 12.359 1 92.31 673 SER A C 1
ATOM 5429 O O . SER A 1 673 ? 36.625 26.312 12.523 1 92.31 673 SER A O 1
ATOM 5431 N N . CYS A 1 674 ? 34.562 25.781 13.336 1 93.44 674 CYS A N 1
ATOM 5432 C CA . CYS A 1 674 ? 34.969 25.969 14.719 1 93.44 674 CYS A CA 1
ATOM 5433 C C . CYS A 1 674 ? 36 24.922 15.133 1 93.44 674 CYS A C 1
ATOM 5435 O O . CYS A 1 674 ? 36.938 25.203 15.875 1 93.44 674 CYS A O 1
ATOM 5437 N N . LEU A 1 675 ? 35.812 23.734 14.656 1 94.06 675 LEU A N 1
ATOM 5438 C CA . LEU A 1 675 ? 36.781 22.672 14.93 1 94.06 675 LEU A CA 1
ATOM 5439 C C . LEU A 1 675 ? 38.156 23 14.344 1 94.06 675 LEU A C 1
ATOM 5441 O O . LEU A 1 675 ? 39.156 22.797 15 1 94.06 675 LEU A O 1
ATOM 5445 N N . LEU A 1 676 ? 38.125 23.531 13.141 1 92.12 676 LEU A N 1
ATOM 5446 C CA . LEU A 1 676 ? 39.375 23.938 12.516 1 92.12 676 LEU A CA 1
ATOM 5447 C C . LEU A 1 676 ? 40.062 25.016 13.352 1 92.12 676 LEU A C 1
ATOM 5449 O O . LEU A 1 676 ? 41.281 24.953 13.586 1 92.12 676 LEU A O 1
ATOM 5453 N N . TRP A 1 677 ? 39.344 25.984 13.82 1 91.62 677 TRP A N 1
ATOM 5454 C CA . TRP A 1 677 ? 39.875 27.062 14.648 1 91.62 677 TRP A CA 1
ATOM 5455 C C . TRP A 1 677 ? 40.469 26.516 15.945 1 91.62 677 TRP A C 1
ATOM 5457 O O . TRP A 1 677 ? 41.531 26.953 16.391 1 91.62 677 TRP A O 1
ATOM 5467 N N . THR A 1 678 ? 39.781 25.609 16.516 1 92.94 678 THR A N 1
ATOM 5468 C CA . THR A 1 678 ? 40.219 25.031 17.781 1 92.94 678 THR A CA 1
ATOM 5469 C C . THR A 1 678 ? 41.531 24.281 17.609 1 92.94 678 THR A C 1
ATOM 5471 O O . THR A 1 678 ? 42.406 24.359 18.469 1 92.94 678 THR A O 1
ATOM 5474 N N . ILE A 1 679 ? 41.625 23.609 16.562 1 91.44 679 ILE A N 1
ATOM 5475 C CA . ILE A 1 679 ? 42.844 22.844 16.281 1 91.44 679 ILE A CA 1
ATOM 5476 C C . ILE A 1 679 ? 44 23.812 16.062 1 91.44 679 ILE A C 1
ATOM 5478 O O . ILE A 1 679 ? 45.094 23.578 16.578 1 91.44 679 ILE A O 1
ATOM 5482 N N . LYS A 1 680 ? 43.75 24.875 15.375 1 88.5 680 LYS A N 1
ATOM 5483 C CA . LYS A 1 680 ? 44.781 25.875 15.141 1 88.5 680 LYS A CA 1
ATOM 5484 C C . LYS A 1 680 ? 45.188 26.578 16.438 1 88.5 680 LYS A C 1
ATOM 5486 O O . LYS A 1 680 ? 46.375 26.891 16.641 1 88.5 680 LYS A O 1
ATOM 5491 N N . ALA A 1 681 ? 44.188 26.766 17.281 1 86.88 681 ALA A N 1
ATOM 5492 C CA . ALA A 1 681 ? 44.469 27.438 18.547 1 86.88 681 ALA A CA 1
ATOM 5493 C C . ALA A 1 681 ? 45.25 26.531 19.5 1 86.88 681 ALA A C 1
ATOM 5495 O O . ALA A 1 681 ? 46.125 27.016 20.234 1 86.88 681 ALA A O 1
ATOM 5496 N N . LYS A 1 682 ? 44.875 25.281 19.438 1 86.81 682 LYS A N 1
ATOM 5497 C CA . LYS A 1 682 ? 45.531 24.344 20.359 1 86.81 682 LYS A CA 1
ATOM 5498 C C . LYS A 1 682 ? 46.969 24.016 19.906 1 86.81 682 LYS A C 1
ATOM 5500 O O . LYS A 1 682 ? 47.875 23.969 20.734 1 86.81 682 LYS A O 1
ATOM 5505 N N . PHE A 1 683 ? 46.969 23.797 18.562 1 84.12 683 PHE A N 1
ATOM 5506 C CA . PHE A 1 683 ? 48.25 23.328 18.062 1 84.12 683 PHE A CA 1
ATOM 5507 C C . PHE A 1 683 ? 48.938 24.422 17.266 1 84.12 683 PHE A C 1
ATOM 5509 O O . PHE A 1 683 ? 48.312 25.203 16.578 1 84.12 683 PHE A O 1
ATOM 5516 N N . ALA A 1 684 ? 49.938 25.047 17.766 1 72.75 684 ALA A N 1
ATOM 5517 C CA . ALA A 1 684 ? 50.688 26.031 16.969 1 72.75 684 ALA A CA 1
ATOM 5518 C C . ALA A 1 684 ? 50.594 25.734 15.484 1 72.75 684 ALA A C 1
ATOM 5520 O O . ALA A 1 684 ? 50.344 24.594 15.086 1 72.75 684 ALA A O 1
ATOM 5521 N N . GLU A 1 685 ? 50.469 26.766 14.688 1 69.38 685 GLU A N 1
ATOM 5522 C CA . GLU A 1 685 ? 50.281 26.656 13.234 1 69.38 685 GLU A CA 1
ATOM 5523 C C . GLU A 1 685 ? 51.188 25.578 12.656 1 69.38 685 GLU A C 1
ATOM 5525 O O . GLU A 1 685 ? 50.781 24.844 11.758 1 69.38 685 GLU A O 1
ATOM 5530 N N . ASP A 1 686 ? 52.344 25.422 13.25 1 73.44 686 ASP A N 1
ATOM 5531 C CA . ASP A 1 686 ? 53.344 24.516 12.688 1 73.44 686 ASP A CA 1
ATOM 5532 C C . ASP A 1 686 ? 53.062 23.078 13.125 1 73.44 686 ASP A C 1
ATOM 5534 O O . ASP A 1 686 ? 53.281 22.141 12.352 1 73.44 686 ASP A O 1
ATOM 5538 N N . GLU A 1 687 ? 52.531 22.844 14.266 1 76.44 687 GLU A N 1
ATOM 5539 C CA . GLU A 1 687 ? 52.344 21.516 14.82 1 76.44 687 GLU A CA 1
ATOM 5540 C C . GLU A 1 687 ? 51.062 20.859 14.32 1 76.44 687 GLU A C 1
ATOM 5542 O O . GLU A 1 687 ? 50.906 19.641 14.367 1 76.44 687 GLU A O 1
ATOM 5547 N N . SER A 1 688 ? 50.188 21.703 13.805 1 77.69 688 SER A N 1
ATOM 5548 C CA . SER A 1 688 ? 48.875 21.172 13.453 1 77.69 688 SER A CA 1
ATOM 5549 C C . SER A 1 688 ? 48.625 21.281 11.953 1 77.69 688 SER A C 1
ATOM 5551 O O . SER A 1 688 ? 47.469 21.172 11.5 1 77.69 688 SER A O 1
ATOM 5553 N N . LYS A 1 689 ? 49.656 21.422 11.305 1 83.88 689 LYS A N 1
ATOM 5554 C CA . LYS A 1 689 ? 49.531 21.734 9.883 1 83.88 689 LYS A CA 1
ATOM 5555 C C . LYS A 1 689 ? 48.781 20.609 9.164 1 83.88 689 LYS A C 1
ATOM 5557 O O . LYS A 1 689 ? 47.875 20.891 8.359 1 83.88 689 LYS A O 1
ATOM 5562 N N . HIS A 1 690 ? 49.188 19.406 9.492 1 88 690 HIS A N 1
ATOM 5563 C CA . HIS A 1 690 ? 48.531 18.297 8.789 1 88 690 HIS A CA 1
ATOM 5564 C C . HIS A 1 690 ? 47.062 18.203 9.117 1 88 690 HIS A C 1
ATOM 5566 O O . HIS A 1 690 ? 46.219 17.953 8.234 1 88 690 HIS A O 1
ATOM 5572 N N . LEU A 1 691 ? 46.719 18.391 10.344 1 90.06 691 LEU A N 1
ATOM 5573 C CA . LEU A 1 691 ? 45.312 18.312 10.766 1 90.06 691 LEU A CA 1
ATOM 5574 C C . LEU A 1 691 ? 44.5 19.484 10.211 1 90.06 691 LEU A C 1
ATOM 5576 O O . LEU A 1 691 ? 43.406 19.297 9.734 1 90.06 691 LEU A O 1
ATOM 5580 N N . ALA A 1 692 ? 45.031 20.641 10.328 1 89.38 692 ALA A N 1
ATOM 5581 C CA . ALA A 1 692 ? 44.375 21.844 9.836 1 89.38 692 ALA A CA 1
ATOM 5582 C C . ALA A 1 692 ? 44.125 21.75 8.328 1 89.38 692 ALA A C 1
ATOM 5584 O O . ALA A 1 692 ? 43.062 22.141 7.848 1 89.38 692 ALA A O 1
ATOM 5585 N N . THR A 1 693 ? 45.125 21.281 7.668 1 91.06 693 THR A N 1
ATOM 5586 C CA . THR A 1 693 ? 44.969 21.141 6.223 1 91.06 693 THR A CA 1
ATOM 5587 C C . THR A 1 693 ? 43.906 20.109 5.887 1 91.06 693 THR A C 1
ATOM 5589 O O . THR A 1 693 ? 43.125 20.297 4.965 1 91.06 693 THR A O 1
ATOM 5592 N N . ALA A 1 694 ? 43.938 19.078 6.625 1 91.5 694 ALA A N 1
ATOM 5593 C CA . ALA A 1 694 ? 42.969 18.031 6.395 1 91.5 694 ALA A CA 1
ATOM 5594 C C . ALA A 1 694 ? 41.531 18.547 6.59 1 91.5 694 ALA A C 1
ATOM 5596 O O . ALA A 1 694 ? 40.656 18.266 5.777 1 91.5 694 ALA A O 1
ATOM 5597 N N . ILE A 1 695 ? 41.281 19.266 7.605 1 91.44 695 ILE A N 1
ATOM 5598 C CA . ILE A 1 695 ? 39.969 19.781 7.91 1 91.44 695 ILE A CA 1
ATOM 5599 C C . ILE A 1 695 ? 39.594 20.859 6.895 1 91.44 695 ILE A C 1
ATOM 5601 O O . ILE A 1 695 ? 38.438 20.938 6.473 1 91.44 695 ILE A O 1
ATOM 5605 N N . SER A 1 696 ? 40.531 21.672 6.562 1 91.38 696 SER A N 1
ATOM 5606 C CA . SER A 1 696 ? 40.281 22.703 5.566 1 91.38 696 SER A CA 1
ATOM 5607 C C . SER A 1 696 ? 39.844 22.109 4.234 1 91.38 696 SER A C 1
ATOM 5609 O O . SER A 1 696 ? 38.938 22.625 3.574 1 91.38 696 SER A O 1
ATOM 5611 N N . ASN A 1 697 ? 40.562 21.062 3.881 1 91.69 697 ASN A N 1
ATOM 5612 C CA . ASN A 1 697 ? 40.188 20.359 2.654 1 91.69 697 ASN A CA 1
ATOM 5613 C C . ASN A 1 697 ? 38.812 19.703 2.773 1 91.69 697 ASN A C 1
ATOM 5615 O O . ASN A 1 697 ? 38.031 19.672 1.813 1 91.69 697 ASN A O 1
ATOM 5619 N N . ALA A 1 698 ? 38.594 19.203 3.895 1 90.56 698 ALA A N 1
ATOM 5620 C CA . ALA A 1 698 ? 37.312 18.531 4.141 1 90.56 698 ALA A CA 1
ATOM 5621 C C . ALA A 1 698 ? 36.156 19.516 4.039 1 90.56 698 ALA A C 1
ATOM 5623 O O . ALA A 1 698 ? 35.062 19.156 3.58 1 90.56 698 ALA A O 1
ATOM 5624 N N . LEU A 1 699 ? 36.344 20.688 4.504 1 92.44 699 LEU A N 1
ATOM 5625 C CA . LEU A 1 699 ? 35.312 21.719 4.461 1 92.44 699 LEU A CA 1
ATOM 5626 C C . LEU A 1 699 ? 34.844 21.969 3.027 1 92.44 699 LEU A C 1
ATOM 5628 O O . LEU A 1 699 ? 33.688 22.219 2.779 1 92.44 699 LEU A O 1
ATOM 5632 N N . ILE A 1 700 ? 35.75 21.828 2.137 1 91.12 700 ILE A N 1
ATOM 5633 C CA . ILE A 1 700 ? 35.438 22.062 0.729 1 91.12 700 ILE A CA 1
ATOM 5634 C C . ILE A 1 700 ? 34.625 20.891 0.182 1 91.12 700 ILE A C 1
ATOM 5636 O O . ILE A 1 700 ? 33.688 21.094 -0.583 1 91.12 700 ILE A O 1
ATOM 5640 N N . VAL A 1 701 ? 35 19.797 0.577 1 90.69 701 VAL A N 1
ATOM 5641 C CA . VAL A 1 701 ? 34.375 18.578 0.076 1 90.69 701 VAL A CA 1
ATOM 5642 C C . VAL A 1 701 ? 33 18.406 0.73 1 90.69 701 VAL A C 1
ATOM 5644 O O . VAL A 1 701 ? 32.031 18 0.072 1 90.69 701 VAL A O 1
ATOM 5647 N N . HIS A 1 702 ? 32.906 18.75 2.02 1 93.31 702 HIS A N 1
ATOM 5648 C CA . HIS A 1 702 ? 31.688 18.484 2.809 1 93.31 702 HIS A CA 1
ATOM 5649 C C . HIS A 1 702 ? 30.578 19.469 2.475 1 93.31 702 HIS A C 1
ATOM 5651 O O . HIS A 1 702 ? 29.406 19.156 2.619 1 93.31 702 HIS A O 1
ATOM 5657 N N . TYR A 1 703 ? 30.922 20.594 2.035 1 94.75 703 TYR A N 1
ATOM 5658 C CA . TYR A 1 703 ? 29.922 21.625 1.851 1 94.75 703 TYR A CA 1
ATOM 5659 C C . TYR A 1 703 ? 30.047 22.281 0.476 1 94.75 703 TYR A C 1
ATOM 5661 O O . TYR A 1 703 ? 30.25 23.484 0.368 1 94.75 703 TYR A O 1
ATOM 5669 N N . PRO A 1 704 ? 29.781 21.453 -0.565 1 93.69 704 PRO A N 1
ATOM 5670 C CA . PRO A 1 704 ? 29.797 22.047 -1.904 1 93.69 704 PRO A CA 1
ATOM 5671 C C . PRO A 1 704 ? 28.641 23.016 -2.145 1 93.69 704 PRO A C 1
ATOM 5673 O O . PRO A 1 704 ? 27.594 22.875 -1.528 1 93.69 704 PRO A O 1
ATOM 5676 N N . LYS A 1 705 ? 28.797 23.969 -3.029 1 91.69 705 LYS A N 1
ATOM 5677 C CA . LYS A 1 705 ? 27.781 24.969 -3.322 1 91.69 705 LYS A CA 1
ATOM 5678 C C . LYS A 1 705 ? 26.672 24.375 -4.195 1 91.69 705 LYS A C 1
ATOM 5680 O O . LYS A 1 705 ? 25.516 24.797 -4.102 1 91.69 705 LYS A O 1
ATOM 5685 N N . THR A 1 706 ? 27.078 23.516 -5.098 1 93.44 706 THR A N 1
ATOM 5686 C CA . THR A 1 706 ? 26.125 22.922 -6.016 1 93.44 706 THR A CA 1
ATOM 5687 C C . THR A 1 706 ? 26.297 21.406 -6.086 1 93.44 706 THR A C 1
ATOM 5689 O O . THR A 1 706 ? 27.312 20.875 -5.617 1 93.44 706 THR A O 1
ATOM 5692 N N . PHE A 1 707 ? 25.297 20.812 -6.68 1 94.81 707 PHE A N 1
ATOM 5693 C CA . PHE A 1 707 ? 25.391 19.375 -6.906 1 94.81 707 PHE A CA 1
ATOM 5694 C C . PHE A 1 707 ? 26.438 19.078 -7.977 1 94.81 707 PHE A C 1
ATOM 5696 O O . PHE A 1 707 ? 26.578 19.828 -8.945 1 94.81 707 PHE A O 1
ATOM 5703 N N . ARG A 1 708 ? 27.094 17.969 -7.805 1 93.69 708 ARG A N 1
ATOM 5704 C CA . ARG A 1 708 ? 28 17.484 -8.836 1 93.69 708 ARG A CA 1
ATOM 5705 C C . ARG A 1 708 ? 27.266 17.203 -10.141 1 93.69 708 ARG A C 1
ATOM 5707 O O . ARG A 1 708 ? 26.219 16.547 -10.133 1 93.69 708 ARG A O 1
ATOM 5714 N N . PRO A 1 709 ? 27.719 17.797 -11.242 1 90.38 709 PRO A N 1
ATOM 5715 C CA . PRO A 1 709 ? 27.062 17.516 -12.523 1 90.38 709 PRO A CA 1
ATOM 5716 C C . PRO A 1 709 ? 27.312 16.109 -13.031 1 90.38 709 PRO A C 1
ATOM 5718 O O . PRO A 1 709 ? 28.281 15.461 -12.617 1 90.38 709 PRO A O 1
ATOM 5721 N N . PHE A 1 710 ? 26.453 15.617 -13.914 1 91 710 PHE A N 1
ATOM 5722 C CA . PHE A 1 710 ? 26.641 14.32 -14.555 1 91 710 PHE A CA 1
ATOM 5723 C C . PHE A 1 710 ? 27.703 14.406 -15.648 1 91 710 PHE A C 1
ATOM 5725 O O . PHE A 1 710 ? 27.719 15.352 -16.438 1 91 710 PHE A O 1
ATOM 5732 N N . MET B 1 1 ? -19.359 -45.188 15.422 1 26.64 1 MET B N 1
ATOM 5733 C CA . MET B 1 1 ? -18.25 -44.688 16.219 1 26.64 1 MET B CA 1
ATOM 5734 C C . MET B 1 1 ? -18.734 -44.125 17.547 1 26.64 1 MET B C 1
ATOM 5736 O O . MET B 1 1 ? -17.938 -43.531 18.297 1 26.64 1 MET B O 1
ATOM 5740 N N . ARG B 1 2 ? -20.203 -44.188 17.609 1 32.47 2 ARG B N 1
ATOM 5741 C CA . ARG B 1 2 ? -20.844 -43.5 18.719 1 32.47 2 ARG B CA 1
ATOM 5742 C C . ARG B 1 2 ? -20.656 -44.219 20.031 1 32.47 2 ARG B C 1
ATOM 5744 O O . ARG B 1 2 ? -20.406 -43.625 21.078 1 32.47 2 ARG B O 1
ATOM 5751 N N . ASN B 1 3 ? -20.922 -45.469 19.906 1 34.22 3 ASN B N 1
ATOM 5752 C CA . ASN B 1 3 ? -21.078 -46.156 21.188 1 34.22 3 ASN B CA 1
ATOM 5753 C C . ASN B 1 3 ? -19.719 -46.438 21.828 1 34.22 3 ASN B C 1
ATOM 5755 O O . ASN B 1 3 ? -19.578 -46.375 23.047 1 34.22 3 ASN B O 1
ATOM 5759 N N . ALA B 1 4 ? -18.781 -47.125 21.109 1 39.25 4 ALA B N 1
ATOM 5760 C CA . ALA B 1 4 ? -17.469 -47.312 21.734 1 39.25 4 ALA B CA 1
ATOM 5761 C C . ALA B 1 4 ? -16.781 -45.969 21.984 1 39.25 4 ALA B C 1
ATOM 5763 O O . ALA B 1 4 ? -15.961 -45.844 22.906 1 39.25 4 ALA B O 1
ATOM 5764 N N . GLY B 1 5 ? -17.031 -45 21.141 1 44.84 5 GLY B N 1
ATOM 5765 C CA . GLY B 1 5 ? -16.562 -43.625 21.266 1 44.84 5 GLY B CA 1
ATOM 5766 C C . GLY B 1 5 ? -17 -42.938 22.547 1 44.84 5 GLY B C 1
ATOM 5767 O O . GLY B 1 5 ? -16.344 -42.031 23.031 1 44.84 5 GLY B O 1
ATOM 5768 N N . ASN B 1 6 ? -18.188 -43.406 22.984 1 46.31 6 ASN B N 1
ATOM 5769 C CA . ASN B 1 6 ? -18.734 -42.781 24.188 1 46.31 6 ASN B CA 1
ATOM 5770 C C . ASN B 1 6 ? -17.891 -43.125 25.422 1 46.31 6 ASN B C 1
ATOM 5772 O O . ASN B 1 6 ? -17.734 -42.281 26.312 1 46.31 6 ASN B O 1
ATOM 5776 N N . LEU B 1 7 ? -17.469 -44.312 25.516 1 46.44 7 LEU B N 1
ATOM 5777 C CA . LEU B 1 7 ? -16.719 -44.625 26.734 1 46.44 7 LEU B CA 1
ATOM 5778 C C . LEU B 1 7 ? -15.406 -43.844 26.781 1 46.44 7 LEU B C 1
ATOM 5780 O O . LEU B 1 7 ? -14.992 -43.406 27.844 1 46.44 7 LEU B O 1
ATOM 5784 N N . LEU B 1 8 ? -14.773 -43.844 25.625 1 47.91 8 LEU B N 1
ATOM 5785 C CA . LEU B 1 8 ? -13.516 -43.094 25.594 1 47.91 8 LEU B CA 1
ATOM 5786 C C . LEU B 1 8 ? -13.75 -41.594 25.781 1 47.91 8 LEU B C 1
ATOM 5788 O O . LEU B 1 8 ? -12.828 -40.875 26.141 1 47.91 8 LEU B O 1
ATOM 5792 N N . TYR B 1 9 ? -14.969 -41.156 25.5 1 49 9 TYR B N 1
ATOM 5793 C CA . TYR B 1 9 ? -15.211 -39.719 25.562 1 49 9 TYR B CA 1
ATOM 5794 C C . TYR B 1 9 ? -15.992 -39.344 26.812 1 49 9 TYR B C 1
ATOM 5796 O O . TYR B 1 9 ? -16.297 -38.188 27.047 1 49 9 TYR B O 1
ATOM 5804 N N . GLN B 1 10 ? -16.375 -40.438 27.578 1 51.72 10 GLN B N 1
ATOM 5805 C CA . GLN B 1 10 ? -17.109 -40.031 28.766 1 51.72 10 GLN B CA 1
ATOM 5806 C C . GLN B 1 10 ? -16.156 -39.625 29.891 1 51.72 10 GLN B C 1
ATOM 5808 O O . GLN B 1 10 ? -15.289 -40.375 30.297 1 51.72 10 GLN B O 1
ATOM 5813 N N . VAL B 1 11 ? -16.109 -38.469 30.188 1 55.16 11 VAL B N 1
ATOM 5814 C CA . VAL B 1 11 ? -15.328 -37.812 31.219 1 55.16 11 VAL B CA 1
ATOM 5815 C C . VAL B 1 11 ? -15.539 -38.469 32.562 1 55.16 11 VAL B C 1
ATOM 5817 O O . VAL B 1 11 ? -14.609 -38.594 33.375 1 55.16 11 VAL B O 1
ATOM 5820 N N . PHE B 1 12 ? -16.797 -38.969 32.844 1 59.91 12 PHE B N 1
ATOM 5821 C CA . PHE B 1 12 ? -17.062 -39.312 34.25 1 59.91 12 PHE B CA 1
ATOM 5822 C C . PHE B 1 12 ? -16.938 -40.812 34.469 1 59.91 12 PHE B C 1
ATOM 5824 O O . PHE B 1 12 ? -17.672 -41.375 35.281 1 59.91 12 PHE B O 1
ATOM 5831 N N . LEU B 1 13 ? -16.219 -41.469 33.75 1 62.22 13 LEU B N 1
ATOM 5832 C CA . LEU B 1 13 ? -16.109 -42.875 34.062 1 62.22 13 LEU B CA 1
ATOM 5833 C C . LEU B 1 13 ? -15.086 -43.156 35.156 1 62.22 13 LEU B C 1
ATOM 5835 O O . LEU B 1 13 ? -14.125 -42.375 35.312 1 62.22 13 LEU B O 1
ATOM 5839 N N . ASP B 1 14 ? -15.359 -44.125 36.062 1 74.75 14 ASP B N 1
ATOM 5840 C CA . ASP B 1 14 ? -14.484 -44.562 37.156 1 74.75 14 ASP B CA 1
ATOM 5841 C C . ASP B 1 14 ? -13.086 -44.906 36.625 1 74.75 14 ASP B C 1
ATOM 5843 O O . ASP B 1 14 ? -12.953 -45.469 35.562 1 74.75 14 ASP B O 1
ATOM 5847 N N . ALA B 1 15 ? -12.094 -44.344 37.219 1 77.69 15 ALA B N 1
ATOM 5848 C CA . ALA B 1 15 ? -10.688 -44.5 36.875 1 77.69 15 ALA B CA 1
ATOM 5849 C C . ALA B 1 15 ? -10.328 -45.969 36.656 1 77.69 15 ALA B C 1
ATOM 5851 O O . ALA B 1 15 ? -9.57 -46.312 35.75 1 77.69 15 ALA B O 1
ATOM 5852 N N . GLU B 1 16 ? -10.945 -46.75 37.531 1 80.81 16 GLU B N 1
ATOM 5853 C CA . GLU B 1 16 ? -10.633 -48.188 37.438 1 80.81 16 GLU B CA 1
ATOM 5854 C C . GLU B 1 16 ? -11.141 -48.781 36.125 1 80.81 16 GLU B C 1
ATOM 5856 O O . GLU B 1 16 ? -10.469 -49.625 35.531 1 80.81 16 GLU B O 1
ATOM 5861 N N . LYS B 1 17 ? -12.195 -48.406 35.688 1 78.88 17 LYS B N 1
ATOM 5862 C CA . LYS B 1 17 ? -12.758 -48.875 34.438 1 78.88 17 LYS B CA 1
ATOM 5863 C C . LYS B 1 17 ? -11.922 -48.406 33.25 1 78.88 17 LYS B C 1
ATOM 5865 O O . LYS B 1 17 ? -11.734 -49.156 32.281 1 78.88 17 LYS B O 1
ATOM 5870 N N . LYS B 1 18 ? -11.438 -47.281 33.375 1 79.88 18 LYS B N 1
ATOM 5871 C CA . LYS B 1 18 ? -10.602 -46.75 32.312 1 79.88 18 LYS B CA 1
ATOM 5872 C C . LYS B 1 18 ? -9.297 -47.562 32.156 1 79.88 18 LYS B C 1
ATOM 5874 O O . LYS B 1 18 ? -8.891 -47.906 31.062 1 79.88 18 LYS B O 1
ATOM 5879 N N . ILE B 1 19 ? -8.766 -47.781 33.281 1 80.75 19 ILE B N 1
ATOM 5880 C CA . ILE B 1 19 ? -7.473 -48.469 33.312 1 80.75 19 ILE B CA 1
ATOM 5881 C C . ILE B 1 19 ? -7.633 -49.906 32.812 1 80.75 19 ILE B C 1
ATOM 5883 O O . ILE B 1 19 ? -6.754 -50.438 32.125 1 80.75 19 ILE B O 1
ATOM 5887 N N . ASN B 1 20 ? -8.812 -50.5 33.156 1 82.5 20 ASN B N 1
ATOM 5888 C CA . ASN B 1 20 ? -9 -51.906 32.875 1 82.5 20 ASN B CA 1
ATOM 5889 C C . ASN B 1 20 ? -9.641 -52.125 31.5 1 82.5 20 ASN B C 1
ATOM 5891 O O . ASN B 1 20 ? -9.852 -53.25 31.062 1 82.5 20 ASN B O 1
ATOM 5895 N N . PHE B 1 21 ? -9.859 -51.094 30.922 1 84.19 21 PHE B N 1
ATOM 5896 C CA . PHE B 1 21 ? -10.531 -51.219 29.641 1 84.19 21 PHE B CA 1
ATOM 5897 C C . PHE B 1 21 ? -9.602 -51.844 28.609 1 84.19 21 PHE B C 1
ATOM 5899 O O . PHE B 1 21 ? -8.477 -51.375 28.406 1 84.19 21 PHE B O 1
ATOM 5906 N N . GLN B 1 22 ? -9.984 -52.938 28.047 1 87.19 22 GLN B N 1
ATOM 5907 C CA . GLN B 1 22 ? -9.273 -53.594 26.969 1 87.19 22 GLN B CA 1
ATOM 5908 C C . GLN B 1 22 ? -10.242 -54.312 26.031 1 87.19 22 GLN B C 1
ATOM 5910 O O . GLN B 1 22 ? -11.125 -55.031 26.5 1 87.19 22 GLN B O 1
ATOM 5915 N N . MET B 1 23 ? -10.164 -54 24.781 1 89.06 23 MET B N 1
ATOM 5916 C CA . MET B 1 23 ? -11 -54.656 23.797 1 89.06 23 MET B CA 1
ATOM 5917 C C . MET B 1 23 ? -10.164 -55.125 22.609 1 89.06 23 MET B C 1
ATOM 5919 O O . MET B 1 23 ? -9.406 -54.344 22.016 1 89.06 23 MET B O 1
ATOM 5923 N N . SER B 1 24 ? -10.25 -56.469 22.344 1 91.94 24 SER B N 1
ATOM 5924 C CA . SER B 1 24 ? -9.562 -57.031 21.188 1 91.94 24 SER B CA 1
ATOM 5925 C C . SER B 1 24 ? -10.477 -57.031 19.969 1 91.94 24 SER B C 1
ATOM 5927 O O . SER B 1 24 ? -11.523 -57.688 19.984 1 91.94 24 SER B O 1
ATOM 5929 N N . LEU B 1 25 ? -9.969 -56.281 19 1 93.38 25 LEU B N 1
ATOM 5930 C CA . LEU B 1 25 ? -10.797 -56.156 17.812 1 93.38 25 LEU B CA 1
ATOM 5931 C C . LEU B 1 25 ? -10.164 -56.875 16.625 1 93.38 25 LEU B C 1
ATOM 5933 O O . LEU B 1 25 ? -8.938 -56.969 16.531 1 93.38 25 LEU B O 1
ATOM 5937 N N . CYS B 1 26 ? -10.992 -57.469 15.805 1 94.06 26 CYS B N 1
ATOM 5938 C CA . CYS B 1 26 ? -10.594 -58 14.508 1 94.06 26 CYS B CA 1
ATOM 5939 C C . CYS B 1 26 ? -11.195 -57.188 13.367 1 94.06 26 CYS B C 1
ATOM 5941 O O . CYS B 1 26 ? -12.406 -57 13.305 1 94.06 26 CYS B O 1
ATOM 5943 N N . LEU B 1 27 ? -10.266 -56.656 12.547 1 94.69 27 LEU B N 1
ATOM 5944 C CA . LEU B 1 27 ? -10.727 -55.875 11.406 1 94.69 27 LEU B CA 1
ATOM 5945 C C . LEU B 1 27 ? -10.883 -56.75 10.172 1 94.69 27 LEU B C 1
ATOM 5947 O O . LEU B 1 27 ? -10.07 -57.656 9.93 1 94.69 27 LEU B O 1
ATOM 5951 N N . THR B 1 28 ? -11.922 -56.594 9.484 1 92.69 28 THR B N 1
ATOM 5952 C CA . THR B 1 28 ? -12.164 -57.344 8.266 1 92.69 28 THR B CA 1
ATOM 5953 C C . THR B 1 28 ? -12.609 -56.438 7.129 1 92.69 28 THR B C 1
ATOM 5955 O O . THR B 1 28 ? -13.188 -55.375 7.367 1 92.69 28 THR B O 1
ATOM 5958 N N . SER B 1 29 ? -12.164 -56.719 5.859 1 92.81 29 SER B N 1
ATOM 5959 C CA . SER B 1 29 ? -12.641 -56.094 4.629 1 92.81 29 SER B CA 1
ATOM 5960 C C . SER B 1 29 ? -13.195 -57.125 3.662 1 92.81 29 SER B C 1
ATOM 5962 O O . SER B 1 29 ? -12.703 -58.25 3.598 1 92.81 29 SER B O 1
ATOM 5964 N N . ASP B 1 30 ? -14.172 -56.781 2.973 1 90.81 30 ASP B N 1
ATOM 5965 C CA . ASP B 1 30 ? -14.859 -57.719 2.09 1 90.81 30 ASP B CA 1
ATOM 5966 C C . ASP B 1 30 ? -14.289 -57.656 0.676 1 90.81 30 ASP B C 1
ATOM 5968 O O . ASP B 1 30 ? -14.789 -58.344 -0.229 1 90.81 30 ASP B O 1
ATOM 5972 N N . VAL B 1 31 ? -13.297 -56.812 0.437 1 93.94 31 VAL B N 1
ATOM 5973 C CA . VAL B 1 31 ? -12.766 -56.656 -0.914 1 93.94 31 VAL B CA 1
ATOM 5974 C C . VAL B 1 31 ? -11.258 -56.875 -0.905 1 93.94 31 VAL B C 1
ATOM 5976 O O . VAL B 1 31 ? -10.602 -56.719 0.123 1 93.94 31 VAL B O 1
ATOM 5979 N N . SER B 1 32 ? -10.656 -57.281 -1.999 1 92.31 32 SER B N 1
ATOM 5980 C CA . SER B 1 32 ? -9.242 -57.625 -2.107 1 92.31 32 SER B CA 1
ATOM 5981 C C . SER B 1 32 ? -8.383 -56.344 -2.252 1 92.31 32 SER B C 1
ATOM 5983 O O . SER B 1 32 ? -7.188 -56.375 -1.95 1 92.31 32 SER B O 1
ATOM 5985 N N . TRP B 1 33 ? -9.047 -55.25 -2.695 1 94.38 33 TRP B N 1
ATOM 5986 C CA . TRP B 1 33 ? -8.258 -54.062 -2.979 1 94.38 33 TRP B CA 1
ATOM 5987 C C . TRP B 1 33 ? -8.078 -53.219 -1.722 1 94.38 33 TRP B C 1
ATOM 5989 O O . TRP B 1 33 ? -7.453 -52.156 -1.765 1 94.38 33 TRP B O 1
ATOM 5999 N N . VAL B 1 34 ? -8.672 -53.625 -0.621 1 94.88 34 VAL B N 1
ATOM 6000 C CA . VAL B 1 34 ? -8.461 -53 0.676 1 94.88 34 VAL B CA 1
ATOM 6001 C C . VAL B 1 34 ? -7.855 -54 1.654 1 94.88 34 VAL B C 1
ATOM 6003 O O . VAL B 1 34 ? -8.406 -55.094 1.865 1 94.88 34 VAL B O 1
ATOM 6006 N N . SER B 1 35 ? -6.703 -53.625 2.205 1 93.56 35 SER B N 1
ATOM 6007 C CA . SER B 1 35 ? -6.055 -54.469 3.221 1 93.56 35 SER B CA 1
ATOM 6008 C C . SER B 1 35 ? -6.02 -53.75 4.57 1 93.56 35 SER B C 1
ATOM 6010 O O . SER B 1 35 ? -5.656 -52.562 4.645 1 93.56 35 SER B O 1
ATOM 6012 N N . VAL B 1 36 ? -6.484 -54.375 5.551 1 93.69 36 VAL B N 1
ATOM 6013 C CA . VAL B 1 36 ? -6.5 -53.812 6.902 1 93.69 36 VAL B CA 1
ATOM 6014 C C . VAL B 1 36 ? -5.762 -54.75 7.852 1 93.69 36 VAL B C 1
ATOM 6016 O O . VAL B 1 36 ? -5.648 -55.969 7.586 1 93.69 36 VAL B O 1
ATOM 6019 N N . PRO B 1 37 ? -5.219 -54.188 8.891 1 91.56 37 PRO B N 1
ATOM 6020 C CA . PRO B 1 37 ? -4.641 -55.094 9.906 1 91.56 37 PRO B CA 1
ATOM 6021 C C . PRO B 1 37 ? -5.668 -56.031 10.516 1 91.56 37 PRO B C 1
ATOM 6023 O O . PRO B 1 37 ? -6.82 -55.656 10.727 1 91.56 37 PRO B O 1
ATOM 6026 N N . LYS B 1 38 ? -5.258 -57.156 10.883 1 89.62 38 LYS B N 1
ATOM 6027 C CA . LYS B 1 38 ? -6.176 -58.188 11.344 1 89.62 38 LYS B CA 1
ATOM 6028 C C . LYS B 1 38 ? -6.637 -57.906 12.773 1 89.62 38 LYS B C 1
ATOM 6030 O O . LYS B 1 38 ? -7.789 -58.188 13.125 1 89.62 38 LYS B O 1
ATOM 6035 N N . TYR B 1 39 ? -5.684 -57.438 13.531 1 90.94 39 TYR B N 1
ATOM 6036 C CA . TYR B 1 39 ? -6.016 -57.281 14.938 1 90.94 39 TYR B CA 1
ATOM 6037 C C . TYR B 1 39 ? -5.703 -55.875 15.406 1 90.94 39 TYR B C 1
ATOM 6039 O O . TYR B 1 39 ? -4.691 -55.281 15.008 1 90.94 39 TYR B O 1
ATOM 6047 N N . LEU B 1 40 ? -6.613 -55.25 16.141 1 91.12 40 LEU B N 1
ATOM 6048 C CA . LEU B 1 40 ? -6.449 -53.938 16.797 1 91.12 40 LEU B CA 1
ATOM 6049 C C . LEU B 1 40 ? -6.828 -54.031 18.281 1 91.12 40 LEU B C 1
ATOM 6051 O O . LEU B 1 40 ? -7.938 -54.469 18.609 1 91.12 40 LEU B O 1
ATOM 6055 N N . GLU B 1 41 ? -5.875 -53.812 19.125 1 89.44 41 GLU B N 1
ATOM 6056 C CA . GLU B 1 41 ? -6.145 -53.781 20.562 1 89.44 41 GLU B CA 1
ATOM 6057 C C . GLU B 1 41 ? -6.488 -52.375 21.031 1 89.44 41 GLU B C 1
ATOM 6059 O O . GLU B 1 41 ? -5.668 -51.438 20.922 1 89.44 41 GLU B O 1
ATOM 6064 N N . LEU B 1 42 ? -7.699 -52.25 21.406 1 86.62 42 LEU B N 1
ATOM 6065 C CA . LEU B 1 42 ? -8.125 -50.938 21.891 1 86.62 42 LEU B CA 1
ATOM 6066 C C . LEU B 1 42 ? -8.008 -50.875 23.406 1 86.62 42 LEU B C 1
ATOM 6068 O O . LEU B 1 42 ? -8.531 -51.719 24.125 1 86.62 42 LEU B O 1
ATOM 6072 N N . MET B 1 43 ? -7.172 -49.938 23.875 1 83.56 43 MET B N 1
ATOM 6073 C CA . MET B 1 43 ? -7.094 -49.562 25.281 1 83.56 43 MET B CA 1
ATOM 6074 C C . MET B 1 43 ? -7.629 -48.156 25.5 1 83.56 43 MET B C 1
ATOM 6076 O O . MET B 1 43 ? -8.148 -47.531 24.578 1 83.56 43 MET B O 1
ATOM 6080 N N . TYR B 1 44 ? -7.637 -47.812 26.703 1 79.25 44 TYR B N 1
ATOM 6081 C CA . TYR B 1 44 ? -8.117 -46.469 26.984 1 79.25 44 TYR B CA 1
ATOM 6082 C C . TYR B 1 44 ? -7.125 -45.406 26.484 1 79.25 44 TYR B C 1
ATOM 6084 O O . TYR B 1 44 ? -6.594 -44.625 27.266 1 79.25 44 TYR B O 1
ATOM 6092 N N . MET B 1 45 ? -6.703 -45.562 25.188 1 78.5 45 MET B N 1
ATOM 6093 C CA . MET B 1 45 ? -5.836 -44.594 24.5 1 78.5 45 MET B CA 1
ATOM 6094 C C . MET B 1 45 ? -6.156 -44.531 23.016 1 78.5 45 MET B C 1
ATOM 6096 O O . MET B 1 45 ? -6.727 -45.5 22.453 1 78.5 45 MET B O 1
ATOM 6100 N N . SER B 1 46 ? -5.945 -43.469 22.422 1 80.44 46 SER B N 1
ATOM 6101 C CA . SER B 1 46 ? -6.117 -43.344 20.984 1 80.44 46 SER B CA 1
ATOM 6102 C C . SER B 1 46 ? -5.156 -44.25 20.219 1 80.44 46 SER B C 1
ATOM 6104 O O . SER B 1 46 ? -3.992 -44.375 20.609 1 80.44 46 SER B O 1
ATOM 6106 N N . ARG B 1 47 ? -5.711 -45.031 19.359 1 82.06 47 ARG B N 1
ATOM 6107 C CA . ARG B 1 47 ? -4.898 -45.906 18.516 1 82.06 47 ARG B CA 1
ATOM 6108 C C . ARG B 1 47 ? -5.133 -45.625 17.047 1 82.06 47 ARG B C 1
ATOM 6110 O O . ARG B 1 47 ? -6.254 -45.312 16.641 1 82.06 47 ARG B O 1
ATOM 6117 N N . ASN B 1 48 ? -4.039 -45.625 16.266 1 85.56 48 ASN B N 1
ATOM 6118 C CA . ASN B 1 48 ? -4.121 -45.438 14.82 1 85.56 48 ASN B CA 1
ATOM 6119 C C . ASN B 1 48 ? -3.887 -46.781 14.094 1 85.56 48 ASN B C 1
ATOM 6121 O O . ASN B 1 48 ? -3.227 -47.656 14.625 1 85.56 48 ASN B O 1
ATOM 6125 N N . PHE B 1 49 ? -4.594 -47.031 13.109 1 86.62 49 PHE B N 1
ATOM 6126 C CA . PHE B 1 49 ? -4.293 -48.156 12.234 1 86.62 49 PHE B CA 1
ATOM 6127 C C . PHE B 1 49 ? -4.246 -47.719 10.781 1 86.62 49 PHE B C 1
ATOM 6129 O O . PHE B 1 49 ? -4.82 -46.688 10.422 1 86.62 49 PHE B O 1
ATOM 6136 N N . ASN B 1 50 ? -3.574 -48.406 9.93 1 89.12 50 ASN B N 1
ATOM 6137 C CA . ASN B 1 50 ? -3.395 -48.062 8.523 1 89.12 50 ASN B CA 1
ATOM 6138 C C . ASN B 1 50 ? -4.23 -48.969 7.617 1 89.12 50 ASN B C 1
ATOM 6140 O O . ASN B 1 50 ? -4.371 -50.156 7.875 1 89.12 50 ASN B O 1
ATOM 6144 N N . ILE B 1 51 ? -4.82 -48.406 6.742 1 90.19 51 ILE B N 1
ATOM 6145 C CA . ILE B 1 51 ? -5.531 -49.094 5.68 1 90.19 51 ILE B CA 1
ATOM 6146 C C . ILE B 1 51 ? -4.773 -48.938 4.363 1 90.19 51 ILE B C 1
ATOM 6148 O O . ILE B 1 51 ? -4.395 -47.844 3.982 1 90.19 51 ILE B O 1
ATOM 6152 N N . LYS B 1 52 ? -4.48 -50.031 3.74 1 92.88 52 LYS B N 1
ATOM 6153 C CA . LYS B 1 52 ? -3.803 -50 2.447 1 92.88 52 LYS B CA 1
ATOM 6154 C C . LYS B 1 52 ? -4.789 -50.25 1.305 1 92.88 52 LYS B C 1
ATOM 6156 O O . LYS B 1 52 ? -5.57 -51.188 1.336 1 92.88 52 LYS B O 1
ATOM 6161 N N . ILE B 1 53 ? -4.766 -49.375 0.367 1 92.31 53 ILE B N 1
ATOM 6162 C CA . ILE B 1 53 ? -5.656 -49.469 -0.785 1 92.31 53 ILE B CA 1
ATOM 6163 C C . ILE B 1 53 ? -4.836 -49.688 -2.055 1 92.31 53 ILE B C 1
ATOM 6165 O O . ILE B 1 53 ? -3.887 -48.969 -2.33 1 92.31 53 ILE B O 1
ATOM 6169 N N . ASP B 1 54 ? -5.125 -50.75 -2.836 1 91.81 54 ASP B N 1
ATOM 6170 C CA . ASP B 1 54 ? -4.516 -51 -4.133 1 91.81 54 ASP B CA 1
ATOM 6171 C C . ASP B 1 54 ? -5.539 -50.875 -5.262 1 91.81 54 ASP B C 1
ATOM 6173 O O . ASP B 1 54 ? -6.273 -51.812 -5.559 1 91.81 54 ASP B O 1
ATOM 6177 N N . PRO B 1 55 ? -5.434 -49.781 -5.918 1 89.25 55 PRO B N 1
ATOM 6178 C CA . PRO B 1 55 ? -6.453 -49.531 -6.941 1 89.25 55 PRO B CA 1
ATOM 6179 C C . PRO B 1 55 ? -6.078 -50.125 -8.305 1 89.25 55 PRO B C 1
ATOM 6181 O O . PRO B 1 55 ? -6.828 -49.969 -9.273 1 89.25 55 PRO B O 1
ATOM 6184 N N . SER B 1 56 ? -4.961 -50.781 -8.625 1 87.75 56 SER B N 1
ATOM 6185 C CA . SER B 1 56 ? -4.426 -51.188 -9.914 1 87.75 56 SER B CA 1
ATOM 6186 C C . SER B 1 56 ? -5.383 -52.125 -10.641 1 87.75 56 SER B C 1
ATOM 6188 O O . SER B 1 56 ? -5.488 -52.094 -11.867 1 87.75 56 SER B O 1
ATOM 6190 N N . GLY B 1 57 ? -6.074 -52.906 -10.023 1 87.81 57 GLY B N 1
ATOM 6191 C CA . GLY B 1 57 ? -6.93 -53.875 -10.688 1 87.81 57 GLY B CA 1
ATOM 6192 C C . GLY B 1 57 ? -8.375 -53.406 -10.789 1 87.81 57 GLY B C 1
ATOM 6193 O O . GLY B 1 57 ? -9.219 -54.125 -11.328 1 87.81 57 GLY B O 1
ATOM 6194 N N . LEU B 1 58 ? -8.578 -52.188 -10.461 1 92.94 58 LEU B N 1
ATOM 6195 C CA . LEU B 1 58 ? -9.961 -51.719 -10.445 1 92.94 58 LEU B CA 1
ATOM 6196 C C . LEU B 1 58 ? -10.336 -51.062 -11.773 1 92.94 58 LEU B C 1
ATOM 6198 O O . LEU B 1 58 ? -9.508 -50.406 -12.398 1 92.94 58 LEU B O 1
ATOM 6202 N N . HIS B 1 59 ? -11.469 -51.344 -12.32 1 92.62 59 HIS B N 1
ATOM 6203 C CA . HIS B 1 59 ? -11.992 -50.625 -13.492 1 92.62 59 HIS B CA 1
ATOM 6204 C C . HIS B 1 59 ? -12.336 -49.188 -13.156 1 92.62 59 HIS B C 1
ATOM 6206 O O . HIS B 1 59 ? -12.555 -48.844 -11.992 1 92.62 59 HIS B O 1
ATOM 6212 N N . PRO B 1 60 ? -12.336 -48.25 -14.133 1 91.94 60 PRO B N 1
ATOM 6213 C CA . PRO B 1 60 ? -12.719 -46.875 -13.859 1 91.94 60 PRO B CA 1
ATOM 6214 C C . PRO B 1 60 ? -14.102 -46.75 -13.219 1 91.94 60 PRO B C 1
ATOM 6216 O O . PRO B 1 60 ? -15.016 -47.5 -13.586 1 91.94 60 PRO B O 1
ATOM 6219 N N . GLY B 1 61 ? -14.227 -45.906 -12.273 1 91.62 61 GLY B N 1
ATOM 6220 C CA . GLY B 1 61 ? -15.484 -45.688 -11.57 1 91.62 61 GLY B CA 1
ATOM 6221 C C . GLY B 1 61 ? -15.312 -45.594 -10.062 1 91.62 61 GLY B C 1
ATOM 6222 O O . GLY B 1 61 ? -14.211 -45.312 -9.578 1 91.62 61 GLY B O 1
ATOM 6223 N N . VAL B 1 62 ? -16.484 -45.719 -9.367 1 93.88 62 VAL B N 1
ATOM 6224 C CA . VAL B 1 62 ? -16.516 -45.594 -7.914 1 93.88 62 VAL B CA 1
ATOM 6225 C C . VAL B 1 62 ? -16.562 -47 -7.281 1 93.88 62 VAL B C 1
ATOM 6227 O O . VAL B 1 62 ? -17.328 -47.844 -7.719 1 93.88 62 VAL B O 1
ATOM 6230 N N . HIS B 1 63 ? -15.719 -47.188 -6.379 1 94.81 63 HIS B N 1
ATOM 6231 C CA . HIS B 1 63 ? -15.648 -48.438 -5.617 1 94.81 63 HIS B CA 1
ATOM 6232 C C . HIS B 1 63 ? -15.758 -48.188 -4.121 1 94.81 63 HIS B C 1
ATOM 6234 O O . HIS B 1 63 ? -15.078 -47.312 -3.584 1 94.81 63 HIS B O 1
ATOM 6240 N N . THR B 1 64 ? -16.688 -48.844 -3.484 1 94.19 64 THR B N 1
ATOM 6241 C CA . THR B 1 64 ? -16.906 -48.625 -2.059 1 94.19 64 THR B CA 1
ATOM 6242 C C . THR B 1 64 ? -16.797 -49.938 -1.29 1 94.19 64 THR B C 1
ATOM 6244 O O . THR B 1 64 ? -16.984 -51 -1.86 1 94.19 64 THR B O 1
ATOM 6247 N N . THR B 1 65 ? -16.344 -49.844 -0.137 1 94.81 65 THR B N 1
ATOM 6248 C CA . THR B 1 65 ? -16.328 -51 0.789 1 94.81 65 THR B CA 1
ATOM 6249 C C . THR B 1 65 ? -16.375 -50.5 2.234 1 94.81 65 THR B C 1
ATOM 6251 O O . THR B 1 65 ? -16.312 -49.281 2.49 1 94.81 65 THR B O 1
ATOM 6254 N N . THR B 1 66 ? -16.703 -51.281 3.109 1 95 66 THR B N 1
ATOM 6255 C CA . THR B 1 66 ? -16.75 -50.969 4.535 1 95 66 THR B CA 1
ATOM 6256 C C . THR B 1 66 ? -15.805 -51.875 5.32 1 95 66 THR B C 1
ATOM 6258 O O . THR B 1 66 ? -15.875 -53.094 5.219 1 95 66 THR B O 1
ATOM 6261 N N . VAL B 1 67 ? -14.945 -51.281 6.008 1 94.5 67 VAL B N 1
ATOM 6262 C CA . VAL B 1 67 ? -14.117 -52 6.965 1 94.5 67 VAL B CA 1
ATOM 6263 C C . VAL B 1 67 ? -14.859 -52.156 8.289 1 94.5 67 VAL B C 1
ATOM 6265 O O . VAL B 1 67 ? -15.406 -51.188 8.812 1 94.5 67 VAL B O 1
ATOM 6268 N N . ARG B 1 68 ? -14.883 -53.281 8.797 1 94.5 68 ARG B N 1
ATOM 6269 C CA . ARG B 1 68 ? -15.617 -53.562 10.031 1 94.5 68 ARG B CA 1
ATOM 6270 C C . ARG B 1 68 ? -14.68 -54.094 11.117 1 94.5 68 ARG B C 1
ATOM 6272 O O . ARG B 1 68 ? -13.766 -54.875 10.828 1 94.5 68 ARG B O 1
ATOM 6279 N N . ALA B 1 69 ? -14.914 -53.594 12.242 1 93.81 69 ALA B N 1
ATOM 6280 C CA . ALA B 1 69 ? -14.172 -54.094 13.406 1 93.81 69 ALA B CA 1
ATOM 6281 C C . ALA B 1 69 ? -15.086 -54.875 14.352 1 93.81 69 ALA B C 1
ATOM 6283 O O . ALA B 1 69 ? -16.094 -54.344 14.82 1 93.81 69 ALA B O 1
ATOM 6284 N N . TYR B 1 70 ? -14.695 -56.156 14.656 1 93.5 70 TYR B N 1
ATOM 6285 C CA . TYR B 1 70 ? -15.484 -57 15.531 1 93.5 70 TYR B CA 1
ATOM 6286 C C . TYR B 1 70 ? -14.742 -57.281 16.828 1 93.5 70 TYR B C 1
ATOM 6288 O O . TYR B 1 70 ? -13.523 -57.438 16.828 1 93.5 70 TYR B O 1
ATOM 6296 N N . ASP B 1 71 ? -15.516 -57.312 17.797 1 93.06 71 ASP B N 1
ATOM 6297 C CA . ASP B 1 71 ? -14.953 -57.812 19.062 1 93.06 71 ASP B CA 1
ATOM 6298 C C . ASP B 1 71 ? -14.648 -59.312 18.984 1 93.06 71 ASP B C 1
ATOM 6300 O O . ASP B 1 71 ? -15.547 -60.125 18.75 1 93.06 71 ASP B O 1
ATOM 6304 N N . THR B 1 72 ? -13.391 -59.656 19.188 1 91.62 72 THR B N 1
ATOM 6305 C CA . THR B 1 72 ? -12.984 -61.062 19.062 1 91.62 72 THR B CA 1
ATOM 6306 C C . THR B 1 72 ? -13.734 -61.938 20.078 1 91.62 72 THR B C 1
ATOM 6308 O O . THR B 1 72 ? -13.93 -63.125 19.844 1 91.62 72 THR B O 1
ATOM 6311 N N . LYS B 1 73 ? -14.18 -61.312 21.203 1 89.56 73 LYS B N 1
ATOM 6312 C CA . LYS B 1 73 ? -14.867 -62.062 22.25 1 89.56 73 LYS B CA 1
ATOM 6313 C C . LYS B 1 73 ? -16.359 -62.188 21.953 1 89.56 73 LYS B C 1
ATOM 6315 O O . LYS B 1 73 ? -17.031 -63.094 22.438 1 89.56 73 LYS B O 1
ATOM 6320 N N . ASN B 1 74 ? -16.859 -61.281 21.266 1 88 74 ASN B N 1
ATOM 6321 C CA . ASN B 1 74 ? -18.281 -61.281 20.984 1 88 74 ASN B CA 1
ATOM 6322 C C . ASN B 1 74 ? -18.578 -60.781 19.562 1 88 74 ASN B C 1
ATOM 6324 O O . ASN B 1 74 ? -19.188 -59.719 19.391 1 88 74 ASN B O 1
ATOM 6328 N N . ALA B 1 75 ? -18.234 -61.531 18.562 1 85.56 75 ALA B N 1
ATOM 6329 C CA . ALA B 1 75 ? -18.391 -61.125 17.172 1 85.56 75 ALA B CA 1
ATOM 6330 C C . ALA B 1 75 ? -19.875 -61.094 16.766 1 85.56 75 ALA B C 1
ATOM 6332 O O . ALA B 1 75 ? -20.25 -60.344 15.852 1 85.56 75 ALA B O 1
ATOM 6333 N N . THR B 1 76 ? -20.688 -61.844 17.547 1 88.31 76 THR B N 1
ATOM 6334 C CA . THR B 1 76 ? -22.094 -61.969 17.188 1 88.31 76 THR B CA 1
ATOM 6335 C C . THR B 1 76 ? -22.844 -60.688 17.469 1 88.31 76 THR B C 1
ATOM 6337 O O . THR B 1 76 ? -23.938 -60.469 16.922 1 88.31 76 THR B O 1
ATOM 6340 N N . LYS B 1 77 ? -22.188 -59.844 18.281 1 89.62 77 LYS B N 1
ATOM 6341 C CA . LYS B 1 77 ? -22.844 -58.594 18.609 1 89.62 77 LYS B CA 1
ATOM 6342 C C . LYS B 1 77 ? -22.75 -57.594 17.453 1 89.62 77 LYS B C 1
ATOM 6344 O O . LYS B 1 77 ? -23.391 -56.531 17.484 1 89.62 77 LYS B O 1
ATOM 6349 N N . GLY B 1 78 ? -22.125 -57.844 16.422 1 89.94 78 GLY B N 1
ATOM 6350 C CA . GLY B 1 78 ? -21.938 -56.938 15.32 1 89.94 78 GLY B CA 1
ATOM 6351 C C . GLY B 1 78 ? -20.656 -56.125 15.43 1 89.94 78 GLY B C 1
ATOM 6352 O O . GLY B 1 78 ? -19.922 -56.25 16.406 1 89.94 78 GLY B O 1
ATOM 6353 N N . PRO B 1 79 ? -20.375 -55.375 14.398 1 92.94 79 PRO B N 1
ATOM 6354 C CA . PRO B 1 79 ? -19.141 -54.562 14.43 1 92.94 79 PRO B CA 1
ATOM 6355 C C . PRO B 1 79 ? -19.188 -53.469 15.484 1 92.94 79 PRO B C 1
ATOM 6357 O O . PRO B 1 79 ? -20.234 -52.844 15.695 1 92.94 79 PRO B O 1
ATOM 6360 N N . VAL B 1 80 ? -18.078 -53.344 16.172 1 92.06 80 VAL B N 1
ATOM 6361 C CA . VAL B 1 80 ? -17.922 -52.281 17.156 1 92.06 80 VAL B CA 1
ATOM 6362 C C . VAL B 1 80 ? -17.922 -50.906 16.453 1 92.06 80 VAL B C 1
ATOM 6364 O O . VAL B 1 80 ? -18.531 -49.969 16.938 1 92.06 80 VAL B O 1
ATOM 6367 N N . PHE B 1 81 ? -17.219 -50.781 15.344 1 90.38 81 PHE B N 1
ATOM 6368 C CA . PHE B 1 81 ? -17.234 -49.594 14.5 1 90.38 81 PHE B CA 1
ATOM 6369 C C . PHE B 1 81 ? -17.031 -49.969 13.039 1 90.38 81 PHE B C 1
ATOM 6371 O O . PHE B 1 81 ? -16.625 -51.094 12.727 1 90.38 81 PHE B O 1
ATOM 6378 N N . THR B 1 82 ? -17.469 -49.094 12.219 1 92.94 82 THR B N 1
ATOM 6379 C CA . THR B 1 82 ? -17.297 -49.281 10.773 1 92.94 82 THR B CA 1
ATOM 6380 C C . THR B 1 82 ? -16.594 -48.062 10.18 1 92.94 82 THR B C 1
ATOM 6382 O O . THR B 1 82 ? -16.688 -46.938 10.703 1 92.94 82 THR B O 1
ATOM 6385 N N . PHE B 1 83 ? -15.742 -48.344 9.227 1 91.81 83 PHE B N 1
ATOM 6386 C CA . PHE B 1 83 ? -15.078 -47.312 8.445 1 91.81 83 PHE B CA 1
ATOM 6387 C C . PHE B 1 83 ? -15.398 -47.469 6.961 1 91.81 83 PHE B C 1
ATOM 6389 O O . PHE B 1 83 ? -15.062 -48.469 6.348 1 91.81 83 PHE B O 1
ATOM 6396 N N . GLU B 1 84 ? -16.031 -46.438 6.426 1 93.25 84 GLU B N 1
ATOM 6397 C CA . GLU B 1 84 ? -16.375 -46.469 5.008 1 93.25 84 GLU B CA 1
ATOM 6398 C C . GLU B 1 84 ? -15.195 -46.062 4.133 1 93.25 84 GLU B C 1
ATOM 6400 O O . GLU B 1 84 ? -14.516 -45.094 4.426 1 93.25 84 GLU B O 1
ATOM 6405 N N . VAL B 1 85 ? -14.914 -46.875 3.127 1 93.69 85 VAL B N 1
ATOM 6406 C CA . VAL B 1 85 ? -13.844 -46.562 2.176 1 93.69 85 VAL B CA 1
ATOM 6407 C C . VAL B 1 85 ? -14.438 -46.375 0.779 1 93.69 85 VAL B C 1
ATOM 6409 O O . VAL B 1 85 ? -15.133 -47.281 0.274 1 93.69 85 VAL B O 1
ATOM 6412 N N . THR B 1 86 ? -14.211 -45.219 0.258 1 93 86 THR B N 1
ATOM 6413 C CA . THR B 1 86 ? -14.617 -44.938 -1.114 1 93 86 THR B CA 1
ATOM 6414 C C . THR B 1 86 ? -13.414 -44.562 -1.966 1 93 86 THR B C 1
ATOM 6416 O O . THR B 1 86 ? -12.633 -43.688 -1.58 1 93 86 THR B O 1
ATOM 6419 N N . ILE B 1 87 ? -13.219 -45.281 -3.055 1 92.69 87 ILE B N 1
ATOM 6420 C CA . ILE B 1 87 ? -12.141 -44.969 -3.982 1 92.69 87 ILE B CA 1
ATOM 6421 C C . ILE B 1 87 ? -12.711 -44.688 -5.363 1 92.69 87 ILE B C 1
ATOM 6423 O O . ILE B 1 87 ? -13.641 -45.375 -5.816 1 92.69 87 ILE B O 1
ATOM 6427 N N . ILE B 1 88 ? -12.148 -43.656 -5.945 1 93.94 88 ILE B N 1
ATOM 6428 C CA . ILE B 1 88 ? -12.547 -43.281 -7.301 1 93.94 88 ILE B CA 1
ATOM 6429 C C . ILE B 1 88 ? -11.383 -43.531 -8.258 1 93.94 88 ILE B C 1
ATOM 6431 O O . ILE B 1 88 ? -10.312 -42.938 -8.102 1 93.94 88 ILE B O 1
ATOM 6435 N N . ARG B 1 89 ? -11.539 -44.469 -9.141 1 94.69 89 ARG B N 1
ATOM 6436 C CA . ARG B 1 89 ? -10.617 -44.594 -10.266 1 94.69 89 ARG B CA 1
ATOM 6437 C C . ARG B 1 89 ? -11.07 -43.719 -11.445 1 94.69 89 ARG B C 1
ATOM 6439 O O . ARG B 1 89 ? -11.984 -44.094 -12.18 1 94.69 89 ARG B O 1
ATOM 6446 N N . PRO B 1 90 ? -10.398 -42.656 -11.672 1 95.19 90 PRO B N 1
ATOM 6447 C CA . PRO B 1 90 ? -10.891 -41.688 -12.672 1 95.19 90 PRO B CA 1
ATOM 6448 C C . PRO B 1 90 ? -10.531 -42.094 -14.102 1 95.19 90 PRO B C 1
ATOM 6450 O O . PRO B 1 90 ? -9.625 -42.906 -14.305 1 95.19 90 PRO B O 1
ATOM 6453 N N . LEU B 1 91 ? -11.328 -41.562 -15.078 1 95 91 LEU B N 1
ATOM 6454 C CA . LEU B 1 91 ? -10.953 -41.656 -16.484 1 95 91 LEU B CA 1
ATOM 6455 C C . LEU B 1 91 ? -9.82 -40.688 -16.797 1 95 91 LEU B C 1
ATOM 6457 O O . LEU B 1 91 ? -9.703 -39.625 -16.156 1 95 91 LEU B O 1
ATOM 6461 N N . VAL B 1 92 ? -8.938 -41.062 -17.703 1 92.88 92 VAL B N 1
ATOM 6462 C CA . VAL B 1 92 ? -7.832 -40.219 -18.125 1 92.88 92 VAL B CA 1
ATOM 6463 C C . VAL B 1 92 ? -8 -39.844 -19.594 1 92.88 92 VAL B C 1
ATOM 6465 O O . VAL B 1 92 ? -8.383 -40.656 -20.406 1 92.88 92 VAL B O 1
ATOM 6468 N N . THR B 1 93 ? -7.781 -38.594 -19.859 1 91.94 93 THR B N 1
ATOM 6469 C CA . THR B 1 93 ? -7.941 -38.125 -21.219 1 91.94 93 THR B CA 1
ATOM 6470 C C . THR B 1 93 ? -6.777 -38.562 -22.094 1 91.94 93 THR B C 1
ATOM 6472 O O . THR B 1 93 ? -5.723 -38.938 -21.594 1 91.94 93 THR B O 1
ATOM 6475 N N . ASP B 1 94 ? -7.004 -38.5 -23.375 1 84.75 94 ASP B N 1
ATOM 6476 C CA . ASP B 1 94 ? -5.93 -38.719 -24.328 1 84.75 94 ASP B CA 1
ATOM 6477 C C . ASP B 1 94 ? -5.051 -37.5 -24.484 1 84.75 94 ASP B C 1
ATOM 6479 O O . ASP B 1 94 ? -5.23 -36.5 -23.766 1 84.75 94 ASP B O 1
ATOM 6483 N N . HIS B 1 95 ? -4.129 -37.562 -25.391 1 81.25 95 HIS B N 1
ATOM 6484 C CA . HIS B 1 95 ? -3.162 -36.469 -25.594 1 81.25 95 HIS B CA 1
ATOM 6485 C C . HIS B 1 95 ? -3.85 -35.188 -26.047 1 81.25 95 HIS B C 1
ATOM 6487 O O . HIS B 1 95 ? -3.301 -34.094 -25.891 1 81.25 95 HIS B O 1
ATOM 6493 N N . SER B 1 96 ? -5.059 -35.344 -26.516 1 82.81 96 SER B N 1
ATOM 6494 C CA . SER B 1 96 ? -5.789 -34.188 -27 1 82.81 96 SER B CA 1
ATOM 6495 C C . SER B 1 96 ? -6.488 -33.469 -25.859 1 82.81 96 SER B C 1
ATOM 6497 O O . SER B 1 96 ? -6.973 -32.344 -26.016 1 82.81 96 SER B O 1
ATOM 6499 N N . GLY B 1 97 ? -6.488 -34.062 -24.766 1 88.88 97 GLY B N 1
ATOM 6500 C CA . GLY B 1 97 ? -7.145 -33.469 -23.609 1 88.88 97 GLY B CA 1
ATOM 6501 C C . GLY B 1 97 ? -8.656 -33.531 -23.703 1 88.88 97 GLY B C 1
ATOM 6502 O O . GLY B 1 97 ? -9.344 -32.625 -23.219 1 88.88 97 GLY B O 1
ATOM 6503 N N . SER B 1 98 ? -9.18 -34.469 -24.406 1 93.06 98 SER B N 1
ATOM 6504 C CA . SER B 1 98 ? -10.625 -34.562 -24.562 1 93.06 98 SER B CA 1
ATOM 6505 C C . SER B 1 98 ? -11.133 -35.969 -24.203 1 93.06 98 SER B C 1
ATOM 6507 O O . SER B 1 98 ? -10.359 -36.938 -24.188 1 93.06 98 SER B O 1
ATOM 6509 N N . LEU B 1 99 ? -12.336 -36.031 -23.781 1 94.75 99 LEU B N 1
ATOM 6510 C CA . LEU B 1 99 ? -13.055 -37.281 -23.484 1 94.75 99 LEU B CA 1
ATOM 6511 C C . LEU B 1 99 ? -14.477 -37.219 -24.031 1 94.75 99 LEU B C 1
ATOM 6513 O O . LEU B 1 99 ? -15.195 -36.25 -23.812 1 94.75 99 LEU B O 1
ATOM 6517 N N . SER B 1 100 ? -14.805 -38.312 -24.766 1 93.88 100 SER B N 1
ATOM 6518 C CA . SER B 1 100 ? -16.125 -38.312 -25.375 1 93.88 100 SER B CA 1
ATOM 6519 C C . SER B 1 100 ? -16.938 -39.531 -24.922 1 93.88 100 SER B C 1
ATOM 6521 O O . SER B 1 100 ? -16.391 -40.594 -24.719 1 93.88 100 SER B O 1
ATOM 6523 N N . HIS B 1 101 ? -18.188 -39.344 -24.688 1 93.44 101 HIS B N 1
ATOM 6524 C CA . HIS B 1 101 ? -19.188 -40.375 -24.453 1 93.44 101 HIS B CA 1
ATOM 6525 C C . HIS B 1 101 ? -20.297 -40.344 -25.5 1 93.44 101 HIS B C 1
ATOM 6527 O O . HIS B 1 101 ? -21.062 -39.375 -25.562 1 93.44 101 HIS B O 1
ATOM 6533 N N . ASP B 1 102 ? -20.328 -41.438 -26.25 1 92.94 102 ASP B N 1
ATOM 6534 C CA . ASP B 1 102 ? -21.266 -41.406 -27.359 1 92.94 102 ASP B CA 1
ATOM 6535 C C . ASP B 1 102 ? -22.531 -42.188 -27.031 1 92.94 102 ASP B C 1
ATOM 6537 O O . ASP B 1 102 ? -22.453 -43.25 -26.406 1 92.94 102 ASP B O 1
ATOM 6541 N N . ASN B 1 103 ? -23.625 -41.688 -27.375 1 90.5 103 ASN B N 1
ATOM 6542 C CA . ASN B 1 103 ? -24.922 -42.344 -27.344 1 90.5 103 ASN B CA 1
ATOM 6543 C C . ASN B 1 103 ? -25.234 -42.875 -25.953 1 90.5 103 ASN B C 1
ATOM 6545 O O . ASN B 1 103 ? -25.562 -44.062 -25.797 1 90.5 103 ASN B O 1
ATOM 6549 N N . VAL B 1 104 ? -25.125 -42.062 -25.047 1 91.75 104 VAL B N 1
ATOM 6550 C CA . VAL B 1 104 ? -25.469 -42.438 -23.688 1 91.75 104 VAL B CA 1
ATOM 6551 C C . VAL B 1 104 ? -26.984 -42.375 -23.484 1 91.75 104 VAL B C 1
ATOM 6553 O O . VAL B 1 104 ? -27.594 -41.312 -23.703 1 91.75 104 VAL B O 1
ATOM 6556 N N . GLU B 1 105 ? -27.562 -43.406 -23.016 1 89.12 105 GLU B N 1
ATOM 6557 C CA . GLU B 1 105 ? -29 -43.5 -22.906 1 89.12 105 GLU B CA 1
ATOM 6558 C C . GLU B 1 105 ? -29.469 -43.062 -21.516 1 89.12 105 GLU B C 1
ATOM 6560 O O . GLU B 1 105 ? -28.922 -43.5 -20.5 1 89.12 105 GLU B O 1
ATOM 6565 N N . PHE B 1 106 ? -30.406 -42.156 -21.578 1 90.25 106 PHE B N 1
ATOM 6566 C CA . PHE B 1 106 ? -31.109 -41.75 -20.359 1 90.25 106 PHE B CA 1
ATOM 6567 C C . PHE B 1 106 ? -32.562 -42.188 -20.422 1 90.25 106 PHE B C 1
ATOM 6569 O O . PHE B 1 106 ? -33.375 -41.562 -21.109 1 90.25 106 PHE B O 1
ATOM 6576 N N . ASN B 1 107 ? -32.812 -43.25 -19.703 1 83.38 107 ASN B N 1
ATOM 6577 C CA . ASN B 1 107 ? -34.156 -43.781 -19.719 1 83.38 107 ASN B CA 1
ATOM 6578 C C . ASN B 1 107 ? -34.938 -43.406 -18.453 1 83.38 107 ASN B C 1
ATOM 6580 O O . ASN B 1 107 ? -34.438 -42.656 -17.625 1 83.38 107 ASN B O 1
ATOM 6584 N N . ALA B 1 108 ? -36.219 -43.812 -18.406 1 72.75 108 ALA B N 1
ATOM 6585 C CA . ALA B 1 108 ? -37.094 -43.5 -17.266 1 72.75 108 ALA B CA 1
ATOM 6586 C C . ALA B 1 108 ? -36.5 -44 -15.961 1 72.75 108 ALA B C 1
ATOM 6588 O O . ALA B 1 108 ? -36.781 -43.438 -14.898 1 72.75 108 ALA B O 1
ATOM 6589 N N . ASN B 1 109 ? -35.625 -44.969 -16.031 1 67.62 109 ASN B N 1
ATOM 6590 C CA . ASN B 1 109 ? -35.031 -45.531 -14.828 1 67.62 109 ASN B CA 1
ATOM 6591 C C . ASN B 1 109 ? -33.625 -45 -14.594 1 67.62 109 ASN B C 1
ATOM 6593 O O . ASN B 1 109 ? -33.062 -45.156 -13.508 1 67.62 109 ASN B O 1
ATOM 6597 N N . SER B 1 110 ? -33.031 -44.625 -15.617 1 64.62 110 SER B N 1
ATOM 6598 C CA . SER B 1 110 ? -31.656 -44.125 -15.516 1 64.62 110 SER B CA 1
ATOM 6599 C C . SER B 1 110 ? -31.625 -42.594 -15.609 1 64.62 110 SER B C 1
ATOM 6601 O O . SER B 1 110 ? -31.469 -42.062 -16.703 1 64.62 110 SER B O 1
ATOM 6603 N N . LEU B 1 111 ? -31.469 -41.969 -14.367 1 79.62 111 LEU B N 1
ATOM 6604 C CA . LEU B 1 111 ? -31.688 -40.531 -14.352 1 79.62 111 LEU B CA 1
ATOM 6605 C C . LEU B 1 111 ? -30.375 -39.781 -14.125 1 79.62 111 LEU B C 1
ATOM 6607 O O . LEU B 1 111 ? -30.219 -38.625 -14.555 1 79.62 111 LEU B O 1
ATOM 6611 N N . ILE B 1 112 ? -29.406 -40.594 -13.625 1 90.75 112 ILE B N 1
ATOM 6612 C CA . ILE B 1 112 ? -28.203 -39.844 -13.227 1 90.75 112 ILE B CA 1
ATOM 6613 C C . ILE B 1 112 ? -26.969 -40.531 -13.789 1 90.75 112 ILE B C 1
ATOM 6615 O O . ILE B 1 112 ? -26.766 -41.719 -13.586 1 90.75 112 ILE B O 1
ATOM 6619 N N . LYS B 1 113 ? -26.234 -39.969 -14.602 1 92.75 113 LYS B N 1
ATOM 6620 C CA . LYS B 1 113 ? -24.953 -40.438 -15.102 1 92.75 113 LYS B CA 1
ATOM 6621 C C . LYS B 1 113 ? -23.797 -39.656 -14.477 1 92.75 113 LYS B C 1
ATOM 6623 O O . LYS B 1 113 ? -23.688 -38.438 -14.672 1 92.75 113 LYS B O 1
ATOM 6628 N N . ARG B 1 114 ? -22.906 -40.312 -13.766 1 94.06 114 ARG B N 1
ATOM 6629 C CA . ARG B 1 114 ? -21.781 -39.719 -13.07 1 94.06 114 ARG B CA 1
ATOM 6630 C C . ARG B 1 114 ? -20.469 -40.062 -13.75 1 94.06 114 ARG B C 1
ATOM 6632 O O . ARG B 1 114 ? -20.234 -41.219 -14.102 1 94.06 114 ARG B O 1
ATOM 6639 N N . ASN B 1 115 ? -19.672 -39.125 -13.984 1 95.19 115 ASN B N 1
ATOM 6640 C CA . ASN B 1 115 ? -18.359 -39.312 -14.586 1 95.19 115 ASN B CA 1
ATOM 6641 C C . ASN B 1 115 ? -17.25 -38.719 -13.719 1 95.19 115 ASN B C 1
ATOM 6643 O O . ASN B 1 115 ? -17.406 -37.625 -13.188 1 95.19 115 ASN B O 1
ATOM 6647 N N . PHE B 1 116 ? -16.188 -39.469 -13.516 1 96.75 116 PHE B N 1
ATOM 6648 C CA . PHE B 1 116 ? -15 -39 -12.805 1 96.75 116 PHE B CA 1
ATOM 6649 C C . PHE B 1 116 ? -13.789 -38.969 -13.742 1 96.75 116 PHE B C 1
ATOM 6651 O O . PHE B 1 116 ? -13.391 -40 -14.289 1 96.75 116 PHE B O 1
ATOM 6658 N N . VAL B 1 117 ? -13.258 -37.781 -13.922 1 96.88 117 VAL B N 1
ATOM 6659 C CA . VAL B 1 117 ? -12.164 -37.594 -14.867 1 96.88 117 VAL B CA 1
ATOM 6660 C C . VAL B 1 117 ? -10.984 -36.938 -14.172 1 96.88 117 VAL B C 1
ATOM 6662 O O . VAL B 1 117 ? -11.156 -35.969 -13.438 1 96.88 117 VAL B O 1
ATOM 6665 N N . LEU B 1 118 ? -9.773 -37.469 -14.359 1 95.88 118 LEU B N 1
ATOM 6666 C CA . LEU B 1 118 ? -8.578 -36.781 -13.883 1 95.88 118 LEU B CA 1
ATOM 6667 C C . LEU B 1 118 ? -8.227 -35.594 -14.781 1 95.88 118 LEU B C 1
ATOM 6669 O O . LEU B 1 118 ? -7.945 -35.781 -15.969 1 95.88 118 LEU B O 1
ATOM 6673 N N . VAL B 1 119 ? -8.266 -34.438 -14.242 1 96.62 119 VAL B N 1
ATOM 6674 C CA . VAL B 1 119 ? -7.945 -33.25 -15.016 1 96.62 119 VAL B CA 1
ATOM 6675 C C . VAL B 1 119 ? -6.465 -33.25 -15.391 1 96.62 119 VAL B C 1
ATOM 6677 O O . VAL B 1 119 ? -5.602 -33.438 -14.531 1 96.62 119 VAL B O 1
ATOM 6680 N N . PRO B 1 120 ? -6.164 -33.062 -16.688 1 94.5 120 PRO B N 1
ATOM 6681 C CA . PRO B 1 120 ? -4.762 -33.031 -17.109 1 94.5 120 PRO B CA 1
ATOM 6682 C C . PRO B 1 120 ? -3.975 -31.875 -16.516 1 94.5 120 PRO B C 1
ATOM 6684 O O . PRO B 1 120 ? -4.566 -30.938 -15.984 1 94.5 120 PRO B O 1
ATOM 6687 N N . ARG B 1 121 ? -2.631 -31.969 -16.703 1 91.38 121 ARG B N 1
ATOM 6688 C CA . ARG B 1 121 ? -1.756 -30.891 -16.234 1 91.38 121 ARG B CA 1
ATOM 6689 C C . ARG B 1 121 ? -1.782 -29.703 -17.188 1 91.38 121 ARG B C 1
ATOM 6691 O O . ARG B 1 121 ? -2.018 -29.875 -18.391 1 91.38 121 ARG B O 1
ATOM 6698 N N . ASN B 1 122 ? -1.58 -28.5 -16.625 1 92.94 122 ASN B N 1
ATOM 6699 C CA . ASN B 1 122 ? -1.42 -27.234 -17.344 1 92.94 122 ASN B CA 1
ATOM 6700 C C . ASN B 1 122 ? -2.715 -26.812 -18.031 1 92.94 122 ASN B C 1
ATOM 6702 O O . ASN B 1 122 ? -2.691 -26.344 -19.172 1 92.94 122 ASN B O 1
ATOM 6706 N N . VAL B 1 123 ? -3.82 -27.141 -17.438 1 95.56 123 VAL B N 1
ATOM 6707 C CA . VAL B 1 123 ? -5.102 -26.641 -17.922 1 95.56 123 VAL B CA 1
ATOM 6708 C C . VAL B 1 123 ? -5.785 -25.844 -16.812 1 95.56 123 VAL B C 1
ATOM 6710 O O . VAL B 1 123 ? -5.488 -26.016 -15.633 1 95.56 123 VAL B O 1
ATOM 6713 N N . SER B 1 124 ? -6.711 -24.969 -17.266 1 96.06 124 SER B N 1
ATOM 6714 C CA . SER B 1 124 ? -7.316 -24.094 -16.266 1 96.06 124 SER B CA 1
ATOM 6715 C C . SER B 1 124 ? -8.836 -24.062 -16.406 1 96.06 124 SER B C 1
ATOM 6717 O O . SER B 1 124 ? -9.539 -23.609 -15.5 1 96.06 124 SER B O 1
ATOM 6719 N N . TRP B 1 125 ? -9.43 -24.484 -17.531 1 97.25 125 TRP B N 1
ATOM 6720 C CA . TRP B 1 125 ? -10.883 -24.578 -17.641 1 97.25 125 TRP B CA 1
ATOM 6721 C C . TRP B 1 125 ? -11.273 -25.703 -18.609 1 97.25 125 TRP B C 1
ATOM 6723 O O . TRP B 1 125 ? -10.414 -26.297 -19.266 1 97.25 125 TRP B O 1
ATOM 6733 N N . ALA B 1 126 ? -12.531 -26.016 -18.609 1 97.5 126 ALA B N 1
ATOM 6734 C CA . ALA B 1 126 ? -13.047 -27.094 -19.453 1 97.5 126 ALA B CA 1
ATOM 6735 C C . ALA B 1 126 ? -14.375 -26.703 -20.094 1 97.5 126 ALA B C 1
ATOM 6737 O O . ALA B 1 126 ? -15.078 -25.812 -19.594 1 97.5 126 ALA B O 1
ATOM 6738 N N . THR B 1 127 ? -14.617 -27.281 -21.234 1 97.06 127 THR B N 1
ATOM 6739 C CA . THR B 1 127 ? -15.875 -27.125 -21.953 1 97.06 127 THR B CA 1
ATOM 6740 C C . THR B 1 127 ? -16.562 -28.484 -22.125 1 97.06 127 THR B C 1
ATOM 6742 O O . THR B 1 127 ? -15.938 -29.438 -22.594 1 97.06 127 THR B O 1
ATOM 6745 N N . LEU B 1 128 ? -17.781 -28.578 -21.688 1 96.88 128 LEU B N 1
ATOM 6746 C CA . LEU B 1 128 ? -18.594 -29.766 -21.938 1 96.88 128 LEU B CA 1
ATOM 6747 C C . LEU B 1 128 ? -19.625 -29.5 -23.016 1 96.88 128 LEU B C 1
ATOM 6749 O O . LEU B 1 128 ? -20.5 -28.641 -22.859 1 96.88 128 LEU B O 1
ATOM 6753 N N . HIS B 1 129 ? -19.438 -30.219 -24.125 1 95.88 129 HIS B N 1
ATOM 6754 C CA . HIS B 1 129 ? -20.375 -30.109 -25.234 1 95.88 129 HIS B CA 1
ATOM 6755 C C . HIS B 1 129 ? -21.359 -31.281 -25.234 1 95.88 129 HIS B C 1
ATOM 6757 O O . HIS B 1 129 ? -20.953 -32.438 -25.344 1 95.88 129 HIS B O 1
ATOM 6763 N N . ILE B 1 130 ? -22.641 -30.984 -25.125 1 94.69 130 ILE B N 1
ATOM 6764 C CA . ILE B 1 130 ? -23.688 -32 -25.109 1 94.69 130 ILE B CA 1
ATOM 6765 C C . ILE B 1 130 ? -24.562 -31.875 -26.344 1 94.69 130 ILE B C 1
ATOM 6767 O O . ILE B 1 130 ? -25.031 -30.781 -26.672 1 94.69 130 ILE B O 1
ATOM 6771 N N . LYS B 1 131 ? -24.734 -33 -26.969 1 91.69 131 LYS B N 1
ATOM 6772 C CA . LYS B 1 131 ? -25.531 -33 -28.188 1 91.69 131 LYS B CA 1
ATOM 6773 C C . LYS B 1 131 ? -26.609 -34.094 -28.125 1 91.69 131 LYS B C 1
ATOM 6775 O O . LYS B 1 131 ? -26.359 -35.188 -27.609 1 91.69 131 LYS B O 1
ATOM 6780 N N . HIS B 1 132 ? -27.781 -33.688 -28.484 1 85.69 132 HIS B N 1
ATOM 6781 C CA . HIS B 1 132 ? -28.891 -34.594 -28.703 1 85.69 132 HIS B CA 1
ATOM 6782 C C . HIS B 1 132 ? -29.281 -34.656 -30.172 1 85.69 132 HIS B C 1
ATOM 6784 O O . HIS B 1 132 ? -29.422 -33.625 -30.812 1 85.69 132 HIS B O 1
ATOM 6790 N N . LEU B 1 133 ? -29.297 -35.844 -30.766 1 73.56 133 LEU B N 1
ATOM 6791 C CA . LEU B 1 133 ? -29.531 -35.938 -32.188 1 73.56 133 LEU B CA 1
ATOM 6792 C C . LEU B 1 133 ? -31 -36.188 -32.5 1 73.56 133 LEU B C 1
ATOM 6794 O O . LEU B 1 133 ? -31.453 -35.969 -33.625 1 73.56 133 LEU B O 1
ATOM 6798 N N . ASP B 1 134 ? -31.766 -36.688 -31.516 1 73.94 134 ASP B N 1
ATOM 6799 C CA . ASP B 1 134 ? -33.156 -37 -31.859 1 73.94 134 ASP B CA 1
ATOM 6800 C C . ASP B 1 134 ? -34.031 -35.781 -31.734 1 73.94 134 ASP B C 1
ATOM 6802 O O . ASP B 1 134 ? -34.062 -35.125 -30.672 1 73.94 134 ASP B O 1
ATOM 6806 N N . THR B 1 135 ? -34.594 -35.219 -32.781 1 68.62 135 THR B N 1
ATOM 6807 C CA . THR B 1 135 ? -35.344 -33.969 -32.906 1 68.62 135 THR B CA 1
ATOM 6808 C C . THR B 1 135 ? -36.719 -34.125 -32.25 1 68.62 135 THR B C 1
ATOM 6810 O O . THR B 1 135 ? -37.375 -33.094 -31.953 1 68.62 135 THR B O 1
ATOM 6813 N N . ASP B 1 136 ? -37.156 -35.219 -31.922 1 76.69 136 ASP B N 1
ATOM 6814 C CA . ASP B 1 136 ? -38.562 -35.344 -31.594 1 76.69 136 ASP B CA 1
ATOM 6815 C C . ASP B 1 136 ? -38.781 -35.469 -30.094 1 76.69 136 ASP B C 1
ATOM 6817 O O . ASP B 1 136 ? -39.906 -35.562 -29.609 1 76.69 136 ASP B O 1
ATOM 6821 N N . VAL B 1 137 ? -37.688 -35.5 -29.344 1 80.06 137 VAL B N 1
ATOM 6822 C CA . VAL B 1 137 ? -37.875 -35.688 -27.922 1 80.06 137 VAL B CA 1
ATOM 6823 C C . VAL B 1 137 ? -37.125 -34.562 -27.156 1 80.06 137 VAL B C 1
ATOM 6825 O O . VAL B 1 137 ? -36.094 -34.094 -27.594 1 80.06 137 VAL B O 1
ATOM 6828 N N . ASN B 1 138 ? -37.906 -34.062 -26.141 1 84.69 138 ASN B N 1
ATOM 6829 C CA . ASN B 1 138 ? -37.281 -33.094 -25.281 1 84.69 138 ASN B CA 1
ATOM 6830 C C . ASN B 1 138 ? -37.25 -33.562 -23.828 1 84.69 138 ASN B C 1
ATOM 6832 O O . ASN B 1 138 ? -38.062 -34.375 -23.406 1 84.69 138 ASN B O 1
ATOM 6836 N N . ALA B 1 139 ? -36.188 -33.125 -23.125 1 87.81 139 ALA B N 1
ATOM 6837 C CA . ALA B 1 139 ? -36.062 -33.469 -21.703 1 87.81 139 ALA B CA 1
ATOM 6838 C C . ALA B 1 139 ? -35.25 -32.406 -20.969 1 87.81 139 ALA B C 1
ATOM 6840 O O . ALA B 1 139 ? -34.344 -31.797 -21.547 1 87.81 139 ALA B O 1
ATOM 6841 N N . ASN B 1 140 ? -35.688 -32.25 -19.75 1 89.44 140 ASN B N 1
ATOM 6842 C CA . ASN B 1 140 ? -34.906 -31.375 -18.875 1 89.44 140 ASN B CA 1
ATOM 6843 C C . ASN B 1 140 ? -33.781 -32.125 -18.188 1 89.44 140 ASN B C 1
ATOM 6845 O O . ASN B 1 140 ? -33.938 -33.25 -17.734 1 89.44 140 ASN B O 1
ATOM 6849 N N . PHE B 1 141 ? -32.594 -31.453 -18.156 1 92.12 141 PHE B N 1
ATOM 6850 C CA . PHE B 1 141 ? -31.438 -32.062 -17.547 1 92.12 141 PHE B CA 1
ATOM 6851 C C . PHE B 1 141 ? -30.828 -31.125 -16.5 1 92.12 141 PHE B C 1
ATOM 6853 O O . PHE B 1 141 ? -31.062 -29.906 -16.547 1 92.12 141 PHE B O 1
ATOM 6860 N N . CYS B 1 142 ? -30.125 -31.719 -15.547 1 94.38 142 CYS B N 1
ATOM 6861 C CA . CYS B 1 142 ? -29.266 -31 -14.617 1 94.38 142 CYS B CA 1
ATOM 6862 C C . CYS B 1 142 ? -27.812 -31.422 -14.773 1 94.38 142 CYS B C 1
ATOM 6864 O O . CYS B 1 142 ? -27.5 -32.625 -14.758 1 94.38 142 CYS B O 1
ATOM 6866 N N . LEU B 1 143 ? -26.953 -30.406 -15 1 96.44 143 LEU B N 1
ATOM 6867 C CA . LEU B 1 143 ? -25.516 -30.641 -15 1 96.44 143 LEU B CA 1
ATOM 6868 C C . LEU B 1 143 ? -24.891 -30.156 -13.703 1 96.44 143 LEU B C 1
ATOM 6870 O O . LEU B 1 143 ? -25.062 -29 -13.32 1 96.44 143 LEU B O 1
ATOM 6874 N N . HIS B 1 144 ? -24.219 -31.062 -13.023 1 97.19 144 HIS B N 1
ATOM 6875 C CA . HIS B 1 144 ? -23.516 -30.734 -11.789 1 97.19 144 HIS B CA 1
ATOM 6876 C C . HIS B 1 144 ? -22.031 -31.109 -11.883 1 97.19 144 HIS B C 1
ATOM 6878 O O . HIS B 1 144 ? -21.703 -32.281 -12.109 1 97.19 144 HIS B O 1
ATOM 6884 N N . VAL B 1 145 ? -21.141 -30.109 -11.773 1 97.88 145 VAL B N 1
ATOM 6885 C CA . VAL B 1 145 ? -19.703 -30.328 -11.844 1 97.88 145 VAL B CA 1
ATOM 6886 C C . VAL B 1 145 ? -19.047 -29.891 -10.531 1 97.88 145 VAL B C 1
ATOM 6888 O O . VAL B 1 145 ? -19.281 -28.766 -10.062 1 97.88 145 VAL B O 1
ATOM 6891 N N . VAL B 1 146 ? -18.156 -30.797 -9.93 1 97.12 146 VAL B N 1
ATOM 6892 C CA . VAL B 1 146 ? -17.547 -30.438 -8.648 1 97.12 146 VAL B CA 1
ATOM 6893 C C . VAL B 1 146 ? -16.109 -30.953 -8.586 1 97.12 146 VAL B C 1
ATOM 6895 O O . VAL B 1 146 ? -15.828 -32.062 -9.07 1 97.12 146 VAL B O 1
ATOM 6898 N N . GLN B 1 147 ? -15.195 -30.188 -8.125 1 96.19 147 GLN B N 1
ATOM 6899 C CA . GLN B 1 147 ? -13.883 -30.609 -7.648 1 96.19 147 GLN B CA 1
ATOM 6900 C C . GLN B 1 147 ? -13.703 -30.281 -6.168 1 96.19 147 GLN B C 1
ATOM 6902 O O . GLN B 1 147 ? -14.008 -29.172 -5.734 1 96.19 147 GLN B O 1
ATOM 6907 N N . LEU B 1 148 ? -13.242 -31.203 -5.402 1 93.06 148 LEU B N 1
ATOM 6908 C CA . LEU B 1 148 ? -13.008 -30.984 -3.982 1 93.06 148 LEU B CA 1
ATOM 6909 C C . LEU B 1 148 ? -11.562 -30.578 -3.73 1 93.06 148 LEU B C 1
ATOM 6911 O O . LEU B 1 148 ? -10.633 -31.328 -4.051 1 93.06 148 LEU B O 1
ATOM 6915 N N . LEU B 1 149 ? -11.375 -29.422 -3.219 1 92.12 149 LEU B N 1
ATOM 6916 C CA . LEU B 1 149 ? -10.047 -28.922 -2.873 1 92.12 149 LEU B CA 1
ATOM 6917 C C . LEU B 1 149 ? -9.844 -28.906 -1.362 1 92.12 149 LEU B C 1
ATOM 6919 O O . LEU B 1 149 ? -10.805 -28.734 -0.606 1 92.12 149 LEU B O 1
ATOM 6923 N N . PRO B 1 150 ? -8.586 -29.062 -0.972 1 88.88 150 PRO B N 1
ATOM 6924 C CA . PRO B 1 150 ? -8.328 -29.109 0.469 1 88.88 150 PRO B CA 1
ATOM 6925 C C . PRO B 1 150 ? -8.672 -27.797 1.167 1 88.88 150 PRO B C 1
ATOM 6927 O O . PRO B 1 150 ? -8.281 -26.719 0.702 1 88.88 150 PRO B O 1
ATOM 6930 N N . GLN B 1 151 ? -9.406 -27.953 2.293 1 86.12 151 GLN B N 1
ATOM 6931 C CA . GLN B 1 151 ? -9.75 -26.859 3.199 1 86.12 151 GLN B CA 1
ATOM 6932 C C . GLN B 1 151 ? -10.57 -25.781 2.486 1 86.12 151 GLN B C 1
ATOM 6934 O O . GLN B 1 151 ? -10.383 -24.594 2.717 1 86.12 151 GLN B O 1
ATOM 6939 N N . LYS B 1 152 ? -11.281 -26.188 1.461 1 86.94 152 LYS B N 1
ATOM 6940 C CA . LYS B 1 152 ? -12.242 -25.312 0.778 1 86.94 152 LYS B CA 1
ATOM 6941 C C . LYS B 1 152 ? -13.641 -25.938 0.8 1 86.94 152 LYS B C 1
ATOM 6943 O O . LYS B 1 152 ? -13.797 -27.141 0.959 1 86.94 152 LYS B O 1
ATOM 6948 N N . SER B 1 153 ? -14.594 -25.078 0.65 1 84.81 153 SER B N 1
ATOM 6949 C CA . SER B 1 153 ? -15.969 -25.562 0.541 1 84.81 153 SER B CA 1
ATOM 6950 C C . SER B 1 153 ? -16.203 -26.25 -0.796 1 84.81 153 SER B C 1
ATOM 6952 O O . SER B 1 153 ? -15.516 -25.969 -1.779 1 84.81 153 SER B O 1
ATOM 6954 N N . CYS B 1 154 ? -17.141 -27.156 -0.825 1 86.81 154 CYS B N 1
ATOM 6955 C CA . CYS B 1 154 ? -17.484 -27.875 -2.051 1 86.81 154 CYS B CA 1
ATOM 6956 C C . CYS B 1 154 ? -18.031 -26.906 -3.104 1 86.81 154 CYS B C 1
ATOM 6958 O O . CYS B 1 154 ? -18.016 -27.219 -4.297 1 86.81 154 CYS B O 1
ATOM 6960 N N . LYS B 1 155 ? -18.422 -25.75 -2.637 1 87.19 155 LYS B N 1
ATOM 6961 C CA . LYS B 1 155 ? -19.031 -24.781 -3.539 1 87.19 155 LYS B CA 1
ATOM 6962 C C . LYS B 1 155 ? -17.969 -23.969 -4.266 1 87.19 155 LYS B C 1
ATOM 6964 O O . LYS B 1 155 ? -18.266 -23.281 -5.246 1 87.19 155 LYS B O 1
ATOM 6969 N N . HIS B 1 156 ? -16.797 -24.125 -3.787 1 87.75 156 HIS B N 1
ATOM 6970 C CA . HIS B 1 156 ? -15.727 -23.281 -4.332 1 87.75 156 HIS B CA 1
ATOM 6971 C C . HIS B 1 156 ? -15.516 -23.562 -5.816 1 87.75 156 HIS B C 1
ATOM 6973 O O . HIS B 1 156 ? -15.367 -22.641 -6.613 1 87.75 156 HIS B O 1
ATOM 6979 N N . MET B 1 157 ? -15.508 -24.828 -6.227 1 93.56 157 MET B N 1
ATOM 6980 C CA . MET B 1 157 ? -15.352 -25.25 -7.617 1 93.56 157 MET B CA 1
ATOM 6981 C C . MET B 1 157 ? -16.609 -25.938 -8.125 1 93.56 157 MET B C 1
ATOM 6983 O O . MET B 1 157 ? -16.516 -26.984 -8.789 1 93.56 157 MET B O 1
ATOM 6987 N N . GLU B 1 158 ? -17.688 -25.406 -7.809 1 95.19 158 GLU B N 1
ATOM 6988 C CA . GLU B 1 158 ? -18.953 -26.016 -8.195 1 95.19 158 GLU B CA 1
ATOM 6989 C C . GLU B 1 158 ? -19.594 -25.297 -9.375 1 95.19 158 GLU B C 1
ATOM 6991 O O . GLU B 1 158 ? -19.547 -24.062 -9.445 1 95.19 158 GLU B O 1
ATOM 6996 N N . TYR B 1 159 ? -20.047 -26 -10.305 1 96.38 159 TYR B N 1
ATOM 6997 C CA . TYR B 1 159 ? -20.891 -25.516 -11.398 1 96.38 159 TYR B CA 1
ATOM 6998 C C . TYR B 1 159 ? -22.172 -26.328 -11.492 1 96.38 159 TYR B C 1
ATOM 7000 O O . TYR B 1 159 ? -22.141 -27.547 -11.617 1 96.38 159 TYR B O 1
ATOM 7008 N N . CYS B 1 160 ? -23.312 -25.688 -11.406 1 96.5 160 CYS B N 1
ATOM 7009 C CA . CYS B 1 160 ? -24.609 -26.359 -11.484 1 96.5 160 CYS B CA 1
ATOM 7010 C C . CYS B 1 160 ? -25.547 -25.578 -12.398 1 96.5 160 CYS B C 1
ATOM 7012 O O . CYS B 1 160 ? -25.812 -24.406 -12.18 1 96.5 160 CYS B O 1
ATOM 7014 N N . LYS B 1 161 ? -26.109 -26.25 -13.391 1 95.88 161 LYS B N 1
ATOM 7015 C CA . LYS B 1 161 ? -27 -25.594 -14.344 1 95.88 161 LYS B CA 1
ATOM 7016 C C . LYS B 1 161 ? -28.109 -26.531 -14.82 1 95.88 161 LYS B C 1
ATOM 7018 O O . LYS B 1 161 ? -27.844 -27.688 -15.125 1 95.88 161 LYS B O 1
ATOM 7023 N N . MET B 1 162 ? -29.328 -26.016 -14.867 1 94.25 162 MET B N 1
ATOM 7024 C CA . MET B 1 162 ? -30.438 -26.719 -15.492 1 94.25 162 MET B CA 1
ATOM 7025 C C . MET B 1 162 ? -30.609 -26.281 -16.953 1 94.25 162 MET B C 1
ATOM 7027 O O . MET B 1 162 ? -30.469 -25.094 -17.266 1 94.25 162 MET B O 1
ATOM 7031 N N . PHE B 1 163 ? -30.812 -27.266 -17.797 1 91.31 163 PHE B N 1
ATOM 7032 C CA . PHE B 1 163 ? -31 -26.922 -19.203 1 91.31 163 PHE B CA 1
ATOM 7033 C C . PHE B 1 163 ? -31.969 -27.875 -19.859 1 91.31 163 PHE B C 1
ATOM 7035 O O . PHE B 1 163 ? -32.188 -28.984 -19.375 1 91.31 163 PHE B O 1
ATOM 7042 N N . ASN B 1 164 ? -32.531 -27.406 -20.906 1 89.31 164 ASN B N 1
ATOM 7043 C CA . ASN B 1 164 ? -33.469 -28.219 -21.703 1 89.31 164 ASN B CA 1
ATOM 7044 C C . ASN B 1 164 ? -32.781 -28.719 -22.984 1 89.31 164 ASN B C 1
ATOM 7046 O O . ASN B 1 164 ? -32.156 -27.953 -23.688 1 89.31 164 ASN B O 1
ATOM 7050 N N . MET B 1 165 ? -32.906 -30.109 -23.125 1 87.12 165 MET B N 1
ATOM 7051 C CA . MET B 1 165 ? -32.344 -30.688 -24.344 1 87.12 165 MET B CA 1
ATOM 7052 C C . MET B 1 165 ? -33.438 -30.984 -25.359 1 87.12 165 MET B C 1
ATOM 7054 O O . MET B 1 165 ? -34.312 -31.844 -25.109 1 87.12 165 MET B O 1
ATOM 7058 N N . LYS B 1 166 ? -33.469 -30.266 -26.281 1 78.88 166 LYS B N 1
ATOM 7059 C CA . LYS B 1 166 ? -34.312 -30.609 -27.438 1 78.88 166 LYS B CA 1
ATOM 7060 C C . LYS B 1 166 ? -33.469 -30.922 -28.656 1 78.88 166 LYS B C 1
ATOM 7062 O O . LYS B 1 166 ? -32.375 -31.438 -28.547 1 78.88 166 LYS B O 1
ATOM 7067 N N . SER B 1 167 ? -33.719 -30.281 -29.812 1 65.25 167 SER B N 1
ATOM 7068 C CA . SER B 1 167 ? -32.906 -30.484 -31.016 1 65.25 167 SER B CA 1
ATOM 7069 C C . SER B 1 167 ? -31.719 -29.531 -31.062 1 65.25 167 SER B C 1
ATOM 7071 O O . SER B 1 167 ? -31.266 -29.156 -32.125 1 65.25 167 SER B O 1
ATOM 7073 N N . ASN B 1 168 ? -31.25 -29.297 -29.734 1 77.81 168 ASN B N 1
ATOM 7074 C CA . ASN B 1 168 ? -30.203 -28.281 -29.688 1 77.81 168 ASN B CA 1
ATOM 7075 C C . ASN B 1 168 ? -28.953 -28.797 -28.984 1 77.81 168 ASN B C 1
ATOM 7077 O O . ASN B 1 168 ? -28.891 -29.969 -28.578 1 77.81 168 ASN B O 1
ATOM 7081 N N . GLU B 1 169 ? -27.891 -28.156 -29.234 1 88.5 169 GLU B N 1
ATOM 7082 C CA . GLU B 1 169 ? -26.609 -28.359 -28.562 1 88.5 169 GLU B CA 1
ATOM 7083 C C . GLU B 1 169 ? -26.484 -27.484 -27.312 1 88.5 169 GLU B C 1
ATOM 7085 O O . GLU B 1 169 ? -27.047 -26.391 -27.266 1 88.5 169 GLU B O 1
ATOM 7090 N N . PHE B 1 170 ? -26.047 -28.156 -26.25 1 92.25 170 PHE B N 1
ATOM 7091 C CA . PHE B 1 170 ? -25.766 -27.406 -25.031 1 92.25 170 PHE B CA 1
ATOM 7092 C C . PHE B 1 170 ? -24.281 -27.406 -24.703 1 92.25 170 PHE B C 1
ATOM 7094 O O . PHE B 1 170 ? -23.609 -28.438 -24.859 1 92.25 170 PHE B O 1
ATOM 7101 N N . GLN B 1 171 ? -23.703 -26.188 -24.359 1 94.75 171 GLN B N 1
ATOM 7102 C CA . GLN B 1 171 ? -22.297 -26.062 -23.969 1 94.75 171 GLN B CA 1
ATOM 7103 C C . GLN B 1 171 ? -22.156 -25.438 -22.594 1 94.75 171 GLN B C 1
ATOM 7105 O O . GLN B 1 171 ? -22.828 -24.438 -22.281 1 94.75 171 GLN B O 1
ATOM 7110 N N . ALA B 1 172 ? -21.406 -26.078 -21.781 1 96.25 172 ALA B N 1
ATOM 7111 C CA . ALA B 1 172 ? -21.078 -25.547 -20.469 1 96.25 172 ALA B CA 1
ATOM 7112 C C . ALA B 1 172 ? -19.578 -25.297 -20.328 1 96.25 172 ALA B C 1
ATOM 7114 O O . ALA B 1 172 ? -18.766 -26.094 -20.812 1 96.25 172 ALA B O 1
ATOM 7115 N N . HIS B 1 173 ? -19.188 -24.188 -19.688 1 97.25 173 HIS B N 1
ATOM 7116 C CA . HIS B 1 173 ? -17.797 -23.828 -19.422 1 97.25 173 HIS B CA 1
ATOM 7117 C C . HIS B 1 173 ? -17.578 -23.625 -17.922 1 97.25 173 HIS B C 1
ATOM 7119 O O . HIS B 1 173 ? -18.391 -23 -17.25 1 97.25 173 HIS B O 1
ATOM 7125 N N . PHE B 1 174 ? -16.516 -24.172 -17.375 1 97.06 174 PHE B N 1
ATOM 7126 C CA . PHE B 1 174 ? -16.25 -24.031 -15.953 1 97.06 174 PHE B CA 1
ATOM 7127 C C . PHE B 1 174 ? -14.758 -24.156 -15.672 1 97.06 174 PHE B C 1
ATOM 7129 O O . PHE B 1 174 ? -14.023 -24.781 -16.438 1 97.06 174 PHE B O 1
ATOM 7136 N N . SER B 1 175 ? -14.289 -23.531 -14.641 1 96.12 175 SER B N 1
ATOM 7137 C CA . SER B 1 175 ? -12.891 -23.594 -14.227 1 96.12 175 SER B CA 1
ATOM 7138 C C . SER B 1 175 ? -12.547 -24.969 -13.656 1 96.12 175 SER B C 1
ATOM 7140 O O . SER B 1 175 ? -13.406 -25.641 -13.094 1 96.12 175 SER B O 1
ATOM 7142 N N . VAL B 1 176 ? -11.312 -25.359 -13.812 1 97.12 176 VAL B N 1
ATOM 7143 C CA . VAL B 1 176 ? -10.859 -26.625 -13.258 1 97.12 176 VAL B CA 1
ATOM 7144 C C . VAL B 1 176 ? -9.484 -26.453 -12.625 1 97.12 176 VAL B C 1
ATOM 7146 O O . VAL B 1 176 ? -8.758 -25.516 -12.945 1 97.12 176 VAL B O 1
ATOM 7149 N N . GLU B 1 177 ? -9.18 -27.344 -11.688 1 95.75 177 GLU B N 1
ATOM 7150 C CA . GLU B 1 177 ? -7.855 -27.469 -11.086 1 95.75 177 GLU B CA 1
ATOM 7151 C C . GLU B 1 177 ? -7.102 -28.672 -11.656 1 95.75 177 GLU B C 1
ATOM 7153 O O . GLU B 1 177 ? -7.633 -29.781 -11.688 1 95.75 177 GLU B O 1
ATOM 7158 N N . GLU B 1 178 ? -5.93 -28.391 -12.117 1 94.56 178 GLU B N 1
ATOM 7159 C CA . GLU B 1 178 ? -5.141 -29.469 -12.719 1 94.56 178 GLU B CA 1
ATOM 7160 C C . GLU B 1 178 ? -4.832 -30.562 -11.695 1 94.56 178 GLU B C 1
ATOM 7162 O O . GLU B 1 178 ? -4.684 -30.281 -10.508 1 94.56 178 GLU B O 1
ATOM 7167 N N . ASN B 1 179 ? -4.738 -31.781 -12.195 1 92.5 179 ASN B N 1
ATOM 7168 C CA . ASN B 1 179 ? -4.32 -32.938 -11.43 1 92.5 179 ASN B CA 1
ATOM 7169 C C . ASN B 1 179 ? -5.262 -33.219 -10.258 1 92.5 179 ASN B C 1
ATOM 7171 O O . ASN B 1 179 ? -4.828 -33.688 -9.211 1 92.5 179 ASN B O 1
ATOM 7175 N N . VAL B 1 180 ? -6.438 -32.781 -10.289 1 95.25 180 VAL B N 1
ATOM 7176 C CA . VAL B 1 180 ? -7.52 -33.062 -9.344 1 95.25 180 VAL B CA 1
ATOM 7177 C C . VAL B 1 180 ? -8.703 -33.656 -10.094 1 95.25 180 VAL B C 1
ATOM 7179 O O . VAL B 1 180 ? -9.062 -33.219 -11.18 1 95.25 180 VAL B O 1
ATOM 7182 N N . VAL B 1 181 ? -9.266 -34.688 -9.516 1 96 181 VAL B N 1
ATOM 7183 C CA . VAL B 1 181 ? -10.367 -35.375 -10.172 1 96 181 VAL B CA 1
ATOM 7184 C C . VAL B 1 181 ? -11.602 -34.469 -10.211 1 96 181 VAL B C 1
ATOM 7186 O O . VAL B 1 181 ? -11.969 -33.875 -9.203 1 96 181 VAL B O 1
ATOM 7189 N N . ILE B 1 182 ? -12.203 -34.375 -11.359 1 97.19 182 ILE B N 1
ATOM 7190 C CA . ILE B 1 182 ? -13.453 -33.656 -11.516 1 97.19 182 ILE B CA 1
ATOM 7191 C C . ILE B 1 182 ? -14.609 -34.625 -11.664 1 97.19 182 ILE B C 1
ATOM 7193 O O . ILE B 1 182 ? -14.477 -35.656 -12.336 1 97.19 182 ILE B O 1
ATOM 7197 N N . GLU B 1 183 ? -15.656 -34.375 -10.922 1 97 183 GLU B N 1
ATOM 7198 C CA . GLU B 1 183 ? -16.906 -35.094 -11.086 1 97 183 GLU B CA 1
ATOM 7199 C C . GLU B 1 183 ? -17.938 -34.281 -11.867 1 97 183 GLU B C 1
ATOM 7201 O O . GLU B 1 183 ? -18.297 -33.188 -11.445 1 97 183 GLU B O 1
ATOM 7206 N N . PHE B 1 184 ? -18.328 -34.719 -13 1 96.62 184 PHE B N 1
ATOM 7207 C CA . PHE B 1 184 ? -19.469 -34.062 -13.656 1 96.62 184 PHE B CA 1
ATOM 7208 C C . PHE B 1 184 ? -20.609 -35.031 -13.836 1 96.62 184 PHE B C 1
ATOM 7210 O O . PHE B 1 184 ? -20.406 -36.188 -14.227 1 96.62 184 PHE B O 1
ATOM 7217 N N . VAL B 1 185 ? -21.781 -34.625 -13.477 1 95.94 185 VAL B N 1
ATOM 7218 C CA . VAL B 1 185 ? -22.984 -35.438 -13.422 1 95.94 185 VAL B CA 1
ATOM 7219 C C . VAL B 1 185 ? -24.062 -34.875 -14.328 1 95.94 185 VAL B C 1
ATOM 7221 O O . VAL B 1 185 ? -24.328 -33.656 -14.281 1 95.94 185 VAL B O 1
ATOM 7224 N N . LEU B 1 186 ? -24.594 -35.719 -15.133 1 94.88 186 LEU B N 1
ATOM 7225 C CA . LEU B 1 186 ? -25.781 -35.375 -15.93 1 94.88 186 LEU B CA 1
ATOM 7226 C C . LEU B 1 186 ? -27 -36.125 -15.438 1 94.88 186 LEU B C 1
ATOM 7228 O O . LEU B 1 186 ? -27 -37.375 -15.391 1 94.88 186 LEU B O 1
ATOM 7232 N N . ALA B 1 187 ? -27.953 -35.375 -15.086 1 93.25 187 ALA B N 1
ATOM 7233 C CA . ALA B 1 187 ? -29.172 -36 -14.57 1 93.25 187 ALA B CA 1
ATOM 7234 C C . ALA B 1 187 ? -30.406 -35.5 -15.32 1 93.25 187 ALA B C 1
ATOM 7236 O O . ALA B 1 187 ? -30.609 -34.312 -15.469 1 93.25 187 ALA B O 1
ATOM 7237 N N . LYS B 1 188 ? -31.109 -36.438 -15.805 1 91.31 188 LYS B N 1
ATOM 7238 C CA . LYS B 1 188 ? -32.406 -36.125 -16.391 1 91.31 188 LYS B CA 1
ATOM 7239 C C . LYS B 1 188 ? -33.438 -35.812 -15.305 1 91.31 188 LYS B C 1
ATOM 7241 O O . LYS B 1 188 ? -33.469 -36.5 -14.281 1 91.31 188 LYS B O 1
ATOM 7246 N N . TYR B 1 189 ? -34.156 -34.812 -15.578 1 87.31 189 TYR B N 1
ATOM 7247 C CA . TYR B 1 189 ? -35.156 -34.469 -14.586 1 87.31 189 TYR B CA 1
ATOM 7248 C C . TYR B 1 189 ? -36.25 -35.531 -14.516 1 87.31 189 TYR B C 1
ATOM 7250 O O . TYR B 1 189 ? -36.688 -36.062 -15.539 1 87.31 189 TYR B O 1
ATOM 7258 N N . TRP B 1 190 ? -36.812 -35.781 -13.43 1 81.62 190 TRP B N 1
ATOM 7259 C CA . TRP B 1 190 ? -37.719 -36.875 -13.156 1 81.62 190 TRP B CA 1
ATOM 7260 C C . TRP B 1 190 ? -39.031 -36.719 -13.922 1 81.62 190 TRP B C 1
ATOM 7262 O O . TRP B 1 190 ? -39.688 -37.688 -14.273 1 81.62 190 TRP B O 1
ATOM 7272 N N . SER B 1 191 ? -39.375 -35.469 -14.211 1 79.25 191 SER B N 1
ATOM 7273 C CA . SER B 1 191 ? -40.656 -35.188 -14.828 1 79.25 191 SER B CA 1
ATOM 7274 C C . SER B 1 191 ? -40.625 -35.5 -16.328 1 79.25 191 SER B C 1
ATOM 7276 O O . SER B 1 191 ? -41.688 -35.469 -16.984 1 79.25 191 SER B O 1
ATOM 7278 N N . SER B 1 192 ? -39.375 -35.75 -16.812 1 78.69 192 SER B N 1
ATOM 7279 C CA . SER B 1 192 ? -39.281 -36.031 -18.234 1 78.69 192 SER B CA 1
ATOM 7280 C C . SER B 1 192 ? -39.438 -37.531 -18.516 1 78.69 192 SER B C 1
ATOM 7282 O O . SER B 1 192 ? -38.656 -38.344 -18.047 1 78.69 192 SER B O 1
ATOM 7284 N N . CYS B 1 193 ? -40.406 -37.938 -19.266 1 74.69 193 CYS B N 1
ATOM 7285 C CA . CYS B 1 193 ? -40.75 -39.344 -19.469 1 74.69 193 CYS B CA 1
ATOM 7286 C C . CYS B 1 193 ? -40.031 -39.906 -20.688 1 74.69 193 CYS B C 1
ATOM 7288 O O . CYS B 1 193 ? -39.875 -41.125 -20.828 1 74.69 193 CYS B O 1
ATOM 7290 N N . SER B 1 194 ? -39.531 -39.125 -21.438 1 77.75 194 SER B N 1
ATOM 7291 C CA . SER B 1 194 ? -38.969 -39.594 -22.719 1 77.75 194 SER B CA 1
ATOM 7292 C C . SER B 1 194 ? -37.594 -40.188 -22.547 1 77.75 194 SER B C 1
ATOM 7294 O O . SER B 1 194 ? -36.812 -39.75 -21.672 1 77.75 194 SER B O 1
ATOM 7296 N N . SER B 1 195 ? -37.375 -41.25 -23.266 1 84.69 195 SER B N 1
ATOM 7297 C CA . SER B 1 195 ? -36 -41.781 -23.391 1 84.69 195 SER B CA 1
ATOM 7298 C C . SER B 1 195 ? -35.188 -40.969 -24.391 1 84.69 195 SER B C 1
ATOM 7300 O O . SER B 1 195 ? -35.656 -40.688 -25.5 1 84.69 195 SER B O 1
ATOM 7302 N N . ILE B 1 196 ? -34.094 -40.5 -23.859 1 86.81 196 ILE B N 1
ATOM 7303 C CA . ILE B 1 196 ? -33.281 -39.656 -24.719 1 86.81 196 ILE B CA 1
ATOM 7304 C C . ILE B 1 196 ? -31.828 -40.156 -24.734 1 86.81 196 ILE B C 1
ATOM 7306 O O . ILE B 1 196 ? -31.344 -40.688 -23.719 1 86.81 196 ILE B O 1
ATOM 7310 N N . LYS B 1 197 ? -31.219 -40.094 -25.906 1 87.69 197 LYS B N 1
ATOM 7311 C CA . LYS B 1 197 ? -29.812 -40.406 -26.047 1 87.69 197 LYS B CA 1
ATOM 7312 C C . LYS B 1 197 ? -28.969 -39.156 -26.234 1 87.69 197 LYS B C 1
ATOM 7314 O O . LYS B 1 197 ? -29.234 -38.344 -27.141 1 87.69 197 LYS B O 1
ATOM 7319 N N . LEU B 1 198 ? -27.984 -39.062 -25.359 1 90.75 198 LEU B N 1
ATOM 7320 C CA . LEU B 1 198 ? -27.109 -37.875 -25.469 1 90.75 198 LEU B CA 1
ATOM 7321 C C . LEU B 1 198 ? -25.672 -38.312 -25.766 1 90.75 198 LEU B C 1
ATOM 7323 O O . LEU B 1 198 ? -25.234 -39.375 -25.312 1 90.75 198 LEU B O 1
ATOM 7327 N N . SER B 1 199 ? -25.031 -37.531 -26.641 1 93.31 199 SER B N 1
ATOM 7328 C CA . SER B 1 199 ? -23.578 -37.562 -26.766 1 93.31 199 SER B CA 1
ATOM 7329 C C . SER B 1 199 ? -22.922 -36.312 -26.188 1 93.31 199 SER B C 1
ATOM 7331 O O . SER B 1 199 ? -23.406 -35.219 -26.391 1 93.31 199 SER B O 1
ATOM 7333 N N . TYR B 1 200 ? -21.953 -36.531 -25.359 1 94.5 200 TYR B N 1
ATOM 7334 C CA . TYR B 1 200 ? -21.281 -35.375 -24.812 1 94.5 200 TYR B CA 1
ATOM 7335 C C . TYR B 1 200 ? -19.766 -35.531 -24.828 1 94.5 200 TYR B C 1
ATOM 7337 O O . TYR B 1 200 ? -19.266 -36.656 -24.781 1 94.5 200 TYR B O 1
ATOM 7345 N N . LYS B 1 201 ? -19.062 -34.406 -24.953 1 95.5 201 LYS B N 1
ATOM 7346 C CA . LYS B 1 201 ? -17.609 -34.344 -25.078 1 95.5 201 LYS B CA 1
ATOM 7347 C C . LYS B 1 201 ? -17.031 -33.312 -24.109 1 95.5 201 LYS B C 1
ATOM 7349 O O . LYS B 1 201 ? -17.453 -32.156 -24.094 1 95.5 201 LYS B O 1
ATOM 7354 N N . LEU B 1 202 ? -16.078 -33.781 -23.25 1 97 202 LEU B N 1
ATOM 7355 C CA . LEU B 1 202 ? -15.344 -32.906 -22.328 1 97 202 LEU B CA 1
ATOM 7356 C C . LEU B 1 202 ? -13.992 -32.531 -22.922 1 97 202 LEU B C 1
ATOM 7358 O O . LEU B 1 202 ? -13.219 -33.375 -23.344 1 97 202 LEU B O 1
ATOM 7362 N N . GLN B 1 203 ? -13.773 -31.219 -23.047 1 96.38 203 GLN B N 1
ATOM 7363 C CA . GLN B 1 203 ? -12.516 -30.703 -23.578 1 96.38 203 GLN B CA 1
ATOM 7364 C C . GLN B 1 203 ? -11.852 -29.766 -22.594 1 96.38 203 GLN B C 1
ATOM 7366 O O . GLN B 1 203 ? -12.492 -28.859 -22.047 1 96.38 203 GLN B O 1
ATOM 7371 N N . PHE B 1 204 ? -10.523 -29.953 -22.359 1 97.12 204 PHE B N 1
ATOM 7372 C CA . PHE B 1 204 ? -9.766 -29.109 -21.438 1 97.12 204 PHE B CA 1
ATOM 7373 C C . PHE B 1 204 ? -8.984 -28.047 -22.188 1 97.12 204 PHE B C 1
ATOM 7375 O O . PHE B 1 204 ? -8.555 -28.281 -23.328 1 97.12 204 PHE B O 1
ATOM 7382 N N . HIS B 1 205 ? -8.883 -26.828 -21.562 1 95.88 205 HIS B N 1
ATOM 7383 C CA . HIS B 1 205 ? -8.234 -25.656 -22.141 1 95.88 205 HIS B CA 1
ATOM 7384 C C . HIS B 1 205 ? -7.398 -24.922 -21.109 1 95.88 205 HIS B C 1
ATOM 7386 O O . HIS B 1 205 ? -7.523 -25.172 -19.906 1 95.88 205 HIS B O 1
ATOM 7392 N N . GLY B 1 206 ? -6.539 -24.062 -21.641 1 94.12 206 GLY B N 1
ATOM 7393 C CA . GLY B 1 206 ? -6.016 -23.047 -20.75 1 94.12 206 GLY B CA 1
ATOM 7394 C C . GLY B 1 206 ? -4.512 -22.859 -20.859 1 94.12 206 GLY B C 1
ATOM 7395 O O . GLY B 1 206 ? -3.828 -23.688 -21.469 1 94.12 206 GLY B O 1
ATOM 7396 N N . VAL B 1 207 ? -4.039 -21.719 -20.391 1 94.75 207 VAL B N 1
ATOM 7397 C CA . VAL B 1 207 ? -2.648 -21.391 -20.094 1 94.75 207 VAL B CA 1
ATOM 7398 C C . VAL B 1 207 ? -2.498 -21.047 -18.609 1 94.75 207 VAL B C 1
ATOM 7400 O O . VAL B 1 207 ? -3.414 -20.5 -18 1 94.75 207 VAL B O 1
ATOM 7403 N N . ILE B 1 208 ? -1.399 -21.469 -18.094 1 93.88 208 ILE B N 1
ATOM 7404 C CA . ILE B 1 208 ? -1.255 -21.297 -16.656 1 93.88 208 ILE B CA 1
ATOM 7405 C C . ILE B 1 208 ? -0.17 -20.266 -16.359 1 93.88 208 ILE B C 1
ATOM 7407 O O . ILE B 1 208 ? 0.981 -20.422 -16.766 1 93.88 208 ILE B O 1
ATOM 7411 N N . PRO B 1 209 ? -0.52 -19.172 -15.656 1 95.81 209 PRO B N 1
ATOM 7412 C CA . PRO B 1 209 ? 0.52 -18.25 -15.188 1 95.81 209 PRO B CA 1
ATOM 7413 C C . PRO B 1 209 ? 1.314 -18.797 -14.008 1 95.81 209 PRO B C 1
ATOM 7415 O O . PRO B 1 209 ? 0.755 -19.5 -13.156 1 95.81 209 PRO B O 1
ATOM 7418 N N . LYS B 1 210 ? 2.584 -18.469 -13.906 1 94.31 210 LYS B N 1
ATOM 7419 C CA . LYS B 1 210 ? 3.416 -18.906 -12.789 1 94.31 210 LYS B CA 1
ATOM 7420 C C . LYS B 1 210 ? 2.941 -18.297 -11.477 1 94.31 210 LYS B C 1
ATOM 7422 O O . LYS B 1 210 ? 3.066 -18.906 -10.414 1 94.31 210 LYS B O 1
ATOM 7427 N N . THR B 1 211 ? 2.506 -17.109 -11.648 1 95.06 211 THR B N 1
ATOM 7428 C CA . THR B 1 211 ? 1.89 -16.406 -10.523 1 95.06 211 THR B CA 1
ATOM 7429 C C . THR B 1 211 ? 0.411 -16.156 -10.797 1 95.06 211 THR B C 1
ATOM 7431 O O . THR B 1 211 ? 0.066 -15.258 -11.57 1 95.06 211 THR B O 1
ATOM 7434 N N . GLN B 1 212 ? -0.393 -16.844 -10.148 1 93.56 212 GLN B N 1
ATOM 7435 C CA . GLN B 1 212 ? -1.819 -16.766 -10.445 1 93.56 212 GLN B CA 1
ATOM 7436 C C . GLN B 1 212 ? -2.439 -15.5 -9.875 1 93.56 212 GLN B C 1
ATOM 7438 O O . GLN B 1 212 ? -3.176 -14.797 -10.578 1 93.56 212 GLN B O 1
ATOM 7443 N N . ASN B 1 213 ? -2.225 -15.234 -8.633 1 91.5 213 ASN B N 1
ATOM 7444 C CA . ASN B 1 213 ? -2.705 -13.984 -8.047 1 91.5 213 ASN B CA 1
ATOM 7445 C C . ASN B 1 213 ? -1.611 -12.922 -8.008 1 91.5 213 ASN B C 1
ATOM 7447 O O . ASN B 1 213 ? -0.58 -13.109 -7.359 1 91.5 213 ASN B O 1
ATOM 7451 N N . ILE B 1 214 ? -1.916 -11.852 -8.758 1 94.62 214 ILE B N 1
ATOM 7452 C CA . ILE B 1 214 ? -0.871 -10.852 -8.953 1 94.62 214 ILE B CA 1
ATOM 7453 C C . ILE B 1 214 ? -1.149 -9.633 -8.078 1 94.62 214 ILE B C 1
ATOM 7455 O O . ILE B 1 214 ? -2.303 -9.227 -7.91 1 94.62 214 ILE B O 1
ATOM 7459 N N . ALA B 1 215 ? -0.159 -9.164 -7.512 1 93.56 215 ALA B N 1
ATOM 7460 C CA . ALA B 1 215 ? -0.2 -7.875 -6.82 1 93.56 215 ALA B CA 1
ATOM 7461 C C . ALA B 1 215 ? 0.86 -6.926 -7.367 1 93.56 215 ALA B C 1
ATOM 7463 O O . ALA B 1 215 ? 2.055 -7.234 -7.34 1 93.56 215 ALA B O 1
ATOM 7464 N N . MET B 1 216 ? 0.49 -5.879 -7.91 1 95.38 216 MET B N 1
ATOM 7465 C CA . MET B 1 216 ? 1.327 -4.805 -8.438 1 95.38 216 MET B CA 1
ATOM 7466 C C . MET B 1 216 ? 1.183 -3.543 -7.594 1 95.38 216 MET B C 1
ATOM 7468 O O . MET B 1 216 ? 0.232 -3.41 -6.82 1 95.38 216 MET B O 1
ATOM 7472 N N . TYR B 1 217 ? 2.18 -2.678 -7.535 1 93.69 217 TYR B N 1
ATOM 7473 C CA . TYR B 1 217 ? 2.051 -1.424 -6.801 1 93.69 217 TYR B CA 1
ATOM 7474 C C . TYR B 1 217 ? 2.6 -0.258 -7.613 1 93.69 217 TYR B C 1
ATOM 7476 O O . TYR B 1 217 ? 3.416 -0.453 -8.516 1 93.69 217 TYR B O 1
ATOM 7484 N N . HIS B 1 218 ? 2.064 0.848 -7.234 1 92.31 218 HIS B N 1
ATOM 7485 C CA . HIS B 1 218 ? 2.479 2.051 -7.945 1 92.31 218 HIS B CA 1
ATOM 7486 C C . HIS B 1 218 ? 3.943 2.377 -7.676 1 92.31 218 HIS B C 1
ATOM 7488 O O . HIS B 1 218 ? 4.375 2.398 -6.52 1 92.31 218 HIS B O 1
ATOM 7494 N N . GLY B 1 219 ? 4.812 2.537 -8.609 1 89.88 219 GLY B N 1
ATOM 7495 C CA . GLY B 1 219 ? 6.238 2.787 -8.461 1 89.88 219 GLY B CA 1
ATOM 7496 C C . GLY B 1 219 ? 7.094 1.581 -8.789 1 89.88 219 GLY B C 1
ATOM 7497 O O . GLY B 1 219 ? 8.32 1.68 -8.844 1 89.88 219 GLY B O 1
ATOM 7498 N N . MET B 1 220 ? 6.492 0.475 -9.008 1 91.19 220 MET B N 1
ATOM 7499 C CA . MET B 1 220 ? 7.215 -0.752 -9.328 1 91.19 220 MET B CA 1
ATOM 7500 C C . MET B 1 220 ? 7.68 -0.747 -10.781 1 91.19 220 MET B C 1
ATOM 7502 O O . MET B 1 220 ? 8.562 -1.518 -11.156 1 91.19 220 MET B O 1
ATOM 7506 N N . GLY B 1 221 ? 7.082 0.121 -11.586 1 92.31 221 GLY B N 1
ATOM 7507 C CA . GLY B 1 221 ? 7.391 0.137 -13.008 1 92.31 221 GLY B CA 1
ATOM 7508 C C . GLY B 1 221 ? 6.645 -0.926 -13.789 1 92.31 221 GLY B C 1
ATOM 7509 O O . GLY B 1 221 ? 5.422 -0.863 -13.922 1 92.31 221 GLY B O 1
ATOM 7510 N N . LEU B 1 222 ? 7.348 -1.941 -14.195 1 94.81 222 LEU B N 1
ATOM 7511 C CA . LEU B 1 222 ? 6.738 -3.02 -14.969 1 94.81 222 LEU B CA 1
ATOM 7512 C C . LEU B 1 222 ? 6.594 -4.281 -14.125 1 94.81 222 LEU B C 1
ATOM 7514 O O . LEU B 1 222 ? 7.457 -4.578 -13.297 1 94.81 222 LEU B O 1
ATOM 7518 N N . HIS B 1 223 ? 5.492 -4.922 -14.312 1 95.62 223 HIS B N 1
ATOM 7519 C CA . HIS B 1 223 ? 5.297 -6.211 -13.664 1 95.62 223 HIS B CA 1
ATOM 7520 C C . HIS B 1 223 ? 5.352 -7.352 -14.672 1 95.62 223 HIS B C 1
ATOM 7522 O O . HIS B 1 223 ? 4.504 -7.441 -15.562 1 95.62 223 HIS B O 1
ATOM 7528 N N . PRO B 1 224 ? 6.25 -8.219 -14.5 1 94.38 224 PRO B N 1
ATOM 7529 C CA . PRO B 1 224 ? 6.363 -9.336 -15.445 1 94.38 224 PRO B CA 1
ATOM 7530 C C . PRO B 1 224 ? 5.395 -10.477 -15.133 1 94.38 224 PRO B C 1
ATOM 7532 O O . PRO B 1 224 ? 5.117 -10.75 -13.961 1 94.38 224 PRO B O 1
ATOM 7535 N N . VAL B 1 225 ? 4.883 -11.094 -16.141 1 95.94 225 VAL B N 1
ATOM 7536 C CA . VAL B 1 225 ? 4.035 -12.281 -16.062 1 95.94 225 VAL B CA 1
ATOM 7537 C C . VAL B 1 225 ? 4.582 -13.367 -16.984 1 95.94 225 VAL B C 1
ATOM 7539 O O . VAL B 1 225 ? 4.969 -13.094 -18.125 1 95.94 225 VAL B O 1
ATOM 7542 N N . VAL B 1 226 ? 4.645 -14.547 -16.469 1 96.25 226 VAL B N 1
ATOM 7543 C CA . VAL B 1 226 ? 5.125 -15.664 -17.281 1 96.25 226 VAL B CA 1
ATOM 7544 C C . VAL B 1 226 ? 4.016 -16.703 -17.422 1 96.25 226 VAL B C 1
ATOM 7546 O O . VAL B 1 226 ? 3.451 -17.172 -16.438 1 96.25 226 VAL B O 1
ATOM 7549 N N . LEU B 1 227 ? 3.727 -17.062 -18.656 1 96.38 227 LEU B N 1
ATOM 7550 C CA . LEU B 1 227 ? 2.697 -18.047 -18.969 1 96.38 227 LEU B CA 1
ATOM 7551 C C . LEU B 1 227 ? 3.32 -19.359 -19.438 1 96.38 227 LEU B C 1
ATOM 7553 O O . LEU B 1 227 ? 4.293 -19.359 -20.188 1 96.38 227 LEU B O 1
ATOM 7557 N N . LYS B 1 228 ? 2.74 -20.375 -18.969 1 95.31 228 LYS B N 1
ATOM 7558 C CA . LYS B 1 228 ? 3.088 -21.719 -19.422 1 95.31 228 LYS B CA 1
ATOM 7559 C C . LYS B 1 228 ? 2.078 -22.219 -20.453 1 95.31 228 LYS B C 1
ATOM 7561 O O . LYS B 1 228 ? 0.875 -21.984 -20.312 1 95.31 228 LYS B O 1
ATOM 7566 N N . SER B 1 229 ? 2.592 -22.953 -21.406 1 94 229 SER B N 1
ATOM 7567 C CA . SER B 1 229 ? 1.722 -23.484 -22.453 1 94 229 SER B CA 1
ATOM 7568 C C . SER B 1 229 ? 0.822 -24.578 -21.906 1 94 229 SER B C 1
ATOM 7570 O O . SER B 1 229 ? 1.198 -25.297 -20.984 1 94 229 SER B O 1
ATOM 7572 N N . GLY B 1 230 ? -0.342 -24.703 -22.5 1 93.25 230 GLY B N 1
ATOM 7573 C CA . GLY B 1 230 ? -1.277 -25.766 -22.156 1 93.25 230 GLY B CA 1
ATOM 7574 C C . GLY B 1 230 ? -1.156 -26.984 -23.062 1 93.25 230 GLY B C 1
ATOM 7575 O O . GLY B 1 230 ? -0.066 -27.297 -23.547 1 93.25 230 GLY B O 1
ATOM 7576 N N . ILE B 1 231 ? -2.248 -27.703 -23.234 1 93.62 231 ILE B N 1
ATOM 7577 C CA . ILE B 1 231 ? -2.219 -28.984 -23.938 1 93.62 231 ILE B CA 1
ATOM 7578 C C . ILE B 1 231 ? -2.625 -28.781 -25.391 1 93.62 231 ILE B C 1
ATOM 7580 O O . ILE B 1 231 ? -2.477 -29.703 -26.203 1 93.62 231 ILE B O 1
ATOM 7584 N N . LYS B 1 232 ? -3.084 -27.625 -25.734 1 93.69 232 LYS B N 1
ATOM 7585 C CA . LYS B 1 232 ? -3.473 -27.328 -27.109 1 93.69 232 LYS B CA 1
ATOM 7586 C C . LYS B 1 232 ? -3.17 -25.875 -27.453 1 93.69 232 LYS B C 1
ATOM 7588 O O . LYS B 1 232 ? -2.758 -25.094 -26.594 1 93.69 232 LYS B O 1
ATOM 7593 N N . ASN B 1 233 ? -3.369 -25.531 -28.719 1 94.62 233 ASN B N 1
ATOM 7594 C CA . ASN B 1 233 ? -3.217 -24.156 -29.141 1 94.62 233 ASN B CA 1
ATOM 7595 C C . ASN B 1 233 ? -4.25 -23.25 -28.469 1 94.62 233 ASN B C 1
ATOM 7597 O O . ASN B 1 233 ? -5.441 -23.562 -28.469 1 94.62 233 ASN B O 1
ATOM 7601 N N . GLU B 1 234 ? -3.756 -22.266 -27.875 1 95.69 234 GLU B N 1
ATOM 7602 C CA . GLU B 1 234 ? -4.641 -21.281 -27.25 1 95.69 234 GLU B CA 1
ATOM 7603 C C . GLU B 1 234 ? -4.367 -19.875 -27.766 1 95.69 234 GLU B C 1
ATOM 7605 O O . GLU B 1 234 ? -3.213 -19.453 -27.859 1 95.69 234 GLU B O 1
ATOM 7610 N N . GLU B 1 235 ? -5.371 -19.172 -28.109 1 97.25 235 GLU B N 1
ATOM 7611 C CA . GLU B 1 235 ? -5.234 -17.766 -28.469 1 97.25 235 GLU B CA 1
ATOM 7612 C C . GLU B 1 235 ? -5.191 -16.875 -27.234 1 97.25 235 GLU B C 1
ATOM 7614 O O . GLU B 1 235 ? -6.086 -16.938 -26.391 1 97.25 235 GLU B O 1
ATOM 7619 N N . ILE B 1 236 ? -4.176 -16.031 -27.219 1 96.88 236 ILE B N 1
ATOM 7620 C CA . ILE B 1 236 ? -3.908 -15.25 -26.031 1 96.88 236 ILE B CA 1
ATOM 7621 C C . ILE B 1 236 ? -4.164 -13.773 -26.297 1 96.88 236 ILE B C 1
ATOM 7623 O O . ILE B 1 236 ? -3.711 -13.234 -27.312 1 96.88 236 ILE B O 1
ATOM 7627 N N . LEU B 1 237 ? -4.887 -13.148 -25.484 1 97.5 237 LEU B N 1
ATOM 7628 C CA . LEU B 1 237 ? -5.105 -11.711 -25.453 1 97.5 237 LEU B CA 1
ATOM 7629 C C . LEU B 1 237 ? -5.305 -11.227 -24.016 1 97.5 237 LEU B C 1
ATOM 7631 O O . LEU B 1 237 ? -6.441 -11.016 -23.594 1 97.5 237 LEU B O 1
ATOM 7635 N N . PRO B 1 238 ? -4.191 -11.031 -23.359 1 97 238 PRO B N 1
ATOM 7636 C CA . PRO B 1 238 ? -4.273 -10.695 -21.938 1 97 238 PRO B CA 1
ATOM 7637 C C . PRO B 1 238 ? -4.922 -9.336 -21.688 1 97 238 PRO B C 1
ATOM 7639 O O . PRO B 1 238 ? -4.73 -8.398 -22.469 1 97 238 PRO B O 1
ATOM 7642 N N . SER B 1 239 ? -5.672 -9.281 -20.609 1 97 239 SER B N 1
ATOM 7643 C CA . SER B 1 239 ? -6.328 -8.031 -20.234 1 97 239 SER B CA 1
ATOM 7644 C C . SER B 1 239 ? -6.484 -7.918 -18.719 1 97 239 SER B C 1
ATOM 7646 O O . SER B 1 239 ? -6.797 -8.898 -18.047 1 97 239 SER B O 1
ATOM 7648 N N . VAL B 1 240 ? -6.176 -6.762 -18.219 1 97.69 240 VAL B N 1
ATOM 7649 C CA . VAL B 1 240 ? -6.324 -6.461 -16.797 1 97.69 240 VAL B CA 1
ATOM 7650 C C . VAL B 1 240 ? -7.453 -5.449 -16.594 1 97.69 240 VAL B C 1
ATOM 7652 O O . VAL B 1 240 ? -7.535 -4.449 -17.312 1 97.69 240 VAL B O 1
ATOM 7655 N N . SER B 1 241 ? -8.352 -5.727 -15.68 1 97.5 241 SER B N 1
ATOM 7656 C CA . SER B 1 241 ? -9.445 -4.816 -15.359 1 97.5 241 SER B CA 1
ATOM 7657 C C . SER B 1 241 ? -9.594 -4.641 -13.852 1 97.5 241 SER B C 1
ATOM 7659 O O . SER B 1 241 ? -9.812 -5.613 -13.125 1 97.5 241 SER B O 1
ATOM 7661 N N . LEU B 1 242 ? -9.453 -3.441 -13.391 1 97.88 242 LEU B N 1
ATOM 7662 C CA . LEU B 1 242 ? -9.664 -3.102 -11.984 1 97.88 242 LEU B CA 1
ATOM 7663 C C . LEU B 1 242 ? -11.062 -2.535 -11.773 1 97.88 242 LEU B C 1
ATOM 7665 O O . LEU B 1 242 ? -11.453 -1.56 -12.422 1 97.88 242 LEU B O 1
ATOM 7669 N N . LYS B 1 243 ? -11.773 -3.094 -10.812 1 97.62 243 LYS B N 1
ATOM 7670 C CA . LYS B 1 243 ? -13.195 -2.762 -10.734 1 97.62 243 LYS B CA 1
ATOM 7671 C C . LYS B 1 243 ? -13.562 -2.271 -9.336 1 97.62 243 LYS B C 1
ATOM 7673 O O . LYS B 1 243 ? -14.633 -1.693 -9.141 1 97.62 243 LYS B O 1
ATOM 7678 N N . HIS B 1 244 ? -12.719 -2.488 -8.336 1 97.69 244 HIS B N 1
ATOM 7679 C CA . HIS B 1 244 ? -13.086 -2.174 -6.957 1 97.69 244 HIS B CA 1
ATOM 7680 C C . HIS B 1 244 ? -11.969 -1.405 -6.254 1 97.69 244 HIS B C 1
ATOM 7682 O O . HIS B 1 244 ? -10.797 -1.537 -6.613 1 97.69 244 HIS B O 1
ATOM 7688 N N . LEU B 1 245 ? -12.367 -0.597 -5.367 1 97.25 245 LEU B N 1
ATOM 7689 C CA . LEU B 1 245 ? -11.453 0.051 -4.43 1 97.25 245 LEU B CA 1
ATOM 7690 C C . LEU B 1 245 ? -11.578 -0.561 -3.037 1 97.25 245 LEU B C 1
ATOM 7692 O O . LEU B 1 245 ? -12.68 -0.619 -2.477 1 97.25 245 LEU B O 1
ATOM 7696 N N . ILE B 1 246 ? -10.5 -1.062 -2.541 1 96.69 246 ILE B N 1
ATOM 7697 C CA . ILE B 1 246 ? -10.477 -1.661 -1.211 1 96.69 246 ILE B CA 1
ATOM 7698 C C . ILE B 1 246 ? -9.836 -0.69 -0.22 1 96.69 246 ILE B C 1
ATOM 7700 O O . ILE B 1 246 ? -8.719 -0.214 -0.44 1 96.69 246 ILE B O 1
ATOM 7704 N N . THR B 1 247 ? -10.523 -0.38 0.823 1 95.75 247 THR B N 1
ATOM 7705 C CA . THR B 1 247 ? -10.008 0.416 1.935 1 95.75 247 THR B CA 1
ATOM 7706 C C . THR B 1 247 ? -9.984 -0.406 3.221 1 95.75 247 THR B C 1
ATOM 7708 O O . THR B 1 247 ? -10.984 -1.02 3.592 1 95.75 247 THR B O 1
ATOM 7711 N N . VAL B 1 248 ? -8.844 -0.427 3.811 1 95.81 248 VAL B N 1
ATOM 7712 C CA . VAL B 1 248 ? -8.719 -1.158 5.066 1 95.81 248 VAL B CA 1
ATOM 7713 C C . VAL B 1 248 ? -9.039 -0.232 6.238 1 95.81 248 VAL B C 1
ATOM 7715 O O . VAL B 1 248 ? -8.492 0.87 6.332 1 95.81 248 VAL B O 1
ATOM 7718 N N . LEU B 1 249 ? -9.922 -0.661 7.125 1 95.75 249 LEU B N 1
ATOM 7719 C CA . LEU B 1 249 ? -10.312 0.129 8.281 1 95.75 249 LEU B CA 1
ATOM 7720 C C . LEU B 1 249 ? -9.836 -0.527 9.578 1 95.75 249 LEU B C 1
ATOM 7722 O O . LEU B 1 249 ? -9.938 -1.746 9.734 1 95.75 249 LEU B O 1
ATOM 7726 N N . LYS B 1 250 ? -9.344 0.243 10.406 1 93 250 LYS B N 1
ATOM 7727 C CA . LYS B 1 250 ? -9.055 -0.195 11.773 1 93 250 LYS B CA 1
ATOM 7728 C C . LYS B 1 250 ? -10.156 0.234 12.734 1 93 250 LYS B C 1
ATOM 7730 O O . LYS B 1 250 ? -10.773 1.286 12.555 1 93 250 LYS B O 1
ATOM 7735 N N . PRO B 1 251 ? -10.336 -0.601 13.703 1 94.88 251 PRO B N 1
ATOM 7736 C CA . PRO B 1 251 ? -11.391 -0.204 14.641 1 94.88 251 PRO B CA 1
ATOM 7737 C C . PRO B 1 251 ? -10.992 0.996 15.5 1 94.88 251 PRO B C 1
ATOM 7739 O O . PRO B 1 251 ? -9.852 1.085 15.953 1 94.88 251 PRO B O 1
ATOM 7742 N N . ASN B 1 252 ? -11.914 1.899 15.633 1 92.19 252 ASN B N 1
ATOM 7743 C CA . ASN B 1 252 ? -11.727 3.035 16.531 1 92.19 252 ASN B CA 1
ATOM 7744 C C . ASN B 1 252 ? -11.93 2.637 17.984 1 92.19 252 ASN B C 1
ATOM 7746 O O . ASN B 1 252 ? -11.367 3.262 18.891 1 92.19 252 ASN B O 1
ATOM 7750 N N . GLU B 1 253 ? -12.812 1.674 18.109 1 92.56 253 GLU B N 1
ATOM 7751 C CA . GLU B 1 253 ? -13.156 1.188 19.438 1 92.56 253 GLU B CA 1
ATOM 7752 C C . GLU B 1 253 ? -13.406 -0.318 19.422 1 92.56 253 GLU B C 1
ATOM 7754 O O . GLU B 1 253 ? -13.914 -0.862 18.453 1 92.56 253 GLU B O 1
ATOM 7759 N N . GLY B 1 254 ? -12.93 -1.038 20.438 1 93.88 254 GLY B N 1
ATOM 7760 C CA . GLY B 1 254 ? -13.211 -2.443 20.688 1 93.88 254 GLY B CA 1
ATOM 7761 C C . GLY B 1 254 ? -13.5 -2.744 22.156 1 93.88 254 GLY B C 1
ATOM 7762 O O . GLY B 1 254 ? -12.758 -2.311 23.031 1 93.88 254 GLY B O 1
ATOM 7763 N N . LYS B 1 255 ? -14.648 -3.377 22.406 1 95.19 255 LYS B N 1
ATOM 7764 C CA . LYS B 1 255 ? -15.062 -3.676 23.781 1 95.19 255 LYS B CA 1
ATOM 7765 C C . LYS B 1 255 ? -15.453 -5.145 23.922 1 95.19 255 LYS B C 1
ATOM 7767 O O . LYS B 1 255 ? -16.219 -5.672 23.125 1 95.19 255 LYS B O 1
ATOM 7772 N N . ILE B 1 256 ? -14.891 -5.785 24.922 1 96.31 256 ILE B N 1
ATOM 7773 C CA . ILE B 1 256 ? -15.242 -7.168 25.234 1 96.31 256 ILE B CA 1
ATOM 7774 C C . ILE B 1 256 ? -16.141 -7.207 26.484 1 96.31 256 ILE B C 1
ATOM 7776 O O . ILE B 1 256 ? -15.797 -6.625 27.516 1 96.31 256 ILE B O 1
ATOM 7780 N N . THR B 1 257 ? -17.297 -7.836 26.328 1 94.69 257 THR B N 1
ATOM 7781 C CA . THR B 1 257 ? -18.219 -7.969 27.453 1 94.69 257 THR B CA 1
ATOM 7782 C C . THR B 1 257 ? -18.75 -9.398 27.547 1 94.69 257 THR B C 1
ATOM 7784 O O . THR B 1 257 ? -18.75 -10.133 26.562 1 94.69 257 THR B O 1
ATOM 7787 N N . ALA B 1 258 ? -19.094 -9.82 28.75 1 92.62 258 ALA B N 1
ATOM 7788 C CA . ALA B 1 258 ? -19.766 -11.102 28.938 1 92.62 258 ALA B CA 1
ATOM 7789 C C . ALA B 1 258 ? -21.234 -11.016 28.531 1 92.62 258 ALA B C 1
ATOM 7791 O O . ALA B 1 258 ? -21.906 -10.023 28.844 1 92.62 258 ALA B O 1
ATOM 7792 N N . LEU B 1 259 ? -21.594 -11.961 27.781 1 89.94 259 LEU B N 1
ATOM 7793 C CA . LEU B 1 259 ? -23 -11.977 27.375 1 89.94 259 LEU B CA 1
ATOM 7794 C C . LEU B 1 259 ? -23.891 -12.477 28.516 1 89.94 259 LEU B C 1
ATOM 7796 O O . LEU B 1 259 ? -23.391 -12.781 29.609 1 89.94 259 LEU B O 1
ATOM 7800 N N . THR B 1 260 ? -25.203 -12.406 28.281 1 83.94 260 THR B N 1
ATOM 7801 C CA . THR B 1 260 ? -26.188 -12.656 29.328 1 83.94 260 THR B CA 1
ATOM 7802 C C . THR B 1 260 ? -26.5 -14.148 29.438 1 83.94 260 THR B C 1
ATOM 7804 O O . THR B 1 260 ? -25.812 -14.977 28.828 1 83.94 260 THR B O 1
ATOM 7807 N N . SER B 1 261 ? -27.516 -14.477 30.25 1 79.5 261 SER B N 1
ATOM 7808 C CA . SER B 1 261 ? -27.859 -15.844 30.641 1 79.5 261 SER B CA 1
ATOM 7809 C C . SER B 1 261 ? -28.328 -16.656 29.438 1 79.5 261 SER B C 1
ATOM 7811 O O . SER B 1 261 ? -28.281 -17.891 29.453 1 79.5 261 SER B O 1
ATOM 7813 N N . ARG B 1 262 ? -28.594 -16 28.359 1 78.38 262 ARG B N 1
ATOM 7814 C CA . ARG B 1 262 ? -29.047 -16.703 27.172 1 78.38 262 ARG B CA 1
ATOM 7815 C C . ARG B 1 262 ? -27.875 -17.297 26.406 1 78.38 262 ARG B C 1
ATOM 7817 O O . ARG B 1 262 ? -28.047 -18.219 25.594 1 78.38 262 ARG B O 1
ATOM 7824 N N . ASP B 1 263 ? -26.703 -16.766 26.672 1 78.38 263 ASP B N 1
ATOM 7825 C CA . ASP B 1 263 ? -25.531 -17.141 25.891 1 78.38 263 ASP B CA 1
ATOM 7826 C C . ASP B 1 263 ? -24.484 -17.828 26.766 1 78.38 263 ASP B C 1
ATOM 7828 O O . ASP B 1 263 ? -23.391 -17.297 26.969 1 78.38 263 ASP B O 1
ATOM 7832 N N . VAL B 1 264 ? -24.844 -18.828 27.422 1 77.62 264 VAL B N 1
ATOM 7833 C CA . VAL B 1 264 ? -23.938 -19.578 28.297 1 77.62 264 VAL B CA 1
ATOM 7834 C C . VAL B 1 264 ? -23.844 -21.016 27.797 1 77.62 264 VAL B C 1
ATOM 7836 O O . VAL B 1 264 ? -24.828 -21.594 27.312 1 77.62 264 VAL B O 1
ATOM 7839 N N . ILE B 1 265 ? -22.625 -21.5 27.672 1 75.75 265 ILE B N 1
ATOM 7840 C CA . ILE B 1 265 ? -22.438 -22.938 27.422 1 75.75 265 ILE B CA 1
ATOM 7841 C C . ILE B 1 265 ? -22.703 -23.703 28.719 1 75.75 265 ILE B C 1
ATOM 7843 O O . ILE B 1 265 ? -22.078 -23.453 29.75 1 75.75 265 ILE B O 1
ATOM 7847 N N . PRO B 1 266 ? -23.641 -24.484 28.641 1 74.06 266 PRO B N 1
ATOM 7848 C CA . PRO B 1 266 ? -23.953 -25.219 29.875 1 74.06 266 PRO B CA 1
ATOM 7849 C C . PRO B 1 266 ? -22.734 -25.906 30.484 1 74.06 266 PRO B C 1
ATOM 7851 O O . PRO B 1 266 ? -21.875 -26.406 29.766 1 74.06 266 PRO B O 1
ATOM 7854 N N . PRO B 1 267 ? -22.688 -25.969 31.797 1 69.56 267 PRO B N 1
ATOM 7855 C CA . PRO B 1 267 ? -23.672 -25.469 32.75 1 69.56 267 PRO B CA 1
ATOM 7856 C C . PRO B 1 267 ? -23.484 -23.984 33.062 1 69.56 267 PRO B C 1
ATOM 7858 O O . PRO B 1 267 ? -24.438 -23.297 33.406 1 69.56 267 PRO B O 1
ATOM 7861 N N . ASN B 1 268 ? -22.109 -23.469 32.938 1 72.19 268 ASN B N 1
ATOM 7862 C CA . ASN B 1 268 ? -22 -22.109 33.438 1 72.19 268 ASN B CA 1
ATOM 7863 C C . ASN B 1 268 ? -20.875 -21.344 32.75 1 72.19 268 ASN B C 1
ATOM 7865 O O . ASN B 1 268 ? -20.406 -20.312 33.25 1 72.19 268 ASN B O 1
ATOM 7869 N N . ARG B 1 269 ? -20.5 -21.766 31.625 1 82.56 269 ARG B N 1
ATOM 7870 C CA . ARG B 1 269 ? -19.406 -21.031 30.984 1 82.56 269 ARG B CA 1
ATOM 7871 C C . ARG B 1 269 ? -19.938 -19.891 30.141 1 82.56 269 ARG B C 1
ATOM 7873 O O . ARG B 1 269 ? -20.672 -20.109 29.172 1 82.56 269 ARG B O 1
ATOM 7880 N N . PRO B 1 270 ? -19.625 -18.719 30.531 1 88.31 270 PRO B N 1
ATOM 7881 C CA . PRO B 1 270 ? -20.156 -17.578 29.797 1 88.31 270 PRO B CA 1
ATOM 7882 C C . PRO B 1 270 ? -19.547 -17.438 28.406 1 88.31 270 PRO B C 1
ATOM 7884 O O . PRO B 1 270 ? -18.406 -17.859 28.172 1 88.31 270 PRO B O 1
ATOM 7887 N N . ILE B 1 271 ? -20.328 -16.984 27.5 1 93 271 ILE B N 1
ATOM 7888 C CA . ILE B 1 271 ? -19.859 -16.578 26.188 1 93 271 ILE B CA 1
ATOM 7889 C C . ILE B 1 271 ? -19.578 -15.078 26.172 1 93 271 ILE B C 1
ATOM 7891 O O . ILE B 1 271 ? -20.359 -14.289 26.719 1 93 271 ILE B O 1
ATOM 7895 N N . TYR B 1 272 ? -18.469 -14.727 25.609 1 94.5 272 TYR B N 1
ATOM 7896 C CA . TYR B 1 272 ? -18.078 -13.32 25.547 1 94.5 272 TYR B CA 1
ATOM 7897 C C . TYR B 1 272 ? -18.359 -12.75 24.156 1 94.5 272 TYR B C 1
ATOM 7899 O O . TYR B 1 272 ? -18.406 -13.484 23.172 1 94.5 272 TYR B O 1
ATOM 7907 N N . GLN B 1 273 ? -18.594 -11.484 24.141 1 95.31 273 GLN B N 1
ATOM 7908 C CA . GLN B 1 273 ? -18.766 -10.797 22.875 1 95.31 273 GLN B CA 1
ATOM 7909 C C . GLN B 1 273 ? -17.734 -9.688 22.703 1 95.31 273 GLN B C 1
ATOM 7911 O O . GLN B 1 273 ? -17.344 -9.031 23.672 1 95.31 273 GLN B O 1
ATOM 7916 N N . LEU B 1 274 ? -17.25 -9.555 21.531 1 96.75 274 LEU B N 1
ATOM 7917 C CA . LEU B 1 274 ? -16.406 -8.445 21.094 1 96.75 274 LEU B CA 1
ATOM 7918 C C . LEU B 1 274 ? -17.156 -7.566 20.109 1 96.75 274 LEU B C 1
ATOM 7920 O O . LEU B 1 274 ? -17.641 -8.055 19.078 1 96.75 274 LEU B O 1
ATOM 7924 N N . ILE B 1 275 ? -17.312 -6.293 20.484 1 97.31 275 ILE B N 1
ATOM 7925 C CA . ILE B 1 275 ? -17.922 -5.34 19.562 1 97.31 275 ILE B CA 1
ATOM 7926 C C . ILE B 1 275 ? -16.875 -4.355 19.062 1 97.31 275 ILE B C 1
ATOM 7928 O O . ILE B 1 275 ? -16.219 -3.686 19.875 1 97.31 275 ILE B O 1
ATOM 7932 N N . LEU B 1 276 ? -16.719 -4.332 17.797 1 97.19 276 LEU B N 1
ATOM 7933 C CA . LEU B 1 276 ? -15.766 -3.432 17.156 1 97.19 276 LEU B CA 1
ATOM 7934 C C . LEU B 1 276 ? -16.5 -2.359 16.344 1 97.19 276 LEU B C 1
ATOM 7936 O O . LEU B 1 276 ? -17.531 -2.629 15.742 1 97.19 276 LEU B O 1
ATOM 7940 N N . SER B 1 277 ? -15.984 -1.14 16.344 1 97.75 277 SER B N 1
ATOM 7941 C CA . SER B 1 277 ? -16.562 -0.022 15.609 1 97.75 277 SER B CA 1
ATOM 7942 C C . SER B 1 277 ? -15.57 0.544 14.594 1 97.75 277 SER B C 1
ATOM 7944 O O . SER B 1 277 ? -14.43 0.863 14.945 1 97.75 277 SER B O 1
ATOM 7946 N N . TYR B 1 278 ? -16.016 0.63 13.367 1 97.44 278 TYR B N 1
ATOM 7947 C CA . TYR B 1 278 ? -15.203 1.177 12.289 1 97.44 278 TYR B CA 1
ATOM 7948 C C . TYR B 1 278 ? -15.883 2.393 11.664 1 97.44 278 TYR B C 1
ATOM 7950 O O . TYR B 1 278 ? -17.094 2.385 11.422 1 97.44 278 TYR B O 1
ATOM 7958 N N . ALA B 1 279 ? -15.117 3.447 11.406 1 97.06 279 ALA B N 1
ATOM 7959 C CA . ALA B 1 279 ? -15.648 4.645 10.766 1 97.06 279 ALA B CA 1
ATOM 7960 C C . ALA B 1 279 ? -15.031 4.844 9.383 1 97.06 279 ALA B C 1
ATOM 7962 O O . ALA B 1 279 ? -13.852 4.555 9.18 1 97.06 279 ALA B O 1
ATOM 7963 N N . PHE B 1 280 ? -15.82 5.25 8.43 1 96 280 PHE B N 1
ATOM 7964 C CA . PHE B 1 280 ? -15.297 5.598 7.117 1 96 280 PHE B CA 1
ATOM 7965 C C . PHE B 1 280 ? -16.203 6.598 6.414 1 96 280 PHE B C 1
ATOM 7967 O O . PHE B 1 280 ? -17.312 6.883 6.891 1 96 280 PHE B O 1
ATOM 7974 N N . SER B 1 281 ? -15.766 7.211 5.363 1 94.5 281 SER B N 1
ATOM 7975 C CA . SER B 1 281 ? -16.5 8.211 4.602 1 94.5 281 SER B CA 1
ATOM 7976 C C . SER B 1 281 ? -16.469 7.902 3.107 1 94.5 281 SER B C 1
ATOM 7978 O O . SER B 1 281 ? -15.477 7.379 2.598 1 94.5 281 SER B O 1
ATOM 7980 N N . LEU B 1 282 ? -17.562 8.164 2.436 1 93.44 282 LEU B N 1
ATOM 7981 C CA . LEU B 1 282 ? -17.656 8.016 0.988 1 93.44 282 LEU B CA 1
ATOM 7982 C C . LEU B 1 282 ? -17.828 9.375 0.315 1 93.44 282 LEU B C 1
ATOM 7984 O O . LEU B 1 282 ? -18.656 10.18 0.731 1 93.44 282 LEU B O 1
ATOM 7988 N N . SER B 1 283 ? -17.062 9.625 -0.668 1 87.5 283 SER B N 1
ATOM 7989 C CA . SER B 1 283 ? -17.125 10.898 -1.382 1 87.5 283 SER B CA 1
ATOM 7990 C C . SER B 1 283 ? -18.172 10.852 -2.492 1 87.5 283 SER B C 1
ATOM 7992 O O . SER B 1 283 ? -18.594 11.898 -2.994 1 87.5 283 SER B O 1
ATOM 7994 N N . LYS B 1 284 ? -18.547 9.68 -2.939 1 89.19 284 LYS B N 1
ATOM 7995 C CA . LYS B 1 284 ? -19.547 9.484 -3.984 1 89.19 284 LYS B CA 1
ATOM 7996 C C . LYS B 1 284 ? -20.422 8.266 -3.688 1 89.19 284 LYS B C 1
ATOM 7998 O O . LYS B 1 284 ? -20.031 7.379 -2.928 1 89.19 284 LYS B O 1
ATOM 8003 N N . SER B 1 285 ? -21.641 8.312 -4.301 1 93.06 285 SER B N 1
ATOM 8004 C CA . SER B 1 285 ? -22.516 7.152 -4.184 1 93.06 285 SER B CA 1
ATOM 8005 C C . SER B 1 285 ? -21.922 5.945 -4.902 1 93.06 285 SER B C 1
ATOM 8007 O O . SER B 1 285 ? -21.375 6.07 -6.004 1 93.06 285 SER B O 1
ATOM 8009 N N . THR B 1 286 ? -22 4.789 -4.258 1 95.31 286 THR B N 1
ATOM 8010 C CA . THR B 1 286 ? -21.422 3.592 -4.852 1 95.31 286 THR B CA 1
ATOM 8011 C C . THR B 1 286 ? -21.984 2.334 -4.199 1 95.31 286 THR B C 1
ATOM 8013 O O . THR B 1 286 ? -22.656 2.414 -3.176 1 95.31 286 THR B O 1
ATOM 8016 N N . ASP B 1 287 ? -21.781 1.193 -4.871 1 96.81 287 ASP B N 1
ATOM 8017 C CA . ASP B 1 287 ? -22.031 -0.105 -4.258 1 96.81 287 ASP B CA 1
ATOM 8018 C C . AS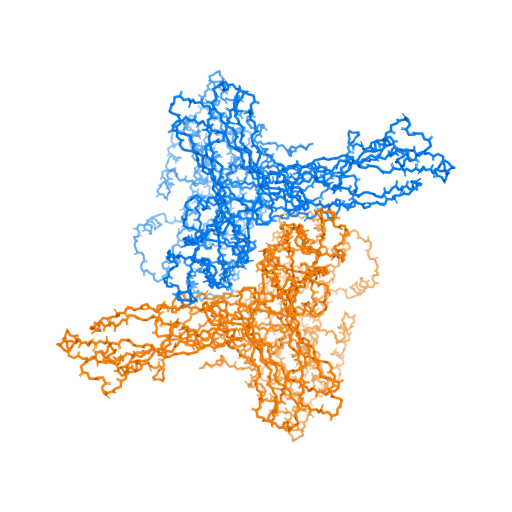P B 1 287 ? -20.859 -0.545 -3.387 1 96.81 287 ASP B C 1
ATOM 8020 O O . ASP B 1 287 ? -19.703 -0.456 -3.805 1 96.81 287 ASP B O 1
ATOM 8024 N N . ALA B 1 288 ? -21.188 -0.937 -2.201 1 96.12 288 ALA B N 1
ATOM 8025 C CA . ALA B 1 288 ? -20.094 -1.289 -1.298 1 96.12 288 ALA B CA 1
ATOM 8026 C C . ALA B 1 288 ? -20.5 -2.434 -0.372 1 96.12 288 ALA B C 1
ATOM 8028 O O . ALA B 1 288 ? -21.688 -2.717 -0.204 1 96.12 288 ALA B O 1
ATOM 8029 N N . TYR B 1 289 ? -19.562 -3.152 0.137 1 94.88 289 TYR B N 1
ATOM 8030 C CA . TYR B 1 289 ? -19.75 -4.141 1.193 1 94.88 289 TYR B CA 1
ATOM 8031 C C . TYR B 1 289 ? -18.516 -4.242 2.076 1 94.88 289 TYR B C 1
ATOM 8033 O O . TYR B 1 289 ? -17.438 -3.762 1.71 1 94.88 289 TYR B O 1
ATOM 8041 N N . ALA B 1 290 ? -18.703 -4.824 3.219 1 94.88 290 ALA B N 1
ATOM 8042 C CA . ALA B 1 290 ? -17.594 -5.023 4.156 1 94.88 290 ALA B CA 1
ATOM 8043 C C . ALA B 1 290 ? -17.219 -6.496 4.254 1 94.88 290 ALA B C 1
ATOM 8045 O O . ALA B 1 290 ? -18.078 -7.375 4.105 1 94.88 290 ALA B O 1
ATOM 8046 N N . THR B 1 291 ? -15.93 -6.742 4.375 1 93.94 291 THR B N 1
ATOM 8047 C CA . THR B 1 291 ? -15.461 -8.117 4.539 1 93.94 291 THR B CA 1
ATOM 8048 C C . THR B 1 291 ? -14.328 -8.18 5.555 1 93.94 291 THR B C 1
ATOM 8050 O O . THR B 1 291 ? -13.586 -7.207 5.734 1 93.94 291 THR B O 1
ATOM 8053 N N . CYS B 1 292 ? -14.25 -9.25 6.277 1 93.12 292 CYS B N 1
ATOM 8054 C CA . CYS B 1 292 ? -13.195 -9.508 7.242 1 93.12 292 CYS B CA 1
ATOM 8055 C C . CYS B 1 292 ? -12.289 -10.641 6.77 1 93.12 292 CYS B C 1
ATOM 8057 O O . CYS B 1 292 ? -12.703 -11.797 6.715 1 93.12 292 CYS B O 1
ATOM 8059 N N . GLY B 1 293 ? -11.078 -10.375 6.523 1 90.5 293 GLY B N 1
ATOM 8060 C CA . GLY B 1 293 ? -10.141 -11.312 5.926 1 90.5 293 GLY B CA 1
ATOM 8061 C C . GLY B 1 293 ? -9.781 -12.469 6.844 1 90.5 293 GLY B C 1
ATOM 8062 O O . GLY B 1 293 ? -9.453 -13.555 6.379 1 90.5 293 GLY B O 1
ATOM 8063 N N . LEU B 1 294 ? -9.867 -12.258 8.117 1 92.31 294 LEU B N 1
ATOM 8064 C CA . LEU B 1 294 ? -9.492 -13.297 9.07 1 92.31 294 LEU B CA 1
ATOM 8065 C C . LEU B 1 294 ? -10.484 -14.453 9.031 1 92.31 294 LEU B C 1
ATOM 8067 O O . LEU B 1 294 ? -10.094 -15.625 9.109 1 92.31 294 LEU B O 1
ATOM 8071 N N . PHE B 1 295 ? -11.781 -14.102 8.945 1 88.62 295 PHE B N 1
ATOM 8072 C CA . PHE B 1 295 ? -12.82 -15.117 9.055 1 88.62 295 PHE B CA 1
ATOM 8073 C C . PHE B 1 295 ? -13.148 -15.703 7.688 1 88.62 295 PHE B C 1
ATOM 8075 O O . PHE B 1 295 ? -13.633 -16.828 7.59 1 88.62 295 PHE B O 1
ATOM 8082 N N . GLY B 1 296 ? -12.82 -14.977 6.746 1 75.25 296 GLY B N 1
ATOM 8083 C CA . GLY B 1 296 ? -13.07 -15.484 5.406 1 75.25 296 GLY B CA 1
ATOM 8084 C C . GLY B 1 296 ? -14.539 -15.734 5.121 1 75.25 296 GLY B C 1
ATOM 8085 O O . GLY B 1 296 ? -15.391 -14.938 5.5 1 75.25 296 GLY B O 1
ATOM 8086 N N . GLU B 1 297 ? -14.773 -16.828 4.391 1 78.31 297 GLU B N 1
ATOM 8087 C CA . GLU B 1 297 ? -16.125 -17.172 3.951 1 78.31 297 GLU B CA 1
ATOM 8088 C C . GLU B 1 297 ? -16.703 -18.328 4.758 1 78.31 297 GLU B C 1
ATOM 8090 O O . GLU B 1 297 ? -17.484 -19.109 4.242 1 78.31 297 GLU B O 1
ATOM 8095 N N . LEU B 1 298 ? -16.234 -18.312 6.004 1 81.06 298 LEU B N 1
ATOM 8096 C CA . LEU B 1 298 ? -16.688 -19.422 6.832 1 81.06 298 LEU B CA 1
ATOM 8097 C C . LEU B 1 298 ? -17.891 -19.016 7.672 1 81.06 298 LEU B C 1
ATOM 8099 O O . LEU B 1 298 ? -17.969 -17.891 8.172 1 81.06 298 LEU B O 1
ATOM 8103 N N . LEU B 1 299 ? -18.812 -19.875 7.727 1 80.62 299 LEU B N 1
ATOM 8104 C CA . LEU B 1 299 ? -19.969 -19.672 8.586 1 80.62 299 LEU B CA 1
ATOM 8105 C C . LEU B 1 299 ? -19.922 -20.594 9.805 1 80.62 299 LEU B C 1
ATOM 8107 O O . LEU B 1 299 ? -19.203 -20.312 10.766 1 80.62 299 LEU B O 1
ATOM 8111 N N . TYR B 1 300 ? -20.297 -21.906 9.594 1 73.56 300 TYR B N 1
ATOM 8112 C CA . TYR B 1 300 ? -20.375 -22.828 10.719 1 73.56 300 TYR B CA 1
ATOM 8113 C C . TYR B 1 300 ? -19.016 -23.422 11.039 1 73.56 300 TYR B C 1
ATOM 8115 O O . TYR B 1 300 ? -18.781 -23.906 12.156 1 73.56 300 TYR B O 1
ATOM 8123 N N . GLU B 1 301 ? -18.125 -23.266 10.094 1 79.44 301 GLU B N 1
ATOM 8124 C CA . GLU B 1 301 ? -16.797 -23.844 10.266 1 79.44 301 GLU B CA 1
ATOM 8125 C C . GLU B 1 301 ? -15.844 -22.875 10.961 1 79.44 301 GLU B C 1
ATOM 8127 O O . GLU B 1 301 ? -14.742 -23.25 11.352 1 79.44 301 GLU B O 1
ATOM 8132 N N . SER B 1 302 ? -16.359 -21.75 11.195 1 83.5 302 SER B N 1
ATOM 8133 C CA . SER B 1 302 ? -15.508 -20.734 11.82 1 83.5 302 SER B CA 1
ATOM 8134 C C . SER B 1 302 ? -15.344 -21 13.312 1 83.5 302 SER B C 1
ATOM 8136 O O . SER B 1 302 ? -16.281 -21.438 13.977 1 83.5 302 SER B O 1
ATOM 8138 N N . GLU B 1 303 ? -14.18 -20.797 13.789 1 86.25 303 GLU B N 1
ATOM 8139 C CA . GLU B 1 303 ? -13.906 -20.906 15.219 1 86.25 303 GLU B CA 1
ATOM 8140 C C . GLU B 1 303 ? -14.664 -19.844 16.016 1 86.25 303 GLU B C 1
ATOM 8142 O O . GLU B 1 303 ? -14.93 -20.016 17.203 1 86.25 303 GLU B O 1
ATOM 8147 N N . TYR B 1 304 ? -14.969 -18.828 15.328 1 90.62 304 TYR B N 1
ATOM 8148 C CA . TYR B 1 304 ? -15.719 -17.75 15.961 1 90.62 304 TYR B CA 1
ATOM 8149 C C . TYR B 1 304 ? -17.203 -17.875 15.688 1 90.62 304 TYR B C 1
ATOM 8151 O O . TYR B 1 304 ? -17.609 -18.328 14.609 1 90.62 304 TYR B O 1
ATOM 8159 N N . GLU B 1 305 ? -18 -17.625 16.625 1 83.94 305 GLU B N 1
ATOM 8160 C CA . GLU B 1 305 ? -19.422 -17.906 16.562 1 83.94 305 GLU B CA 1
ATOM 8161 C C . GLU B 1 305 ? -20.172 -16.812 15.773 1 83.94 305 GLU B C 1
ATOM 8163 O O . GLU B 1 305 ? -21.297 -17.016 15.344 1 83.94 305 GLU B O 1
ATOM 8168 N N . SER B 1 306 ? -19.578 -15.625 15.641 1 86.38 306 SER B N 1
ATOM 8169 C CA . SER B 1 306 ? -20.281 -14.562 14.938 1 86.38 306 SER B CA 1
ATOM 8170 C C . SER B 1 306 ? -19.312 -13.633 14.227 1 86.38 306 SER B C 1
ATOM 8172 O O . SER B 1 306 ? -18.2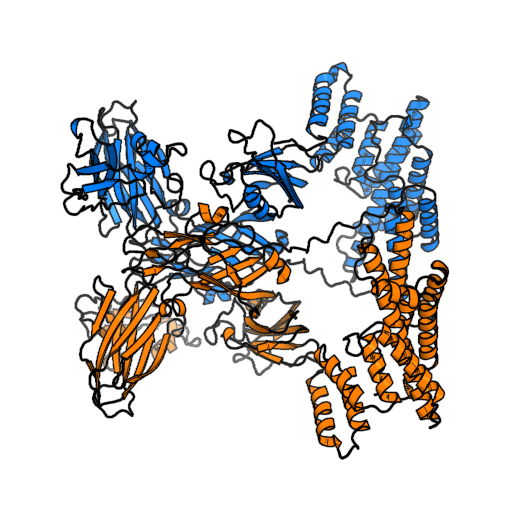19 -13.352 14.734 1 86.38 306 SER B O 1
ATOM 8174 N N . GLN B 1 307 ? -19.703 -13.273 12.945 1 89.25 307 GLN B N 1
ATOM 8175 C CA . GLN B 1 307 ? -19 -12.203 12.234 1 89.25 307 GLN B CA 1
ATOM 8176 C C . GLN B 1 307 ? -19.969 -11.203 11.633 1 89.25 307 GLN B C 1
ATOM 8178 O O . GLN B 1 307 ? -19.719 -10.633 10.57 1 89.25 307 GLN B O 1
ATOM 8183 N N . LEU B 1 308 ? -21.047 -11.133 12.344 1 93.19 308 LEU B N 1
ATOM 8184 C CA . LEU B 1 308 ? -22.109 -10.227 11.898 1 93.19 308 LEU B CA 1
ATOM 8185 C C . LEU B 1 308 ? -21.672 -8.773 12.039 1 93.19 308 LEU B C 1
ATOM 8187 O O . LEU B 1 308 ? -21.078 -8.391 13.055 1 93.19 308 LEU B O 1
ATOM 8191 N N . TRP B 1 309 ? -21.938 -7.996 10.992 1 94.88 309 TRP B N 1
ATOM 8192 C CA . TRP B 1 309 ? -21.703 -6.559 11.102 1 94.88 309 TRP B CA 1
ATOM 8193 C C . TRP B 1 309 ? -22.922 -5.77 10.664 1 94.88 309 TRP B C 1
ATOM 8195 O O . TRP B 1 309 ? -23.719 -6.25 9.859 1 94.88 309 TRP B O 1
ATOM 8205 N N . MET B 1 310 ? -23.125 -4.629 11.227 1 97.31 310 MET B N 1
ATOM 8206 C CA . MET B 1 310 ? -24.203 -3.695 10.898 1 97.31 310 MET B CA 1
ATOM 8207 C C . MET B 1 310 ? -23.625 -2.357 10.43 1 97.31 310 MET B C 1
ATOM 8209 O O . MET B 1 310 ? -22.625 -1.887 10.961 1 97.31 310 MET B O 1
ATOM 8213 N N . LEU B 1 311 ? -24.297 -1.817 9.453 1 97.44 311 LEU B N 1
ATOM 8214 C CA . LEU B 1 311 ? -23.891 -0.548 8.867 1 97.44 311 LEU B CA 1
ATOM 8215 C C . LEU B 1 311 ? -24.859 0.566 9.242 1 97.44 311 LEU B C 1
ATOM 8217 O O . LEU B 1 311 ? -26.078 0.401 9.133 1 97.44 311 LEU B O 1
ATOM 8221 N N . PHE B 1 312 ? -24.281 1.715 9.695 1 97.25 312 PHE B N 1
ATOM 8222 C CA . PHE B 1 312 ? -25.062 2.863 10.125 1 97.25 312 PHE B CA 1
ATOM 8223 C C . PHE B 1 312 ? -24.594 4.133 9.43 1 97.25 312 PHE B C 1
ATOM 8225 O O . PHE B 1 312 ? -23.422 4.254 9.07 1 97.25 312 PHE B O 1
ATOM 8232 N N . ASP B 1 313 ? -25.469 5.043 9.234 1 94.75 313 ASP B N 1
ATOM 8233 C CA . ASP B 1 313 ? -25.078 6.344 8.703 1 94.75 313 ASP B CA 1
ATOM 8234 C C . ASP B 1 313 ? -24.641 7.285 9.828 1 94.75 313 ASP B C 1
ATOM 8236 O O . ASP B 1 313 ? -24.469 6.859 10.969 1 94.75 313 ASP B O 1
ATOM 8240 N N . SER B 1 314 ? -24.359 8.531 9.516 1 92.81 314 SER B N 1
ATOM 8241 C CA . SER B 1 314 ? -23.828 9.492 10.477 1 92.81 314 SER B CA 1
ATOM 8242 C C . SER B 1 314 ? -24.844 9.781 11.586 1 92.81 314 SER B C 1
ATOM 8244 O O . SER B 1 314 ? -24.469 10.242 12.664 1 92.81 314 SER B O 1
ATOM 8246 N N . ASN B 1 315 ? -26.156 9.539 11.344 1 94.25 315 ASN B N 1
ATOM 8247 C CA . ASN B 1 315 ? -27.219 9.789 12.328 1 94.25 315 ASN B CA 1
ATOM 8248 C C . ASN B 1 315 ? -27.547 8.523 13.125 1 94.25 315 ASN B C 1
ATOM 8250 O O . ASN B 1 315 ? -28.547 8.477 13.828 1 94.25 315 ASN B O 1
ATOM 8254 N N . LYS B 1 316 ? -26.75 7.426 12.945 1 95.12 316 LYS B N 1
ATOM 8255 C CA . LYS B 1 316 ? -26.906 6.145 13.633 1 95.12 316 LYS B CA 1
ATOM 8256 C C . LYS B 1 316 ? -28.094 5.367 13.086 1 95.12 316 LYS B C 1
ATOM 8258 O O . LYS B 1 316 ? -28.609 4.473 13.758 1 95.12 316 LYS B O 1
ATOM 8263 N N . GLN B 1 317 ? -28.578 5.82 11.977 1 94.62 317 GLN B N 1
ATOM 8264 C CA . GLN B 1 317 ? -29.641 5.07 11.32 1 94.62 317 GLN B CA 1
ATOM 8265 C C . GLN B 1 317 ? -29.125 3.764 10.734 1 94.62 317 GLN B C 1
ATOM 8267 O O . GLN B 1 317 ? -28.109 3.756 10.031 1 94.62 317 GLN B O 1
ATOM 8272 N N . TYR B 1 318 ? -29.891 2.66 10.992 1 95.31 318 TYR B N 1
ATOM 8273 C CA . TYR B 1 318 ? -29.547 1.351 10.453 1 95.31 318 TYR B CA 1
ATOM 8274 C C . TYR B 1 318 ? -29.766 1.309 8.945 1 95.31 318 TYR B C 1
ATOM 8276 O O . TYR B 1 318 ? -30.828 1.669 8.453 1 95.31 318 TYR B O 1
ATOM 8284 N N . ILE B 1 319 ? -28.781 0.861 8.203 1 94.38 319 ILE B N 1
ATOM 8285 C CA . ILE B 1 319 ? -28.875 0.782 6.75 1 94.38 319 ILE B CA 1
ATOM 8286 C C . ILE B 1 319 ? -28.969 -0.68 6.32 1 94.38 319 ILE B C 1
ATOM 8288 O O . ILE B 1 319 ? -29.922 -1.076 5.648 1 94.38 319 ILE B O 1
ATOM 8292 N N . SER B 1 320 ? -27.922 -1.369 6.723 1 94.25 320 SER B N 1
ATOM 8293 C CA . SER B 1 320 ? -27.891 -2.77 6.312 1 94.25 320 SER B CA 1
ATOM 8294 C C . SER B 1 320 ? -26.984 -3.588 7.234 1 94.25 320 SER B C 1
ATOM 8296 O O . SER B 1 320 ? -26.438 -3.061 8.203 1 94.25 320 SER B O 1
ATOM 8298 N N . ALA B 1 321 ? -27 -4.84 7.035 1 95.25 321 ALA B N 1
ATOM 8299 C CA . ALA B 1 321 ? -26.156 -5.766 7.773 1 95.25 321 ALA B CA 1
ATOM 8300 C C . ALA B 1 321 ? -25.562 -6.82 6.844 1 95.25 321 ALA B C 1
ATOM 8302 O O . ALA B 1 321 ? -26.031 -6.996 5.715 1 95.25 321 ALA B O 1
ATOM 8303 N N . GLY B 1 322 ? -24.5 -7.375 7.266 1 92.94 322 GLY B N 1
ATOM 8304 C CA . GLY B 1 322 ? -23.875 -8.453 6.52 1 92.94 322 GLY B CA 1
ATOM 8305 C C . GLY B 1 322 ? -23.188 -9.477 7.406 1 92.94 322 GLY B C 1
ATOM 8306 O O . GLY B 1 322 ? -23.078 -9.273 8.617 1 92.94 322 GLY B O 1
ATOM 8307 N N . ASP B 1 323 ? -22.812 -10.539 6.859 1 90.75 323 ASP B N 1
ATOM 8308 C CA . ASP B 1 323 ? -22.188 -11.664 7.539 1 90.75 323 ASP B CA 1
ATOM 8309 C C . ASP B 1 323 ? -21.219 -12.398 6.609 1 90.75 323 ASP B C 1
ATOM 8311 O O . ASP B 1 323 ? -20.516 -11.766 5.809 1 90.75 323 ASP B O 1
ATOM 8315 N N . ALA B 1 324 ? -21.016 -13.727 6.852 1 88 324 ALA B N 1
ATOM 8316 C CA . ALA B 1 324 ? -20.156 -14.523 5.977 1 88 324 ALA B CA 1
ATOM 8317 C C . ALA B 1 324 ? -20.594 -14.398 4.52 1 88 324 ALA B C 1
ATOM 8319 O O . ALA B 1 324 ? -21.719 -14 4.234 1 88 324 ALA B O 1
ATOM 8320 N N . TYR B 1 325 ? -19.672 -14.594 3.59 1 87.44 325 TYR B N 1
ATOM 8321 C CA . TYR B 1 325 ? -19.938 -14.453 2.162 1 87.44 325 TYR B CA 1
ATOM 8322 C C . TYR B 1 325 ? -20.281 -13.016 1.809 1 87.44 325 TYR B C 1
ATOM 8324 O O . TYR B 1 325 ? -21.344 -12.742 1.255 1 87.44 325 TYR B O 1
ATOM 8332 N N . ALA B 1 326 ? -19.344 -12.203 2.146 1 85.81 326 ALA B N 1
ATOM 8333 C CA . ALA B 1 326 ? -19.5 -10.75 2.152 1 85.81 326 ALA B CA 1
ATOM 8334 C C . ALA B 1 326 ? -19.969 -10.242 0.794 1 85.81 326 ALA B C 1
ATOM 8336 O O . ALA B 1 326 ? -20.719 -9.266 0.718 1 85.81 326 ALA B O 1
ATOM 8337 N N . ASN B 1 327 ? -19.594 -10.883 -0.273 1 84.81 327 ASN B N 1
ATOM 8338 C CA . ASN B 1 327 ? -19.922 -10.398 -1.612 1 84.81 327 ASN B CA 1
ATOM 8339 C C . ASN B 1 327 ? -21.406 -10.516 -1.913 1 84.81 327 ASN B C 1
ATOM 8341 O O . ASN B 1 327 ? -21.891 -9.992 -2.918 1 84.81 327 ASN B O 1
ATOM 8345 N N . ARG B 1 328 ? -22.141 -11.156 -1.018 1 86.94 328 ARG B N 1
ATOM 8346 C CA . ARG B 1 328 ? -23.578 -11.266 -1.16 1 86.94 328 ARG B CA 1
ATOM 8347 C C . ARG B 1 328 ? -24.281 -10.094 -0.495 1 86.94 328 ARG B C 1
ATOM 8349 O O . ARG B 1 328 ? -25.484 -9.875 -0.708 1 86.94 328 ARG B O 1
ATOM 8356 N N . HIS B 1 329 ? -23.5 -9.367 0.271 1 90.44 329 HIS B N 1
ATOM 8357 C CA . HIS B 1 329 ? -24.078 -8.258 1.024 1 90.44 329 HIS B CA 1
ATOM 8358 C C . HIS B 1 329 ? -23.594 -6.918 0.477 1 90.44 329 HIS B C 1
ATOM 8360 O O . HIS B 1 329 ? -23 -6.121 1.207 1 90.44 329 HIS B O 1
ATOM 8366 N N . VAL B 1 330 ? -23.984 -6.711 -0.835 1 93.75 330 VAL B N 1
ATOM 8367 C CA . VAL B 1 330 ? -23.609 -5.469 -1.499 1 93.75 330 VAL B CA 1
ATOM 8368 C C . VAL B 1 330 ? -24.766 -4.473 -1.424 1 93.75 330 VAL B C 1
ATOM 8370 O O . VAL B 1 330 ? -25.906 -4.809 -1.749 1 93.75 330 VAL B O 1
ATOM 8373 N N . TYR B 1 331 ? -24.453 -3.289 -1.011 1 94.94 331 TYR B N 1
ATOM 8374 C CA . TYR B 1 331 ? -25.5 -2.275 -0.855 1 94.94 331 TYR B CA 1
ATOM 8375 C C . TYR B 1 331 ? -25.094 -0.969 -1.524 1 94.94 331 TYR B C 1
ATOM 8377 O O . TYR B 1 331 ? -23.906 -0.607 -1.524 1 94.94 331 TYR B O 1
ATOM 8385 N N . LYS B 1 332 ? -26.078 -0.336 -2.061 1 95.38 332 LYS B N 1
ATOM 8386 C CA . LYS B 1 332 ? -25.844 0.998 -2.607 1 95.38 332 LYS B CA 1
ATOM 8387 C C . LYS B 1 332 ? -25.812 2.049 -1.502 1 95.38 332 LYS B C 1
ATOM 8389 O O . LYS B 1 332 ? -26.797 2.223 -0.781 1 95.38 332 LYS B O 1
ATOM 8394 N N . LEU B 1 333 ? -24.703 2.715 -1.351 1 95 333 LEU B N 1
ATOM 8395 C CA . LEU B 1 333 ? -24.531 3.734 -0.319 1 95 333 LEU B CA 1
ATOM 8396 C C . LEU B 1 333 ? -24.328 5.113 -0.942 1 95 333 LEU B C 1
ATOM 8398 O O . LEU B 1 333 ? -23.641 5.246 -1.958 1 95 333 LEU B O 1
ATOM 8402 N N . ASP B 1 334 ? -24.891 6.102 -0.374 1 92.62 334 ASP B N 1
ATOM 8403 C CA . ASP B 1 334 ? -24.75 7.48 -0.833 1 92.62 334 ASP B CA 1
ATOM 8404 C C . ASP B 1 334 ? -23.516 8.133 -0.214 1 92.62 334 ASP B C 1
ATOM 8406 O O . ASP B 1 334 ? -22.891 7.562 0.68 1 92.62 334 ASP B O 1
ATOM 8410 N N . LYS B 1 335 ? -23.172 9.25 -0.788 1 91.25 335 LYS B N 1
ATOM 8411 C CA . LYS B 1 335 ? -22.078 10.023 -0.216 1 91.25 335 LYS B CA 1
ATOM 8412 C C . LYS B 1 335 ? -22.344 10.352 1.25 1 91.25 335 LYS B C 1
ATOM 8414 O O . LYS B 1 335 ? -23.469 10.664 1.626 1 91.25 335 LYS B O 1
ATOM 8419 N N . GLY B 1 336 ? -21.266 10.266 2.127 1 92.94 336 GLY B N 1
ATOM 8420 C CA . GLY B 1 336 ? -21.438 10.609 3.529 1 92.94 336 GLY B CA 1
ATOM 8421 C C . GLY B 1 336 ? -20.547 9.805 4.457 1 92.94 336 GLY B C 1
ATOM 8422 O O . GLY B 1 336 ? -19.672 9.062 4 1 92.94 336 GLY B O 1
ATOM 8423 N N . ASP B 1 337 ? -20.797 9.992 5.742 1 95.12 337 ASP B N 1
ATOM 8424 C CA . ASP B 1 337 ? -20.047 9.289 6.777 1 95.12 337 ASP B CA 1
ATOM 8425 C C . ASP B 1 337 ? -20.812 8.078 7.293 1 95.12 337 ASP B C 1
ATOM 8427 O O . ASP B 1 337 ? -22.047 8.133 7.453 1 95.12 337 ASP B O 1
ATOM 8431 N N . TYR B 1 338 ? -20.062 7.02 7.535 1 97 338 TYR B N 1
ATOM 8432 C CA . TYR B 1 338 ? -20.688 5.766 7.941 1 97 338 TYR B CA 1
ATOM 8433 C C . TYR B 1 338 ? -19.922 5.129 9.102 1 97 338 TYR B C 1
ATOM 8435 O O . TYR B 1 338 ? -18.75 5.445 9.336 1 97 338 TYR B O 1
ATOM 8443 N N . THR B 1 339 ? -20.656 4.277 9.836 1 97.75 339 THR B N 1
ATOM 8444 C CA . THR B 1 339 ? -20.062 3.473 10.906 1 97.75 339 THR B CA 1
ATOM 8445 C C . THR B 1 339 ? -20.453 2.006 10.758 1 97.75 339 THR B C 1
ATOM 8447 O O . THR B 1 339 ? -21.641 1.689 10.562 1 97.75 339 THR B O 1
ATOM 8450 N N . ILE B 1 340 ? -19.5 1.158 10.875 1 97.75 340 ILE B N 1
ATOM 8451 C CA . ILE B 1 340 ? -19.75 -0.278 10.883 1 97.75 340 ILE B CA 1
ATOM 8452 C C . ILE B 1 340 ? -19.484 -0.841 12.281 1 97.75 340 ILE B C 1
ATOM 8454 O O . ILE B 1 340 ? -18.453 -0.571 12.883 1 97.75 340 ILE B O 1
ATOM 8458 N N . LYS B 1 341 ? -20.453 -1.533 12.781 1 97.69 341 LYS B N 1
ATOM 8459 C CA . LYS B 1 341 ? -20.281 -2.277 14.023 1 97.69 341 LYS B CA 1
ATOM 8460 C C . LYS B 1 341 ? -20.234 -3.779 13.766 1 97.69 341 LYS B C 1
ATOM 8462 O O . LYS B 1 341 ? -21.141 -4.336 13.148 1 97.69 341 LYS B O 1
ATOM 8467 N N . MET B 1 342 ? -19.219 -4.391 14.227 1 96.56 342 MET B N 1
ATOM 8468 C CA . MET B 1 342 ? -19.047 -5.828 14.023 1 96.56 342 MET B CA 1
ATOM 8469 C C . MET B 1 342 ? -19.109 -6.578 15.344 1 96.56 342 MET B C 1
ATOM 8471 O O . MET B 1 342 ? -18.531 -6.129 16.344 1 96.56 342 MET B O 1
ATOM 8475 N N . HIS B 1 343 ? -19.781 -7.656 15.32 1 95.81 343 HIS B N 1
ATOM 8476 C CA . HIS B 1 343 ? -19.984 -8.5 16.484 1 95.81 343 HIS B CA 1
ATOM 8477 C C . HIS B 1 343 ? -19.297 -9.844 16.328 1 95.81 343 HIS B C 1
ATOM 8479 O O . HIS B 1 343 ? -19.531 -10.555 15.352 1 95.81 343 HIS B O 1
ATOM 8485 N N . VAL B 1 344 ? -18.375 -10.156 17.25 1 95.25 344 VAL B N 1
ATOM 8486 C CA . VAL B 1 344 ? -17.703 -11.445 17.266 1 95.25 344 VAL B CA 1
ATOM 8487 C C . VAL B 1 344 ? -17.875 -12.102 18.641 1 95.25 344 VAL B C 1
ATOM 8489 O O . VAL B 1 344 ? -17.781 -11.43 19.672 1 95.25 344 VAL B O 1
ATOM 8492 N N . ARG B 1 345 ? -18.156 -13.406 18.656 1 93.81 345 ARG B N 1
ATOM 8493 C CA . ARG B 1 345 ? -18.391 -14.117 19.906 1 93.81 345 ARG B CA 1
ATOM 8494 C C . ARG B 1 345 ? -17.438 -15.305 20.047 1 93.81 345 ARG B C 1
ATOM 8496 O O . ARG B 1 345 ? -17.062 -15.922 19.047 1 93.81 345 ARG B O 1
ATOM 8503 N N . HIS B 1 346 ? -17.094 -15.531 21.219 1 92.88 346 HIS B N 1
ATOM 8504 C CA . HIS B 1 346 ? -16.297 -16.703 21.562 1 92.88 346 HIS B CA 1
ATOM 8505 C C . HIS B 1 346 ? -16.391 -17.031 23.047 1 92.88 346 HIS B C 1
ATOM 8507 O O . HIS B 1 346 ? -16.609 -16.125 23.875 1 92.88 346 HIS B O 1
ATOM 8513 N N . GLU B 1 347 ? -16.203 -18.234 23.391 1 91.06 347 GLU B N 1
ATOM 8514 C CA . GLU B 1 347 ? -16.266 -18.625 24.797 1 91.06 347 GLU B CA 1
ATOM 8515 C C . GLU B 1 347 ? -14.992 -18.25 25.531 1 91.06 347 GLU B C 1
ATOM 8517 O O . GLU B 1 347 ? -15.008 -18.078 26.75 1 91.06 347 GLU B O 1
ATOM 8522 N N . ARG B 1 348 ? -13.875 -18.188 24.859 1 91.38 348 ARG B N 1
ATOM 8523 C CA . ARG B 1 348 ? -12.602 -17.828 25.469 1 91.38 348 ARG B CA 1
ATOM 8524 C C . ARG B 1 348 ? -12.297 -16.344 25.281 1 91.38 348 ARG B C 1
ATOM 8526 O O . ARG B 1 348 ? -12.133 -15.875 24.156 1 91.38 348 ARG B O 1
ATOM 8533 N N . ARG B 1 349 ? -12.141 -15.672 26.312 1 93.75 349 ARG B N 1
ATOM 8534 C CA . ARG B 1 349 ? -11.898 -14.234 26.297 1 93.75 349 ARG B CA 1
ATOM 8535 C C . ARG B 1 349 ? -10.539 -13.914 25.688 1 93.75 349 ARG B C 1
ATOM 8537 O O . ARG B 1 349 ? -10.391 -12.914 24.984 1 93.75 349 ARG B O 1
ATOM 8544 N N . GLU B 1 350 ? -9.562 -14.742 25.953 1 93.69 350 GLU B N 1
ATOM 8545 C CA . GLU B 1 350 ? -8.195 -14.523 25.484 1 93.69 350 GLU B CA 1
ATOM 8546 C C . GLU B 1 350 ? -8.125 -14.477 23.969 1 93.69 350 GLU B C 1
ATOM 8548 O O . GLU B 1 350 ? -7.32 -13.742 23.391 1 93.69 350 GLU B O 1
ATOM 8553 N N . ILE B 1 351 ? -8.938 -15.25 23.297 1 94.44 351 ILE B N 1
ATOM 8554 C CA . ILE B 1 351 ? -8.953 -15.312 21.844 1 94.44 351 ILE B CA 1
ATOM 8555 C C . ILE B 1 351 ? -9.531 -14.016 21.281 1 94.44 351 ILE B C 1
ATOM 8557 O O . ILE B 1 351 ? -9.055 -13.508 20.266 1 94.44 351 ILE B O 1
ATOM 8561 N N . LEU B 1 352 ? -10.523 -13.477 21.969 1 96.12 352 LEU B N 1
ATOM 8562 C CA . LEU B 1 352 ? -11.125 -12.219 21.531 1 96.12 352 LEU B CA 1
ATOM 8563 C C . LEU B 1 352 ? -10.156 -11.062 21.734 1 96.12 352 LEU B C 1
ATOM 8565 O O . LEU B 1 352 ? -10.141 -10.109 20.953 1 96.12 352 LEU B O 1
ATOM 8569 N N . GLU B 1 353 ? -9.391 -11.141 22.797 1 95.69 353 GLU B N 1
ATOM 8570 C CA . GLU B 1 353 ? -8.406 -10.102 23.078 1 95.69 353 GLU B CA 1
ATOM 8571 C C . GLU B 1 353 ? -7.367 -10 21.969 1 95.69 353 GLU B C 1
ATOM 8573 O O . GLU B 1 353 ? -6.871 -8.914 21.672 1 95.69 353 GLU B O 1
ATOM 8578 N N . LYS B 1 354 ? -7.098 -11.094 21.375 1 93.75 354 LYS B N 1
ATOM 8579 C CA . LYS B 1 354 ? -6.086 -11.141 20.312 1 93.75 354 LYS B CA 1
ATOM 8580 C C . LYS B 1 354 ? -6.562 -10.414 19.062 1 93.75 354 LYS B C 1
ATOM 8582 O O . LYS B 1 354 ? -5.754 -10.039 18.219 1 93.75 354 LYS B O 1
ATOM 8587 N N . ILE B 1 355 ? -7.926 -10.211 18.938 1 95.31 355 ILE B N 1
ATOM 8588 C CA . ILE B 1 355 ? -8.43 -9.617 17.703 1 95.31 355 ILE B CA 1
ATOM 8589 C C . ILE B 1 355 ? -9.141 -8.305 18.016 1 95.31 355 ILE B C 1
ATOM 8591 O O . ILE B 1 355 ? -10.062 -7.902 17.297 1 95.31 355 ILE B O 1
ATOM 8595 N N . ILE B 1 356 ? -8.805 -7.652 19.125 1 95 356 ILE B N 1
ATOM 8596 C CA . ILE B 1 356 ? -9.453 -6.422 19.562 1 95 356 ILE B CA 1
ATOM 8597 C C . ILE B 1 356 ? -9.195 -5.309 18.562 1 95 356 ILE B C 1
ATOM 8599 O O . ILE B 1 356 ? -9.984 -4.363 18.453 1 95 356 ILE B O 1
ATOM 8603 N N . ASP B 1 357 ? -8.094 -5.398 17.766 1 92.81 357 ASP B N 1
ATOM 8604 C CA . ASP B 1 357 ? -7.746 -4.422 16.734 1 92.81 357 ASP B CA 1
ATOM 8605 C C . ASP B 1 357 ? -7.906 -5.016 15.344 1 92.81 357 ASP B C 1
ATOM 8607 O O . ASP B 1 357 ? -7.168 -4.656 14.422 1 92.81 357 ASP B O 1
ATOM 8611 N N . LEU B 1 358 ? -8.836 -5.906 15.18 1 94.62 358 LEU B N 1
ATOM 8612 C CA . LEU B 1 358 ? -9.031 -6.621 13.922 1 94.62 358 LEU B CA 1
ATOM 8613 C C . LEU B 1 358 ? -9.477 -5.664 12.82 1 94.62 358 LEU B C 1
ATOM 8615 O O . LEU B 1 358 ? -10.523 -5.031 12.93 1 94.62 358 LEU B O 1
ATOM 8619 N N . PRO B 1 359 ? -8.711 -5.535 11.781 1 94.69 359 PRO B N 1
ATOM 8620 C CA . PRO B 1 359 ? -9.125 -4.68 10.672 1 94.69 359 PRO B CA 1
ATOM 8621 C C . PRO B 1 359 ? -10.172 -5.34 9.781 1 94.69 359 PRO B C 1
ATOM 8623 O O . PRO B 1 359 ? -10.273 -6.566 9.742 1 94.69 359 PRO B O 1
ATOM 8626 N N . ILE B 1 360 ? -10.93 -4.551 9.109 1 95.69 360 ILE B N 1
ATOM 8627 C CA . ILE B 1 360 ? -11.852 -5.035 8.086 1 95.69 360 ILE B CA 1
ATOM 8628 C C . ILE B 1 360 ? -11.641 -4.254 6.789 1 95.69 360 ILE B C 1
ATOM 8630 O O . ILE B 1 360 ? -10.953 -3.234 6.777 1 95.69 360 ILE B O 1
ATOM 8634 N N . GLN B 1 361 ? -12.156 -4.809 5.707 1 95.81 361 GLN B N 1
ATOM 8635 C CA . GLN B 1 361 ? -12.039 -4.168 4.402 1 95.81 361 GLN B CA 1
ATOM 8636 C C . GLN B 1 361 ? -13.391 -3.658 3.916 1 95.81 361 GLN B C 1
ATOM 8638 O O . GLN B 1 361 ? -14.414 -4.332 4.082 1 95.81 361 GLN B O 1
ATOM 8643 N N . VAL B 1 362 ? -13.414 -2.475 3.486 1 96.69 362 VAL B N 1
ATOM 8644 C CA . VAL B 1 362 ? -14.562 -1.966 2.746 1 96.69 362 VAL B CA 1
ATOM 8645 C C . VAL B 1 362 ? -14.258 -1.973 1.25 1 96.69 362 VAL B C 1
ATOM 8647 O O . VAL B 1 362 ? -13.289 -1.355 0.804 1 96.69 362 VAL B O 1
ATOM 8650 N N . VAL B 1 363 ? -15.062 -2.713 0.512 1 96.56 363 VAL B N 1
ATOM 8651 C CA . VAL B 1 363 ? -14.883 -2.854 -0.928 1 96.56 363 VAL B CA 1
ATOM 8652 C C . VAL B 1 363 ? -15.93 -2.029 -1.666 1 96.56 363 VAL B C 1
ATOM 8654 O O . VAL B 1 363 ? -17.125 -2.258 -1.509 1 96.56 363 VAL B O 1
ATOM 8657 N N . GLN B 1 364 ? -15.5 -1.097 -2.438 1 96.56 364 GLN B N 1
ATOM 8658 C CA . GLN B 1 364 ? -16.391 -0.218 -3.191 1 96.56 364 GLN B CA 1
ATOM 8659 C C . GLN B 1 364 ? -16.25 -0.458 -4.691 1 96.56 364 GLN B C 1
ATOM 8661 O O . GLN B 1 364 ? -15.141 -0.603 -5.207 1 96.56 364 GLN B O 1
ATOM 8666 N N . LYS B 1 365 ? -17.359 -0.503 -5.34 1 97.06 365 LYS B N 1
ATOM 8667 C CA . LYS B 1 365 ? -17.328 -0.626 -6.793 1 97.06 365 LYS B CA 1
ATOM 8668 C C . LYS B 1 365 ? -16.953 0.7 -7.449 1 97.06 365 LYS B C 1
ATOM 8670 O O . LYS B 1 365 ? -17.484 1.75 -7.09 1 97.06 365 LYS B O 1
ATOM 8675 N N . LEU B 1 366 ? -16.016 0.639 -8.336 1 96.44 366 LEU B N 1
ATOM 8676 C CA . LEU B 1 366 ? -15.656 1.839 -9.086 1 96.44 366 LEU B CA 1
ATOM 8677 C C . LEU B 1 366 ? -16.75 2.211 -10.078 1 96.44 366 LEU B C 1
ATOM 8679 O O . LEU B 1 366 ? -17.422 1.333 -10.625 1 96.44 366 LEU B O 1
ATOM 8683 N N . GLN B 1 367 ? -16.922 3.461 -10.305 1 93.56 367 GLN B N 1
ATOM 8684 C CA . GLN B 1 367 ? -17.891 3.898 -11.297 1 93.56 367 GLN B CA 1
ATOM 8685 C C . GLN B 1 367 ? -17.562 3.348 -12.68 1 93.56 367 GLN B C 1
ATOM 8687 O O . GLN B 1 367 ? -18.438 2.871 -13.398 1 93.56 367 GLN B O 1
ATOM 8692 N N . ASN B 1 368 ? -16.266 3.436 -13.023 1 94.38 368 ASN B N 1
ATOM 8693 C CA . ASN B 1 368 ? -15.758 2.863 -14.266 1 94.38 368 ASN B CA 1
ATOM 8694 C C . ASN B 1 368 ? -14.547 1.972 -14.016 1 94.38 368 ASN B C 1
ATOM 8696 O O . ASN B 1 368 ? -13.633 2.35 -13.281 1 94.38 368 ASN B O 1
ATOM 8700 N N . PRO B 1 369 ? -14.609 0.841 -14.609 1 96.25 369 PRO B N 1
ATOM 8701 C CA . PRO B 1 369 ? -13.422 -0.01 -14.477 1 96.25 369 PRO B CA 1
ATOM 8702 C C . PRO B 1 369 ? -12.172 0.624 -15.078 1 96.25 369 PRO B C 1
ATOM 8704 O O . PRO B 1 369 ? -12.273 1.434 -16 1 96.25 369 PRO B O 1
ATOM 8707 N N . ILE B 1 370 ? -11.031 0.278 -14.523 1 97.19 370 ILE B N 1
ATOM 8708 C CA . ILE B 1 370 ? -9.75 0.778 -15.008 1 97.19 370 ILE B CA 1
ATOM 8709 C C . ILE B 1 370 ? -8.969 -0.357 -15.672 1 97.19 370 ILE B C 1
ATOM 8711 O O . ILE B 1 370 ? -8.867 -1.452 -15.117 1 97.19 370 ILE B O 1
ATOM 8715 N N . SER B 1 371 ? -8.445 -0.113 -16.812 1 96.88 371 SER B N 1
ATOM 8716 C CA . SER B 1 371 ? -7.641 -1.112 -17.5 1 96.88 371 SER B CA 1
ATOM 8717 C C . SER B 1 371 ? -6.156 -0.775 -17.438 1 96.88 371 SER B C 1
ATOM 8719 O O . SER B 1 371 ? -5.781 0.399 -17.438 1 96.88 371 SER B O 1
ATOM 8721 N N . LEU B 1 372 ? -5.309 -1.704 -17.359 1 97.31 372 LEU B N 1
ATOM 8722 C CA . LEU B 1 372 ? -3.863 -1.545 -17.453 1 97.31 372 LEU B CA 1
ATOM 8723 C C . LEU B 1 372 ? -3.344 -2.086 -18.781 1 97.31 372 LEU B C 1
ATOM 8725 O O . LEU B 1 372 ? -3.895 -3.045 -19.312 1 97.31 372 LEU B O 1
ATOM 8729 N N . ASP B 1 373 ? -2.285 -1.495 -19.188 1 97.25 373 ASP B N 1
ATOM 8730 C CA . ASP B 1 373 ? -1.71 -1.913 -20.469 1 97.25 373 ASP B CA 1
ATOM 8731 C C . ASP B 1 373 ? -0.834 -3.152 -20.297 1 97.25 373 ASP B C 1
ATOM 8733 O O . ASP B 1 373 ? -0.078 -3.256 -19.328 1 97.25 373 ASP B O 1
ATOM 8737 N N . VAL B 1 374 ? -0.969 -4.062 -21.219 1 98.19 374 VAL B N 1
ATOM 8738 C CA . VAL B 1 374 ? -0.155 -5.273 -21.25 1 98.19 374 VAL B CA 1
ATOM 8739 C C . VAL B 1 374 ? 0.702 -5.305 -22.5 1 98.19 374 VAL B C 1
ATOM 8741 O O . VAL B 1 374 ? 0.215 -5.016 -23.594 1 98.19 374 VAL B O 1
ATOM 8744 N N . TYR B 1 375 ? 1.98 -5.66 -22.328 1 97.31 375 TYR B N 1
ATOM 8745 C CA . TYR B 1 375 ? 2.936 -5.664 -23.422 1 97.31 375 TYR B CA 1
ATOM 8746 C C . TYR B 1 375 ? 3.547 -7.047 -23.609 1 97.31 375 TYR B C 1
ATOM 8748 O O . TYR B 1 375 ? 3.742 -7.781 -22.641 1 97.31 375 TYR B O 1
ATOM 8756 N N . SER B 1 376 ? 3.916 -7.383 -24.828 1 95.31 376 SER B N 1
ATOM 8757 C CA . SER B 1 376 ? 4.512 -8.68 -25.125 1 95.31 376 SER B CA 1
ATOM 8758 C C . SER B 1 376 ? 6.035 -8.602 -25.125 1 95.31 376 SER B C 1
ATOM 8760 O O . SER B 1 376 ? 6.715 -9.633 -25.219 1 95.31 376 SER B O 1
ATOM 8762 N N . SER B 1 377 ? 6.508 -7.363 -25.141 1 92.88 377 SER B N 1
ATOM 8763 C CA . SER B 1 377 ? 7.961 -7.203 -25.109 1 92.88 377 SER B CA 1
ATOM 8764 C C . SER B 1 377 ? 8.383 -6.137 -24.109 1 92.88 377 SER B C 1
ATOM 8766 O O . SER B 1 377 ? 7.707 -5.121 -23.953 1 92.88 377 SER B O 1
ATOM 8768 N N . HIS B 1 378 ? 9.508 -6.395 -23.531 1 91.62 378 HIS B N 1
ATOM 8769 C CA . HIS B 1 378 ? 10.062 -5.457 -22.562 1 91.62 378 HIS B CA 1
ATOM 8770 C C . HIS B 1 378 ? 10.367 -4.109 -23.203 1 91.62 378 HIS B C 1
ATOM 8772 O O . HIS B 1 378 ? 10.133 -3.061 -22.594 1 91.62 378 HIS B O 1
ATOM 8778 N N . HIS B 1 379 ? 10.828 -4.191 -24.406 1 90.44 379 HIS B N 1
ATOM 8779 C CA . HIS B 1 379 ? 11.172 -2.986 -25.156 1 90.44 379 HIS B CA 1
ATOM 8780 C C . HIS B 1 379 ? 9.961 -2.08 -25.328 1 90.44 379 HIS B C 1
ATOM 8782 O O . HIS B 1 379 ? 10.016 -0.89 -25.016 1 90.44 379 HIS B O 1
ATOM 8788 N N . GLN B 1 380 ? 8.906 -2.66 -25.781 1 93.94 380 GLN B N 1
ATOM 8789 C CA . GLN B 1 380 ? 7.691 -1.884 -26 1 93.94 380 GLN B CA 1
ATOM 8790 C C . GLN B 1 380 ? 7.117 -1.381 -24.688 1 93.94 380 GLN B C 1
ATOM 8792 O O . GLN B 1 380 ? 6.594 -0.267 -24.609 1 93.94 380 GLN B O 1
ATOM 8797 N N . ALA B 1 381 ? 7.23 -2.141 -23.688 1 94.62 381 ALA B N 1
ATOM 8798 C CA . ALA B 1 381 ? 6.691 -1.783 -22.375 1 94.62 381 ALA B CA 1
ATOM 8799 C C . ALA B 1 381 ? 7.395 -0.553 -21.812 1 94.62 381 ALA B C 1
ATOM 8801 O O . ALA B 1 381 ? 6.758 0.314 -21.203 1 94.62 381 ALA B O 1
ATOM 8802 N N . THR B 1 382 ? 8.695 -0.4 -21.984 1 93.44 382 THR B N 1
ATOM 8803 C CA . THR B 1 382 ? 9.477 0.672 -21.375 1 93.44 382 THR B CA 1
ATOM 8804 C C . THR B 1 382 ? 9.203 2.002 -22.078 1 93.44 382 THR B C 1
ATOM 8806 O O . THR B 1 382 ? 9.328 3.064 -21.469 1 93.44 382 THR B O 1
ATOM 8809 N N . ILE B 1 383 ? 8.836 1.973 -23.375 1 93.69 383 ILE B N 1
ATOM 8810 C CA . ILE B 1 383 ? 8.602 3.215 -24.109 1 93.69 383 ILE B CA 1
ATOM 8811 C C . ILE B 1 383 ? 7.102 3.459 -24.25 1 93.69 383 ILE B C 1
ATOM 8813 O O . ILE B 1 383 ? 6.676 4.363 -24.969 1 93.69 383 ILE B O 1
ATOM 8817 N N . PHE B 1 384 ? 6.301 2.611 -23.625 1 93.69 384 PHE B N 1
ATOM 8818 C CA . PHE B 1 384 ? 4.848 2.732 -23.672 1 93.69 384 PHE B CA 1
ATOM 8819 C C . PHE B 1 384 ? 4.352 2.691 -25.109 1 93.69 384 PHE B C 1
ATOM 8821 O O . PHE B 1 384 ? 3.535 3.521 -25.516 1 93.69 384 PHE B O 1
ATOM 8828 N N . GLY B 1 385 ? 4.902 1.751 -25.828 1 94.44 385 GLY B N 1
ATOM 8829 C CA . GLY B 1 385 ? 4.609 1.638 -27.25 1 94.44 385 GLY B CA 1
ATOM 8830 C C . GLY B 1 385 ? 3.451 0.702 -27.547 1 94.44 385 GLY B C 1
ATOM 8831 O O . GLY B 1 385 ? 2.381 0.82 -26.938 1 94.44 385 GLY B O 1
ATOM 8832 N N . LYS B 1 386 ? 3.723 -0.206 -28.406 1 95.12 386 LYS B N 1
ATOM 8833 C CA . LYS B 1 386 ? 2.672 -1.103 -28.891 1 95.12 386 LYS B CA 1
ATOM 8834 C C . LYS B 1 386 ? 2.281 -2.107 -27.812 1 95.12 386 LYS B C 1
ATOM 8836 O O . LYS B 1 386 ? 3.145 -2.777 -27.234 1 95.12 386 LYS B O 1
ATOM 8841 N N . LYS B 1 387 ? 0.995 -2.221 -27.609 1 96.44 387 LYS B N 1
ATOM 8842 C CA . LYS B 1 387 ? 0.447 -3.152 -26.625 1 96.44 387 LYS B CA 1
ATOM 8843 C C . LYS B 1 387 ? 0.376 -4.566 -27.203 1 96.44 387 LYS B C 1
ATOM 8845 O O . LYS B 1 387 ? 0.563 -4.77 -28.406 1 96.44 387 LYS B O 1
ATOM 8850 N N . CYS B 1 388 ? 0.19 -5.473 -26.328 1 96.88 388 CYS B N 1
ATOM 8851 C CA . CYS B 1 388 ? 0.119 -6.883 -26.703 1 96.88 388 CYS B CA 1
ATOM 8852 C C . CYS B 1 388 ? -1.038 -7.133 -27.656 1 96.88 388 CYS B C 1
ATOM 8854 O O . CYS B 1 388 ? -2.17 -6.723 -27.391 1 96.88 388 CYS B O 1
ATOM 8856 N N . SER B 1 389 ? -0.764 -7.785 -28.766 1 95.88 389 SER B N 1
ATOM 8857 C CA . SER B 1 389 ? -1.789 -8.219 -29.703 1 95.88 389 SER B CA 1
ATOM 8858 C C . SER B 1 389 ? -2.092 -9.703 -29.562 1 95.88 389 SER B C 1
ATOM 8860 O O . SER B 1 389 ? -1.43 -10.398 -28.781 1 95.88 389 SER B O 1
ATOM 8862 N N . THR B 1 390 ? -3.092 -10.125 -30.234 1 96.5 390 THR B N 1
ATOM 8863 C CA . THR B 1 390 ? -3.484 -11.531 -30.172 1 96.5 390 THR B CA 1
ATOM 8864 C C . THR B 1 390 ? -2.387 -12.43 -30.734 1 96.5 390 THR B C 1
ATOM 8866 O O . THR B 1 390 ? -1.781 -12.109 -31.75 1 96.5 390 THR B O 1
ATOM 8869 N N . PHE B 1 391 ? -2.043 -13.5 -30.047 1 95.81 391 PHE B N 1
ATOM 8870 C CA . PHE B 1 391 ? -1.086 -14.484 -30.547 1 95.81 391 PHE B CA 1
ATOM 8871 C C . PHE B 1 391 ? -1.426 -15.875 -30.016 1 95.81 391 PHE B C 1
ATOM 8873 O O . PHE B 1 391 ? -2.293 -16.031 -29.156 1 95.81 391 PHE B O 1
ATOM 8880 N N . VAL B 1 392 ? -0.799 -16.859 -30.562 1 96.56 392 VAL B N 1
ATOM 8881 C CA . VAL B 1 392 ? -1.113 -18.25 -30.219 1 96.56 392 VAL B CA 1
ATOM 8882 C C . VAL B 1 392 ? 0.041 -18.859 -29.438 1 96.56 392 VAL B C 1
ATOM 8884 O O . VAL B 1 392 ? 1.209 -18.672 -29.781 1 96.56 392 VAL B O 1
ATOM 8887 N N . ILE B 1 393 ? -0.278 -19.484 -28.328 1 95.81 393 ILE B N 1
ATOM 8888 C CA . ILE B 1 393 ? 0.679 -20.312 -27.609 1 95.81 393 ILE B CA 1
ATOM 8889 C C . ILE B 1 393 ? 0.419 -21.781 -27.922 1 95.81 393 ILE B C 1
ATOM 8891 O O . ILE B 1 393 ? -0.669 -22.297 -27.641 1 95.81 393 ILE B O 1
ATOM 8895 N N . ALA B 1 394 ? 1.445 -22.391 -28.438 1 94.19 394 ALA B N 1
ATOM 8896 C CA . ALA B 1 394 ? 1.332 -23.812 -28.781 1 94.19 394 ALA B CA 1
ATOM 8897 C C . ALA B 1 394 ? 1.795 -24.703 -27.641 1 94.19 394 ALA B C 1
ATOM 8899 O O . ALA B 1 394 ? 2.541 -24.266 -26.766 1 94.19 394 ALA B O 1
ATOM 8900 N N . PRO B 1 395 ? 1.238 -25.922 -27.594 1 91.56 395 PRO B N 1
ATOM 8901 C CA . PRO B 1 395 ? 1.735 -26.859 -26.562 1 91.56 395 PRO B CA 1
ATOM 8902 C C . PRO B 1 395 ? 3.252 -27.031 -26.609 1 91.56 395 PRO B C 1
ATOM 8904 O O . PRO B 1 395 ? 3.842 -27.031 -27.703 1 91.56 395 PRO B O 1
ATOM 8907 N N . ASP B 1 396 ? 3.887 -27.094 -25.484 1 86 396 ASP B N 1
ATOM 8908 C CA . ASP B 1 396 ? 5.309 -27.375 -25.312 1 86 396 ASP B CA 1
ATOM 8909 C C . ASP B 1 396 ? 6.16 -26.25 -25.891 1 86 396 ASP B C 1
ATOM 8911 O O . ASP B 1 396 ? 7.301 -26.484 -26.312 1 86 396 ASP B O 1
ATOM 8915 N N . SER B 1 397 ? 5.5 -25.156 -26.094 1 88.88 397 SER B N 1
ATOM 8916 C CA . SER B 1 397 ? 6.266 -23.984 -26.531 1 88.88 397 SER B CA 1
ATOM 8917 C C . SER B 1 397 ? 7.035 -23.375 -25.359 1 88.88 397 SER B C 1
ATOM 8919 O O . SER B 1 397 ? 6.875 -23.781 -24.219 1 88.88 397 SER B O 1
ATOM 8921 N N . ASP B 1 398 ? 7.867 -22.438 -25.75 1 88.19 398 ASP B N 1
ATOM 8922 C CA . ASP B 1 398 ? 8.633 -21.703 -24.75 1 88.19 398 ASP B CA 1
ATOM 8923 C C . ASP B 1 398 ? 7.719 -20.875 -23.844 1 88.19 398 ASP B C 1
ATOM 8925 O O . ASP B 1 398 ? 6.586 -20.578 -24.203 1 88.19 398 ASP B O 1
ATOM 8929 N N . LEU B 1 399 ? 8.242 -20.609 -22.672 1 93.88 399 LEU B N 1
ATOM 8930 C CA . LEU B 1 399 ? 7.551 -19.719 -21.75 1 93.88 399 LEU B CA 1
ATOM 8931 C C . LEU B 1 399 ? 7.262 -18.375 -22.422 1 93.88 399 LEU B C 1
ATOM 8933 O O . LEU B 1 399 ? 8.062 -17.891 -23.219 1 93.88 399 LEU B O 1
ATOM 8937 N N . CYS B 1 400 ? 6.098 -17.938 -22.141 1 95 400 CYS B N 1
ATOM 8938 C CA . CYS B 1 400 ? 5.711 -16.641 -22.672 1 95 400 CYS B CA 1
ATOM 8939 C C . CYS B 1 400 ? 5.785 -15.57 -21.578 1 95 400 CYS B C 1
ATOM 8941 O O . CYS B 1 400 ? 5.145 -15.703 -20.547 1 95 400 CYS B O 1
ATOM 8943 N N . ARG B 1 401 ? 6.512 -14.547 -21.906 1 94.88 401 ARG B N 1
ATOM 8944 C CA . ARG B 1 401 ? 6.66 -13.477 -20.922 1 94.88 401 ARG B CA 1
ATOM 8945 C C . ARG B 1 401 ? 5.902 -12.219 -21.359 1 94.88 401 ARG B C 1
ATOM 8947 O O . ARG B 1 401 ? 6.012 -11.797 -22.5 1 94.88 401 ARG B O 1
ATOM 8954 N N . LEU B 1 402 ? 5.172 -11.688 -20.484 1 96.94 402 LEU B N 1
ATOM 8955 C CA . LEU B 1 402 ? 4.418 -10.453 -20.688 1 96.94 402 LEU B CA 1
ATOM 8956 C C . LEU B 1 402 ? 4.793 -9.414 -19.625 1 96.94 402 LEU B C 1
ATOM 8958 O O . LEU B 1 402 ? 5.426 -9.75 -18.625 1 96.94 402 LEU B O 1
ATOM 8962 N N . PHE B 1 403 ? 4.43 -8.148 -19.922 1 96.56 403 PHE B N 1
ATOM 8963 C CA . PHE B 1 403 ? 4.711 -7.062 -19 1 96.56 403 PHE B CA 1
ATOM 8964 C C . PHE B 1 403 ? 3.486 -6.176 -18.812 1 96.56 403 PHE B C 1
ATOM 8966 O O . PHE B 1 403 ? 2.857 -5.762 -19.781 1 96.56 403 PHE B O 1
ATOM 8973 N N . ILE B 1 404 ? 3.148 -5.965 -17.594 1 97.5 404 ILE B N 1
ATOM 8974 C CA . ILE B 1 404 ? 2.021 -5.094 -17.281 1 97.5 404 ILE B CA 1
ATOM 8975 C C . ILE B 1 404 ? 2.535 -3.721 -16.844 1 97.5 404 ILE B C 1
ATOM 8977 O O . ILE B 1 404 ? 3.434 -3.619 -16.016 1 97.5 404 ILE B O 1
ATOM 8981 N N . GLY B 1 405 ? 1.984 -2.691 -17.469 1 96.12 405 GLY B N 1
ATOM 8982 C CA . GLY B 1 405 ? 2.365 -1.329 -17.125 1 96.12 405 GLY B CA 1
ATOM 8983 C C . GLY B 1 405 ? 1.655 -0.796 -15.898 1 96.12 405 GLY B C 1
ATOM 8984 O O . GLY B 1 405 ? 0.663 -1.373 -15.453 1 96.12 405 GLY B O 1
ATOM 8985 N N . SER B 1 406 ? 2.156 0.312 -15.406 1 93.5 406 SER B N 1
ATOM 8986 C CA . SER B 1 406 ? 1.605 0.921 -14.203 1 93.5 406 SER B CA 1
ATOM 8987 C C . SER B 1 406 ? 0.455 1.865 -14.531 1 93.5 406 SER B C 1
ATOM 8989 O O . SER B 1 406 ? 0.313 2.301 -15.68 1 93.5 406 SER B O 1
ATOM 8991 N N . LEU B 1 407 ? -0.302 2.125 -13.5 1 93.5 407 LEU B N 1
ATOM 8992 C CA . LEU B 1 407 ? -1.371 3.113 -13.594 1 93.5 407 LEU B CA 1
ATOM 8993 C C . LEU B 1 407 ? -0.8 4.52 -13.727 1 93.5 407 LEU B C 1
ATOM 8995 O O . LEU B 1 407 ? 0.171 4.867 -13.047 1 93.5 407 LEU B O 1
ATOM 8999 N N . SER B 1 408 ? -1.41 5.348 -14.562 1 90.62 408 SER B N 1
ATOM 9000 C CA . SER B 1 408 ? -0.932 6.711 -14.742 1 90.62 408 SER B CA 1
ATOM 9001 C C . SER B 1 408 ? -1.211 7.562 -13.508 1 90.62 408 SER B C 1
ATOM 9003 O O . SER B 1 408 ? -2.195 7.336 -12.805 1 90.62 408 SER B O 1
ATOM 9005 N N . ASN B 1 409 ? -0.414 8.609 -13.273 1 89.62 409 ASN B N 1
ATOM 9006 C CA . ASN B 1 409 ? -0.607 9.523 -12.148 1 89.62 409 ASN B CA 1
ATOM 9007 C C . ASN B 1 409 ? -1.928 10.281 -12.266 1 89.62 409 ASN B C 1
ATOM 9009 O O . ASN B 1 409 ? -2.574 10.562 -11.25 1 89.62 409 ASN B O 1
ATOM 9013 N N . ASP B 1 410 ? -2.301 10.57 -13.453 1 89 410 ASP B N 1
ATOM 9014 C CA . ASP B 1 410 ? -3.543 11.297 -13.688 1 89 410 ASP B CA 1
ATOM 9015 C C . ASP B 1 410 ? -4.742 10.523 -13.148 1 89 410 ASP B C 1
ATOM 9017 O O . ASP B 1 410 ? -5.668 11.117 -12.578 1 89 410 ASP B O 1
ATOM 9021 N N . LYS B 1 411 ? -4.68 9.258 -13.359 1 90.56 411 LYS B N 1
ATOM 9022 C CA . LYS B 1 411 ? -5.777 8.43 -12.875 1 90.56 411 LYS B CA 1
ATOM 9023 C C . LYS B 1 411 ? -5.801 8.383 -11.352 1 90.56 411 LYS B C 1
ATOM 9025 O O . LYS B 1 411 ? -6.875 8.375 -10.742 1 90.56 411 LYS B O 1
ATOM 9030 N N . ILE B 1 412 ? -4.684 8.305 -10.766 1 92.19 412 ILE B N 1
ATOM 9031 C CA . ILE B 1 412 ? -4.586 8.273 -9.305 1 92.19 412 ILE B CA 1
ATOM 9032 C C . ILE B 1 412 ? -5.16 9.562 -8.727 1 92.19 412 ILE B C 1
ATOM 9034 O O . ILE B 1 412 ? -5.91 9.523 -7.746 1 92.19 412 ILE B O 1
ATOM 9038 N N . ILE B 1 413 ? -4.824 10.711 -9.344 1 91 413 ILE B N 1
ATOM 9039 C CA . ILE B 1 413 ? -5.281 12.016 -8.883 1 91 413 ILE B CA 1
ATOM 9040 C C . ILE B 1 413 ? -6.789 12.133 -9.086 1 91 413 ILE B C 1
ATOM 9042 O O . ILE B 1 413 ? -7.512 12.555 -8.18 1 91 413 ILE B O 1
ATOM 9046 N N . SER B 1 414 ? -7.234 11.719 -10.266 1 88.88 414 SER B N 1
ATOM 9047 C CA . SER B 1 414 ? -8.648 11.859 -10.609 1 88.88 414 SER B CA 1
ATOM 9048 C C . SER B 1 414 ? -9.523 11.023 -9.688 1 88.88 414 SER B C 1
ATOM 9050 O O . SER B 1 414 ? -10.641 11.43 -9.352 1 88.88 414 SER B O 1
ATOM 9052 N N . LEU B 1 415 ? -8.984 9.898 -9.266 1 90.62 415 LEU B N 1
ATOM 9053 C CA . LEU B 1 415 ? -9.766 9 -8.422 1 90.62 415 LEU B CA 1
ATOM 9054 C C . LEU B 1 415 ? -9.516 9.297 -6.945 1 90.62 415 LEU B C 1
ATOM 9056 O O . LEU B 1 415 ? -10.07 8.633 -6.07 1 90.62 415 LEU B O 1
ATOM 9060 N N . LYS B 1 416 ? -8.656 10.305 -6.637 1 90.19 416 LYS B N 1
ATOM 9061 C CA . LYS B 1 416 ? -8.344 10.734 -5.277 1 90.19 416 LYS B CA 1
ATOM 9062 C C . LYS B 1 416 ? -7.859 9.57 -4.426 1 90.19 416 LYS B C 1
ATOM 9064 O O . LYS B 1 416 ? -8.328 9.375 -3.301 1 90.19 416 LYS B O 1
ATOM 9069 N N . LEU B 1 417 ? -7.047 8.727 -5.062 1 93.56 417 LEU B N 1
ATOM 9070 C CA . LEU B 1 417 ? -6.484 7.59 -4.352 1 93.56 417 LEU B CA 1
ATOM 9071 C C . LEU B 1 417 ? -5.363 8.031 -3.414 1 93.56 417 LEU B C 1
ATOM 9073 O O . LEU B 1 417 ? -4.582 8.922 -3.75 1 93.56 417 LEU B O 1
ATOM 9077 N N . ILE B 1 418 ? -5.316 7.488 -2.23 1 92.81 418 ILE B N 1
ATOM 9078 C CA . ILE B 1 418 ? -4.301 7.832 -1.243 1 92.81 418 ILE B CA 1
ATOM 9079 C C . ILE B 1 418 ? -3.453 6.605 -0.922 1 92.81 418 ILE B C 1
ATOM 9081 O O . ILE B 1 418 ? -3.85 5.477 -1.222 1 92.81 418 ILE B O 1
ATOM 9085 N N . ALA B 1 419 ? -2.281 6.836 -0.301 1 94.12 419 ALA B N 1
ATOM 9086 C CA . ALA B 1 419 ? -1.405 5.734 0.094 1 94.12 419 ALA B CA 1
ATOM 9087 C C . ALA B 1 419 ? -2.145 4.738 0.979 1 94.12 419 ALA B C 1
ATOM 9089 O O . ALA B 1 419 ? -2.898 5.129 1.873 1 94.12 419 ALA B O 1
ATOM 9090 N N . GLY B 1 420 ? -1.935 3.404 0.714 1 93.69 420 GLY B N 1
ATOM 9091 C CA . GLY B 1 420 ? -2.588 2.367 1.494 1 93.69 420 GLY B CA 1
ATOM 9092 C C . GLY B 1 420 ? -3.818 1.796 0.815 1 93.69 420 GLY B C 1
ATOM 9093 O O . GLY B 1 420 ? -4.281 0.709 1.169 1 93.69 420 GLY B O 1
ATOM 9094 N N . HIS B 1 421 ? -4.414 2.58 -0.179 1 95.44 421 HIS B N 1
ATOM 9095 C CA . HIS B 1 421 ? -5.535 2.07 -0.958 1 95.44 421 HIS B CA 1
ATOM 9096 C C . HIS B 1 421 ? -5.105 0.916 -1.855 1 95.44 421 HIS B C 1
ATOM 9098 O O . HIS B 1 421 ? -3.93 0.801 -2.207 1 95.44 421 HIS B O 1
ATOM 9104 N N . CYS B 1 422 ? -6.055 0.074 -2.168 1 96.62 422 CYS B N 1
ATOM 9105 C CA . CYS B 1 422 ? -5.82 -1.041 -3.078 1 96.62 422 CYS B CA 1
ATOM 9106 C C . CYS B 1 422 ? -6.941 -1.147 -4.109 1 96.62 422 CYS B C 1
ATOM 9108 O O . CYS B 1 422 ? -8.117 -1.151 -3.75 1 96.62 422 CYS B O 1
ATOM 9110 N N . LEU B 1 423 ? -6.555 -1.152 -5.352 1 97.5 423 LEU B N 1
ATOM 9111 C CA . LEU B 1 423 ? -7.512 -1.462 -6.406 1 97.5 423 LEU B CA 1
ATOM 9112 C C . LEU B 1 423 ? -7.523 -2.957 -6.707 1 97.5 423 LEU B C 1
ATOM 9114 O O . LEU B 1 423 ? -6.473 -3.604 -6.715 1 97.5 423 LEU B O 1
ATOM 9118 N N . SER B 1 424 ? -8.695 -3.471 -6.824 1 97.12 424 SER B N 1
ATOM 9119 C CA . SER B 1 424 ? -8.789 -4.902 -7.094 1 97.12 424 SER B CA 1
ATOM 9120 C C . SER B 1 424 ? -9.633 -5.176 -8.336 1 97.12 424 SER B C 1
ATOM 9122 O O . SER B 1 424 ? -10.547 -4.41 -8.648 1 97.12 424 SER B O 1
ATOM 9124 N N . GLY B 1 425 ? -9.297 -6.195 -9.039 1 97.38 425 GLY B N 1
ATOM 9125 C CA . GLY B 1 425 ? -9.992 -6.684 -10.219 1 97.38 425 GLY B CA 1
ATOM 9126 C C . GLY B 1 425 ? -9.5 -8.039 -10.68 1 97.38 425 GLY B C 1
ATOM 9127 O O . GLY B 1 425 ? -9.312 -8.953 -9.867 1 97.38 425 GLY B O 1
ATOM 9128 N N . SER B 1 426 ? -9.461 -8.172 -11.992 1 97.12 426 SER B N 1
ATOM 9129 C CA . SER B 1 426 ? -9.102 -9.484 -12.531 1 97.12 426 SER B CA 1
ATOM 9130 C C . SER B 1 426 ? -8.203 -9.359 -13.75 1 97.12 426 SER B C 1
ATOM 9132 O O . SER B 1 426 ? -8.109 -8.281 -14.344 1 97.12 426 SER B O 1
ATOM 9134 N N . ILE B 1 427 ? -7.492 -10.414 -14 1 97.5 427 ILE B N 1
ATOM 9135 C CA . ILE B 1 427 ? -6.715 -10.562 -15.219 1 97.5 427 ILE B CA 1
ATOM 9136 C C . ILE B 1 427 ? -7.102 -11.867 -15.922 1 97.5 427 ILE B C 1
ATOM 9138 O O . ILE B 1 427 ? -7.324 -12.891 -15.273 1 97.5 427 ILE B O 1
ATOM 9142 N N . HIS B 1 428 ? -7.289 -11.852 -17.156 1 97.25 428 HIS B N 1
ATOM 9143 C CA . HIS B 1 428 ? -7.449 -13.047 -17.984 1 97.25 428 HIS B CA 1
ATOM 9144 C C . HIS B 1 428 ? -6.457 -13.055 -19.141 1 97.25 428 HIS B C 1
ATOM 9146 O O . HIS B 1 428 ? -5.949 -12 -19.531 1 97.25 428 HIS B O 1
ATOM 9152 N N . TYR B 1 429 ? -6.176 -14.156 -19.719 1 97.38 429 TYR B N 1
ATOM 9153 C CA . TYR B 1 429 ? -5.098 -14.258 -20.688 1 97.38 429 TYR B CA 1
ATOM 9154 C C . TYR B 1 429 ? -5.633 -14.703 -22.047 1 97.38 429 TYR B C 1
ATOM 9156 O O . TYR B 1 429 ? -5.137 -14.273 -23.094 1 97.38 429 TYR B O 1
ATOM 9164 N N . VAL B 1 430 ? -6.68 -15.469 -22.047 1 97.12 430 VAL B N 1
ATOM 9165 C CA . VAL B 1 430 ? -7.125 -16.078 -23.297 1 97.12 430 VAL B CA 1
ATOM 9166 C C . VAL B 1 430 ? -8.078 -15.125 -24.031 1 97.12 430 VAL B C 1
ATOM 9168 O O . VAL B 1 430 ? -8.727 -14.289 -23.391 1 97.12 430 VAL B O 1
ATOM 9171 N N . LYS B 1 431 ? -8.172 -15.258 -25.312 1 96.81 431 LYS B N 1
ATOM 9172 C CA . LYS B 1 431 ? -9.047 -14.438 -26.141 1 96.81 431 LYS B CA 1
ATOM 9173 C C . LYS B 1 431 ? -10.469 -15 -26.172 1 96.81 431 LYS B C 1
ATOM 9175 O O . LYS B 1 431 ? -11.438 -14.25 -26.312 1 96.81 431 LYS B O 1
ATOM 9180 N N . ASP B 1 432 ? -10.594 -16.297 -25.938 1 94.5 432 ASP B N 1
ATOM 9181 C CA . ASP B 1 432 ? -11.883 -16.969 -25.984 1 94.5 432 ASP B CA 1
ATOM 9182 C C . ASP B 1 432 ? -12.867 -16.344 -25 1 94.5 432 ASP B C 1
ATOM 9184 O O . ASP B 1 432 ? -12.578 -16.234 -23.797 1 94.5 432 ASP B O 1
ATOM 9188 N N . ASP B 1 433 ? -14.016 -16 -25.484 1 93.25 433 ASP B N 1
ATOM 9189 C CA . ASP B 1 433 ? -14.977 -15.273 -24.656 1 93.25 433 ASP B CA 1
ATOM 9190 C C . ASP B 1 433 ? -15.477 -16.156 -23.5 1 93.25 433 ASP B C 1
ATOM 9192 O O . ASP B 1 433 ? -15.727 -15.656 -22.406 1 93.25 433 ASP B O 1
ATOM 9196 N N . ASN B 1 434 ? -15.672 -17.391 -23.812 1 93.19 434 ASN B N 1
ATOM 9197 C CA . ASN B 1 434 ? -16.125 -18.281 -22.75 1 93.19 434 ASN B CA 1
ATOM 9198 C C . ASN B 1 434 ? -15.008 -18.578 -21.75 1 93.19 434 ASN B C 1
ATOM 9200 O O . ASN B 1 434 ? -15.258 -18.656 -20.547 1 93.19 434 ASN B O 1
ATOM 9204 N N . GLY B 1 435 ? -13.82 -18.719 -22.266 1 94.38 435 GLY B N 1
ATOM 9205 C CA . GLY B 1 435 ? -12.672 -18.891 -21.391 1 94.38 435 GLY B CA 1
ATOM 9206 C C . GLY B 1 435 ? -12.422 -17.719 -20.469 1 94.38 435 GLY B C 1
ATOM 9207 O O . GLY B 1 435 ? -12.102 -17.891 -19.297 1 94.38 435 GLY B O 1
ATOM 9208 N N . LYS B 1 436 ? -12.664 -16.547 -21.016 1 94.12 436 LYS B N 1
ATOM 9209 C CA . LYS B 1 436 ? -12.453 -15.328 -20.234 1 94.12 436 LYS B CA 1
ATOM 9210 C C . LYS B 1 436 ? -13.359 -15.289 -19.016 1 94.12 436 LYS B C 1
ATOM 9212 O O . LYS B 1 436 ? -12.977 -14.75 -17.969 1 94.12 436 LYS B O 1
ATOM 9217 N N . LYS B 1 437 ? -14.469 -15.797 -19.172 1 93.38 437 LYS B N 1
ATOM 9218 C CA . LYS B 1 437 ? -15.484 -15.711 -18.125 1 93.38 437 LYS B CA 1
ATOM 9219 C C . LYS B 1 437 ? -15.148 -16.641 -16.969 1 93.38 437 LYS B C 1
ATOM 9221 O O . LYS B 1 437 ? -15.5 -16.359 -15.812 1 93.38 437 LYS B O 1
ATOM 9226 N N . VAL B 1 438 ? -14.461 -17.703 -17.266 1 95.25 438 VAL B N 1
ATOM 9227 C CA . VAL B 1 438 ? -14.297 -18.719 -16.219 1 95.25 438 VAL B CA 1
ATOM 9228 C C . VAL B 1 438 ? -12.828 -18.812 -15.812 1 95.25 438 VAL B C 1
ATOM 9230 O O . VAL B 1 438 ? -12.516 -19.297 -14.719 1 95.25 438 VAL B O 1
ATOM 9233 N N . ASP B 1 439 ? -11.969 -18.406 -16.672 1 93.69 439 ASP B N 1
ATOM 9234 C CA . ASP B 1 439 ? -10.539 -18.469 -16.406 1 93.69 439 ASP B CA 1
ATOM 9235 C C . ASP B 1 439 ? -9.984 -17.078 -16.078 1 93.69 439 ASP B C 1
ATOM 9237 O O . ASP B 1 439 ? -9.195 -16.531 -16.844 1 93.69 439 ASP B O 1
ATOM 9241 N N . ASN B 1 440 ? -10.289 -16.562 -15.016 1 94.44 440 ASN B N 1
ATOM 9242 C CA . ASN B 1 440 ? -9.805 -15.266 -14.578 1 94.44 440 ASN B CA 1
ATOM 9243 C C . ASN B 1 440 ? -9.133 -15.352 -13.211 1 94.44 440 ASN B C 1
ATOM 9245 O O . ASN B 1 440 ? -9.422 -16.25 -12.43 1 94.44 440 ASN B O 1
ATOM 9249 N N . TYR B 1 441 ? -8.172 -14.531 -13 1 96.06 441 TYR B N 1
ATOM 9250 C CA . TYR B 1 441 ? -7.375 -14.516 -11.773 1 96.06 441 TYR B CA 1
ATOM 9251 C C . TYR B 1 441 ? -7.473 -13.164 -11.078 1 96.06 441 TYR B C 1
ATOM 9253 O O . TYR B 1 441 ? -7.691 -12.141 -11.734 1 96.06 441 TYR B O 1
ATOM 9261 N N . VAL B 1 442 ? -7.273 -13.195 -9.805 1 95.62 442 VAL B N 1
ATOM 9262 C CA . VAL B 1 442 ? -7.367 -11.969 -9.023 1 95.62 442 VAL B CA 1
ATOM 9263 C C . VAL B 1 442 ? -6.16 -11.078 -9.32 1 95.62 442 VAL B C 1
ATOM 9265 O O . VAL B 1 442 ? -5.031 -11.57 -9.422 1 95.62 442 VAL B O 1
ATOM 9268 N N . PHE B 1 443 ? -6.41 -9.82 -9.523 1 97.25 443 PHE B N 1
ATOM 9269 C CA . PHE B 1 443 ? -5.383 -8.797 -9.695 1 97.25 443 PHE B CA 1
ATOM 9270 C C . PHE B 1 443 ? -5.57 -7.664 -8.695 1 97.25 443 PHE B C 1
ATOM 9272 O O . PHE B 1 443 ? -6.668 -7.113 -8.57 1 97.25 443 PHE B O 1
ATOM 9279 N N . LYS B 1 444 ? -4.531 -7.348 -7.98 1 96.94 444 LYS B N 1
ATOM 9280 C CA . LYS B 1 444 ? -4.562 -6.23 -7.043 1 96.94 444 LYS B CA 1
ATOM 9281 C C . LYS B 1 444 ? -3.5 -5.191 -7.391 1 96.94 444 LYS B C 1
ATOM 9283 O O . LYS B 1 444 ? -2.41 -5.539 -7.852 1 96.94 444 LYS B O 1
ATOM 9288 N N . TYR B 1 445 ? -3.791 -3.967 -7.258 1 97.31 445 TYR B N 1
ATOM 9289 C CA . TYR B 1 445 ? -2.891 -2.844 -7.492 1 97.31 445 TYR B CA 1
ATOM 9290 C C . TYR B 1 445 ? -2.816 -1.939 -6.266 1 97.31 445 TYR B C 1
ATOM 9292 O O . TYR B 1 445 ? -3.797 -1.283 -5.91 1 97.31 445 TYR B O 1
ATOM 9300 N N . PHE B 1 446 ? -1.66 -1.782 -5.648 1 96.5 446 PHE B N 1
ATOM 9301 C CA . PHE B 1 446 ? -1.502 -1.045 -4.398 1 96.5 446 PHE B CA 1
ATOM 9302 C C . PHE B 1 446 ? -1 0.369 -4.664 1 96.5 446 PHE B C 1
ATOM 9304 O O . PHE B 1 446 ? -0.081 0.567 -5.465 1 96.5 446 PHE B O 1
ATOM 9311 N N . ILE B 1 447 ? -1.607 1.341 -3.988 1 96.19 447 ILE B N 1
ATOM 9312 C CA . ILE B 1 447 ? -1.201 2.736 -4.109 1 96.19 447 ILE B CA 1
ATOM 9313 C C . ILE B 1 447 ? -0.17 3.068 -3.035 1 96.19 447 ILE B C 1
ATOM 9315 O O . ILE B 1 447 ? -0.42 2.871 -1.844 1 96.19 447 ILE B O 1
ATOM 9319 N N . THR B 1 448 ? 0.951 3.6 -3.445 1 92.75 448 THR B N 1
ATOM 9320 C CA . THR B 1 448 ? 2.043 3.779 -2.496 1 92.75 448 THR B CA 1
ATOM 9321 C C . THR B 1 448 ? 2.174 5.246 -2.09 1 92.75 448 THR B C 1
ATOM 9323 O O . THR B 1 448 ? 2.824 5.562 -1.094 1 92.75 448 THR B O 1
ATOM 9326 N N . ASP B 1 449 ? 1.661 6.219 -2.842 1 85.88 449 ASP B N 1
ATOM 9327 C CA . ASP B 1 449 ? 1.851 7.637 -2.559 1 85.88 449 ASP B CA 1
ATOM 9328 C C . ASP B 1 449 ? 0.563 8.422 -2.801 1 85.88 449 ASP B C 1
ATOM 9330 O O . ASP B 1 449 ? -0.328 7.957 -3.514 1 85.88 449 ASP B O 1
ATOM 9334 N N . THR B 1 450 ? 0.55 9.469 -1.982 1 79 450 THR B N 1
ATOM 9335 C CA . THR B 1 450 ? -0.534 10.414 -2.215 1 79 450 THR B CA 1
ATOM 9336 C C . THR B 1 450 ? -0.077 11.547 -3.135 1 79 450 THR B C 1
ATOM 9338 O O . THR B 1 450 ? 0.903 12.234 -2.842 1 79 450 THR B O 1
ATOM 9341 N N . LEU B 1 451 ? -0.678 11.602 -4.281 1 77.88 451 LEU B N 1
ATOM 9342 C CA . LEU B 1 451 ? -0.287 12.609 -5.258 1 77.88 451 LEU B CA 1
ATOM 9343 C C . LEU B 1 451 ? -1.215 13.82 -5.184 1 77.88 451 LEU B C 1
ATOM 9345 O O . LEU B 1 451 ? -2.428 13.672 -5.023 1 77.88 451 LEU B O 1
ATOM 9349 N N . LYS B 1 452 ? -0.61 14.922 -4.703 1 68.88 452 LYS B N 1
ATOM 9350 C CA . LYS B 1 452 ? -1.392 16.156 -4.734 1 68.88 452 LYS B CA 1
ATOM 9351 C C . LYS B 1 452 ? -1.321 16.812 -6.105 1 68.88 452 LYS B C 1
ATOM 9353 O O . LYS B 1 452 ? -0.36 16.609 -6.852 1 68.88 452 LYS B O 1
ATOM 9358 N N . THR B 1 453 ? -2.455 17.344 -6.48 1 61.34 453 THR B N 1
ATOM 9359 C CA . THR B 1 453 ? -2.504 18.094 -7.73 1 61.34 453 THR B CA 1
ATOM 9360 C C . THR B 1 453 ? -1.455 19.203 -7.734 1 61.34 453 THR B C 1
ATOM 9362 O O . THR B 1 453 ? -1.233 19.859 -6.715 1 61.34 453 THR B O 1
ATOM 9365 N N . LYS B 1 454 ? -0.415 19.109 -8.523 1 54.19 454 LYS B N 1
ATOM 9366 C CA . LYS B 1 454 ? 0.581 20.156 -8.672 1 54.19 454 LYS B CA 1
ATOM 9367 C C . LYS B 1 454 ? -0.073 21.547 -8.633 1 54.19 454 LYS B C 1
ATOM 9369 O O . LYS B 1 454 ? -0.933 21.844 -9.461 1 54.19 454 LYS B O 1
ATOM 9374 N N . ASN B 1 455 ? -0.366 21.969 -7.449 1 48.5 455 ASN B N 1
ATOM 9375 C CA . ASN B 1 455 ? -0.838 23.344 -7.445 1 48.5 455 ASN B CA 1
ATOM 9376 C C . ASN B 1 455 ? -0.018 24.219 -8.391 1 48.5 455 ASN B C 1
ATOM 9378 O O . ASN B 1 455 ? 1.166 23.969 -8.609 1 48.5 455 ASN B O 1
ATOM 9382 N N . GLY B 1 456 ? -0.679 24.766 -9.312 1 46.28 456 GLY B N 1
ATOM 9383 C CA . GLY B 1 456 ? -0.108 25.828 -10.141 1 46.28 456 GLY B CA 1
ATOM 9384 C C . GLY B 1 456 ? 1.057 26.531 -9.484 1 46.28 456 GLY B C 1
ATOM 9385 O O . GLY B 1 456 ? 1.353 26.297 -8.305 1 46.28 456 GLY B O 1
ATOM 9386 N N . LEU B 1 457 ? 1.888 27.219 -10.195 1 46.97 457 LEU B N 1
ATOM 9387 C CA . LEU B 1 457 ? 2.979 28.094 -9.75 1 46.97 457 LEU B CA 1
ATOM 9388 C C . LEU B 1 457 ? 2.645 28.734 -8.414 1 46.97 457 LEU B C 1
ATOM 9390 O O . LEU B 1 457 ? 1.565 29.312 -8.25 1 46.97 457 LEU B O 1
ATOM 9394 N N . LYS B 1 458 ? 3.121 28.125 -7.379 1 49 458 LYS B N 1
ATOM 9395 C CA . LYS B 1 458 ? 3 28.859 -6.117 1 49 458 LYS B CA 1
ATOM 9396 C C . LYS B 1 458 ? 3.027 30.359 -6.344 1 49 458 LYS B C 1
ATOM 9398 O O . LYS B 1 458 ? 3.883 30.875 -7.07 1 49 458 LYS B O 1
ATOM 9403 N N . PRO B 1 459 ? 1.97 31.062 -6.211 1 47.12 459 PRO B N 1
ATOM 9404 C CA . PRO B 1 459 ? 2.037 32.531 -6.371 1 47.12 459 PRO B CA 1
ATOM 9405 C C . PRO B 1 459 ? 3.318 33.125 -5.793 1 47.12 459 PRO B C 1
ATOM 9407 O O . PRO B 1 459 ? 3.871 32.594 -4.828 1 47.12 459 PRO B O 1
ATOM 9410 N N . VAL B 1 460 ? 4.031 33.719 -6.637 1 48.22 460 VAL B N 1
ATOM 9411 C CA . VAL B 1 460 ? 5.188 34.531 -6.25 1 48.22 460 VAL B CA 1
ATOM 9412 C C . VAL B 1 460 ? 4.973 35.094 -4.852 1 48.22 460 VAL B C 1
ATOM 9414 O O . VAL B 1 460 ? 3.939 35.719 -4.582 1 48.22 460 VAL B O 1
ATOM 9417 N N . GLU B 1 461 ? 5.48 34.562 -3.926 1 50.56 461 GLU B N 1
ATOM 9418 C CA . GLU B 1 461 ? 5.508 35.062 -2.555 1 50.56 461 GLU B CA 1
ATOM 9419 C C . GLU B 1 461 ? 5.547 36.562 -2.523 1 50.56 461 GLU B C 1
ATOM 9421 O O . GLU B 1 461 ? 6.422 37.188 -3.141 1 50.56 461 GLU B O 1
ATOM 9426 N N . GLU B 1 462 ? 4.48 37.25 -2.482 1 55.5 462 GLU B N 1
ATOM 9427 C CA . GLU B 1 462 ? 4.461 38.688 -2.189 1 55.5 462 GLU B CA 1
ATOM 9428 C C . GLU B 1 462 ? 5.531 39.031 -1.166 1 55.5 462 GLU B C 1
ATOM 9430 O O . GLU B 1 462 ? 5.859 38.25 -0.289 1 55.5 462 GLU B O 1
ATOM 9435 N N . ASN B 1 463 ? 6.41 39.844 -1.471 1 65.75 463 ASN B N 1
ATOM 9436 C CA . ASN B 1 463 ? 7.461 40.469 -0.665 1 65.75 463 ASN B CA 1
ATOM 9437 C C . ASN B 1 463 ? 6.922 40.969 0.67 1 65.75 463 ASN B C 1
ATOM 9439 O O . ASN B 1 463 ? 6.691 42.188 0.838 1 65.75 463 ASN B O 1
ATOM 9443 N N . LYS B 1 464 ? 6.094 40.281 1.438 1 78.5 464 LYS B N 1
ATOM 9444 C CA . LYS B 1 464 ? 5.629 40.75 2.74 1 78.5 464 LYS B CA 1
ATOM 9445 C C . LYS B 1 464 ? 6.723 40.625 3.797 1 78.5 464 LYS B C 1
ATOM 9447 O O . LYS B 1 464 ? 7.547 39.719 3.721 1 78.5 464 LYS B O 1
ATOM 9452 N N . THR B 1 465 ? 6.785 41.719 4.66 1 84.19 465 THR B N 1
ATOM 9453 C CA . THR B 1 465 ? 7.703 41.625 5.789 1 84.19 465 THR B CA 1
ATOM 9454 C C . THR B 1 465 ? 7.219 40.594 6.809 1 84.19 465 THR B C 1
ATOM 9456 O O . THR B 1 465 ? 6.039 40.25 6.82 1 84.19 465 THR B O 1
ATOM 9459 N N . LYS B 1 466 ? 7.961 40.125 7.668 1 88 466 LYS B N 1
ATOM 9460 C CA . LYS B 1 466 ? 7.609 39.156 8.711 1 88 466 LYS B CA 1
ATOM 9461 C C . LYS B 1 466 ? 6.582 39.75 9.672 1 88 466 LYS B C 1
ATOM 9463 O O . LYS B 1 466 ? 5.73 39.031 10.195 1 88 466 LYS B O 1
ATOM 9468 N N . LEU B 1 467 ? 6.754 41.031 9.875 1 87.62 467 LEU B N 1
ATOM 9469 C CA . LEU B 1 467 ? 5.797 41.688 10.75 1 87.62 467 LEU B CA 1
ATOM 9470 C C . LEU B 1 467 ? 4.398 41.688 10.141 1 87.62 467 LEU B C 1
ATOM 9472 O O . LEU B 1 467 ? 3.41 41.469 10.852 1 87.62 467 LEU B O 1
ATOM 9476 N N . GLU B 1 468 ? 4.418 41.906 8.906 1 88.44 468 GLU B N 1
ATOM 9477 C CA . GLU B 1 468 ? 3.135 41.875 8.203 1 88.44 468 GLU B CA 1
ATOM 9478 C C . GLU B 1 468 ? 2.529 40.469 8.25 1 88.44 468 GLU B C 1
ATOM 9480 O O . GLU B 1 468 ? 1.321 40.312 8.445 1 88.44 468 GLU B O 1
ATOM 9485 N N . GLU B 1 469 ? 3.357 39.562 8.117 1 90.31 469 GLU B N 1
ATOM 9486 C CA . GLU B 1 469 ? 2.896 38.188 8.188 1 90.31 469 GLU B CA 1
ATOM 9487 C C . GLU B 1 469 ? 2.35 37.844 9.578 1 90.31 469 GLU B C 1
ATOM 9489 O O . GLU B 1 469 ? 1.364 37.125 9.703 1 90.31 469 GLU B O 1
ATOM 9494 N N . PHE B 1 470 ? 3.057 38.406 10.5 1 89.12 470 PHE B N 1
ATOM 9495 C CA . PHE B 1 470 ? 2.635 38.188 11.883 1 89.12 470 PHE B CA 1
ATOM 9496 C C . PHE B 1 470 ? 1.255 38.812 12.117 1 89.12 470 PHE B C 1
ATOM 9498 O O . PHE B 1 470 ? 0.371 38.156 12.672 1 89.12 470 PHE B O 1
ATOM 9505 N N . ASN B 1 471 ? 1.159 39.969 11.766 1 88.88 471 ASN B N 1
ATOM 9506 C CA . ASN B 1 471 ? -0.116 40.656 11.953 1 88.88 471 ASN B CA 1
ATOM 9507 C C . ASN B 1 471 ? -1.248 39.938 11.219 1 88.88 471 ASN B C 1
ATOM 9509 O O . ASN B 1 471 ? -2.363 39.844 11.734 1 88.88 471 ASN B O 1
ATOM 9513 N N . GLU B 1 472 ? -0.945 39.5 10.109 1 88.19 472 GLU B N 1
ATOM 9514 C CA . GLU B 1 472 ? -1.937 38.75 9.344 1 88.19 472 GLU B CA 1
ATOM 9515 C C . GLU B 1 472 ? -2.309 37.438 10.055 1 88.19 472 GLU B C 1
ATOM 9517 O O . GLU B 1 472 ? -3.48 37.062 10.094 1 88.19 472 GLU B O 1
ATOM 9522 N N . ALA B 1 473 ? -1.344 36.844 10.578 1 91.19 473 ALA B N 1
ATOM 9523 C CA . ALA B 1 473 ? -1.585 35.594 11.289 1 91.19 473 ALA B CA 1
ATOM 9524 C C . ALA B 1 473 ? -2.432 35.812 12.539 1 91.19 473 ALA B C 1
ATOM 9526 O O . ALA B 1 473 ? -3.305 35 12.867 1 91.19 473 ALA B O 1
ATOM 9527 N N . MET B 1 474 ? -2.146 36.844 13.195 1 91.06 474 MET B N 1
ATOM 9528 C CA . MET B 1 474 ? -2.904 37.219 14.398 1 91.06 474 MET B CA 1
ATOM 9529 C C . MET B 1 474 ? -4.359 37.5 14.047 1 91.06 474 MET B C 1
ATOM 9531 O O . MET B 1 474 ? -5.273 37.062 14.742 1 91.06 474 MET B O 1
ATOM 9535 N N . CYS B 1 475 ? -4.465 38.25 13.047 1 90.31 475 CYS B N 1
ATOM 9536 C CA . CYS B 1 475 ? -5.812 38.594 12.602 1 90.31 475 CYS B CA 1
ATOM 9537 C C . CYS B 1 475 ? -6.586 37.344 12.203 1 90.31 475 CYS B C 1
ATOM 9539 O O . CYS B 1 475 ? -7.75 37.188 12.57 1 90.31 475 CYS B O 1
ATOM 9541 N N . GLU B 1 476 ? -5.961 36.562 11.516 1 90.88 476 GLU B N 1
ATOM 9542 C CA . GLU B 1 476 ? -6.594 35.312 11.062 1 90.88 476 GLU B CA 1
ATOM 9543 C C . GLU B 1 476 ? -6.984 34.438 12.25 1 90.88 476 GLU B C 1
ATOM 9545 O O . GLU B 1 476 ? -8.047 33.812 12.234 1 90.88 476 GLU B O 1
ATOM 9550 N N . THR B 1 477 ? -6.145 34.375 13.188 1 92.88 477 THR B N 1
ATOM 9551 C CA . THR B 1 477 ? -6.438 33.594 14.375 1 92.88 477 THR B CA 1
ATOM 9552 C C . THR B 1 477 ? -7.652 34.156 15.109 1 92.88 477 THR B C 1
ATOM 9554 O O . THR B 1 477 ? -8.516 33.406 15.555 1 92.88 477 THR B O 1
ATOM 9557 N N . LYS B 1 478 ? -7.637 35.375 15.258 1 92.88 478 LYS B N 1
ATOM 9558 C CA . LYS B 1 478 ? -8.766 36.031 15.914 1 92.88 478 LYS B CA 1
ATOM 9559 C C . LYS B 1 478 ? -10.062 35.781 15.164 1 92.88 478 LYS B C 1
ATOM 9561 O O . LYS B 1 478 ? -11.102 35.5 15.781 1 92.88 478 LYS B O 1
ATOM 9566 N N . LEU B 1 479 ? -9.984 35.875 13.859 1 92.94 479 LEU B N 1
ATOM 9567 C CA . LEU B 1 479 ? -11.156 35.625 13.031 1 92.94 479 LEU B CA 1
ATOM 9568 C C . LEU B 1 479 ? -11.672 34.219 13.211 1 92.94 479 LEU B C 1
ATOM 9570 O O . LEU B 1 479 ? -12.875 34 13.352 1 92.94 479 LEU B O 1
ATOM 9574 N N . ASN B 1 480 ? -10.789 33.406 13.188 1 93 480 ASN B N 1
ATOM 9575 C CA . ASN B 1 480 ? -11.156 31.984 13.344 1 93 480 ASN B CA 1
ATOM 9576 C C . ASN B 1 480 ? -11.805 31.719 14.703 1 93 480 ASN B C 1
ATOM 9578 O O . ASN B 1 480 ? -12.75 30.938 14.797 1 93 480 ASN B O 1
ATOM 9582 N N . TRP B 1 481 ? -11.305 32.344 15.672 1 92.56 481 TRP B N 1
ATOM 9583 C CA . TRP B 1 481 ? -11.82 32.125 17.016 1 92.56 481 TRP B CA 1
ATOM 9584 C C . TRP B 1 481 ? -13.133 32.844 17.234 1 92.56 481 TRP B C 1
ATOM 9586 O O . TRP B 1 481 ? -13.938 32.438 18.078 1 92.56 481 TRP B O 1
ATOM 9596 N N . LEU B 1 482 ? -13.32 33.906 16.484 1 94.5 482 LEU B N 1
ATOM 9597 C CA . LEU B 1 482 ? -14.602 34.594 16.594 1 94.5 482 LEU B CA 1
ATOM 9598 C C . LEU B 1 482 ? -15.758 33.688 16.25 1 94.5 482 LEU B C 1
ATOM 9600 O O . LEU B 1 482 ? -16.828 33.75 16.859 1 94.5 482 LEU B O 1
ATOM 9604 N N . THR B 1 483 ? -15.531 32.812 15.336 1 93.62 483 THR B N 1
ATOM 9605 C CA . THR B 1 483 ? -16.578 31.875 14.922 1 93.62 483 THR B CA 1
ATOM 9606 C C . THR B 1 483 ? -16.75 30.766 15.945 1 93.62 483 THR B C 1
ATOM 9608 O O . THR B 1 483 ? -17.797 30.125 16.016 1 93.62 483 THR B O 1
ATOM 9611 N N . LYS B 1 484 ? -15.758 30.578 16.766 1 91.38 484 LYS B N 1
ATOM 9612 C CA . LYS B 1 484 ? -15.781 29.469 17.703 1 91.38 484 LYS B CA 1
ATOM 9613 C C . LYS B 1 484 ? -16.312 29.906 19.062 1 91.38 484 LYS B C 1
ATOM 9615 O O . LYS B 1 484 ? -16.828 29.094 19.828 1 91.38 484 LYS B O 1
ATOM 9620 N N . LEU B 1 485 ? -16.188 31.188 19.375 1 92.56 485 LEU B N 1
ATOM 9621 C CA . LEU B 1 485 ? -16.656 31.719 20.656 1 92.56 485 LEU B CA 1
ATOM 9622 C C . LEU B 1 485 ? -18.172 31.75 20.703 1 92.56 485 LEU B C 1
ATOM 9624 O O . LEU B 1 485 ? -18.828 31.953 19.672 1 92.56 485 LEU B O 1
ATOM 9628 N N . GLU B 1 486 ? -18.688 31.484 21.828 1 91.06 486 GLU B N 1
ATOM 9629 C CA . GLU B 1 486 ? -20.125 31.641 22 1 91.06 486 GLU B CA 1
ATOM 9630 C C . GLU B 1 486 ? -20.531 33.125 22.016 1 91.06 486 GLU B C 1
ATOM 9632 O O . GLU B 1 486 ? -19.781 33.969 22.531 1 91.06 486 GLU B O 1
ATOM 9637 N N . TYR B 1 487 ? -21.688 33.25 21.422 1 93.31 487 TYR B N 1
ATOM 9638 C CA . TYR B 1 487 ? -22.203 34.625 21.438 1 93.31 487 TYR B CA 1
ATOM 9639 C C . TYR B 1 487 ? -22.375 35.125 22.859 1 93.31 487 TYR B C 1
ATOM 9641 O O . TYR B 1 487 ? -23.031 34.5 23.672 1 93.31 487 TYR B O 1
ATOM 9649 N N . GLY B 1 488 ? -21.734 36.281 23.172 1 92.06 488 GLY B N 1
ATOM 9650 C CA . GLY B 1 488 ? -21.781 36.875 24.5 1 92.06 488 GLY B CA 1
ATOM 9651 C C . GLY B 1 488 ? -20.859 38.062 24.641 1 92.06 488 GLY B C 1
ATOM 9652 O O . GLY B 1 488 ? -20.547 38.719 23.641 1 92.06 488 GLY B O 1
ATOM 9653 N N . VAL B 1 489 ? -20.5 38.375 25.734 1 93.06 489 VAL B N 1
ATOM 9654 C CA . VAL B 1 489 ? -19.688 39.562 26.047 1 93.06 489 VAL B CA 1
ATOM 9655 C C . VAL B 1 489 ? -18.312 39.406 25.422 1 93.06 489 VAL B C 1
ATOM 9657 O O . VAL B 1 489 ? -17.797 40.312 24.781 1 93.06 489 VAL B O 1
ATOM 9660 N N . ASP B 1 490 ? -17.781 38.219 25.562 1 92.06 490 ASP B N 1
ATOM 9661 C CA . ASP B 1 490 ? -16.422 37.969 25.094 1 92.06 490 ASP B CA 1
ATOM 9662 C C . ASP B 1 490 ? -16.344 38.094 23.562 1 92.06 490 ASP B C 1
ATOM 9664 O O . ASP B 1 490 ? -15.398 38.656 23.031 1 92.06 490 ASP B O 1
ATOM 9668 N N . SER B 1 491 ? -17.312 37.5 22.906 1 95.25 491 SER B N 1
ATOM 9669 C CA . SER B 1 491 ? -17.312 37.562 21.438 1 95.25 491 SER B CA 1
ATOM 9670 C C . SER B 1 491 ? -17.547 39 20.938 1 95.25 491 SER B C 1
ATOM 9672 O O . SER B 1 491 ? -16.984 39.375 19.922 1 95.25 491 SER B O 1
ATOM 9674 N N . ASN B 1 492 ? -18.297 39.75 21.625 1 95.25 492 ASN B N 1
ATOM 9675 C CA . ASN B 1 492 ? -18.531 41.125 21.266 1 95.25 492 ASN B CA 1
ATOM 9676 C C . ASN B 1 492 ? -17.25 41.969 21.344 1 95.25 492 ASN B C 1
ATOM 9678 O O . ASN B 1 492 ? -16.969 42.781 20.469 1 95.25 492 ASN B O 1
ATOM 9682 N N . VAL B 1 493 ? -16.562 41.688 22.391 1 94.75 493 VAL B N 1
ATOM 9683 C CA . VAL B 1 493 ? -15.305 42.406 22.578 1 94.75 493 VAL B CA 1
ATOM 9684 C C . VAL B 1 493 ? -14.328 42.062 21.469 1 94.75 493 VAL B C 1
ATOM 9686 O O . VAL B 1 493 ? -13.656 42.938 20.922 1 94.75 493 VAL B O 1
ATOM 9689 N N . LEU B 1 494 ? -14.258 40.844 21.203 1 95.19 494 LEU B N 1
ATOM 9690 C CA . LEU B 1 494 ? -13.359 40.406 20.141 1 95.19 494 LEU B CA 1
ATOM 9691 C C . LEU B 1 494 ? -13.781 41 18.797 1 95.19 494 LEU B C 1
ATOM 9693 O O . LEU B 1 494 ? -12.93 41.406 18 1 95.19 494 LEU B O 1
ATOM 9697 N N . TYR B 1 495 ? -15.086 41 18.531 1 95.88 495 TYR B N 1
ATOM 9698 C CA . TYR B 1 495 ? -15.609 41.562 17.281 1 95.88 495 TYR B CA 1
ATOM 9699 C C . TYR B 1 495 ? -15.25 43.031 17.156 1 95.88 495 TYR B C 1
ATOM 9701 O O . TYR B 1 495 ? -14.773 43.469 16.109 1 95.88 495 TYR B O 1
ATOM 9709 N N . GLU B 1 496 ? -15.406 43.719 18.172 1 95.38 496 GLU B N 1
ATOM 9710 C CA . GLU B 1 496 ? -15.109 45.156 18.156 1 95.38 496 GLU B CA 1
ATOM 9711 C C . GLU B 1 496 ? -13.617 45.406 17.938 1 95.38 496 GLU B C 1
ATOM 9713 O O . GLU B 1 496 ? -13.234 46.312 17.203 1 95.38 496 GLU B O 1
ATOM 9718 N N . SER B 1 497 ? -12.859 44.625 18.578 1 93.62 497 SER B N 1
ATOM 9719 C CA . SER B 1 497 ? -11.414 44.75 18.422 1 93.62 497 SER B CA 1
ATOM 9720 C C . SER B 1 497 ? -10.992 44.469 16.984 1 93.62 497 SER B C 1
ATOM 9722 O O . SER B 1 497 ? -10.125 45.188 16.453 1 93.62 497 SER B O 1
ATOM 9724 N N . LEU B 1 498 ? -11.57 43.531 16.422 1 95.12 498 LEU B N 1
ATOM 9725 C CA . LEU B 1 498 ? -11.25 43.188 15.047 1 95.12 498 LEU B CA 1
ATOM 9726 C C . LEU B 1 498 ? -11.703 44.281 14.094 1 95.12 498 LEU B C 1
ATOM 9728 O O . LEU B 1 498 ? -11.016 44.594 13.109 1 95.12 498 LEU B O 1
ATOM 9732 N N . CYS B 1 499 ? -12.859 44.844 14.359 1 95.06 499 CYS B N 1
ATOM 9733 C CA . CYS B 1 499 ? -13.359 45.938 13.539 1 95.06 499 CYS B CA 1
ATOM 9734 C C . CYS B 1 499 ? -12.391 47.125 13.57 1 95.06 499 CYS B C 1
ATOM 9736 O O . CYS B 1 499 ? -12.094 47.688 12.531 1 95.06 499 CYS B O 1
ATOM 9738 N N . ASP B 1 500 ? -11.875 47.344 14.734 1 93.06 500 ASP B N 1
ATOM 9739 C CA . ASP B 1 500 ? -10.945 48.469 14.906 1 93.06 500 ASP B CA 1
ATOM 9740 C C . ASP B 1 500 ? -9.617 48.188 14.211 1 93.06 500 ASP B C 1
ATOM 9742 O O . ASP B 1 500 ? -9.062 49.031 13.531 1 93.06 500 ASP B O 1
ATOM 9746 N N . GLU B 1 501 ? -9.141 47.031 14.391 1 90.81 501 GLU B N 1
ATOM 9747 C CA . GLU B 1 501 ? -7.844 46.656 13.836 1 90.81 501 GLU B CA 1
ATOM 9748 C C . GLU B 1 501 ? -7.867 46.656 12.312 1 90.81 501 GLU B C 1
ATOM 9750 O O . GLU B 1 501 ? -6.848 46.938 11.672 1 90.81 501 GLU B O 1
ATOM 9755 N N . THR B 1 502 ? -8.961 46.375 11.727 1 91.31 502 THR B N 1
ATOM 9756 C CA . THR B 1 502 ? -9.047 46.312 10.273 1 91.31 502 THR B CA 1
ATOM 9757 C C . THR B 1 502 ? -9.656 47.562 9.695 1 91.31 502 THR B C 1
ATOM 9759 O O . THR B 1 502 ? -9.93 47.656 8.5 1 91.31 502 THR B O 1
ATOM 9762 N N . GLU B 1 503 ? -9.93 48.562 10.562 1 88.5 503 GLU B N 1
ATOM 9763 C CA . GLU B 1 503 ? -10.555 49.812 10.164 1 88.5 503 GLU B CA 1
ATOM 9764 C C . GLU B 1 503 ? -11.883 49.594 9.453 1 88.5 503 GLU B C 1
ATOM 9766 O O . GLU B 1 503 ? -12.219 50.281 8.5 1 88.5 503 GLU B O 1
ATOM 9771 N N . ASN B 1 504 ? -12.516 48.406 9.812 1 88.81 504 ASN B N 1
ATOM 9772 C CA . ASN B 1 504 ? -13.805 48.031 9.266 1 88.81 504 ASN B CA 1
ATOM 9773 C C . ASN B 1 504 ? -13.742 47.844 7.75 1 88.81 504 ASN B C 1
ATOM 9775 O O . ASN B 1 504 ? -14.68 48.219 7.043 1 88.81 504 ASN B O 1
ATOM 9779 N N . LYS B 1 505 ? -12.648 47.406 7.391 1 90.31 505 LYS B N 1
ATOM 9780 C CA . LYS B 1 505 ? -12.484 47.25 5.949 1 90.31 505 LYS B CA 1
ATOM 9781 C C . LYS B 1 505 ? -12.43 45.75 5.555 1 90.31 505 LYS B C 1
ATOM 9783 O O . LYS B 1 505 ? -12.344 45.438 4.371 1 90.31 505 LYS B O 1
ATOM 9788 N N . ASN B 1 506 ? -12.438 44.969 6.543 1 93.31 506 ASN B N 1
ATOM 9789 C CA . ASN B 1 506 ? -12.383 43.531 6.293 1 93.31 506 ASN B CA 1
ATOM 9790 C C . ASN B 1 506 ? -13.75 42.875 6.453 1 93.31 506 ASN B C 1
ATOM 9792 O O . ASN B 1 506 ? -14.25 42.75 7.574 1 93.31 506 ASN B O 1
ATOM 9796 N N . SER B 1 507 ? -14.266 42.469 5.355 1 94.69 507 SER B N 1
ATOM 9797 C CA . SER B 1 507 ? -15.609 41.906 5.359 1 94.69 507 SER B CA 1
ATOM 9798 C C . SER B 1 507 ? -15.664 40.594 6.141 1 94.69 507 SER B C 1
ATOM 9800 O O . SER B 1 507 ? -16.719 40.25 6.68 1 94.69 507 SER B O 1
ATOM 9802 N N . LEU B 1 508 ? -14.555 39.938 6.215 1 94.38 508 LEU B N 1
ATOM 9803 C CA . LEU B 1 508 ? -14.516 38.625 6.875 1 94.38 508 LEU B CA 1
ATOM 9804 C C . LEU B 1 508 ? -14.797 38.75 8.367 1 94.38 508 LEU B C 1
ATOM 9806 O O . LEU B 1 508 ? -15.305 37.812 8.992 1 94.38 508 LEU B O 1
ATOM 9810 N N . VAL B 1 509 ? -14.539 39.875 8.938 1 95.94 509 VAL B N 1
ATOM 9811 C CA . VAL B 1 509 ? -14.773 40.125 10.359 1 95.94 509 VAL B CA 1
ATOM 9812 C C . VAL B 1 509 ? -16.266 40.062 10.648 1 95.94 509 VAL B C 1
ATOM 9814 O O . VAL B 1 509 ? -16.688 39.406 11.602 1 95.94 509 VAL B O 1
ATOM 9817 N N . HIS B 1 510 ? -17 40.688 9.781 1 96.88 510 HIS B N 1
ATOM 9818 C CA . HIS B 1 510 ? -18.453 40.75 9.977 1 96.88 510 HIS B CA 1
ATOM 9819 C C . HIS B 1 510 ? -19.109 39.406 9.68 1 96.88 510 HIS B C 1
ATOM 9821 O O . HIS B 1 510 ? -20.094 39.062 10.32 1 96.88 510 HIS B O 1
ATOM 9827 N N . ILE B 1 511 ? -18.578 38.719 8.734 1 96.19 511 ILE B N 1
ATOM 9828 C CA . ILE B 1 511 ? -19.094 37.406 8.422 1 96.19 511 ILE B CA 1
ATOM 9829 C C . ILE B 1 511 ? -18.859 36.469 9.602 1 96.19 511 ILE B C 1
ATOM 9831 O O . ILE B 1 511 ? -19.75 35.719 9.992 1 96.19 511 ILE B O 1
ATOM 9835 N N . SER B 1 512 ? -17.656 36.531 10.141 1 96.12 512 SER B N 1
ATOM 9836 C CA . SER B 1 512 ? -17.328 35.688 11.305 1 96.12 512 SER B CA 1
ATOM 9837 C C . SER B 1 512 ? -18.234 36.031 12.492 1 96.12 512 SER B C 1
ATOM 9839 O O . SER B 1 512 ? -18.609 35.156 13.266 1 96.12 512 SER B O 1
ATOM 9841 N N . TRP B 1 513 ? -18.547 37.281 12.578 1 96.81 513 TRP B N 1
ATOM 9842 C CA . TRP B 1 513 ? -19.438 37.75 13.641 1 96.81 513 TRP B CA 1
ATOM 9843 C C . TRP B 1 513 ? -20.844 37.188 13.461 1 96.81 513 TRP B C 1
ATOM 9845 O O . TRP B 1 513 ? -21.453 36.719 14.43 1 96.81 513 TRP B O 1
ATOM 9855 N N . ILE B 1 514 ? -21.281 37.156 12.242 1 96.81 514 ILE B N 1
ATOM 9856 C CA . ILE B 1 514 ? -22.578 36.594 11.938 1 96.81 514 ILE B CA 1
ATOM 9857 C C . ILE B 1 514 ? -22.609 35.125 12.312 1 96.81 514 ILE B C 1
ATOM 9859 O O . ILE B 1 514 ? -23.578 34.656 12.914 1 96.81 514 ILE B O 1
ATOM 9863 N N . GLN B 1 515 ? -21.578 34.5 12.047 1 95.19 515 GLN B N 1
ATOM 9864 C CA . GLN B 1 515 ? -21.469 33.062 12.328 1 95.19 515 GLN B CA 1
ATOM 9865 C C . GLN B 1 515 ? -21.375 32.812 13.828 1 95.19 515 GLN B C 1
ATOM 9867 O O . GLN B 1 515 ? -21.797 31.75 14.312 1 95.19 515 GLN B O 1
ATOM 9872 N N . CYS B 1 516 ? -20.781 33.75 14.484 1 95.69 516 CYS B N 1
ATOM 9873 C CA . CYS B 1 516 ? -20.719 33.656 15.938 1 95.69 516 CYS B CA 1
ATOM 9874 C C . CYS B 1 516 ? -22.094 33.812 16.547 1 95.69 516 CYS B C 1
ATOM 9876 O O . CYS B 1 516 ? -22.469 33.031 17.453 1 95.69 516 CYS B O 1
ATOM 9878 N N . ILE B 1 517 ? -22.859 34.719 16.031 1 95.88 517 ILE B N 1
ATOM 9879 C CA . ILE B 1 517 ? -24.203 35 16.562 1 95.88 517 ILE B CA 1
ATOM 9880 C C . ILE B 1 517 ? -25.125 33.812 16.266 1 95.88 517 ILE B C 1
ATOM 9882 O O . ILE B 1 517 ? -25.891 33.375 17.125 1 95.88 517 ILE B O 1
ATOM 9886 N N . GLU B 1 518 ? -25.047 33.312 15.055 1 93.31 518 GLU B N 1
ATOM 9887 C CA . GLU B 1 518 ? -25.859 32.219 14.602 1 93.31 518 GLU B CA 1
ATOM 9888 C C . GLU B 1 518 ? -25.016 31.156 13.891 1 93.31 518 GLU B C 1
ATOM 9890 O O . GLU B 1 518 ? -24.906 31.156 12.664 1 93.31 518 GLU B O 1
ATOM 9895 N N . PRO B 1 519 ? -24.5 30.312 14.688 1 91.88 519 PRO B N 1
ATOM 9896 C CA . PRO B 1 519 ? -23.703 29.234 14.086 1 91.88 519 PRO B CA 1
ATOM 9897 C C . PRO B 1 519 ? -24.516 28.344 13.148 1 91.88 519 PRO B C 1
ATOM 9899 O O . PRO B 1 519 ? -25.75 28.281 13.273 1 91.88 519 PRO B O 1
ATOM 9902 N N . GLU B 1 520 ? -23.828 27.75 12.312 1 87.19 520 GLU B N 1
ATOM 9903 C CA . GLU B 1 520 ? -24.438 26.938 11.273 1 87.19 520 GLU B CA 1
ATOM 9904 C C . GLU B 1 520 ? -25.312 25.844 11.883 1 87.19 520 GLU B C 1
ATOM 9906 O O . GLU B 1 520 ? -26.375 25.516 11.352 1 87.19 520 GLU B O 1
ATOM 9911 N N . ASP B 1 521 ? -24.875 25.328 12.977 1 84 521 ASP B N 1
ATOM 9912 C CA . ASP B 1 521 ? -25.562 24.188 13.57 1 84 521 ASP B CA 1
ATOM 9913 C C . ASP B 1 521 ? -26.719 24.641 14.445 1 84 521 ASP B C 1
ATOM 9915 O O . ASP B 1 521 ? -27.5 23.812 14.938 1 84 521 ASP B O 1
ATOM 9919 N N . LYS B 1 522 ? -26.938 25.938 14.617 1 85.12 522 LYS B N 1
ATOM 9920 C CA . LYS B 1 522 ? -28.016 26.438 15.477 1 85.12 522 LYS B CA 1
ATOM 9921 C C . LYS B 1 522 ? -28.969 27.344 14.711 1 85.12 522 LYS B C 1
ATOM 9923 O O . LYS B 1 522 ? -29.656 28.172 15.305 1 85.12 522 LYS B O 1
ATOM 9928 N N . LYS B 1 523 ? -28.938 27.188 13.484 1 88.19 523 LYS B N 1
ATOM 9929 C CA . LYS B 1 523 ? -29.859 27.969 12.664 1 88.19 523 LYS B CA 1
ATOM 9930 C C . LYS B 1 523 ? -31.312 27.594 12.969 1 88.19 523 LYS B C 1
ATOM 9932 O O . LYS B 1 523 ? -31.625 26.422 13.164 1 88.19 523 LYS B O 1
ATOM 9937 N N . LYS B 1 524 ? -32.094 28.609 13.008 1 87.69 524 LYS B N 1
ATOM 9938 C CA . LYS B 1 524 ? -33.5 28.391 13.32 1 87.69 524 LYS B CA 1
ATOM 9939 C C . LYS B 1 524 ? -34.344 28.328 12.047 1 87.69 524 LYS B C 1
ATOM 9941 O O . LYS B 1 524 ? -34.25 29.219 11.203 1 87.69 524 LYS B O 1
ATOM 9946 N N . PHE B 1 525 ? -35.062 27.281 11.906 1 91.06 525 PHE B N 1
ATOM 9947 C CA . PHE B 1 525 ? -35.969 27.125 10.766 1 91.06 525 PHE B CA 1
ATOM 9948 C C . PHE B 1 525 ? -37.406 27.484 11.141 1 91.06 525 PHE B C 1
ATOM 9950 O O . PHE B 1 525 ? -37.719 27.625 12.32 1 91.06 525 PHE B O 1
ATOM 9957 N N . PRO B 1 526 ? -38.312 27.812 10.094 1 86.69 526 PRO B N 1
ATOM 9958 C CA . PRO B 1 526 ? -39.719 28.172 10.375 1 86.69 526 PRO B CA 1
ATOM 9959 C C . PRO B 1 526 ? -40.469 27.062 11.094 1 86.69 526 PRO B C 1
ATOM 9961 O O . PRO B 1 526 ? -41.688 26.891 10.852 1 86.69 526 PRO B O 1
ATOM 9964 N N . ASN B 1 527 ? -40.031 26.266 12.016 1 71.19 527 ASN B N 1
ATOM 9965 C CA . ASN B 1 527 ? -40.719 25.219 12.766 1 71.19 527 ASN B CA 1
ATOM 9966 C C . ASN B 1 527 ? -40.781 25.547 14.25 1 71.19 527 ASN B C 1
ATOM 9968 O O . ASN B 1 527 ? -41.156 24.703 15.062 1 71.19 527 ASN B O 1
ATOM 9972 N N . PHE B 1 528 ? -40.281 26.75 14.594 1 63.59 528 PHE B N 1
ATOM 9973 C CA . PHE B 1 528 ? -40.031 26.922 16.016 1 63.59 528 PHE B CA 1
ATOM 9974 C C . PHE B 1 528 ? -41.094 27.844 16.625 1 63.59 528 PHE B C 1
ATOM 9976 O O . PHE B 1 528 ? -41.906 28.438 15.914 1 63.59 528 PHE B O 1
ATOM 9983 N N . SER B 1 529 ? -41.094 27.703 17.906 1 66 529 SER B N 1
ATOM 9984 C CA . SER B 1 529 ? -41.969 28.531 18.734 1 66 529 SER B CA 1
ATOM 9985 C C . SER B 1 529 ? -41.469 29.984 18.766 1 66 529 SER B C 1
ATOM 9987 O O . SER B 1 529 ? -40.25 30.234 18.703 1 66 529 SER B O 1
ATOM 9989 N N . MET B 1 530 ? -42.344 30.922 18.578 1 68.19 530 MET B N 1
ATOM 9990 C CA . MET B 1 530 ? -42.094 32.375 18.625 1 68.19 530 MET B CA 1
ATOM 9991 C C . MET B 1 530 ? -41.219 32.719 19.812 1 68.19 530 MET B C 1
ATOM 9993 O O . MET B 1 530 ? -40.469 33.688 19.781 1 68.19 530 MET B O 1
ATOM 9997 N N . LYS B 1 531 ? -41.281 31.891 20.781 1 68.5 531 LYS B N 1
ATOM 9998 C CA . LYS B 1 531 ? -40.562 32.156 22.016 1 68.5 531 LYS B CA 1
ATOM 9999 C C . LYS B 1 531 ? -39.031 31.984 21.844 1 68.5 531 LYS B C 1
ATOM 10001 O O . LYS B 1 531 ? -38.25 32.531 22.594 1 68.5 531 LYS B O 1
ATOM 10006 N N . ASP B 1 532 ? -38.688 31.484 20.719 1 75.81 532 ASP B N 1
ATOM 10007 C CA . ASP B 1 532 ? -37.281 31.141 20.531 1 75.81 532 ASP B CA 1
ATOM 10008 C C . ASP B 1 532 ? -36.562 32.188 19.703 1 75.81 532 ASP B C 1
ATOM 10010 O O . ASP B 1 532 ? -35.344 32.156 19.547 1 75.81 532 ASP B O 1
ATOM 10014 N N . ILE B 1 533 ? -37.312 33.156 19.234 1 82.62 533 ILE B N 1
ATOM 10015 C CA . ILE B 1 533 ? -36.75 34.156 18.359 1 82.62 533 ILE B CA 1
ATOM 10016 C C . ILE B 1 533 ? -36.156 35.281 19.188 1 82.62 533 ILE B C 1
ATOM 10018 O O . ILE B 1 533 ? -36.875 35.875 20.016 1 82.62 533 ILE B O 1
ATOM 10022 N N . ASP B 1 534 ? -34.969 35.531 19.062 1 89.12 534 ASP B N 1
ATOM 10023 C CA . ASP B 1 534 ? -34.25 36.625 19.719 1 89.12 534 ASP B CA 1
ATOM 10024 C C . ASP B 1 534 ? -34.094 37.812 18.781 1 89.12 534 ASP B C 1
ATOM 10026 O O . ASP B 1 534 ? -33.188 37.875 17.969 1 89.12 534 ASP B O 1
ATOM 10030 N N . VAL B 1 535 ? -34.969 38.812 18.922 1 92.94 535 VAL B N 1
ATOM 10031 C CA . VAL B 1 535 ? -35.062 39.938 18.016 1 92.94 535 VAL B CA 1
ATOM 10032 C C . VAL B 1 535 ? -33.75 40.719 18.047 1 92.94 535 VAL B C 1
ATOM 10034 O O . VAL B 1 535 ? -33.312 41.25 17.016 1 92.94 535 VAL B O 1
ATOM 10037 N N . GLU B 1 536 ? -33.125 40.875 19.141 1 93.5 536 GLU B N 1
ATOM 10038 C CA . GLU B 1 536 ? -31.875 41.625 19.266 1 93.5 536 GLU B CA 1
ATOM 10039 C C . GLU B 1 536 ? -30.766 40.969 18.438 1 93.5 536 GLU B C 1
ATOM 10041 O O . GLU B 1 536 ? -29.984 41.656 17.797 1 93.5 536 GLU B O 1
ATOM 10046 N N . LYS B 1 537 ? -30.703 39.688 18.531 1 94.12 537 LYS B N 1
ATOM 10047 C CA . LYS B 1 537 ? -29.703 38.938 17.766 1 94.12 537 LYS B CA 1
ATOM 10048 C C . LYS B 1 537 ? -29.938 39.125 16.266 1 94.12 537 LYS B C 1
ATOM 10050 O O . LYS B 1 537 ? -28.984 39.281 15.492 1 94.12 537 LYS B O 1
ATOM 10055 N N . ILE B 1 538 ? -31.172 39.094 15.891 1 95.94 538 ILE B N 1
ATOM 10056 C CA . ILE B 1 538 ? -31.547 39.219 14.484 1 95.94 538 ILE B CA 1
ATOM 10057 C C . ILE B 1 538 ? -31.125 40.594 13.969 1 95.94 538 ILE B C 1
ATOM 10059 O O . ILE B 1 538 ? -30.578 40.719 12.867 1 95.94 538 ILE B O 1
ATOM 10063 N N . LYS B 1 539 ? -31.344 41.594 14.734 1 96.62 539 LYS B N 1
ATOM 10064 C CA . LYS B 1 539 ? -30.984 42.938 14.336 1 96.62 539 LYS B CA 1
ATOM 10065 C C . LYS B 1 539 ? -29.469 43.062 14.195 1 96.62 539 LYS B C 1
ATOM 10067 O O . LYS B 1 539 ? -28.984 43.812 13.328 1 96.62 539 LYS B O 1
ATOM 10072 N N . LYS B 1 540 ? -28.766 42.406 15.062 1 96.75 540 LYS B N 1
ATOM 10073 C CA . LYS B 1 540 ? -27.297 42.438 14.992 1 96.75 540 LYS B CA 1
ATOM 10074 C C . LYS B 1 540 ? -26.797 41.75 13.719 1 96.75 540 LYS B C 1
ATOM 10076 O O . LYS B 1 540 ? -25.812 42.188 13.125 1 96.75 540 LYS B O 1
ATOM 10081 N N . ILE B 1 541 ? -27.453 40.688 13.352 1 97.69 541 ILE B N 1
ATOM 10082 C CA . ILE B 1 541 ? -27.094 40 12.117 1 97.69 541 ILE B CA 1
ATOM 10083 C C . ILE B 1 541 ? -27.312 40.938 10.93 1 97.69 541 ILE B C 1
ATOM 10085 O O . ILE B 1 541 ? -26.453 41.031 10.047 1 97.69 541 ILE B O 1
ATOM 10089 N N . ILE B 1 542 ? -28.422 41.625 10.93 1 98.06 542 ILE B N 1
ATOM 10090 C CA . ILE B 1 542 ? -28.734 42.531 9.844 1 98.06 542 ILE B CA 1
ATOM 10091 C C . ILE B 1 542 ? -27.703 43.656 9.797 1 98.06 542 ILE B C 1
ATOM 10093 O O . ILE B 1 542 ? -27.234 44.031 8.719 1 98.06 542 ILE B O 1
ATOM 10097 N N . SER B 1 543 ? -27.344 44.156 10.945 1 97.56 543 SER B N 1
ATOM 10098 C CA . SER B 1 543 ? -26.359 45.219 11.016 1 97.56 543 SER B CA 1
ATOM 10099 C C . SER B 1 543 ? -25 44.75 10.508 1 97.56 543 SER B C 1
ATOM 10101 O O . SER B 1 543 ? -24.328 45.5 9.773 1 97.56 543 SER B O 1
ATOM 10103 N N . ALA B 1 544 ? -24.594 43.625 10.945 1 97.69 544 ALA B N 1
ATOM 10104 C CA . ALA B 1 544 ? -23.312 43.062 10.508 1 97.69 544 ALA B CA 1
ATOM 10105 C C . ALA B 1 544 ? -23.312 42.844 8.992 1 97.69 544 ALA B C 1
ATOM 10107 O O . ALA B 1 544 ? -22.297 43.125 8.328 1 97.69 544 ALA B O 1
ATOM 10108 N N . ALA B 1 545 ? -24.375 42.312 8.469 1 98.19 545 ALA B N 1
ATOM 10109 C CA . ALA B 1 545 ? -24.484 42.094 7.027 1 98.19 545 ALA B CA 1
ATOM 10110 C C . ALA B 1 545 ? -24.406 43.406 6.262 1 98.19 545 ALA B C 1
ATOM 10112 O O . ALA B 1 545 ? -23.766 43.5 5.203 1 98.19 545 ALA B O 1
ATOM 10113 N N . ASN B 1 546 ? -25.078 44.375 6.789 1 97.62 546 ASN B N 1
ATOM 10114 C CA . ASN B 1 546 ? -25.031 45.719 6.16 1 97.62 546 ASN B CA 1
ATOM 10115 C C . ASN B 1 546 ? -23.609 46.25 6.117 1 97.62 546 ASN B C 1
ATOM 10117 O O . ASN B 1 546 ? -23.234 46.938 5.16 1 97.62 546 ASN B O 1
ATOM 10121 N N . ALA B 1 547 ? -22.844 46 7.133 1 97.31 547 ALA B N 1
ATOM 10122 C CA . ALA B 1 547 ? -21.453 46.406 7.152 1 97.31 547 ALA B CA 1
ATOM 10123 C C . ALA B 1 547 ? -20.656 45.75 6.02 1 97.31 547 ALA B C 1
ATOM 10125 O O . ALA B 1 547 ? -19.828 46.375 5.379 1 97.31 547 ALA B O 1
ATOM 10126 N N . VAL B 1 548 ? -20.922 44.531 5.797 1 97.75 548 VAL B N 1
ATOM 10127 C CA . VAL B 1 548 ? -20.266 43.812 4.711 1 97.75 548 VAL B CA 1
ATOM 10128 C C . VAL B 1 548 ? -20.625 44.438 3.371 1 97.75 548 VAL B C 1
ATOM 10130 O O . VAL B 1 548 ? -19.766 44.625 2.508 1 97.75 548 VAL B O 1
ATOM 10133 N N . LEU B 1 549 ? -21.891 44.812 3.244 1 96.75 549 LEU B N 1
ATOM 10134 C CA . LEU B 1 549 ? -22.375 45.375 1.993 1 96.75 549 LEU B CA 1
ATOM 10135 C C . LEU B 1 549 ? -21.75 46.75 1.744 1 96.75 549 LEU B C 1
ATOM 10137 O O . LEU B 1 549 ? -21.594 47.156 0.593 1 96.75 549 LEU B O 1
ATOM 10141 N N . THR B 1 550 ? -21.359 47.406 2.826 1 95.5 550 THR B N 1
ATOM 10142 C CA . THR B 1 550 ? -20.719 48.688 2.695 1 95.5 550 THR B CA 1
ATOM 10143 C C . THR B 1 550 ? -19.25 48.531 2.299 1 95.5 550 THR B C 1
ATOM 10145 O O . THR B 1 550 ? -18.688 49.375 1.618 1 95.5 550 THR B O 1
ATOM 10148 N N . ILE B 1 551 ? -18.672 47.469 2.678 1 95.69 551 ILE B N 1
ATOM 10149 C CA . ILE B 1 551 ? -17.25 47.219 2.436 1 95.69 551 ILE B CA 1
ATOM 10150 C C . ILE B 1 551 ? -17.062 46.719 1.006 1 95.69 551 ILE B C 1
ATOM 10152 O O . ILE B 1 551 ? -16.094 47.125 0.333 1 95.69 551 ILE B O 1
ATOM 10156 N N . ILE B 1 552 ? -17.938 45.875 0.547 1 96.38 552 ILE B N 1
ATOM 10157 C CA . ILE B 1 552 ? -17.766 45.219 -0.748 1 96.38 552 ILE B CA 1
ATOM 10158 C C . ILE B 1 552 ? -18.484 46.031 -1.83 1 96.38 552 ILE B C 1
ATOM 10160 O O . ILE B 1 552 ? -19.688 46.25 -1.733 1 96.38 552 ILE B O 1
ATOM 10164 N N . ASP B 1 553 ? -17.734 46.438 -2.752 1 94.94 553 ASP B N 1
ATOM 10165 C CA . ASP B 1 553 ? -18.344 47.094 -3.904 1 94.94 553 ASP B CA 1
ATOM 10166 C C . ASP B 1 553 ? -18.938 46.094 -4.867 1 94.94 553 ASP B C 1
ATOM 10168 O O . ASP B 1 553 ? -18.234 45.5 -5.676 1 94.94 553 ASP B O 1
ATOM 10172 N N . GLN B 1 554 ? -20.219 45.969 -4.879 1 94.81 554 GLN B N 1
ATOM 10173 C CA . GLN B 1 554 ? -20.922 44.969 -5.652 1 94.81 554 GLN B CA 1
ATOM 10174 C C . GLN B 1 554 ? -20.75 45.188 -7.152 1 94.81 554 GLN B C 1
ATOM 10176 O O . GLN B 1 554 ? -20.641 44.219 -7.922 1 94.81 554 GLN B O 1
ATOM 10181 N N . ASP B 1 555 ? -20.656 46.438 -7.535 1 93.94 555 ASP B N 1
ATOM 10182 C CA . ASP B 1 555 ? -20.5 46.75 -8.953 1 93.94 555 ASP B CA 1
ATOM 10183 C C . ASP B 1 555 ? -19.125 46.281 -9.461 1 93.94 555 ASP B C 1
ATOM 10185 O O . ASP B 1 555 ? -19.031 45.75 -10.562 1 93.94 555 ASP B O 1
ATOM 10189 N N . ASP B 1 556 ? -18.172 46.562 -8.648 1 94 556 ASP B N 1
ATOM 10190 C CA . ASP B 1 556 ? -16.828 46.156 -9.008 1 94 556 ASP B CA 1
ATOM 10191 C C . ASP B 1 556 ? -16.734 44.625 -9.102 1 94 556 ASP B C 1
ATOM 10193 O O . ASP B 1 556 ? -16.047 44.094 -9.969 1 94 556 ASP B O 1
ATOM 10197 N N . LEU B 1 557 ? -17.344 44.031 -8.164 1 94.88 557 LEU B N 1
ATOM 10198 C CA . LEU B 1 557 ? -17.328 42.562 -8.148 1 94.88 557 LEU B CA 1
ATOM 10199 C C . LEU B 1 557 ? -18.047 42 -9.383 1 94.88 557 LEU B C 1
ATOM 10201 O O . LEU B 1 557 ? -17.562 41.062 -10 1 94.88 557 LEU B O 1
ATOM 10205 N N . LEU B 1 558 ? -19.156 42.562 -9.797 1 93.75 558 LEU B N 1
ATOM 10206 C CA . LEU B 1 558 ? -19.891 42.125 -10.977 1 93.75 558 LEU B CA 1
ATOM 10207 C C . LEU B 1 558 ? -19.078 42.406 -12.242 1 93.75 558 LEU B C 1
ATOM 10209 O O . LEU B 1 558 ? -19.094 41.562 -13.172 1 93.75 558 LEU B O 1
ATOM 10213 N N . ALA B 1 559 ? -18.422 43.531 -12.188 1 92.88 559 ALA B N 1
ATOM 10214 C CA . ALA B 1 559 ? -17.578 43.875 -13.336 1 92.88 559 ALA B CA 1
ATOM 10215 C C . ALA B 1 559 ? -16.453 42.875 -13.5 1 92.88 559 ALA B C 1
ATOM 10217 O O . ALA B 1 559 ? -16.094 42.5 -14.625 1 92.88 559 ALA B O 1
ATOM 10218 N N . PHE B 1 560 ? -15.906 42.562 -12.406 1 93.31 560 PHE B N 1
ATOM 10219 C CA . PHE B 1 560 ? -14.828 41.594 -12.453 1 93.31 560 PHE B CA 1
ATOM 10220 C C . PHE B 1 560 ? -15.305 40.281 -13.094 1 93.31 560 PHE B C 1
ATOM 10222 O O . PHE B 1 560 ? -14.617 39.719 -13.953 1 93.31 560 PHE B O 1
ATOM 10229 N N . TYR B 1 561 ? -16.438 39.688 -12.688 1 91 561 TYR B N 1
ATOM 10230 C CA . TYR B 1 561 ? -16.938 38.438 -13.18 1 91 561 TYR B CA 1
ATOM 10231 C C . TYR B 1 561 ? -17.484 38.562 -14.602 1 91 561 TYR B C 1
ATOM 10233 O O . TYR B 1 561 ? -17.797 37.562 -15.25 1 91 561 TYR B O 1
ATOM 10241 N N . GLY B 1 562 ? -17.516 39.781 -15.062 1 87.06 562 GLY B N 1
ATOM 10242 C CA . GLY B 1 562 ? -17.875 40.031 -16.453 1 87.06 562 GLY B CA 1
ATOM 10243 C C . GLY B 1 562 ? -16.703 39.875 -17.406 1 87.06 562 GLY B C 1
ATOM 10244 O O . GLY B 1 562 ? -16.891 39.75 -18.609 1 87.06 562 GLY B O 1
ATOM 10245 N N . ILE B 1 563 ? -15.5 39.875 -16.797 1 87.62 563 ILE B N 1
ATOM 10246 C CA . ILE B 1 563 ? -14.297 39.75 -17.609 1 87.62 563 ILE B CA 1
ATOM 10247 C C . ILE B 1 563 ? -14.211 38.344 -18.188 1 87.62 563 ILE B C 1
ATOM 10249 O O . ILE B 1 563 ? -14.211 37.375 -17.453 1 87.62 563 ILE B O 1
ATOM 10253 N N . LYS B 1 564 ? -14.094 38.062 -19.469 1 81.81 564 LYS B N 1
ATOM 10254 C CA . LYS B 1 564 ? -14.062 36.781 -20.125 1 81.81 564 LYS B CA 1
ATOM 10255 C C . LYS B 1 564 ? -12.672 36.156 -20.047 1 81.81 564 LYS B C 1
ATOM 10257 O O . LYS B 1 564 ? -12.531 34.938 -19.844 1 81.81 564 LYS B O 1
ATOM 10262 N N . SER B 1 565 ? -11.617 36.969 -20.328 1 81.69 565 SER B N 1
ATOM 10263 C CA . SER B 1 565 ? -10.242 36.5 -20.266 1 81.69 565 SER B CA 1
ATOM 10264 C C . SER B 1 565 ? -9.336 37.531 -19.578 1 81.69 565 SER B C 1
ATOM 10266 O O . SER B 1 565 ? -9.086 38.594 -20.125 1 81.69 565 SER B O 1
ATOM 10268 N N . ASP B 1 566 ? -9.062 37.219 -18.344 1 79.62 566 ASP B N 1
ATOM 10269 C CA . ASP B 1 566 ? -8.18 38.094 -17.594 1 79.62 566 ASP B CA 1
ATOM 10270 C C . ASP B 1 566 ? -6.711 37.781 -17.906 1 79.62 566 ASP B C 1
ATOM 10272 O O . ASP B 1 566 ? -6.203 36.719 -17.531 1 79.62 566 ASP B O 1
ATOM 10276 N N . GLN B 1 567 ? -5.934 38.531 -18.609 1 80.12 567 GLN B N 1
ATOM 10277 C CA . GLN B 1 567 ? -4.566 38.281 -19.047 1 80.12 567 GLN B CA 1
ATOM 10278 C C . GLN B 1 567 ? -3.553 38.938 -18.109 1 80.12 567 GLN B C 1
ATOM 10280 O O . GLN B 1 567 ? -2.35 38.906 -18.375 1 80.12 567 GLN B O 1
ATOM 10285 N N . ARG B 1 568 ? -4.039 39.375 -16.938 1 80.06 568 ARG B N 1
ATOM 10286 C CA . ARG B 1 568 ? -3.127 40 -15.992 1 80.06 568 ARG B CA 1
ATOM 10287 C C . ARG B 1 568 ? -2.254 38.969 -15.297 1 80.06 568 ARG B C 1
ATOM 10289 O O . ARG B 1 568 ? -2.666 37.812 -15.117 1 80.06 568 ARG B O 1
ATOM 10296 N N . PRO B 1 569 ? -0.921 39.312 -15.117 1 80.56 569 PRO B N 1
ATOM 10297 C CA . PRO B 1 569 ? 0.002 38.375 -14.469 1 80.56 569 PRO B CA 1
ATOM 10298 C C . PRO B 1 569 ? -0.526 37.844 -13.141 1 80.56 569 PRO B C 1
ATOM 10300 O O . PRO B 1 569 ? -0.284 36.688 -12.789 1 80.56 569 PRO B O 1
ATOM 10303 N N . GLU B 1 570 ? -1.388 38.75 -12.453 1 83.25 570 GLU B N 1
ATOM 10304 C CA . GLU B 1 570 ? -1.86 38.312 -11.133 1 83.25 570 GLU B CA 1
ATOM 10305 C C . GLU B 1 570 ? -3.299 37.812 -11.203 1 83.25 570 GLU B C 1
ATOM 10307 O O . GLU B 1 570 ? -4.023 37.844 -10.211 1 83.25 570 GLU B O 1
ATOM 10312 N N . ALA B 1 571 ? -3.605 37.406 -12.406 1 84.25 571 ALA B N 1
ATOM 10313 C CA . ALA B 1 571 ? -4.992 37.031 -12.656 1 84.25 571 ALA B CA 1
ATOM 10314 C C . ALA B 1 571 ? -5.445 35.969 -11.664 1 84.25 571 ALA B C 1
ATOM 10316 O O . ALA B 1 571 ? -6.57 36 -11.156 1 84.25 571 ALA B O 1
ATOM 10317 N N . SER B 1 572 ? -4.668 35.062 -11.352 1 83.12 572 SER B N 1
ATOM 10318 C CA . SER B 1 572 ? -5.035 33.969 -10.445 1 83.12 572 SER B CA 1
ATOM 10319 C C . SER B 1 572 ? -5.27 34.5 -9.031 1 83.12 572 SER B C 1
ATOM 10321 O O . SER B 1 572 ? -6.211 34.094 -8.352 1 83.12 572 SER B O 1
ATOM 10323 N N . LYS B 1 573 ? -4.41 35.375 -8.648 1 83.5 573 LYS B N 1
ATOM 10324 C CA . LYS B 1 573 ? -4.543 35.969 -7.316 1 83.5 573 LYS B CA 1
ATOM 10325 C C . LYS B 1 573 ? -5.805 36.812 -7.211 1 83.5 573 LYS B C 1
ATOM 10327 O O . LYS B 1 573 ? -6.5 36.781 -6.195 1 83.5 573 LYS B O 1
ATOM 10332 N N . LEU B 1 574 ? -6.062 37.531 -8.195 1 88.75 574 LEU B N 1
ATOM 10333 C CA . LEU B 1 574 ? -7.258 38.375 -8.234 1 88.75 574 LEU B CA 1
ATOM 10334 C C . LEU B 1 574 ? -8.516 37.531 -8.188 1 88.75 574 LEU B C 1
ATOM 10336 O O . LEU B 1 574 ? -9.5 37.906 -7.547 1 88.75 574 LEU B O 1
ATOM 10340 N N . LYS B 1 575 ? -8.453 36.5 -8.859 1 90.31 575 LYS B N 1
ATOM 10341 C CA . LYS B 1 575 ? -9.602 35.594 -8.859 1 90.31 575 LYS B CA 1
ATOM 10342 C C . LYS B 1 575 ? -9.875 35.031 -7.461 1 90.31 575 LYS B C 1
ATOM 10344 O O . LYS B 1 575 ? -11.016 35.031 -7.004 1 90.31 575 LYS B O 1
ATOM 10349 N N . ILE B 1 576 ? -8.852 34.656 -6.816 1 89.5 576 ILE B N 1
ATOM 10350 C CA . ILE B 1 576 ? -9 34.094 -5.473 1 89.5 576 ILE B CA 1
ATOM 10351 C C . ILE B 1 576 ? -9.578 35.156 -4.539 1 89.5 576 ILE B C 1
ATOM 10353 O O . ILE B 1 576 ? -10.492 34.875 -3.756 1 89.5 576 ILE B O 1
ATOM 10357 N N . SER B 1 577 ? -9.047 36.375 -4.66 1 90.25 577 SER B N 1
ATOM 10358 C CA . SER B 1 577 ? -9.5 37.469 -3.805 1 90.25 577 SER B CA 1
ATOM 10359 C C . SER B 1 577 ? -10.953 37.812 -4.078 1 90.25 577 SER B C 1
ATOM 10361 O O . SER B 1 577 ? -11.742 38 -3.148 1 90.25 577 SER B O 1
ATOM 10363 N N . ASN B 1 578 ? -11.273 37.875 -5.344 1 92.44 578 ASN B N 1
ATOM 10364 C CA . ASN B 1 578 ? -12.641 38.219 -5.703 1 92.44 578 ASN B CA 1
ATOM 10365 C C . ASN B 1 578 ? -13.625 37.125 -5.383 1 92.44 578 ASN B C 1
ATOM 10367 O O . ASN B 1 578 ? -14.773 37.375 -5.035 1 92.44 578 ASN B O 1
ATOM 10371 N N . ASP B 1 579 ? -13.172 35.969 -5.488 1 93.88 579 ASP B N 1
ATOM 10372 C CA . ASP B 1 579 ? -14.016 34.844 -5.098 1 93.88 579 ASP B CA 1
ATOM 10373 C C . ASP B 1 579 ? -14.336 34.875 -3.605 1 93.88 579 ASP B C 1
ATOM 10375 O O . ASP B 1 579 ? -15.461 34.562 -3.201 1 93.88 579 ASP B O 1
ATOM 10379 N N . ARG B 1 580 ? -13.359 35.25 -2.904 1 93.12 580 ARG B N 1
ATOM 10380 C CA . ARG B 1 580 ? -13.578 35.375 -1.467 1 93.12 580 ARG B CA 1
ATOM 10381 C C . ARG B 1 580 ? -14.594 36.469 -1.163 1 93.12 580 ARG B C 1
ATOM 10383 O O . ARG B 1 580 ? -15.477 36.281 -0.326 1 93.12 580 ARG B O 1
ATOM 10390 N N . LEU B 1 581 ? -14.438 37.562 -1.8 1 94.81 581 LEU B N 1
ATOM 10391 C CA . LEU B 1 581 ? -15.367 38.688 -1.614 1 94.81 581 LEU B CA 1
ATOM 10392 C C . LEU B 1 581 ? -16.781 38.281 -2.031 1 94.81 581 LEU B C 1
ATOM 10394 O O . LEU B 1 581 ? -17.75 38.625 -1.356 1 94.81 581 LEU B O 1
ATOM 10398 N N . LYS B 1 582 ? -16.812 37.625 -3.121 1 95.5 582 LYS B N 1
ATOM 10399 C CA . LYS B 1 582 ? -18.109 37.156 -3.602 1 95.5 582 LYS B CA 1
ATOM 10400 C C . LYS B 1 582 ? -18.781 36.219 -2.58 1 95.5 582 LYS B C 1
ATOM 10402 O O . LYS B 1 582 ? -19.969 36.375 -2.285 1 95.5 582 LYS B O 1
ATOM 10407 N N . ASN B 1 583 ? -18.031 35.344 -2.045 1 95.62 583 ASN B N 1
ATOM 10408 C CA . ASN B 1 583 ? -18.562 34.406 -1.049 1 95.62 583 ASN B CA 1
ATOM 10409 C C . ASN B 1 583 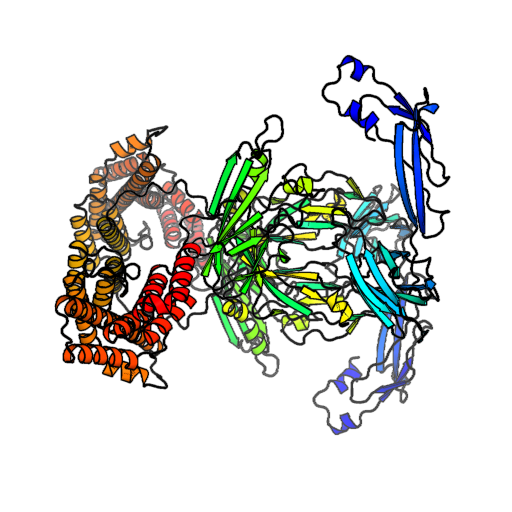? -19.031 35.156 0.202 1 95.62 583 ASN B C 1
ATOM 10411 O O . ASN B 1 583 ? -20.078 34.812 0.764 1 95.62 583 ASN B O 1
ATOM 10415 N N . ASN B 1 584 ? -18.281 36.125 0.597 1 96.19 584 ASN B N 1
ATOM 10416 C CA . ASN B 1 584 ? -18.672 36.938 1.745 1 96.19 584 ASN B CA 1
ATOM 10417 C C . ASN B 1 584 ? -19.969 37.688 1.479 1 96.19 584 ASN B C 1
ATOM 10419 O O . ASN B 1 584 ? -20.828 37.812 2.359 1 96.19 584 ASN B O 1
ATOM 10423 N N . LEU B 1 585 ? -20.016 38.188 0.285 1 97 585 LEU B N 1
ATOM 10424 C CA . LEU B 1 585 ? -21.188 38.969 -0.099 1 97 585 LEU B CA 1
ATOM 10425 C C . LEU B 1 585 ? -22.438 38.094 -0.091 1 97 585 LEU B C 1
ATOM 10427 O O . LEU B 1 585 ? -23.469 38.469 0.469 1 97 585 LEU B O 1
ATOM 10431 N N . ILE B 1 586 ? -22.312 36.938 -0.632 1 96.81 586 ILE B N 1
ATOM 10432 C CA . ILE B 1 586 ? -23.438 36 -0.72 1 96.81 586 ILE B CA 1
ATOM 10433 C C . ILE B 1 586 ? -23.875 35.594 0.682 1 96.81 586 ILE B C 1
ATOM 10435 O O . ILE B 1 586 ? -25.062 35.562 0.991 1 96.81 586 ILE B O 1
ATOM 10439 N N . GLU B 1 587 ? -22.906 35.281 1.475 1 96.69 587 GLU B N 1
ATOM 10440 C CA . GLU B 1 587 ? -23.203 34.906 2.85 1 96.69 587 GLU B CA 1
ATOM 10441 C C . GLU B 1 587 ? -23.891 36.031 3.605 1 96.69 587 GLU B C 1
ATOM 10443 O O . GLU B 1 587 ? -24.891 35.812 4.293 1 96.69 587 GLU B O 1
ATOM 10448 N N . ALA B 1 588 ? -23.422 37.219 3.453 1 97.75 588 ALA B N 1
ATOM 10449 C CA . ALA B 1 588 ? -23.984 38.375 4.145 1 97.75 588 ALA B CA 1
ATOM 10450 C C . ALA B 1 588 ? -25.422 38.656 3.689 1 97.75 588 ALA B C 1
ATOM 10452 O O . ALA B 1 588 ? -26.312 38.844 4.516 1 97.75 588 ALA B O 1
ATOM 10453 N N . LEU B 1 589 ? -25.594 38.656 2.387 1 97.94 589 LEU B N 1
ATOM 10454 C CA . LEU B 1 589 ? -26.906 38.938 1.839 1 97.94 589 LEU B CA 1
ATOM 10455 C C . LEU B 1 589 ? -27.906 37.844 2.248 1 97.94 589 LEU B C 1
ATOM 10457 O O . LEU B 1 589 ? -29.047 38.156 2.619 1 97.94 589 LEU B O 1
ATOM 10461 N N . SER B 1 590 ? -27.484 36.656 2.182 1 97.75 590 SER B N 1
ATOM 10462 C CA . SER B 1 590 ? -28.375 35.562 2.51 1 97.75 590 SER B CA 1
ATOM 10463 C C . SER B 1 590 ? -28.75 35.562 3.986 1 97.75 590 SER B C 1
ATOM 10465 O O . SER B 1 590 ? -29.922 35.375 4.336 1 97.75 590 SER B O 1
ATOM 10467 N N . ARG B 1 591 ? -27.766 35.75 4.82 1 97.38 591 ARG B N 1
ATOM 10468 C CA . ARG B 1 591 ? -28.047 35.812 6.254 1 97.38 591 ARG B CA 1
ATOM 10469 C C . ARG B 1 591 ? -28.906 37.031 6.609 1 97.38 591 ARG B C 1
ATOM 10471 O O . ARG B 1 591 ? -29.766 36.938 7.492 1 97.38 591 ARG B O 1
ATOM 10478 N N . LYS B 1 592 ? -28.688 38.188 5.965 1 98.12 592 LYS B N 1
ATOM 10479 C CA . LYS B 1 592 ? -29.516 39.375 6.145 1 98.12 592 LYS B CA 1
ATOM 10480 C C . LYS B 1 592 ? -30.953 39.094 5.742 1 98.12 592 LYS B C 1
ATOM 10482 O O . LYS B 1 592 ? -31.891 39.406 6.488 1 98.12 592 LYS B O 1
ATOM 10487 N N . GLY B 1 593 ? -31.047 38.531 4.566 1 98 593 GLY B N 1
ATOM 10488 C CA . GLY B 1 593 ? -32.375 38.219 4.086 1 98 593 GLY B CA 1
ATOM 10489 C C . GLY B 1 593 ? -33.156 37.281 5.02 1 98 593 GLY B C 1
ATOM 10490 O O . GLY B 1 593 ? -34.312 37.5 5.32 1 98 593 GLY B O 1
ATOM 10491 N N . ALA B 1 594 ? -32.531 36.25 5.453 1 97 594 ALA B N 1
ATOM 10492 C CA . ALA B 1 594 ? -33.156 35.312 6.383 1 97 594 ALA B CA 1
ATOM 10493 C C . ALA B 1 594 ? -33.531 36 7.688 1 97 594 ALA B C 1
ATOM 10495 O O . ALA B 1 594 ? -34.625 35.75 8.234 1 97 594 ALA B O 1
ATOM 10496 N N . ALA B 1 595 ? -32.656 36.812 8.203 1 97 595 ALA B N 1
ATOM 10497 C CA . ALA B 1 595 ? -32.906 37.531 9.438 1 97 595 ALA B CA 1
ATOM 10498 C C . ALA B 1 595 ? -34.094 38.469 9.273 1 97 595 ALA B C 1
ATOM 10500 O O . ALA B 1 595 ? -34.938 38.562 10.18 1 97 595 ALA B O 1
ATOM 10501 N N . MET B 1 596 ? -34.188 39.156 8.133 1 97.75 596 MET B N 1
ATOM 10502 C CA . MET B 1 596 ? -35.312 40.031 7.859 1 97.75 596 MET B CA 1
ATOM 10503 C C . MET B 1 596 ? -36.625 39.25 7.797 1 97.75 596 MET B C 1
ATOM 10505 O O . MET B 1 596 ? -37.656 39.719 8.273 1 97.75 596 MET B O 1
ATOM 10509 N N . CYS B 1 597 ? -36.531 38.125 7.207 1 96.81 597 CYS B N 1
ATOM 10510 C CA . CYS B 1 597 ? -37.719 37.25 7.168 1 96.81 597 CYS B CA 1
ATOM 10511 C C . CYS B 1 597 ? -38.156 36.875 8.578 1 96.81 597 CYS B C 1
ATOM 10513 O O . CYS B 1 597 ? -39.344 36.844 8.883 1 96.81 597 CYS B O 1
ATOM 10515 N N . GLN B 1 598 ? -37.188 36.5 9.398 1 95 598 GLN B N 1
ATOM 10516 C CA . GLN B 1 598 ? -37.469 36.125 10.773 1 95 598 GLN B CA 1
ATOM 10517 C C . GLN B 1 598 ? -38.125 37.281 11.531 1 95 598 GLN B C 1
ATOM 10519 O O . GLN B 1 598 ? -39.094 37.062 12.273 1 95 598 GLN B O 1
ATOM 10524 N N . LEU B 1 599 ? -37.594 38.438 11.336 1 94.25 599 LEU B N 1
ATOM 10525 C CA . LEU B 1 599 ? -38.156 39.625 11.984 1 94.25 599 LEU B CA 1
ATOM 10526 C C . LEU B 1 599 ? -39.594 39.906 11.508 1 94.25 599 LEU B C 1
ATOM 10528 O O . LEU B 1 599 ? -40.469 40.219 12.312 1 94.25 599 LEU B O 1
ATOM 10532 N N . TYR B 1 600 ? -39.781 39.812 10.227 1 94.94 600 TYR B N 1
ATOM 10533 C CA . TYR B 1 600 ? -41.125 39.969 9.672 1 94.94 600 TYR B CA 1
ATOM 10534 C C . TYR B 1 600 ? -42.094 38.938 10.266 1 94.94 600 TYR B C 1
ATOM 10536 O O . TYR B 1 600 ? -43.219 39.312 10.656 1 94.94 600 TYR B O 1
ATOM 10544 N N . TYR B 1 601 ? -41.656 37.75 10.234 1 91.5 601 TYR B N 1
ATOM 10545 C CA . TYR B 1 601 ? -42.469 36.656 10.75 1 91.5 601 TYR B CA 1
ATOM 10546 C C . TYR B 1 601 ? -42.875 36.906 12.203 1 91.5 601 TYR B C 1
ATOM 10548 O O . TYR B 1 601 ? -44.031 36.719 12.594 1 91.5 601 TYR B O 1
ATOM 10556 N N . TYR B 1 602 ? -41.875 37.281 12.984 1 90.88 602 TYR B N 1
ATOM 10557 C CA . TYR B 1 602 ? -42.094 37.562 14.398 1 90.88 602 TYR B CA 1
ATOM 10558 C C . TYR B 1 602 ? -43.156 38.688 14.562 1 90.88 602 TYR B C 1
ATOM 10560 O O . TYR B 1 602 ? -44.062 38.531 15.359 1 90.88 602 TYR B O 1
ATOM 10568 N N . ASN B 1 603 ? -43 39.719 13.828 1 91.56 603 ASN B N 1
ATOM 10569 C CA . ASN B 1 603 ? -43.938 40.875 13.914 1 91.56 603 ASN B CA 1
ATOM 10570 C C . ASN B 1 603 ? -45.312 40.5 13.422 1 91.56 603 ASN B C 1
ATOM 10572 O O . ASN B 1 603 ? -46.312 40.906 14.008 1 91.56 603 ASN B O 1
ATOM 10576 N N . PHE B 1 604 ? -45.312 39.812 12.359 1 90.62 604 PHE B N 1
ATOM 10577 C CA . PHE B 1 604 ? -46.594 39.375 11.797 1 90.62 604 PHE B CA 1
ATOM 10578 C C . PHE B 1 604 ? -47.344 38.5 12.773 1 90.62 604 PHE B C 1
ATOM 10580 O O . PHE B 1 604 ? -48.562 38.656 12.945 1 90.62 604 PHE B O 1
ATOM 10587 N N . MET B 1 605 ? -46.688 37.625 13.414 1 86.31 605 MET B N 1
ATOM 10588 C CA . MET B 1 605 ? -47.344 36.719 14.344 1 86.31 605 MET B CA 1
ATOM 10589 C C . MET B 1 605 ? -47.844 37.438 15.578 1 86.31 605 MET B C 1
ATOM 10591 O O . MET B 1 605 ? -48.875 37.062 16.156 1 86.31 605 MET B O 1
ATOM 10595 N N . ASN B 1 606 ? -47.156 38.469 15.969 1 86.75 606 ASN B N 1
ATOM 10596 C CA . ASN B 1 606 ? -47.562 39.219 17.156 1 86.75 606 ASN B CA 1
ATOM 10597 C C . ASN B 1 606 ? -48.625 40.25 16.844 1 86.75 606 ASN B C 1
ATOM 10599 O O . ASN B 1 606 ? -49.531 40.5 17.672 1 86.75 606 ASN B O 1
ATOM 10603 N N . THR B 1 607 ? -48.625 40.875 15.656 1 90.88 607 THR B N 1
ATOM 10604 C CA . THR B 1 607 ? -49.562 41.969 15.367 1 90.88 607 THR B CA 1
ATOM 10605 C C . THR B 1 607 ? -50.625 41.531 14.359 1 90.88 607 THR B C 1
ATOM 10607 O O . THR B 1 607 ? -51.656 42.188 14.227 1 90.88 607 THR B O 1
ATOM 10610 N N . LYS B 1 608 ? -50.375 40.562 13.508 1 88.44 608 LYS B N 1
ATOM 10611 C CA . LYS B 1 608 ? 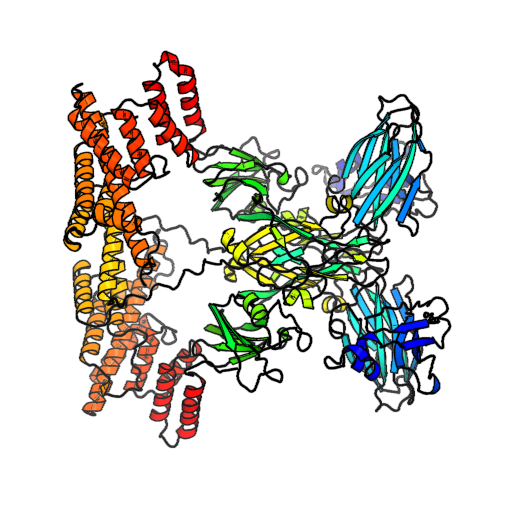-51.219 40.062 12.445 1 88.44 608 LYS B CA 1
ATOM 10612 C C . LYS B 1 608 ? -51.406 41.125 11.344 1 88.44 608 LYS B C 1
ATOM 10614 O O . LYS B 1 608 ? -52.406 41.094 10.625 1 88.44 608 LYS B O 1
ATOM 10619 N N . ILE B 1 609 ? -50.406 42 11.305 1 91.44 609 ILE B N 1
ATOM 10620 C CA . ILE B 1 609 ? -50.438 43.031 10.273 1 91.44 609 ILE B CA 1
ATOM 10621 C C . ILE B 1 609 ? -49.406 42.719 9.211 1 91.44 609 ILE B C 1
ATOM 10623 O O . ILE B 1 609 ? -48.219 42.5 9.531 1 91.44 609 ILE B O 1
ATOM 10627 N N . LYS B 1 610 ? -49.875 42.688 8.039 1 91.44 610 LYS B N 1
ATOM 10628 C CA . LYS B 1 610 ? -48.969 42.469 6.918 1 91.44 610 LYS B CA 1
ATOM 10629 C C . LYS B 1 610 ? -48.281 43.75 6.504 1 91.44 610 LYS B C 1
ATOM 10631 O O . LYS B 1 610 ? -48.938 44.719 6.129 1 91.44 610 LYS B O 1
ATOM 10636 N N . ASP B 1 611 ? -46.969 43.781 6.594 1 93.44 611 ASP B N 1
ATOM 10637 C CA . ASP B 1 611 ? -46.156 44.938 6.156 1 93.44 611 ASP B CA 1
ATOM 10638 C C . ASP B 1 611 ? -45.625 44.719 4.75 1 93.44 611 ASP B C 1
ATOM 10640 O O . ASP B 1 611 ? -44.5 44.188 4.59 1 93.44 611 ASP B O 1
ATOM 10644 N N . GLU B 1 612 ? -46.281 45.156 3.74 1 93.56 612 GLU B N 1
ATOM 10645 C CA . GLU B 1 612 ? -45.938 44.906 2.342 1 93.56 612 GLU B CA 1
ATOM 10646 C C . GLU B 1 612 ? -44.625 45.625 1.963 1 93.56 612 GLU B C 1
ATOM 10648 O O . GLU B 1 612 ? -43.875 45.125 1.119 1 93.56 612 GLU B O 1
ATOM 10653 N N . SER B 1 613 ? -44.438 46.75 2.568 1 94.38 613 SER B N 1
ATOM 10654 C CA . SER B 1 613 ? -43.219 47.469 2.277 1 94.38 613 SER B CA 1
ATOM 10655 C C . SER B 1 613 ? -42 46.719 2.742 1 94.38 613 SER B C 1
ATOM 10657 O O . SER B 1 613 ? -40.969 46.656 2.041 1 94.38 613 SER B O 1
ATOM 10659 N N . TYR B 1 614 ? -42.125 46.156 3.879 1 95.44 614 TYR B N 1
ATOM 10660 C CA . TYR B 1 614 ? -41 45.375 4.418 1 95.44 614 TYR B CA 1
ATOM 10661 C C . TYR B 1 614 ? -40.781 44.125 3.598 1 95.44 614 TYR B C 1
ATOM 10663 O O . TYR B 1 614 ? -39.625 43.719 3.385 1 95.44 614 TYR B O 1
ATOM 10671 N N . LEU B 1 615 ? -41.75 43.469 3.133 1 96.69 615 LEU B N 1
ATOM 10672 C CA . LEU B 1 615 ? -41.656 42.281 2.273 1 96.69 615 LEU B CA 1
ATOM 10673 C C . LEU B 1 615 ? -40.938 42.625 0.977 1 96.69 615 LEU B C 1
ATOM 10675 O O . LEU B 1 615 ? -40.156 41.812 0.465 1 96.69 615 LEU B O 1
ATOM 10679 N N . GLN B 1 616 ? -41.219 43.781 0.478 1 96.69 616 GLN B N 1
ATOM 10680 C CA . GLN B 1 616 ? -40.531 44.219 -0.739 1 96.69 616 GLN B CA 1
ATOM 10681 C C . GLN B 1 616 ? -39.031 44.375 -0.505 1 96.69 616 GLN B C 1
ATOM 10683 O O . GLN B 1 616 ? -38.25 44.094 -1.39 1 96.69 616 GLN B O 1
ATOM 10688 N N . GLU B 1 617 ? -38.719 44.938 0.617 1 97.12 617 GLU B N 1
ATOM 10689 C CA . GLU B 1 617 ? -37.281 45.062 0.964 1 97.12 617 GLU B CA 1
ATOM 10690 C C . GLU B 1 617 ? -36.594 43.688 0.995 1 97.12 617 GLU B C 1
ATOM 10692 O O . GLU B 1 617 ? -35.469 43.562 0.574 1 97.12 617 GLU B O 1
ATOM 10697 N N . ILE B 1 618 ? -37.312 42.688 1.578 1 98.12 618 ILE B N 1
ATOM 10698 C CA . ILE B 1 618 ? -36.781 41.344 1.62 1 98.12 618 ILE B CA 1
ATOM 10699 C C . ILE B 1 618 ? -36.594 40.812 0.198 1 98.12 618 ILE B C 1
ATOM 10701 O O . ILE B 1 618 ? -35.562 40.188 -0.109 1 98.12 618 ILE B O 1
ATOM 10705 N N . ASP B 1 619 ? -37.5 41.062 -0.663 1 97.5 619 ASP B N 1
ATOM 10706 C CA . ASP B 1 619 ? -37.438 40.625 -2.055 1 97.5 619 ASP B CA 1
ATOM 10707 C C . ASP B 1 619 ? -36.25 41.281 -2.77 1 97.5 619 ASP B C 1
ATOM 10709 O O . ASP B 1 619 ? -35.594 40.656 -3.615 1 97.5 619 ASP B O 1
ATOM 10713 N N . ASP B 1 620 ? -36.031 42.5 -2.418 1 97.06 620 ASP B N 1
ATOM 10714 C CA . ASP B 1 620 ? -34.906 43.219 -3.014 1 97.06 620 ASP B CA 1
ATOM 10715 C C . ASP B 1 620 ? -33.562 42.562 -2.629 1 97.06 620 ASP B C 1
ATOM 10717 O O . ASP B 1 620 ? -32.656 42.5 -3.443 1 97.06 620 ASP B O 1
ATOM 10721 N N . VAL B 1 621 ? -33.469 42.125 -1.398 1 97.81 621 VAL B N 1
ATOM 10722 C CA . VAL B 1 621 ? -32.281 41.438 -0.946 1 97.81 621 VAL B CA 1
ATOM 10723 C C . VAL B 1 621 ? -32.125 40.125 -1.708 1 97.81 621 VAL B C 1
ATOM 10725 O O . VAL B 1 621 ? -31.016 39.781 -2.123 1 97.81 621 VAL B O 1
ATOM 10728 N N . TRP B 1 622 ? -33.188 39.406 -1.822 1 96.69 622 TRP B N 1
ATOM 10729 C CA . TRP B 1 622 ? -33.156 38.156 -2.553 1 96.69 622 TRP B CA 1
ATOM 10730 C C . TRP B 1 622 ? -32.688 38.344 -3.988 1 96.69 622 TRP B C 1
ATOM 10732 O O . TRP B 1 622 ? -31.891 37.594 -4.504 1 96.69 622 TRP B O 1
ATOM 10742 N N . LEU B 1 623 ? -33.156 39.406 -4.629 1 95.5 623 LEU B N 1
ATOM 10743 C CA . LEU B 1 623 ? -32.781 39.719 -6 1 95.5 623 LEU B CA 1
ATOM 10744 C C . LEU B 1 623 ? -31.281 40.062 -6.082 1 95.5 623 LEU B C 1
ATOM 10746 O O . LEU B 1 623 ? -30.625 39.75 -7.074 1 95.5 623 LEU B O 1
ATOM 10750 N N . GLN B 1 624 ? -30.828 40.688 -5.078 1 95.38 624 GLN B N 1
ATOM 10751 C CA . GLN B 1 624 ? -29.406 41 -5.035 1 95.38 624 GLN B CA 1
ATOM 10752 C C . GLN B 1 624 ? -28.547 39.75 -4.969 1 95.38 624 GLN B C 1
ATOM 10754 O O . GLN B 1 624 ? -27.484 39.688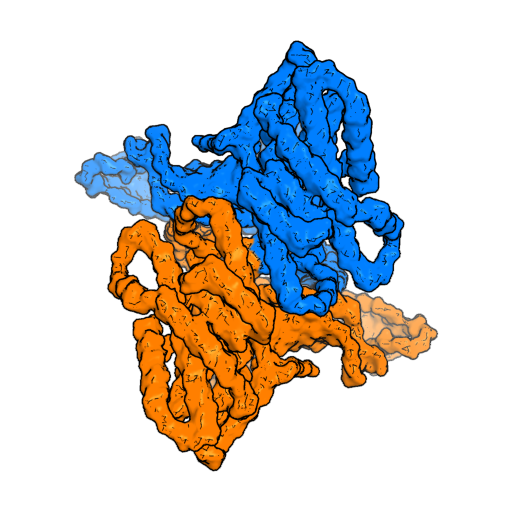 -5.605 1 95.38 624 GLN B O 1
ATOM 10759 N N . VAL B 1 625 ? -28.969 38.812 -4.141 1 96.69 625 VAL B N 1
ATOM 10760 C CA . VAL B 1 625 ? -28.234 37.562 -4.023 1 96.69 625 VAL B CA 1
ATOM 10761 C C . VAL B 1 625 ? -28.172 36.875 -5.383 1 96.69 625 VAL B C 1
ATOM 10763 O O . VAL B 1 625 ? -27.125 36.344 -5.781 1 96.69 625 VAL B O 1
ATOM 10766 N N . ILE B 1 626 ? -29.234 36.875 -6.133 1 94.19 626 ILE B N 1
ATOM 10767 C CA . ILE B 1 626 ? -29.359 36.094 -7.363 1 94.19 626 ILE B CA 1
ATOM 10768 C C . ILE B 1 626 ? -28.562 36.75 -8.477 1 94.19 626 ILE B C 1
ATOM 10770 O O . ILE B 1 626 ? -28.328 36.156 -9.539 1 94.19 626 ILE B O 1
ATOM 10774 N N . CYS B 1 627 ? -28.109 38 -8.234 1 93.94 627 CYS B N 1
ATOM 10775 C CA . CYS B 1 627 ? -27.203 38.625 -9.172 1 93.94 627 CYS B CA 1
ATOM 10776 C C . CYS B 1 627 ? -25.859 37.906 -9.195 1 93.94 627 CYS B C 1
ATOM 10778 O O . CYS B 1 627 ? -25.141 37.969 -10.195 1 93.94 627 CYS B O 1
ATOM 10780 N N . PHE B 1 628 ? -25.609 37.25 -8.141 1 94.31 628 PHE B N 1
ATOM 10781 C CA . PHE B 1 628 ? -24.266 36.719 -8 1 94.31 628 PHE B CA 1
ATOM 10782 C C . PHE B 1 628 ? -24.281 35.188 -8.039 1 94.31 628 PHE B C 1
ATOM 10784 O O . PHE B 1 628 ? -23.266 34.562 -8.32 1 94.31 628 PHE B O 1
ATOM 10791 N N . ILE B 1 629 ? -25.344 34.625 -7.645 1 93 629 ILE B N 1
ATOM 10792 C CA . ILE B 1 629 ? -25.422 33.156 -7.641 1 93 629 ILE B CA 1
ATOM 10793 C C . ILE B 1 629 ? -26.781 32.719 -8.195 1 93 629 ILE B C 1
ATOM 10795 O O . ILE B 1 629 ? -27.781 33.438 -8.039 1 93 629 ILE B O 1
ATOM 10799 N N . SER B 1 630 ? -26.828 31.594 -8.828 1 91.12 630 SER B N 1
ATOM 10800 C CA . SER B 1 630 ? -28.078 31.078 -9.391 1 91.12 630 SER B CA 1
ATOM 10801 C C . SER B 1 630 ? -29.078 30.734 -8.297 1 91.12 630 SER B C 1
ATOM 10803 O O . SER B 1 630 ? -28.688 30.219 -7.238 1 91.12 630 SER B O 1
ATOM 10805 N N . PRO B 1 631 ? -30.281 31.031 -8.547 1 85.81 631 PRO B N 1
ATOM 10806 C CA . PRO B 1 631 ? -31.297 30.688 -7.559 1 85.81 631 PRO B CA 1
ATOM 10807 C C . PRO B 1 631 ? -31.328 29.188 -7.258 1 85.81 631 PRO B C 1
ATOM 10809 O O . PRO B 1 631 ? -31.797 28.781 -6.188 1 85.81 631 PRO B O 1
ATOM 10812 N N . ASP B 1 632 ? -30.875 28.438 -8.219 1 82.19 632 ASP B N 1
ATOM 10813 C CA . ASP B 1 632 ? -30.875 26.984 -8.055 1 82.19 632 ASP B CA 1
ATOM 10814 C C . ASP B 1 632 ? -29.531 26.484 -7.539 1 82.19 632 ASP B C 1
ATOM 10816 O O . ASP B 1 632 ? -29.234 25.281 -7.617 1 82.19 632 ASP B O 1
ATOM 10820 N N . SER B 1 633 ? -28.797 27.422 -7.082 1 87.56 633 SER B N 1
ATOM 10821 C CA . SER B 1 633 ? -27.469 27.047 -6.578 1 87.56 633 SER B CA 1
ATOM 10822 C C . SER B 1 633 ? -27.594 26.234 -5.293 1 87.56 633 SER B C 1
ATOM 10824 O O . SER B 1 633 ? -28.578 26.328 -4.574 1 87.56 633 SER B O 1
ATOM 10826 N N . ASP B 1 634 ? -26.641 25.469 -5.004 1 82.81 634 ASP B N 1
ATOM 10827 C CA . ASP B 1 634 ? -26.641 24.625 -3.812 1 82.81 634 ASP B CA 1
ATOM 10828 C C . ASP B 1 634 ? -25.984 25.328 -2.637 1 82.81 634 ASP B C 1
ATOM 10830 O O . ASP B 1 634 ? -25.516 24.688 -1.695 1 82.81 634 ASP B O 1
ATOM 10834 N N . SER B 1 635 ? -25.953 26.609 -2.666 1 89.88 635 SER B N 1
ATOM 10835 C CA . SER B 1 635 ? -25.391 27.375 -1.562 1 89.88 635 SER B CA 1
ATOM 10836 C C . SER B 1 635 ? -26.219 27.203 -0.289 1 89.88 635 SER B C 1
ATOM 10838 O O . SER B 1 635 ? -27.422 27.422 -0.289 1 89.88 635 SER B O 1
ATOM 10840 N N . LYS B 1 636 ? -25.547 26.875 0.758 1 88.94 636 LYS B N 1
ATOM 10841 C CA . LYS B 1 636 ? -26.219 26.625 2.027 1 88.94 636 LYS B CA 1
ATOM 10842 C C . LYS B 1 636 ? -26.875 27.906 2.562 1 88.94 636 LYS B C 1
ATOM 10844 O O . LYS B 1 636 ? -27.984 27.859 3.096 1 88.94 636 LYS B O 1
ATOM 10849 N N . SER B 1 637 ? -26.203 28.953 2.408 1 91.94 637 SER B N 1
ATOM 10850 C CA . SER B 1 637 ? -26.703 30.234 2.916 1 91.94 637 SER B CA 1
ATOM 10851 C C . SER B 1 637 ? -27.938 30.688 2.141 1 91.94 637 SER B C 1
ATOM 10853 O O . SER B 1 637 ? -28.891 31.203 2.73 1 91.94 637 SER B O 1
ATOM 10855 N N . LEU B 1 638 ? -27.875 30.5 0.834 1 94.69 638 LEU B N 1
ATOM 10856 C CA . LEU B 1 638 ? -29.031 30.891 0.022 1 94.69 638 LEU B CA 1
ATOM 10857 C C . LEU B 1 638 ? -30.219 29.984 0.308 1 94.69 638 LEU B C 1
ATOM 10859 O O . LEU B 1 638 ? -31.359 30.453 0.351 1 94.69 638 LEU B O 1
ATOM 10863 N N . ASN B 1 639 ? -29.984 28.734 0.477 1 94.5 639 ASN B N 1
ATOM 10864 C CA . ASN B 1 639 ? -31.062 27.812 0.789 1 94.5 639 ASN B CA 1
ATOM 10865 C C . ASN B 1 639 ? -31.781 28.203 2.082 1 94.5 639 ASN B C 1
ATOM 10867 O O . ASN B 1 639 ? -33 28.156 2.152 1 94.5 639 ASN B O 1
ATOM 10871 N N . TYR B 1 640 ? -30.969 28.453 3.033 1 94.06 640 TYR B N 1
ATOM 10872 C CA . TYR B 1 640 ? -31.531 28.891 4.309 1 94.06 640 TYR B CA 1
ATOM 10873 C C . TYR B 1 640 ? -32.438 30.109 4.133 1 94.06 640 TYR B C 1
ATOM 10875 O O . TYR B 1 640 ? -33.531 30.156 4.652 1 94.06 640 TYR B O 1
ATOM 10883 N N . PHE B 1 641 ? -32 31.109 3.383 1 96.25 641 PHE B N 1
ATOM 10884 C CA . PHE B 1 641 ? -32.781 32.312 3.082 1 96.25 641 PHE B CA 1
ATOM 10885 C C . PHE B 1 641 ? -34.031 31.953 2.301 1 96.25 641 PHE B C 1
ATOM 10887 O O . PHE B 1 641 ? -35.125 32.469 2.602 1 96.25 641 PHE B O 1
ATOM 10894 N N . ASN B 1 642 ? -33.812 31.109 1.325 1 95.5 642 ASN B N 1
ATOM 10895 C CA . ASN B 1 642 ? -34.938 30.703 0.484 1 95.5 642 ASN B CA 1
ATOM 10896 C C . ASN B 1 642 ? -36.062 30.078 1.306 1 95.5 642 ASN B C 1
ATOM 10898 O O . ASN B 1 642 ? -37.25 30.266 1.007 1 95.5 642 ASN B O 1
ATOM 10902 N N . ILE B 1 643 ? -35.688 29.359 2.252 1 95.62 643 ILE B N 1
ATOM 10903 C CA . ILE B 1 643 ? -36.656 28.719 3.105 1 95.62 643 ILE B CA 1
ATOM 10904 C C . ILE B 1 643 ? -37.469 29.766 3.873 1 95.62 643 ILE B C 1
ATOM 10906 O O . ILE B 1 643 ? -38.688 29.75 3.873 1 95.62 643 ILE B O 1
ATOM 10910 N N . TRP B 1 644 ? -36.812 30.688 4.496 1 95.81 644 TRP B N 1
ATOM 10911 C CA . TRP B 1 644 ? -37.469 31.75 5.246 1 95.81 644 TRP B CA 1
ATOM 10912 C C . TRP B 1 644 ? -38.281 32.656 4.324 1 95.81 644 TRP B C 1
ATOM 10914 O O . TRP B 1 644 ? -39.375 33.062 4.68 1 95.81 644 TRP B O 1
ATOM 10924 N N . HIS B 1 645 ? -37.656 32.938 3.186 1 96.12 645 HIS B N 1
ATOM 10925 C CA . HIS B 1 645 ? -38.375 33.719 2.184 1 96.12 645 HIS B CA 1
ATOM 10926 C C . HIS B 1 645 ? -39.688 33.031 1.79 1 96.12 645 HIS B C 1
ATOM 10928 O O . HIS B 1 645 ? -40.719 33.688 1.662 1 96.12 645 HIS B O 1
ATOM 10934 N N . GLY B 1 646 ? -39.625 31.797 1.568 1 95.25 646 GLY B N 1
ATOM 10935 C CA . GLY B 1 646 ? -40.844 31.047 1.285 1 95.25 646 GLY B CA 1
ATOM 10936 C C . GLY B 1 646 ? -41.844 31.078 2.422 1 95.25 646 GLY B C 1
ATOM 10937 O O . GLY B 1 646 ? -43.031 31.172 2.188 1 95.25 646 GLY B O 1
ATOM 10938 N N . ALA B 1 647 ? -41.406 31.031 3.619 1 94.12 647 ALA B N 1
ATOM 10939 C CA . ALA B 1 647 ? -42.281 31.016 4.793 1 94.12 647 ALA B CA 1
ATOM 10940 C C . ALA B 1 647 ? -43.031 32.344 4.914 1 94.12 647 ALA B C 1
ATOM 10942 O O . ALA B 1 647 ? -44.219 32.344 5.191 1 94.12 647 ALA B O 1
ATOM 10943 N N . VAL B 1 648 ? -42.344 33.469 4.695 1 94.75 648 VAL B N 1
ATOM 10944 C CA . VAL B 1 648 ? -42.969 34.781 4.891 1 94.75 648 VAL B CA 1
ATOM 10945 C C . VAL B 1 648 ? -43.969 35.031 3.766 1 94.75 648 VAL B C 1
ATOM 10947 O O . VAL B 1 648 ? -44.969 35.719 3.975 1 94.75 648 VAL B O 1
ATOM 10950 N N . HIS B 1 649 ? -43.688 34.5 2.594 1 94.5 649 HIS B N 1
ATOM 10951 C CA . HIS B 1 649 ? -44.625 34.656 1.467 1 94.5 649 HIS B CA 1
ATOM 10952 C C . HIS B 1 649 ? -45.625 33.5 1.405 1 94.5 649 HIS B C 1
ATOM 10954 O O . HIS B 1 649 ? -46.5 33.5 0.533 1 94.5 649 HIS B O 1
ATOM 10960 N N . GLN B 1 650 ? -45.531 32.5 2.307 1 92.44 650 GLN B N 1
ATOM 10961 C CA . GLN B 1 650 ? -46.375 31.328 2.383 1 92.44 650 GLN B CA 1
ATOM 10962 C C . GLN B 1 650 ? -46.312 30.516 1.093 1 92.44 650 GLN B C 1
ATOM 10964 O O . GLN B 1 650 ? -47.344 30.062 0.585 1 92.44 650 GLN B O 1
ATOM 10969 N N . ASN B 1 651 ? -45.125 30.594 0.511 1 95.06 651 ASN B N 1
ATOM 10970 C CA . ASN B 1 651 ? -44.844 29.719 -0.626 1 95.06 651 ASN B CA 1
ATOM 10971 C C . ASN B 1 651 ? -44.344 28.359 -0.173 1 95.06 651 ASN B C 1
ATOM 10973 O O . ASN B 1 651 ? -43.156 28.047 -0.329 1 95.06 651 ASN B O 1
ATOM 10977 N N . TYR B 1 652 ? -45.25 27.578 0.237 1 93.81 652 TYR B N 1
ATOM 10978 C CA . TYR B 1 652 ? -44.875 26.328 0.888 1 93.81 652 TYR B CA 1
ATOM 10979 C C . TYR B 1 652 ? -44.344 25.328 -0.126 1 93.81 652 TYR B C 1
ATOM 10981 O O . TYR B 1 652 ? -43.469 24.5 0.204 1 93.81 652 TYR B O 1
ATOM 10989 N N . GLY B 1 653 ? -44.781 25.328 -1.38 1 93.88 653 GLY B N 1
ATOM 10990 C CA . GLY B 1 653 ? -44.219 24.484 -2.418 1 93.88 653 GLY B CA 1
ATOM 10991 C C . GLY B 1 653 ? -42.75 24.703 -2.646 1 93.88 653 GLY B C 1
ATOM 10992 O O . GLY B 1 653 ? -41.969 23.75 -2.764 1 93.88 653 GLY B O 1
ATOM 10993 N N . ARG B 1 654 ? -42.406 25.984 -2.736 1 94.31 654 ARG B N 1
ATOM 10994 C CA . ARG B 1 654 ? -41 26.359 -2.908 1 94.31 654 ARG B CA 1
ATOM 10995 C C . ARG B 1 654 ? -40.156 25.906 -1.715 1 94.31 654 ARG B C 1
ATOM 10997 O O . ARG B 1 654 ? -39.062 25.422 -1.884 1 94.31 654 ARG B O 1
ATOM 11004 N N . MET B 1 655 ? -40.688 26.062 -0.565 1 94.62 655 MET B N 1
ATOM 11005 C CA . MET B 1 655 ? -40 25.609 0.647 1 94.62 655 MET B CA 1
ATOM 11006 C C . MET B 1 655 ? -39.719 24.109 0.604 1 94.62 655 MET B C 1
ATOM 11008 O O . MET B 1 655 ? -38.625 23.672 0.878 1 94.62 655 MET B O 1
ATOM 11012 N N . MET B 1 656 ? -40.781 23.359 0.239 1 94.44 656 MET B N 1
ATOM 11013 C CA . MET B 1 656 ? -40.625 21.906 0.184 1 94.44 656 MET B CA 1
ATOM 11014 C C . MET B 1 656 ? -39.531 21.5 -0.808 1 94.44 656 MET B C 1
ATOM 11016 O O . MET B 1 656 ? -38.75 20.594 -0.539 1 94.44 656 MET B O 1
ATOM 11020 N N . LYS B 1 657 ? -39.531 22.188 -1.885 1 94.62 657 LYS B N 1
ATOM 11021 C CA . LYS B 1 657 ? -38.531 21.875 -2.908 1 94.62 657 LYS B CA 1
ATOM 11022 C C . LYS B 1 657 ? -37.125 22.078 -2.371 1 94.62 657 LYS B C 1
ATOM 11024 O O . LYS B 1 657 ? -36.25 21.219 -2.564 1 94.62 657 LYS B O 1
ATOM 11029 N N . VAL B 1 658 ? -36.844 23.188 -1.717 1 94.38 658 VAL B N 1
ATOM 11030 C CA . VAL B 1 658 ? -35.5 23.5 -1.178 1 94.38 658 VAL B CA 1
ATOM 11031 C C . VAL B 1 658 ? -35.156 22.516 -0.064 1 94.38 658 VAL B C 1
ATOM 11033 O O . VAL B 1 658 ? -34.031 22.016 0.006 1 94.38 658 VAL B O 1
ATOM 11036 N N . LEU B 1 659 ? -36.094 22.266 0.79 1 94.62 659 LEU B N 1
ATOM 11037 C CA . LEU B 1 659 ? -35.875 21.375 1.918 1 94.62 659 LEU B CA 1
ATOM 11038 C C . LEU B 1 659 ? -35.562 19.969 1.435 1 94.62 659 LEU B C 1
ATOM 11040 O O . LEU B 1 659 ? -34.656 19.312 1.958 1 94.62 659 LEU B O 1
ATOM 11044 N N . LEU B 1 660 ? -36.281 19.484 0.454 1 93.31 660 LEU B N 1
ATOM 11045 C CA . LEU B 1 660 ? -36.031 18.156 -0.101 1 93.31 660 LEU B CA 1
ATOM 11046 C C . LEU B 1 660 ? -34.625 18.078 -0.732 1 93.31 660 LEU B C 1
ATOM 11048 O O . LEU B 1 660 ? -33.938 17.062 -0.604 1 93.31 660 LEU B O 1
ATOM 11052 N N . ARG B 1 661 ? -34.219 19.094 -1.345 1 91.5 661 ARG B N 1
ATOM 11053 C CA . ARG B 1 661 ? -32.906 19.141 -1.933 1 91.5 661 ARG B CA 1
ATOM 11054 C C . ARG B 1 661 ? -31.828 19.078 -0.853 1 91.5 661 ARG B C 1
ATOM 11056 O O . ARG B 1 661 ? -30.797 18.422 -1.025 1 91.5 661 ARG B O 1
ATOM 11063 N N . MET B 1 662 ? -32 19.844 0.198 1 91.5 662 MET B N 1
ATOM 11064 C CA . MET B 1 662 ? -31.047 19.844 1.31 1 91.5 662 MET B CA 1
ATOM 11065 C C . MET B 1 662 ? -30.906 18.438 1.909 1 91.5 662 MET B C 1
ATOM 11067 O O . MET B 1 662 ? -29.812 18.031 2.287 1 91.5 662 MET B O 1
ATOM 11071 N N . LEU B 1 663 ? -32 17.797 1.98 1 90.12 663 LEU B N 1
ATOM 11072 C CA . LEU B 1 663 ? -32.031 16.469 2.578 1 90.12 663 LEU B CA 1
ATOM 11073 C C . LEU B 1 663 ? -31.344 15.453 1.659 1 90.12 663 LEU B C 1
ATOM 11075 O O . LEU B 1 663 ? -30.891 14.398 2.117 1 90.12 663 LEU B O 1
ATOM 11079 N N . GLU B 1 664 ? -31.328 15.766 0.408 1 84.25 664 GLU B N 1
ATOM 11080 C CA . GLU B 1 664 ? -30.594 14.914 -0.526 1 84.25 664 GLU B CA 1
ATOM 11081 C C . GLU B 1 664 ? -29.094 14.969 -0.257 1 84.25 664 GLU B C 1
ATOM 11083 O O . GLU B 1 664 ? -28.391 13.969 -0.447 1 84.25 664 GLU B O 1
ATOM 11088 N N . ASP B 1 665 ? -28.625 16.078 0.199 1 80.25 665 ASP B N 1
ATOM 11089 C CA . ASP B 1 665 ? -27.203 16.25 0.476 1 80.25 665 ASP B CA 1
ATOM 11090 C C . ASP B 1 665 ? -26.828 15.633 1.819 1 80.25 665 ASP B C 1
ATOM 11092 O O . ASP B 1 665 ? -25.828 14.922 1.92 1 80.25 665 ASP B O 1
ATOM 11096 N N . LYS B 1 666 ? -27.578 16 2.807 1 83.88 666 LYS B N 1
ATOM 11097 C CA . LYS B 1 666 ? -27.344 15.484 4.152 1 83.88 666 LYS B CA 1
ATOM 11098 C C . LYS B 1 666 ? -28.625 15.453 4.973 1 83.88 666 LYS B C 1
ATOM 11100 O O . LYS B 1 666 ? -29.344 16.453 5.047 1 83.88 666 LYS B O 1
ATOM 11105 N N . HIS B 1 667 ? -28.812 14.344 5.52 1 86.12 667 HIS B N 1
ATOM 11106 C CA . HIS B 1 667 ? -29.984 14.258 6.383 1 86.12 667 HIS B CA 1
ATOM 11107 C C . HIS B 1 667 ? -29.734 14.938 7.727 1 86.12 667 HIS B C 1
ATOM 11109 O O . HIS B 1 667 ? -28.844 14.539 8.469 1 86.12 667 HIS B O 1
ATOM 11115 N N . THR B 1 668 ? -30.531 15.961 7.957 1 89.81 668 THR B N 1
ATOM 11116 C CA . THR B 1 668 ? -30.469 16.703 9.211 1 89.81 668 THR B CA 1
ATOM 11117 C C . THR B 1 668 ? -31.844 16.781 9.875 1 89.81 668 THR B C 1
ATOM 11119 O O . THR B 1 668 ? -32.844 17.047 9.211 1 89.81 668 THR B O 1
ATOM 11122 N N . LYS B 1 669 ? -31.859 16.531 11.086 1 90.81 669 LYS B N 1
ATOM 11123 C CA . LYS B 1 669 ? -33.125 16.453 11.82 1 90.81 669 LYS B CA 1
ATOM 11124 C C . LYS B 1 669 ? -33.906 17.766 11.727 1 90.81 669 LYS B C 1
ATOM 11126 O O . LYS B 1 669 ? -35.125 17.766 11.516 1 90.81 669 LYS B O 1
ATOM 11131 N N . GLU B 1 670 ? -33.219 18.891 11.852 1 90.19 670 GLU B N 1
ATOM 11132 C CA . GLU B 1 670 ? -33.875 20.203 11.828 1 90.19 670 GLU B CA 1
ATOM 11133 C C . GLU B 1 670 ? -34.531 20.469 10.477 1 90.19 670 GLU B C 1
ATOM 11135 O O . GLU B 1 670 ? -35.594 21.062 10.414 1 90.19 670 GLU B O 1
ATOM 11140 N N . VAL B 1 671 ? -33.875 20.047 9.508 1 92.38 671 VAL B N 1
ATOM 11141 C CA . VAL B 1 671 ? -34.375 20.266 8.156 1 92.38 671 VAL B CA 1
ATOM 11142 C C . VAL B 1 671 ? -35.625 19.406 7.918 1 92.38 671 VAL B C 1
ATOM 11144 O O . VAL B 1 671 ? -36.594 19.875 7.355 1 92.38 671 VAL B O 1
ATOM 11147 N N . GLU B 1 672 ? -35.562 18.219 8.336 1 92.12 672 GLU B N 1
ATOM 11148 C CA . GLU B 1 672 ? -36.688 17.328 8.156 1 92.12 672 GLU B CA 1
ATOM 11149 C C . GLU B 1 672 ? -37.875 17.75 9.016 1 92.12 672 GLU B C 1
ATOM 11151 O O . GLU B 1 672 ? -39.031 17.609 8.617 1 92.12 672 GLU B O 1
ATOM 11156 N N . SER B 1 673 ? -37.625 18.234 10.172 1 92 673 SER B N 1
ATOM 11157 C CA . SER B 1 673 ? -38.688 18.797 11.016 1 92 673 SER B CA 1
ATOM 11158 C C . SER B 1 673 ? -39.344 20 10.367 1 92 673 SER B C 1
ATOM 11160 O O . SER B 1 673 ? -40.562 20.188 10.469 1 92 673 SER B O 1
ATOM 11162 N N . CYS B 1 674 ? -38.531 20.812 9.734 1 93.06 674 CYS B N 1
ATOM 11163 C CA . CYS B 1 674 ? -39.062 21.969 9.008 1 93.06 674 CYS B CA 1
ATOM 11164 C C . CYS B 1 674 ? -39.938 21.516 7.844 1 93.06 674 CYS B C 1
ATOM 11166 O O . CYS B 1 674 ? -40.938 22.141 7.551 1 93.06 674 CYS B O 1
ATOM 11168 N N . LEU B 1 675 ? -39.531 20.469 7.211 1 93.69 675 LEU B N 1
ATOM 11169 C CA . LEU B 1 675 ? -40.344 19.906 6.129 1 93.69 675 LEU B CA 1
ATOM 11170 C C . LEU B 1 675 ? -41.719 19.438 6.641 1 93.69 675 LEU B C 1
ATOM 11172 O O . LEU B 1 675 ? -42.719 19.688 6.008 1 93.69 675 LEU B O 1
ATOM 11176 N N . LEU B 1 676 ? -41.688 18.812 7.785 1 91.81 676 LEU B N 1
ATOM 11177 C CA . LEU B 1 676 ? -42.938 18.375 8.406 1 91.81 676 LEU B CA 1
ATOM 11178 C C . LEU B 1 676 ? -43.844 19.578 8.703 1 91.81 676 LEU B C 1
ATOM 11180 O O . LEU B 1 676 ? -45.031 19.547 8.422 1 91.81 676 LEU B O 1
ATOM 11184 N N . TRP B 1 677 ? -43.281 20.609 9.234 1 91.12 677 TRP B N 1
ATOM 11185 C CA . TRP B 1 677 ? -44.031 21.828 9.547 1 91.12 677 TRP B CA 1
ATOM 11186 C C . TRP B 1 677 ? -44.625 22.438 8.281 1 91.12 677 TRP B C 1
ATOM 11188 O O . TRP B 1 677 ? -45.781 22.906 8.281 1 91.12 677 TRP B O 1
ATOM 11198 N N . THR B 1 678 ? -43.844 22.469 7.266 1 92.69 678 THR B N 1
ATOM 11199 C CA . THR B 1 678 ? -44.281 23.047 6.004 1 92.69 678 THR B CA 1
ATOM 11200 C C . THR B 1 678 ? -45.469 22.281 5.426 1 92.69 678 THR B C 1
ATOM 11202 O O . THR B 1 678 ? -46.406 22.891 4.902 1 92.69 678 THR B O 1
ATOM 11205 N N . ILE B 1 679 ? -45.375 21.047 5.527 1 91.19 679 ILE B N 1
ATOM 11206 C CA . ILE B 1 679 ? -46.438 20.188 5.004 1 91.19 679 ILE B CA 1
ATOM 11207 C C . ILE B 1 679 ? -47.719 20.406 5.812 1 91.19 679 ILE B C 1
ATOM 11209 O O . ILE B 1 679 ? -48.812 20.516 5.246 1 91.19 679 ILE B O 1
ATOM 11213 N N . LYS B 1 680 ? -47.594 20.547 7.102 1 88.19 680 LYS B N 1
ATOM 11214 C CA . LYS B 1 680 ? -48.75 20.797 7.953 1 88.19 680 LYS B CA 1
ATOM 11215 C C . LYS B 1 680 ? -49.344 22.172 7.688 1 88.19 680 LYS B C 1
ATOM 11217 O O . LYS B 1 680 ? -50.562 22.344 7.742 1 88.19 680 LYS B O 1
ATOM 11222 N N . ALA B 1 681 ? -48.469 23.109 7.395 1 86.56 681 ALA B N 1
ATOM 11223 C CA . ALA B 1 681 ? -48.906 24.469 7.133 1 86.56 681 ALA B CA 1
ATOM 11224 C C . ALA B 1 681 ? -49.625 24.562 5.793 1 86.56 681 ALA B C 1
ATOM 11226 O O . ALA B 1 681 ? -50.594 25.297 5.664 1 86.56 681 ALA B O 1
ATOM 11227 N N . LYS B 1 682 ? -49.094 23.828 4.852 1 86.81 682 LYS B N 1
ATOM 11228 C CA . LYS B 1 682 ? -49.656 23.906 3.508 1 86.81 682 LYS B CA 1
ATOM 11229 C C . LYS B 1 682 ? -50.969 23.156 3.42 1 86.81 682 LYS B C 1
ATOM 11231 O O . LYS B 1 682 ? -51.938 23.641 2.816 1 86.81 682 LYS B O 1
ATOM 11236 N N . PHE B 1 683 ? -50.844 21.953 4.047 1 83.69 683 PHE B N 1
ATOM 11237 C CA . PHE B 1 683 ? -52 21.094 3.875 1 83.69 683 PHE B CA 1
ATOM 11238 C C . PHE B 1 683 ? -52.812 21.016 5.164 1 83.69 683 PHE B C 1
ATOM 11240 O O . PHE B 1 683 ? -52.25 21.047 6.262 1 83.69 683 PHE B O 1
ATOM 11247 N N . ALA B 1 684 ? -53.969 21.594 5.234 1 72.5 684 ALA B N 1
ATOM 11248 C CA . ALA B 1 684 ? -54.812 21.453 6.434 1 72.5 684 ALA B CA 1
ATOM 11249 C C . ALA B 1 684 ? -54.562 20.109 7.109 1 72.5 684 ALA B C 1
ATOM 11251 O O . ALA B 1 684 ? -54.156 19.141 6.461 1 72.5 684 ALA B O 1
ATOM 11252 N N . GLU B 1 685 ? -54.531 20.109 8.43 1 69.38 685 GLU B N 1
ATOM 11253 C CA . GLU B 1 685 ? -54.219 18.938 9.242 1 69.38 685 GLU B CA 1
ATOM 11254 C C . GLU B 1 685 ? -54.906 17.688 8.672 1 69.38 685 GLU B C 1
ATOM 11256 O O . GLU B 1 685 ? -54.312 16.609 8.68 1 69.38 685 GLU B O 1
ATOM 11261 N N . ASP B 1 686 ? -56.062 17.891 8.117 1 73.19 686 ASP B N 1
ATOM 11262 C CA . ASP B 1 686 ? -56.844 16.75 7.652 1 73.19 686 ASP B CA 1
ATOM 11263 C C . ASP B 1 686 ? -56.375 16.281 6.281 1 73.19 686 ASP B C 1
ATOM 11265 O O . ASP B 1 686 ? -56.406 15.078 5.996 1 73.19 686 ASP B O 1
ATOM 11269 N N . GLU B 1 687 ? -55.906 17.141 5.43 1 76.44 687 GLU B N 1
ATOM 11270 C CA . GLU B 1 687 ? -55.531 16.797 4.055 1 76.44 687 GLU B CA 1
ATOM 11271 C C . GLU B 1 687 ? -54.125 16.234 3.975 1 76.44 687 GLU B C 1
ATOM 11273 O O . GLU B 1 687 ? -53.781 15.562 3 1 76.44 687 GLU B O 1
ATOM 11278 N N . SER B 1 688 ? -53.375 16.484 5.047 1 77.38 688 SER B N 1
ATOM 11279 C CA . SER B 1 688 ? -51.969 16.109 4.965 1 77.38 688 SER B CA 1
ATOM 11280 C C . SER B 1 688 ? -51.625 15 5.953 1 77.38 688 SER B C 1
ATOM 11282 O O . SER B 1 688 ? -50.469 14.688 6.168 1 77.38 688 SER B O 1
ATOM 11284 N N . LYS B 1 689 ? -52.625 14.43 6.387 1 83.31 689 LYS B N 1
ATOM 11285 C CA . LYS B 1 689 ? -52.438 13.5 7.492 1 83.31 689 LYS B CA 1
ATOM 11286 C C . LYS B 1 689 ? -51.469 12.375 7.098 1 83.31 689 LYS B C 1
ATOM 11288 O O . LYS B 1 689 ? -50.594 12.023 7.859 1 83.31 689 LYS B O 1
ATOM 11293 N N . HIS B 1 690 ? -51.719 11.867 5.918 1 88 690 HIS B N 1
ATOM 11294 C CA . HIS B 1 690 ? -50.906 10.742 5.5 1 88 690 HIS B CA 1
ATOM 11295 C C . HIS B 1 690 ? -49.438 11.156 5.34 1 88 690 HIS B C 1
ATOM 11297 O O . HIS B 1 690 ? -48.531 10.422 5.734 1 88 690 HIS B O 1
ATOM 11303 N N . LEU B 1 691 ? -49.219 12.289 4.766 1 89.94 691 LEU B N 1
ATOM 11304 C CA . LEU B 1 691 ? -47.844 12.773 4.551 1 89.94 691 LEU B CA 1
ATOM 11305 C C . LEU B 1 691 ? -47.188 13.141 5.875 1 89.94 691 LEU B C 1
ATOM 11307 O O . LEU B 1 691 ? -46.031 12.812 6.105 1 89.94 691 LEU B O 1
ATOM 11311 N N . ALA B 1 692 ? -47.906 13.859 6.688 1 89.06 692 ALA B N 1
ATOM 11312 C CA . ALA B 1 692 ? -47.375 14.281 7.984 1 89.06 692 ALA B CA 1
ATOM 11313 C C . ALA B 1 692 ? -47.031 13.07 8.852 1 89.06 692 ALA B C 1
ATOM 11315 O O . ALA B 1 692 ? -46 13.078 9.531 1 89.06 692 ALA B O 1
ATOM 11316 N N . THR B 1 693 ? -47.875 12.125 8.805 1 90.88 693 THR B N 1
ATOM 11317 C CA . THR B 1 693 ? -47.625 10.914 9.578 1 90.88 693 THR B CA 1
ATOM 11318 C C . THR B 1 693 ? -46.406 10.18 9.047 1 90.88 693 THR B C 1
ATOM 11320 O O . THR B 1 693 ? -45.594 9.688 9.828 1 90.88 693 THR B O 1
ATOM 11323 N N . ALA B 1 694 ? -46.344 10.156 7.789 1 91.44 694 ALA B N 1
ATOM 11324 C CA . ALA B 1 694 ? -45.188 9.484 7.168 1 91.44 694 ALA B CA 1
ATOM 11325 C C . ALA B 1 694 ? -43.875 10.148 7.566 1 91.44 694 ALA B C 1
ATOM 11327 O O . ALA B 1 694 ? -42.906 9.469 7.906 1 91.44 694 ALA B O 1
ATOM 11328 N N . ILE B 1 695 ? -43.812 11.414 7.535 1 91.31 695 ILE B N 1
ATOM 11329 C CA . ILE B 1 695 ? -42.594 12.148 7.855 1 91.31 695 ILE B CA 1
ATOM 11330 C C . ILE B 1 695 ? -42.312 12.047 9.352 1 91.31 695 ILE B C 1
ATOM 11332 O O . ILE B 1 695 ? -41.156 11.922 9.758 1 91.31 695 ILE B O 1
ATOM 11336 N N . SER B 1 696 ? -43.344 12.125 10.133 1 90.88 696 SER B N 1
ATOM 11337 C CA . SER B 1 696 ? -43.156 11.992 11.578 1 90.88 696 SER B CA 1
ATOM 11338 C C . SER B 1 696 ? -42.562 10.641 11.945 1 90.88 696 SER B C 1
ATOM 11340 O O . SER B 1 696 ? -41.719 10.555 12.812 1 90.88 696 SER B O 1
ATOM 11342 N N . ASN B 1 697 ? -43.094 9.656 11.281 1 91.56 697 ASN B N 1
ATOM 11343 C CA . ASN B 1 697 ? -42.562 8.32 11.508 1 91.56 697 ASN B CA 1
ATOM 11344 C C . ASN B 1 697 ? -41.125 8.203 11.008 1 91.56 697 ASN B C 1
ATOM 11346 O O . ASN B 1 697 ? -40.281 7.547 11.633 1 91.56 697 ASN B O 1
ATOM 11350 N N . ALA B 1 698 ? -40.906 8.82 9.953 1 90.5 698 ALA B N 1
ATOM 11351 C CA . ALA B 1 698 ? -39.562 8.797 9.359 1 90.5 698 ALA B CA 1
ATOM 11352 C C . ALA B 1 698 ? -38.531 9.469 10.273 1 90.5 698 ALA B C 1
ATOM 11354 O O . ALA B 1 698 ? -37.375 9.047 10.344 1 90.5 698 ALA B O 1
ATOM 11355 N N . LEU B 1 699 ? -38.938 10.5 10.906 1 92.31 699 LEU B N 1
ATOM 11356 C CA . LEU B 1 699 ? -38.031 11.234 11.82 1 92.31 699 LEU B CA 1
ATOM 11357 C C . LEU B 1 699 ? -37.531 10.32 12.93 1 92.31 699 LEU B C 1
ATOM 11359 O O . LEU B 1 699 ? -36.375 10.445 13.352 1 92.31 699 LEU B O 1
ATOM 11363 N N . ILE B 1 700 ? -38.312 9.414 13.305 1 91 700 ILE B N 1
ATOM 11364 C CA . ILE B 1 700 ? -37.938 8.484 14.367 1 91 700 ILE B CA 1
ATOM 11365 C C . ILE B 1 700 ? -36.938 7.48 13.836 1 91 700 ILE B C 1
ATOM 11367 O O . ILE B 1 700 ? -35.969 7.133 14.531 1 91 700 ILE B O 1
ATOM 11371 N N . VAL B 1 701 ? -37.156 7.102 12.703 1 90.81 701 VAL B N 1
ATOM 11372 C CA . VAL B 1 701 ? -36.312 6.078 12.094 1 90.81 701 VAL B CA 1
ATOM 11373 C C . VAL B 1 701 ? -35 6.699 11.648 1 90.81 701 VAL B C 1
ATOM 11375 O O . VAL B 1 701 ? -33.938 6.086 11.805 1 90.81 701 VAL B O 1
ATOM 11378 N N . HIS B 1 702 ? -35.062 7.934 11.133 1 93.38 702 HIS B N 1
ATOM 11379 C CA . HIS B 1 702 ? -33.875 8.586 10.531 1 93.38 702 HIS B CA 1
ATOM 11380 C C . HIS B 1 702 ? -32.906 9.078 11.602 1 93.38 702 HIS B C 1
ATOM 11382 O O . HIS B 1 702 ? -31.719 9.18 11.352 1 93.38 702 HIS B O 1
ATOM 11388 N N . TYR B 1 703 ? -33.375 9.336 12.727 1 94.69 703 TYR B N 1
ATOM 11389 C CA . TYR B 1 703 ? -32.531 9.961 13.734 1 94.69 703 TYR B CA 1
ATOM 11390 C C . TYR B 1 703 ? -32.656 9.234 15.07 1 94.69 703 TYR B C 1
ATOM 11392 O O . TYR B 1 703 ? -33.031 9.836 16.078 1 94.69 703 TYR B O 1
ATOM 11400 N N . PRO B 1 704 ? -32.188 7.961 15.078 1 93.75 704 PRO B N 1
ATOM 11401 C CA . PRO B 1 704 ? -32.188 7.25 16.359 1 93.75 704 PRO B CA 1
ATOM 11402 C C . PRO B 1 704 ? -31.188 7.805 17.359 1 93.75 704 PRO B C 1
ATOM 11404 O O . PRO B 1 704 ? -30.172 8.375 16.953 1 93.75 704 PRO B O 1
ATOM 11407 N N . LYS B 1 705 ? -31.406 7.641 18.625 1 91.75 705 LYS B N 1
ATOM 11408 C CA . LYS B 1 705 ? -30.531 8.156 19.672 1 91.75 705 LYS B CA 1
ATOM 11409 C C . LYS B 1 705 ? -29.281 7.285 19.828 1 91.75 705 LYS B C 1
ATOM 11411 O O . LYS B 1 705 ? -28.219 7.777 20.188 1 91.75 705 LYS B O 1
ATOM 11416 N N . THR B 1 706 ? -29.484 5.992 19.656 1 93.5 706 THR B N 1
ATOM 11417 C CA . THR B 1 706 ? -28.375 5.059 19.828 1 93.5 706 THR B CA 1
ATOM 11418 C C . THR B 1 706 ? -28.328 4.078 18.656 1 93.5 706 THR B C 1
ATOM 11420 O O . THR B 1 706 ? -29.281 3.988 17.875 1 93.5 706 THR B O 1
ATOM 11423 N N . PHE B 1 707 ? -27.219 3.418 18.625 1 94.88 707 PHE B N 1
ATOM 11424 C CA . PHE B 1 707 ? -27.094 2.369 17.609 1 94.88 707 PHE B CA 1
ATOM 11425 C C . PHE B 1 707 ? -27.984 1.188 17.938 1 94.88 707 PHE B C 1
ATOM 11427 O O . PHE B 1 707 ? -28.172 0.846 19.109 1 94.88 707 PHE B O 1
ATOM 11434 N N . ARG B 1 708 ? -28.484 0.566 16.922 1 93.81 708 ARG B N 1
ATOM 11435 C CA . ARG B 1 708 ? -29.25 -0.667 17.094 1 93.81 708 ARG B CA 1
ATOM 11436 C C . ARG B 1 708 ? -28.391 -1.758 17.719 1 93.81 708 ARG B C 1
ATOM 11438 O O . ARG B 1 708 ? -27.25 -1.987 17.281 1 93.81 708 ARG B O 1
ATOM 11445 N N . PRO B 1 709 ? -28.844 -2.344 18.812 1 90.38 709 PRO B N 1
ATOM 11446 C CA . PRO B 1 709 ? -28.062 -3.424 19.438 1 90.38 709 PRO B CA 1
ATOM 11447 C C . PRO B 1 709 ? -28.078 -4.699 18.594 1 90.38 709 PRO B C 1
ATOM 11449 O O . PRO B 1 709 ? -28.969 -4.898 17.766 1 90.38 709 PRO B O 1
ATOM 11452 N N . PHE B 1 710 ? -27.094 -5.562 18.797 1 91.06 710 PHE B N 1
ATOM 11453 C CA . PHE B 1 710 ? -27.047 -6.867 18.156 1 91.06 710 PHE B CA 1
ATOM 11454 C C . PHE B 1 710 ? -28.031 -7.836 18.797 1 91.06 710 PHE B C 1
ATOM 11456 O O . PHE B 1 710 ? -28.141 -7.891 20.031 1 91.06 710 PHE B O 1
#